Protein 7EIH (pdb70)

Nearest PDB structures (foldseek):
  7eih-assembly1_A  TM=1.002E+00  e=0.000E+00  synthetic construct
  7eih-assembly1_B  TM=1.001E+00  e=0.000E+00  synthetic construct
  7eij-assembly1_B  TM=9.987E-01  e=0.000E+00  synthetic construct
  7eii-assembly1_B  TM=9.990E-01  e=0.000E+00  synthetic construct
  8jt7-assembly1_A  TM=8.580E-01  e=6.046E-44  Pseudomonas sp.

Radius of gyration: 31.13 Å; Cα contacts (8 Å, |Δi|>4): 2565; chains: 2; bounding box: 85×77×80 Å

Foldseek 3Di:
DLQPQDAALDDDFAAEAAEEEEALALLSLLLLLQCCVVPLDAQLRHEYEYLAPGGHQQWDWDDAFLFPFTDTFGDFKDKVLLPVLNCQQQADDSPDPDSVPHDHPFDQHWAKDFADAWDLQQFWEQEPLDTDRNCQLVVQVVVVHFDDDPQDKDPLCTSAALLLLLLVLLLVQQCLQVCRCVVQVVQFDDDPRSSDTAGQAAPVNLVVQLVPRAGDDVVQPRHRPRLLQWFQLRSQCSRINNSSLSNNVQRDAPQQDRGRAGRSLNSCSSRHRDDPPMGMIATRNGNSSSSSRSNVSSPVRPSNHYHYSKAWAEKAQPDDPVVRASIWIWIQSNVVRDIHIYGHNAYEHLAALLSVVNHDCVYPPNPCVNPVVLVVLSVQKDFAWKKKKKFKAQAQLSCLSPTAWRKHAYSPLLGMKTFHHARPPRNITIIMGMGGPPCSCVVCVVQQVDDAFDQAADHRSGDSVSQVVCRPQGGHPSNQVVVVVVVCSRNDDPTDDDRTRHMGIDILCDPPRNHSKIGGHRPDPLLVSLVCQQPVDPPGNYGYAYQHSFSNINDSSRRNLSSVCSCVVPSVDDDDPSGDPVSDRHDD/DLQPQDAALDDDFAAEAAEEQEALALLSLLLLLQCVVVPLDAQLRHAYEYQAPGGHQQWDWDDAFLFPFIDTFGDFKDKVLLPVLNCQQQADDSPDPDSVPHDHPFDQHWAKDFADAWDLQQFWEQEPLDTDRNCQLVVQVVVVHFDDDPQDKDPLCTSAALLLLLLVLLLVQQCLQVCRCVVQVVQFDDDPPSSDTAGPQDPVNLVVCLVPRAGDDVVQPRHRPRLLQWFQLRSQCSRINNSSLVNNVQRDDPQRDRGRAGRSLNSCSSRPDPPIGMIATRNGNSSSSSRSNVSSPVRPSNHYHYSKAWAEKAQDDDPVVRASIWTWIQSNVVRDIHIYGYNAYEHLAALLSVVNHDCVYPPNPCVPQVVLVVLSVQKDFQWKKKKKFKAQAQLSCVSVTAWRKHAYSPLLGMKTFRHARPPRNITIIMGMGGPPCSCVVCVVQQVDDAFDDAADGRSGDSVSQVVCRPQGGHPSNQVVVLVVVCSRNDDPTDDDRTRHMGIDILCDPPRNHSKIGGHRPDPLLVSLVCQQPVDPPGNYGYAYQHSFSNINDSSRRNLSSVCSCVVPSVDDDDPSGDPPSDRHDD

Structure (mmCIF, N/CA/C/O backbone):
data_7EIH
#
_entry.id   7EIH
#
_cell.length_a   89.441
_cell.length_b   80.462
_cell.length_c   173.800
_cell.angle_alpha   90.000
_cell.angle_beta   90.000
_cell.angle_gamma   90.000
#
_symmetry.space_group_name_H-M   'P 21 21 21'
#
loop_
_entity.id
_entity.type
_entity.pdbx_description
1 polymer 'FAD dependent enzyme'
2 non-polymer 'FLAVIN-ADENINE DINUCLEOTIDE'
3 non-polymer 'SULFATE ION'
4 water water
#
loop_
_atom_site.group_PDB
_atom_site.id
_atom_site.type_symbol
_atom_site.label_atom_id
_atom_site.label_alt_id
_atom_site.label_comp_id
_atom_site.label_asym_id
_atom_site.label_entity_id
_atom_site.label_seq_id
_atom_site.pdbx_PDB_ins_code
_atom_site.Cartn_x
_atom_site.Cartn_y
_atom_site.Cartn_z
_atom_site.occupancy
_atom_site.B_iso_or_equiv
_atom_site.auth_seq_id
_atom_site.auth_comp_id
_atom_site.auth_asym_id
_atom_site.auth_atom_id
_atom_site.pdbx_PDB_model_num
ATOM 1 N N . GLY A 1 2 ? 17.744 -28.176 30.013 1.000 62.562 0 GLY A N 1
ATOM 2 C CA . GLY A 1 2 ? 17.088 -27.220 29.061 1.000 55.580 0 GLY A CA 1
ATOM 3 C C . GLY A 1 2 ? 15.819 -26.633 29.654 1.000 51.785 0 GLY A C 1
ATOM 4 O O . GLY A 1 2 ? 15.550 -26.857 30.863 1.000 57.099 0 GLY A O 1
ATOM 5 N N . ASN A 1 3 ? 15.035 -25.941 28.830 1.000 45.218 1 ASN A N 1
ATOM 6 C CA . ASN A 1 3 ? 13.893 -25.107 29.283 1.000 41.330 1 ASN A CA 1
ATOM 7 C C . ASN A 1 3 ? 12.667 -25.941 29.689 1.000 38.470 1 ASN A C 1
ATOM 8 O O . ASN A 1 3 ? 11.789 -25.377 30.370 1.000 32.983 1 ASN A O 1
ATOM 13 N N . LYS A 1 4 ? 12.601 -27.225 29.321 1.000 35.372 2 LYS A N 1
ATOM 14 C CA . LYS A 1 4 ? 11.415 -28.090 29.578 1.000 34.411 2 LYS A CA 1
ATOM 15 C C . LYS A 1 4 ? 11.639 -28.965 30.822 1.000 33.725 2 LYS A C 1
ATOM 16 O O . LYS A 1 4 ? 10.800 -29.811 31.093 1.000 33.648 2 LYS A O 1
ATOM 22 N N . ASN A 1 5 ? 12.697 -28.722 31.599 1.000 35.131 3 ASN A N 1
ATOM 23 C CA . ASN A 1 5 ? 12.931 -29.435 32.884 1.000 37.739 3 ASN A CA 1
ATOM 24 C C . ASN A 1 5 ? 12.378 -28.602 34.046 1.000 33.685 3 ASN A C 1
ATOM 25 O O . ASN A 1 5 ? 12.897 -28.754 35.163 1.000 33.438 3 ASN A O 1
ATOM 30 N N . THR A 1 6 ? 11.356 -27.771 33.809 1.000 28.636 4 THR A N 1
ATOM 31 C CA . THR A 1 6 ? 10.666 -27.024 34.893 1.000 29.055 4 THR A CA 1
ATOM 32 C C . THR A 1 6 ? 10.438 -27.983 36.063 1.000 30.604 4 THR A C 1
ATOM 33 O O . THR A 1 6 ? 9.832 -29.036 35.849 1.000 32.176 4 THR A O 1
ATOM 37 N N . PRO A 1 7 ? 10.912 -27.688 37.308 1.000 30.774 5 PRO A N 1
ATOM 38 C CA . PRO A 1 7 ? 10.663 -28.578 38.445 1.000 30.615 5 PRO A CA 1
ATOM 39 C C . PRO A 1 7 ? 9.165 -28.782 38.729 1.000 28.308 5 PRO A C 1
ATOM 40 O O . PRO A 1 7 ? 8.376 -27.843 38.675 1.000 24.229 5 PRO A O 1
ATOM 44 N N . LEU A 1 8 ? 8.834 -30.036 39.034 1.000 28.369 6 LEU A N 1
ATOM 45 C CA . LEU A 1 8 ? 7.482 -30.527 39.364 1.000 26.969 6 LEU A CA 1
ATOM 46 C C . LEU A 1 8 ? 7.556 -31.271 40.685 1.000 28.326 6 LEU A C 1
ATOM 47 O O . LEU A 1 8 ? 8.363 -32.220 40.785 1.000 32.418 6 LEU A O 1
ATOM 52 N N . ASN A 1 9 ? 6.691 -30.899 41.617 1.000 25.092 7 ASN A N 1
ATOM 53 C CA . ASN A 1 9 ? 6.652 -31.505 42.955 1.000 30.262 7 ASN A CA 1
ATOM 54 C C . ASN A 1 9 ? 5.516 -32.529 43.025 1.000 28.037 7 ASN A C 1
ATOM 55 O O . ASN A 1 9 ? 4.373 -32.099 43.205 1.000 28.287 7 ASN A O 1
ATOM 60 N N . SER A 1 10 ? 5.862 -33.822 42.948 1.000 30.343 8 SER A N 1
ATOM 61 C CA . SER A 1 10 ? 4.971 -35.005 43.116 1.000 30.549 8 SER A CA 1
ATOM 62 C C . SER A 1 10 ? 4.720 -35.301 44.597 1.000 32.159 8 SER A C 1
ATOM 63 O O . SER A 1 10 ? 3.935 -36.248 44.910 1.000 30.997 8 SER A O 1
ATOM 66 N N . GLY A 1 11 ? 5.374 -34.558 45.489 1.000 34.893 9 GLY A N 1
ATOM 67 C CA . GLY A 1 11 ? 5.196 -34.700 46.942 1.000 31.808 9 GLY A CA 1
ATOM 68 C C . GLY A 1 11 ? 3.928 -34.024 47.423 1.000 32.179 9 GLY A C 1
ATOM 69 O O . GLY A 1 11 ? 3.011 -33.738 46.599 1.000 28.370 9 GLY A O 1
ATOM 70 N N . LYS A 1 12 ? 3.862 -33.787 48.728 1.000 32.903 10 LYS A N 1
ATOM 71 C CA . LYS A 1 12 ? 2.738 -33.072 49.377 1.000 33.286 10 LYS A CA 1
ATOM 72 C C . LYS A 1 12 ? 3.283 -32.227 50.531 1.000 34.451 10 LYS A C 1
ATOM 73 O O . LYS A 1 12 ? 4.418 -32.493 51.002 1.000 29.501 10 LYS A O 1
ATOM 79 N N . HIS A 1 13 ? 2.479 -31.255 50.960 1.000 35.982 11 HIS A N 1
ATOM 80 C CA . HIS A 1 13 ? 2.705 -30.378 52.133 1.000 39.124 11 HIS A CA 1
ATOM 81 C C . HIS A 1 13 ? 1.385 -30.302 52.893 1.000 37.989 11 HIS A C 1
ATOM 82 O O . HIS A 1 13 ? 0.602 -29.377 52.698 1.000 32.202 11 HIS A O 1
ATOM 89 N N . PRO A 1 14 ? 1.084 -31.294 53.763 1.000 40.261 12 PRO A N 1
ATOM 90 C CA . PRO A 1 14 ? -0.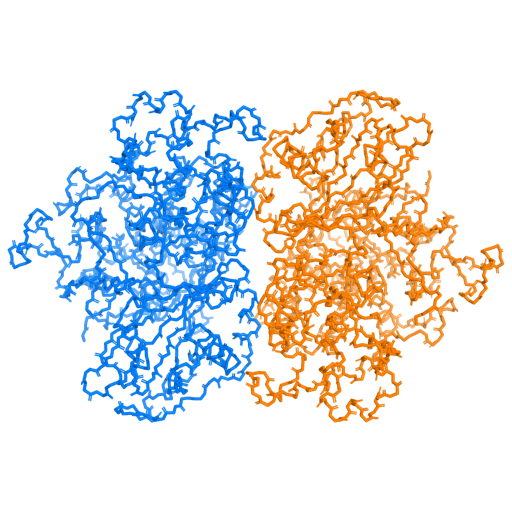179 -31.307 54.492 1.000 39.041 12 PRO A CA 1
ATOM 91 C C . PRO A 1 14 ? -0.450 -29.948 55.138 1.000 39.100 12 PRO A C 1
ATOM 92 O O . PRO A 1 14 ? 0.468 -29.383 55.702 1.000 38.125 12 PRO A O 1
ATOM 96 N N . ASP A 1 15 ? -1.676 -29.452 54.962 1.000 40.845 13 ASP A N 1
ATOM 97 C CA . ASP A 1 15 ? -2.220 -28.228 55.609 1.000 44.025 13 ASP A CA 1
ATOM 98 C C . ASP A 1 15 ? -1.510 -26.979 55.077 1.000 43.051 13 ASP A C 1
ATOM 99 O O . ASP A 1 15 ? -1.528 -25.960 55.774 1.000 49.478 13 ASP A O 1
ATOM 104 N N . LEU A 1 16 ? -0.960 -27.037 53.861 1.000 39.518 14 LEU A N 1
ATOM 105 C CA . LEU A 1 16 ? -0.440 -25.854 53.124 1.000 38.244 14 LEU A CA 1
ATOM 106 C C . LEU A 1 16 ? -1.488 -24.733 53.159 1.000 35.281 14 LEU A C 1
ATOM 107 O O . LEU A 1 16 ? -2.672 -25.019 52.850 1.000 33.260 14 LEU A O 1
ATOM 112 N N . LYS A 1 17 ? -1.070 -23.520 53.539 1.000 32.680 15 LYS A N 1
ATOM 113 C CA . LYS A 1 17 ? -1.928 -22.308 53.616 1.000 34.906 15 LYS A CA 1
ATOM 114 C C . LYS A 1 17 ? -1.423 -21.305 52.583 1.000 33.295 15 LYS A C 1
ATOM 115 O O . LYS A 1 17 ? -0.263 -20.927 52.660 1.000 33.046 15 LYS A O 1
ATOM 121 N N . ILE A 1 18 ? -2.288 -20.911 51.652 1.000 29.396 16 ILE A N 1
ATOM 122 C CA . ILE A 1 18 ? -1.957 -20.003 50.527 1.000 28.191 16 ILE A CA 1
ATOM 123 C C . ILE A 1 18 ? -3.164 -19.092 50.298 1.000 27.262 16 ILE A C 1
ATOM 124 O O . ILE A 1 18 ? -4.137 -19.229 51.012 1.000 25.569 16 ILE A O 1
ATOM 129 N N . GLU A 1 19 ? -3.103 -18.208 49.308 1.000 28.986 17 GLU A N 1
ATOM 130 C CA . GLU A 1 19 ? -4.241 -17.309 48.984 1.000 31.220 17 GLU A CA 1
ATOM 131 C C . GLU A 1 19 ? -4.985 -17.866 47.766 1.000 31.150 17 GLU A C 1
ATOM 132 O O . GLU A 1 19 ? -6.217 -17.963 47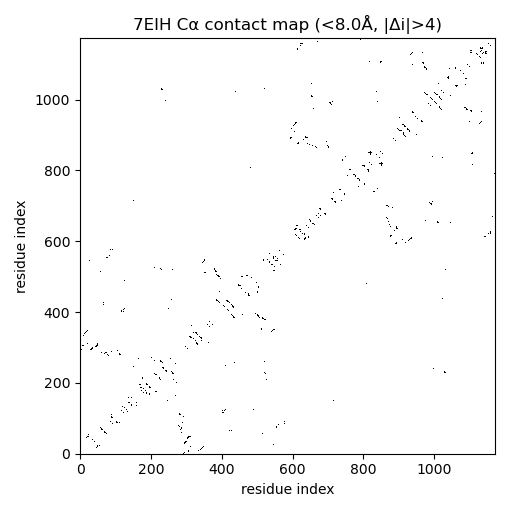.835 1.000 34.971 17 GLU A O 1
ATOM 138 N N . VAL A 1 20 ? -4.244 -18.242 46.715 1.000 30.694 18 VAL A N 1
ATOM 139 C CA . VAL A 1 20 ? -4.819 -18.642 45.401 1.000 30.915 18 VAL A CA 1
ATOM 140 C C . VAL A 1 20 ? -4.343 -20.051 45.047 1.000 29.662 18 VAL A C 1
ATOM 141 O O . VAL A 1 20 ? -3.142 -20.242 44.777 1.000 28.629 18 VAL A O 1
ATOM 145 N N . ALA A 1 21 ? -5.277 -21.002 45.058 1.000 31.727 19 ALA A N 1
ATOM 146 C CA . ALA A 1 21 ? -5.083 -22.374 44.547 1.000 29.034 19 ALA A CA 1
ATOM 147 C C . ALA A 1 21 ? -5.504 -22.390 43.075 1.000 30.271 19 ALA A C 1
ATOM 148 O O . ALA A 1 21 ? -6.674 -22.134 42.787 1.000 30.054 19 ALA A O 1
ATOM 150 N N . ILE A 1 22 ? -4.546 -22.635 42.184 1.000 27.987 20 ILE A N 1
ATOM 151 C CA . ILE A 1 22 ? -4.771 -22.786 40.724 1.000 27.397 20 ILE A CA 1
ATOM 152 C C . ILE A 1 22 ? -4.742 -24.282 40.421 1.000 27.692 20 ILE A C 1
ATOM 153 O O . ILE A 1 22 ? -3.710 -24.892 40.617 1.000 27.321 20 ILE A O 1
ATOM 158 N N . ILE A 1 23 ? -5.868 -24.839 39.997 1.000 26.368 21 ILE A N 1
ATOM 159 C CA . ILE A 1 23 ? -5.953 -26.275 39.660 1.000 27.139 21 ILE A CA 1
ATOM 160 C C . ILE A 1 23 ? -5.996 -26.372 38.143 1.000 25.380 21 ILE A C 1
ATOM 161 O O . ILE A 1 23 ? -7.000 -25.908 37.534 1.000 25.390 21 ILE A O 1
ATOM 166 N N . GLY A 1 24 ? -4.924 -26.950 37.609 1.000 23.480 22 GLY A N 1
ATOM 167 C CA . GLY A 1 24 ? -4.644 -27.124 36.182 1.000 25.120 22 GLY A CA 1
ATOM 168 C C . GLY A 1 24 ? -3.434 -26.321 35.758 1.000 24.457 22 GLY A C 1
ATOM 169 O O . GLY A 1 24 ? -3.541 -25.107 35.719 1.000 26.259 22 GLY A O 1
ATOM 170 N N . ALA A 1 25 ? -2.352 -27.000 35.386 1.000 26.237 23 ALA A N 1
ATOM 171 C CA . ALA A 1 25 ? -1.103 -26.427 34.841 1.000 24.599 23 ALA A CA 1
ATOM 172 C C . ALA A 1 25 ? -1.155 -26.508 33.318 1.000 26.402 23 ALA A C 1
ATOM 173 O O . ALA A 1 25 ? -0.129 -26.865 32.702 1.000 25.166 23 ALA A O 1
ATOM 175 N N . GLY A 1 26 ? -2.331 -26.237 32.736 1.000 27.818 24 GLY A N 1
ATOM 176 C CA . GLY A 1 26 ? -2.469 -25.903 31.308 1.000 25.961 24 GLY A CA 1
ATOM 177 C C . GLY A 1 26 ? -2.099 -24.452 31.029 1.000 26.675 24 GLY A C 1
ATOM 178 O O . GLY A 1 26 ? -1.634 -23.753 31.941 1.000 23.269 24 GLY A O 1
ATOM 179 N N . THR A 1 27 ? -2.322 -23.987 29.800 1.000 26.995 25 THR A N 1
ATOM 180 C CA . THR A 1 27 ? -2.013 -22.606 29.372 1.000 25.968 25 THR A CA 1
ATOM 181 C C . THR A 1 27 ? -2.732 -21.611 30.297 1.000 26.886 25 THR A C 1
ATOM 182 O O . THR A 1 27 ? -2.040 -20.678 30.809 1.000 25.259 25 THR A O 1
ATOM 186 N N . SER A 1 28 ? -4.028 -21.771 30.565 1.000 23.407 26 SER A N 1
ATOM 187 C CA . SER A 1 28 ? -4.751 -20.750 31.383 1.000 23.635 26 SER A CA 1
ATOM 188 C C . SER A 1 28 ? -4.223 -20.736 32.828 1.000 22.894 26 SER A C 1
ATOM 189 O O . SER A 1 28 ? -4.069 -19.611 33.379 1.000 22.552 26 SER A O 1
ATOM 192 N N . GLY A 1 29 ? -4.005 -21.898 33.443 1.000 20.394 27 GLY A N 1
ATOM 193 C CA . GLY A 1 29 ? -3.509 -21.963 34.834 1.000 22.374 27 GLY A CA 1
ATOM 194 C C . GLY A 1 29 ? -2.146 -21.313 34.972 1.000 20.917 27 GLY A C 1
ATOM 195 O O . GLY A 1 29 ? -1.972 -20.444 35.844 1.000 25.922 27 GLY A O 1
ATOM 196 N N . LEU A 1 30 ? -1.198 -21.737 34.141 1.000 21.913 28 LEU A N 1
ATOM 197 C CA . LEU A 1 30 ? 0.188 -21.226 34.087 1.000 21.728 28 LEU A CA 1
ATOM 198 C C . LEU A 1 30 ? 0.158 -19.699 33.942 1.000 22.670 28 LEU A C 1
ATOM 199 O O . LEU A 1 30 ? 0.839 -19.016 34.698 1.000 20.179 28 LEU A O 1
ATOM 204 N N . TYR A 1 31 ? -0.662 -19.176 33.035 1.000 22.785 29 TYR A N 1
ATOM 205 C CA . TYR A 1 31 ? -0.761 -17.727 32.764 1.000 22.291 29 TYR A CA 1
ATOM 206 C C . TYR A 1 31 ? -1.364 -16.983 33.964 1.000 22.808 29 TYR A C 1
ATOM 207 O O . TYR A 1 31 ? -0.906 -15.865 34.263 1.000 23.361 29 TYR A O 1
ATOM 216 N N . THR A 1 32 ? -2.352 -17.559 34.641 1.000 22.165 30 THR A N 1
ATOM 217 C CA . THR A 1 32 ? -2.936 -16.963 35.862 1.000 23.430 30 THR A CA 1
ATOM 218 C C . THR A 1 32 ? -1.824 -16.809 36.909 1.000 26.746 30 THR A C 1
ATOM 219 O O . THR A 1 32 ? -1.702 -15.717 37.498 1.000 28.837 30 THR A O 1
ATOM 223 N N . ALA A 1 33 ? -1.024 -17.859 37.123 1.000 26.113 31 ALA A N 1
ATOM 224 C CA . ALA A 1 33 ? 0.024 -17.885 38.166 1.000 25.226 31 ALA A CA 1
ATOM 225 C C . ALA A 1 33 ? 1.063 -16.833 37.801 1.000 26.082 31 ALA A C 1
ATOM 226 O O . ALA A 1 33 ? 1.381 -16.007 38.665 1.000 26.101 31 ALA A O 1
ATOM 228 N N . TYR A 1 34 ? 1.528 -16.866 36.551 1.000 26.578 32 TYR A N 1
ATOM 229 C CA . TYR A 1 34 ? 2.536 -15.934 35.997 1.000 27.624 32 TYR A CA 1
ATOM 230 C C . TYR A 1 34 ? 2.050 -14.503 36.237 1.000 27.124 32 TYR A C 1
ATOM 231 O O . TYR A 1 34 ? 2.804 -13.730 36.819 1.000 23.054 32 TYR A O 1
ATOM 240 N N . ARG A 1 35 ? 0.813 -14.174 35.866 1.000 28.842 33 ARG A N 1
ATOM 241 C CA . ARG A 1 35 ? 0.326 -12.766 35.912 1.000 30.728 33 ARG A CA 1
ATOM 242 C C . ARG A 1 35 ? 0.229 -12.305 37.380 1.000 31.835 33 ARG A C 1
ATOM 243 O O . ARG A 1 35 ? 0.653 -11.177 37.651 1.000 33.508 33 ARG A O 1
ATOM 251 N N . LEU A 1 36 ? -0.315 -13.137 38.270 1.000 28.786 34 LEU A N 1
ATOM 252 C CA . LEU A 1 36 ? -0.571 -12.807 39.695 1.000 31.058 34 LEU A CA 1
ATOM 253 C C . LEU A 1 36 ? 0.740 -12.449 40.409 1.000 31.298 34 LEU A C 1
ATOM 254 O O . LEU A 1 36 ? 0.770 -11.376 41.071 1.000 30.491 34 LEU A O 1
ATOM 259 N N . VAL A 1 37 ? 1.791 -13.258 40.239 1.000 30.581 35 VAL A N 1
ATOM 260 C CA . VAL A 1 37 ? 3.110 -13.046 40.913 1.000 29.431 35 VAL A CA 1
ATOM 261 C C . VAL A 1 37 ? 3.887 -11.927 40.207 1.000 28.688 35 VAL A C 1
ATOM 262 O O . VAL A 1 37 ? 4.511 -11.132 40.937 1.000 25.827 35 VAL A O 1
ATOM 266 N N . THR A 1 38 ? 3.871 -11.840 38.868 1.000 29.609 36 THR A N 1
ATOM 267 C CA . THR A 1 38 ? 4.674 -10.818 38.132 1.000 33.316 36 THR A CA 1
ATOM 268 C C . THR A 1 38 ? 4.193 -9.413 38.510 1.000 35.325 36 THR A C 1
ATOM 269 O O . THR A 1 38 ? 5.029 -8.488 38.574 1.000 34.655 36 THR A O 1
ATOM 273 N N . ASP A 1 39 ? 2.886 -9.264 38.742 1.000 35.999 37 ASP A N 1
ATOM 274 C CA . ASP A 1 39 ? 2.234 -7.969 39.070 1.000 34.665 37 ASP A CA 1
ATOM 275 C C . ASP A 1 39 ? 2.167 -7.809 40.590 1.000 36.173 37 ASP A C 1
ATOM 276 O O . ASP A 1 39 ? 1.441 -6.914 41.051 1.000 40.562 37 ASP A O 1
ATOM 281 N N . LYS A 1 40 ? 2.828 -8.690 41.339 1.000 39.869 38 LYS A N 1
ATOM 282 C CA . LYS A 1 40 ? 2.981 -8.561 42.809 1.000 44.603 38 LYS A CA 1
ATOM 283 C C . LYS A 1 40 ? 1.602 -8.487 43.466 1.000 40.121 38 LYS A C 1
ATOM 284 O O . LYS A 1 40 ? 1.481 -7.783 44.490 1.000 34.555 38 LYS A O 1
ATOM 290 N N . LYS A 1 41 ? 0.600 -9.172 42.921 1.000 37.452 39 LYS A N 1
ATOM 291 C CA . LYS A 1 41 ? -0.740 -9.187 43.545 1.000 37.901 39 LYS A CA 1
ATOM 292 C C . LYS A 1 41 ? -0.685 -10.113 44.758 1.000 33.786 39 LYS A C 1
ATOM 293 O O . LYS A 1 41 ? -1.426 -9.876 45.709 1.000 32.741 39 LYS A O 1
ATOM 299 N N . PHE A 1 42 ? 0.172 -11.127 44.720 1.000 33.656 40 PHE A N 1
ATOM 300 C CA . PHE A 1 42 ? 0.465 -12.022 45.868 1.000 36.253 40 PHE A CA 1
ATOM 301 C C . PHE A 1 42 ? 1.940 -12.403 45.809 1.000 36.790 40 PHE A C 1
ATOM 302 O O . PHE A 1 42 ? 2.546 -12.330 44.713 1.000 38.834 40 PHE A O 1
ATOM 310 N N . LYS A 1 43 ? 2.501 -12.804 46.946 1.000 37.033 41 LYS A N 1
ATOM 311 C CA . LYS A 1 43 ? 3.848 -13.423 46.973 1.000 39.785 41 LYS A CA 1
ATOM 312 C C . LYS A 1 43 ? 3.741 -14.803 46.311 1.000 34.428 41 LYS A C 1
ATOM 313 O O . LYS A 1 43 ? 2.687 -15.447 46.453 1.000 29.694 41 LYS A O 1
ATOM 319 N N . ALA A 1 44 ? 4.786 -15.214 45.599 1.000 30.217 42 ALA A N 1
ATOM 320 C CA . ALA A 1 44 ? 4.893 -16.513 44.898 1.000 33.584 42 ALA A CA 1
ATOM 321 C C . ALA A 1 44 ? 4.447 -17.679 45.799 1.000 32.329 42 ALA A C 1
ATOM 322 O O . ALA A 1 44 ? 3.736 -18.550 45.292 1.000 32.758 42 ALA A O 1
ATOM 324 N N . HIS A 1 45 ? 4.814 -17.701 47.085 1.000 33.064 43 HIS A N 1
ATOM 325 C CA . HIS A 1 45 ? 4.459 -18.821 48.000 1.000 35.016 43 HIS A CA 1
ATOM 326 C C . HIS A 1 45 ? 2.939 -18.901 48.183 1.000 32.828 43 HIS A C 1
ATOM 327 O O . HIS A 1 45 ? 2.462 -20.005 48.495 1.000 34.785 43 HIS A O 1
ATOM 334 N N . ASP A 1 46 ? 2.210 -17.798 47.975 1.000 32.455 44 ASP A N 1
ATOM 335 C CA . ASP A 1 46 ? 0.740 -17.695 48.211 1.000 33.220 44 ASP A CA 1
ATOM 336 C C . ASP A 1 46 ? -0.076 -18.021 46.935 1.000 32.033 44 ASP A C 1
ATOM 337 O O . ASP A 1 46 ? -1.318 -18.040 47.023 1.000 29.565 44 ASP A O 1
ATOM 342 N N . VAL A 1 47 ? 0.587 -18.238 45.800 1.000 29.093 45 VAL A N 1
ATOM 343 C CA . VAL A 1 47 ? -0.048 -18.633 44.511 1.000 27.359 45 VAL A CA 1
ATOM 344 C C . VAL A 1 47 ? 0.627 -19.914 44.030 1.000 26.130 45 VAL A C 1
ATOM 345 O O . VAL A 1 47 ? 1.768 -19.834 43.522 1.000 24.661 45 VAL A O 1
ATOM 349 N N . GLN A 1 48 ? -0.082 -21.029 44.145 1.000 25.780 46 GLN A N 1
ATOM 350 C CA . GLN A 1 48 ? 0.423 -22.379 43.838 1.000 27.868 46 GLN A CA 1
ATOM 351 C C . GLN A 1 48 ? -0.501 -23.040 42.805 1.000 26.212 46 GLN A C 1
ATOM 352 O O . GLN A 1 48 ? -1.724 -22.897 42.907 1.000 24.697 46 GLN A O 1
ATOM 358 N N . ILE A 1 49 ? 0.107 -23.785 41.884 1.000 24.839 47 ILE A N 1
ATOM 359 C CA . ILE A 1 49 ? -0.552 -24.574 40.813 1.000 24.984 47 ILE A CA 1
ATOM 360 C C . ILE A 1 49 ? -0.463 -26.049 41.201 1.000 26.440 47 ILE A C 1
ATOM 361 O O . ILE A 1 49 ? 0.613 -26.507 41.671 1.000 25.511 47 ILE A O 1
ATOM 366 N N . PHE A 1 50 ? -1.559 -26.761 40.971 1.000 25.851 48 PHE A N 1
ATOM 367 C CA . PHE A 1 50 ? -1.730 -28.202 41.233 1.000 26.413 48 PHE A CA 1
ATOM 368 C C . PHE A 1 50 ? -2.219 -28.848 39.939 1.000 27.459 48 PHE A C 1
ATOM 369 O O . PHE A 1 50 ? -3.146 -28.282 39.260 1.000 24.941 48 PHE A O 1
ATOM 377 N N . ASP A 1 51 ? -1.604 -29.977 39.592 1.000 23.353 49 ASP A N 1
ATOM 378 C CA . ASP A 1 51 ? -2.002 -30.764 38.409 1.000 24.472 49 ASP A CA 1
ATOM 379 C C . ASP A 1 51 ? -1.899 -32.250 38.727 1.000 25.708 49 ASP A C 1
ATOM 380 O O . ASP A 1 51 ? -0.930 -32.666 39.386 1.000 25.267 49 ASP A O 1
ATOM 385 N N . MET A 1 52 ? -2.840 -33.027 38.191 1.000 28.811 50 MET A N 1
ATOM 386 C CA . MET A 1 52 ? -2.873 -34.499 38.379 1.000 26.658 50 MET A CA 1
ATOM 387 C C . MET A 1 52 ? -1.914 -35.157 37.381 1.000 26.665 50 MET A C 1
ATOM 388 O O . MET A 1 52 ? -1.568 -36.330 37.589 1.000 27.197 50 MET A O 1
ATOM 393 N N . ASN A 1 53 ? -1.444 -34.423 36.375 1.000 26.801 51 ASN A N 1
ATOM 394 C CA . ASN A 1 53 ? -0.544 -34.989 35.337 1.000 27.439 51 ASN A CA 1
ATOM 395 C C . ASN A 1 53 ? 0.878 -35.010 35.877 1.000 26.617 51 ASN A C 1
ATOM 396 O O . ASN A 1 53 ? 1.139 -34.370 36.899 1.000 26.334 51 ASN A O 1
ATOM 401 N N . ASN A 1 54 ? 1.763 -35.724 35.185 1.000 26.661 52 ASN A N 1
ATOM 402 C CA . ASN A 1 54 ? 3.199 -35.820 35.537 1.000 28.243 52 ASN A CA 1
ATOM 403 C C . ASN A 1 54 ? 3.988 -34.840 34.667 1.000 26.735 52 ASN A C 1
ATOM 404 O O . ASN A 1 54 ? 5.204 -34.994 34.600 1.000 27.042 52 ASN A O 1
ATOM 409 N N . LYS A 1 55 ? 3.292 -33.946 33.966 1.000 28.386 53 LYS A N 1
ATOM 410 C CA . LYS A 1 55 ? 3.856 -32.844 33.141 1.000 28.641 53 LYS A CA 1
ATOM 411 C C . LYS A 1 55 ? 2.959 -31.607 33.243 1.000 25.800 53 LYS A C 1
ATOM 412 O O . LYS A 1 55 ? 1.764 -31.770 33.497 1.000 24.754 53 LYS A O 1
ATOM 418 N N . LEU A 1 56 ? 3.507 -30.426 32.973 1.000 25.466 54 LEU A N 1
ATOM 419 C CA . LEU A 1 56 ? 2.709 -29.202 32.729 1.000 26.796 54 LEU A CA 1
ATOM 420 C C . LEU A 1 56 ? 2.344 -29.157 31.242 1.000 26.563 54 LEU A C 1
ATOM 421 O O . LEU A 1 56 ? 2.924 -29.952 30.458 1.000 26.064 54 LEU A O 1
ATOM 426 N N . GLY A 1 57 ? 1.378 -28.310 30.892 1.000 23.582 55 GLY A N 1
ATOM 427 C CA . GLY A 1 57 ? 1.053 -27.960 29.498 1.000 23.658 55 GLY A CA 1
ATOM 428 C C . GLY A 1 57 ? -0.312 -28.446 29.051 1.000 22.330 55 GLY A C 1
ATOM 429 O O . GLY A 1 57 ? -0.821 -27.874 28.085 1.000 24.535 55 GLY A O 1
ATOM 430 N N . GLY A 1 58 ? -0.913 -29.403 29.757 1.000 20.971 56 GLY A N 1
ATOM 431 C CA . GLY A 1 58 ? -2.250 -29.934 29.439 1.000 20.483 56 GLY A CA 1
ATOM 432 C C . GLY A 1 58 ? -2.328 -30.370 27.973 1.000 21.029 56 GLY A C 1
ATOM 433 O O . GLY A 1 58 ? -1.596 -31.298 27.588 1.000 20.609 56 GLY A O 1
ATOM 434 N N . ARG A 1 59 ? -3.113 -29.673 27.147 1.000 18.716 57 ARG A N 1
ATOM 435 C CA . ARG A 1 59 ? -3.342 -30.095 25.749 1.000 19.343 57 ARG A CA 1
ATOM 436 C C . ARG A 1 59 ? -2.249 -29.564 24.816 1.000 20.633 57 ARG A C 1
ATOM 437 O O . ARG A 1 59 ? -2.422 -29.749 23.618 1.000 19.527 57 ARG A O 1
ATOM 445 N N . LEU A 1 60 ? -1.182 -28.945 25.347 1.000 20.622 58 LEU A N 1
ATOM 446 C CA . LEU A 1 60 ? 0.122 -28.827 24.635 1.000 21.861 58 LEU A CA 1
ATOM 447 C C . LEU A 1 60 ? 1.069 -29.923 25.149 1.000 22.518 58 LEU A C 1
ATOM 448 O O . LEU A 1 60 ? 1.292 -30.003 26.375 1.000 25.643 58 LEU A O 1
ATOM 453 N N . GLU A 1 61 ? 1.571 -30.760 24.248 1.000 20.943 59 GLU A N 1
ATOM 454 C CA . GLU A 1 61 ? 2.524 -31.842 24.579 1.000 23.807 59 GLU A CA 1
ATOM 455 C C . GLU A 1 61 ? 3.349 -32.127 23.333 1.000 25.336 59 GLU A C 1
ATOM 456 O O . GLU A 1 61 ? 2.798 -32.783 22.385 1.000 27.092 59 GLU A O 1
ATOM 462 N N . SER A 1 62 ? 4.598 -31.650 23.336 1.000 23.782 60 SER A N 1
ATOM 463 C CA . SER A 1 62 ? 5.584 -31.851 22.251 1.000 24.049 60 SER A CA 1
ATOM 464 C C . SER A 1 62 ? 6.470 -33.038 22.634 1.000 26.629 60 SER A C 1
ATOM 465 O O . SER A 1 62 ? 6.735 -33.205 23.814 1.000 29.786 60 SER A O 1
ATOM 468 N N . VAL A 1 63 ? 6.882 -33.853 21.656 1.000 29.887 61 VAL A N 1
ATOM 469 C CA . VAL A 1 63 ? 7.717 -35.059 21.886 1.000 29.875 61 VAL A CA 1
ATOM 470 C C . VAL A 1 63 ? 8.788 -35.152 20.799 1.000 33.526 61 VAL A C 1
ATOM 471 O O . VAL A 1 63 ? 8.523 -34.795 19.664 1.000 33.475 61 VAL A O 1
ATOM 475 N N . ILE A 1 64 ? 9.976 -35.611 21.191 1.000 44.553 62 ILE A N 1
ATOM 476 C CA . ILE A 1 64 ? 11.088 -36.005 20.282 1.000 47.426 62 ILE A CA 1
ATOM 477 C C . ILE A 1 64 ? 11.159 -37.526 20.349 1.000 45.751 62 ILE A C 1
ATOM 478 O O . ILE A 1 64 ? 11.371 -38.060 21.459 1.000 45.992 62 ILE A O 1
ATOM 483 N N . MET A 1 65 ? 10.949 -38.182 19.209 1.000 43.223 63 MET A N 1
ATOM 484 C CA . MET A 1 65 ? 11.005 -39.658 19.106 1.000 42.941 63 MET A CA 1
ATOM 485 C C . MET A 1 65 ? 12.377 -40.088 18.597 1.000 41.395 63 MET A C 1
ATOM 486 O O . MET A 1 65 ? 12.967 -39.393 17.765 1.000 39.282 63 MET A O 1
ATOM 491 N N . PRO A 1 66 ? 12.942 -41.205 19.121 1.000 40.069 64 PRO A N 1
ATOM 492 C CA . PRO A 1 66 ? 14.285 -41.642 18.753 1.000 41.080 64 PRO A CA 1
ATOM 493 C C . PRO A 1 66 ? 14.433 -41.740 17.233 1.000 39.340 64 PRO A C 1
ATOM 494 O O . PRO A 1 66 ? 13.513 -42.207 16.578 1.000 34.886 64 PRO A O 1
ATOM 498 N N . GLY A 1 67 ? 15.566 -41.260 16.721 1.000 39.824 65 GLY A N 1
ATOM 499 C CA . GLY A 1 67 ? 15.924 -41.338 15.294 1.000 42.027 65 GLY A CA 1
ATOM 500 C C . GLY A 1 67 ? 15.547 -40.078 14.549 1.000 39.539 65 GLY A C 1
ATOM 501 O O . GLY A 1 67 ? 15.983 -39.937 13.402 1.000 33.532 65 GLY A O 1
ATOM 502 N N . MET A 1 68 ? 14.764 -39.197 15.177 1.000 41.720 66 MET A N 1
ATOM 503 C CA . MET A 1 68 ? 14.180 -37.983 14.529 1.000 45.029 66 MET A CA 1
ATOM 504 C C . MET A 1 68 ? 14.433 -36.774 15.433 1.000 44.911 66 MET A C 1
ATOM 505 O O . MET A 1 68 ? 13.768 -36.673 16.477 1.000 48.267 66 MET A O 1
ATOM 510 N N . ASN A 1 69 ? 15.357 -35.896 15.041 1.000 46.076 67 ASN A N 1
ATOM 511 C CA . ASN A 1 69 ? 15.768 -34.728 15.862 1.000 51.707 67 ASN A CA 1
ATOM 512 C C . ASN A 1 69 ? 14.964 -33.487 15.456 1.000 50.323 67 ASN A C 1
ATOM 513 O O . ASN A 1 69 ? 15.529 -32.593 14.802 1.000 50.003 67 ASN A O 1
ATOM 518 N N . PHE A 1 70 ? 13.679 -33.481 15.809 1.000 46.382 68 PHE A N 1
ATOM 519 C CA . PHE A 1 70 ? 12.720 -32.355 15.673 1.000 42.488 68 PHE A CA 1
ATOM 520 C C . PHE A 1 70 ? 11.454 -32.739 16.447 1.000 40.012 68 PHE A C 1
ATOM 521 O O . PHE A 1 70 ? 11.248 -33.939 16.699 1.000 42.829 68 PHE A O 1
ATOM 529 N N . TRP A 1 71 ? 10.646 -31.753 16.826 1.000 38.347 69 TRP A N 1
ATOM 530 C CA . TRP A 1 71 ? 9.505 -31.937 17.762 1.000 35.505 69 TRP A CA 1
ATOM 531 C C . TRP A 1 71 ? 8.266 -32.380 16.984 1.000 36.751 69 TRP A C 1
ATOM 532 O O . TRP A 1 71 ? 7.875 -31.691 16.011 1.000 37.225 69 TRP A O 1
ATOM 543 N N . GLY A 1 72 ? 7.706 -33.519 17.389 1.000 35.640 70 GLY A N 1
ATOM 544 C CA . GLY A 1 72 ? 6.324 -33.914 17.064 1.000 35.909 70 GLY A CA 1
ATOM 545 C C . GLY A 1 72 ? 5.365 -33.262 18.043 1.000 35.760 70 GLY A C 1
ATOM 546 O O . GLY A 1 72 ? 5.812 -32.967 19.169 1.000 35.535 70 GLY A O 1
ATOM 547 N N . GLU A 1 73 ? 4.125 -33.003 17.614 1.000 31.771 71 GLU A N 1
ATOM 548 C CA . GLU A 1 73 ? 3.046 -32.434 18.453 1.000 30.558 71 GLU A CA 1
ATOM 549 C C . GLU A 1 73 ? 1.945 -33.488 18.681 1.000 30.636 71 GLU A C 1
ATOM 550 O O . GLU A 1 73 ? 1.292 -33.929 17.707 1.000 32.051 71 GLU A O 1
ATOM 556 N N . LEU A 1 74 ? 1.720 -33.853 19.939 1.000 28.840 72 LEU A N 1
ATOM 557 C CA . LEU A 1 74 ? 0.586 -34.716 20.361 1.000 27.616 72 LEU A CA 1
ATOM 558 C C . LEU A 1 74 ? -0.678 -33.864 20.477 1.000 25.939 72 LEU A C 1
ATOM 559 O O . LEU A 1 74 ? -1.741 -34.401 20.215 1.000 24.899 72 LEU A O 1
ATOM 564 N N . GLY A 1 75 ? -0.563 -32.590 20.851 1.000 23.871 73 GLY A N 1
ATOM 565 C CA . GLY A 1 75 ? -1.725 -31.705 21.047 1.000 25.098 73 GLY A CA 1
ATOM 566 C C . GLY A 1 75 ? -1.681 -30.530 20.085 1.000 26.119 73 GLY A C 1
ATOM 567 O O . GLY A 1 75 ? -1.399 -30.747 18.907 1.000 26.967 73 GLY A O 1
ATOM 568 N N . GLY A 1 76 ? -1.899 -29.313 20.568 1.000 27.240 74 GLY A N 1
ATOM 569 C CA . GLY A 1 76 ? -1.775 -28.092 19.748 1.000 30.257 74 GLY A CA 1
ATOM 570 C C . GLY A 1 76 ? -0.435 -27.994 19.033 1.000 29.823 74 GLY A C 1
ATOM 571 O O . GLY A 1 76 ? 0.553 -28.561 19.538 1.000 29.349 74 GLY A O 1
ATOM 572 N N . MET A 1 77 ? -0.412 -27.325 17.873 1.000 34.906 75 MET A N 1
ATOM 573 C CA . MET A 1 77 ? 0.778 -27.263 16.976 1.000 41.354 75 MET A CA 1
ATOM 574 C C . MET A 1 77 ? 1.107 -25.842 16.514 1.000 37.827 75 MET A C 1
ATOM 575 O O . MET A 1 77 ? 2.234 -25.691 16.036 1.000 40.293 75 MET A O 1
ATOM 580 N N . ARG A 1 78 ? 0.145 -24.913 16.452 1.000 37.610 76 ARG A N 1
ATOM 581 C CA . ARG A 1 78 ? 0.355 -23.645 15.704 1.000 36.434 76 ARG A CA 1
ATOM 582 C C . ARG A 1 78 ? -0.431 -22.497 16.317 1.000 31.595 76 ARG A C 1
ATOM 583 O O . ARG A 1 78 ? -1.413 -22.742 17.013 1.000 28.235 76 ARG A O 1
ATOM 591 N N . TYR A 1 79 ? -0.030 -21.271 16.000 1.000 29.622 77 TYR A N 1
ATOM 592 C CA . TYR A 1 79 ? -0.747 -20.052 16.424 1.000 29.011 77 TYR A CA 1
ATOM 593 C C . TYR A 1 79 ? -0.914 -19.128 15.233 1.000 29.905 77 TYR A C 1
ATOM 594 O O . TYR A 1 79 ? -0.216 -19.320 14.234 1.000 33.182 77 TYR A O 1
ATOM 603 N N . LEU A 1 80 ? -1.808 -18.153 15.369 1.000 33.384 78 LEU A N 1
ATOM 604 C CA . LEU A 1 80 ? -2.044 -17.046 14.403 1.000 38.805 78 LEU A CA 1
ATOM 605 C C . LEU A 1 80 ? -1.512 -15.739 15.009 1.000 36.099 78 LEU A C 1
ATOM 606 O O . LEU A 1 80 ? -1.849 -15.460 16.161 1.000 39.021 78 LEU A O 1
ATOM 611 N N . THR A 1 81 ? -0.825 -14.915 14.220 1.000 38.866 79 THR A N 1
ATOM 612 C CA . THR A 1 81 ? -0.174 -13.657 14.689 1.000 38.086 79 THR A CA 1
ATOM 613 C C . THR A 1 81 ? -1.219 -12.617 15.102 1.000 37.290 79 THR A C 1
ATOM 614 O O . THR A 1 81 ? -0.829 -11.662 15.778 1.000 45.505 79 THR A O 1
ATOM 618 N N . SER A 1 82 ? -2.493 -12.803 14.744 1.000 37.724 80 SER A N 1
ATOM 619 C CA . SER A 1 82 ? -3.641 -11.975 15.208 1.000 34.553 80 SER A CA 1
ATOM 620 C C . SER A 1 82 ? -4.061 -12.378 16.629 1.000 33.884 80 SER A C 1
ATOM 621 O O . SER A 1 82 ? -4.860 -11.654 17.239 1.000 32.410 80 SER A O 1
ATOM 624 N N . GLN A 1 83 ? -3.616 -13.538 17.109 1.000 34.105 81 GLN A N 1
ATOM 625 C CA . GLN A 1 83 ? -3.836 -13.966 18.515 1.000 36.119 81 GLN A CA 1
ATOM 626 C C . GLN A 1 83 ? -2.744 -13.297 19.356 1.000 34.702 81 GLN A C 1
ATOM 627 O O . GLN A 1 83 ? -1.644 -13.852 19.441 1.000 33.892 81 GLN A O 1
ATOM 633 N N . GLN A 1 84 ? -3.023 -12.131 19.926 1.000 39.584 82 GLN A N 1
ATOM 634 C CA . GLN A 1 84 ? -1.956 -11.180 20.349 1.000 39.056 82 GLN A CA 1
ATOM 635 C C . GLN A 1 84 ? -1.313 -11.597 21.670 1.000 37.000 82 GLN A C 1
ATOM 636 O O . GLN A 1 84 ? -0.136 -11.259 21.845 1.000 28.975 82 GLN A O 1
ATOM 642 N N . ILE A 1 85 ? -2.017 -12.312 22.557 1.000 34.306 83 ILE A N 1
ATOM 643 C CA . ILE A 1 85 ? -1.369 -12.783 23.819 1.000 31.545 83 ILE A CA 1
ATOM 644 C C . ILE A 1 85 ? -0.344 -13.864 23.473 1.000 30.901 83 ILE A C 1
ATOM 645 O O . ILE A 1 85 ? 0.855 -13.694 23.809 1.000 33.168 83 ILE A O 1
ATOM 650 N N . VAL A 1 86 ? -0.751 -14.935 22.804 1.000 30.341 84 VAL A N 1
ATOM 651 C CA . VAL A 1 86 ? 0.223 -16.029 22.547 1.000 27.464 84 VAL A CA 1
ATOM 652 C C . VAL A 1 86 ? 1.327 -15.483 21.632 1.000 25.361 84 VAL A C 1
ATOM 653 O O . VAL A 1 86 ? 2.494 -15.871 21.848 1.000 25.011 84 VAL A O 1
ATOM 657 N N . THR A 1 87 ? 1.008 -14.608 20.676 1.000 26.123 85 THR A N 1
ATOM 658 C CA . THR A 1 87 ? 2.010 -14.066 19.712 1.000 29.686 85 THR A CA 1
ATOM 659 C C . THR A 1 87 ? 3.031 -13.196 20.467 1.000 29.842 85 THR A C 1
ATOM 660 O O . THR A 1 87 ? 4.239 -13.470 20.329 1.000 31.543 85 THR A O 1
ATOM 664 N N . THR A 1 88 ? 2.596 -12.278 21.319 1.000 31.220 86 THR A N 1
ATOM 665 C CA . THR A 1 88 ? 3.526 -11.370 22.054 1.000 32.971 86 THR A CA 1
ATOM 666 C C . THR A 1 88 ? 4.373 -12.186 23.033 1.000 32.146 86 THR A C 1
ATOM 667 O O . THR A 1 88 ? 5.601 -12.003 23.039 1.000 34.158 86 THR A O 1
ATOM 671 N N . LEU A 1 89 ? 3.765 -13.111 23.777 1.000 30.124 87 LEU A N 1
ATOM 672 C CA . LEU A 1 89 ? 4.495 -13.946 24.752 1.000 29.088 87 LEU A CA 1
ATOM 673 C C . LEU A 1 89 ? 5.580 -14.757 24.048 1.000 31.587 87 LEU A C 1
ATOM 674 O O . LEU A 1 89 ? 6.635 -14.966 24.668 1.000 30.868 87 LEU A O 1
ATOM 679 N N . ILE A 1 90 ? 5.345 -15.207 22.814 1.000 34.217 88 ILE A N 1
ATOM 680 C CA . ILE A 1 90 ? 6.334 -16.025 22.051 1.000 33.472 88 ILE A CA 1
ATOM 681 C C . ILE A 1 90 ? 7.406 -15.099 21.452 1.000 31.734 88 ILE A C 1
ATOM 682 O O . ILE A 1 90 ? 8.610 -15.426 21.567 1.000 32.450 88 ILE A O 1
ATOM 687 N N . GLU A 1 91 ? 6.999 -14.001 20.827 1.000 33.377 89 GLU A N 1
ATOM 688 C CA . GLU A 1 91 ? 7.877 -13.223 19.900 1.000 38.923 89 GLU A CA 1
ATOM 689 C C . GLU A 1 91 ? 8.377 -11.917 20.544 1.000 40.565 89 GLU A C 1
ATOM 690 O O . GLU A 1 91 ? 9.326 -11.311 19.987 1.000 42.283 89 GLU A O 1
ATOM 696 N N . GLY A 1 92 ? 7.747 -11.465 21.629 1.000 40.784 90 GLY A N 1
ATOM 697 C CA . GLY A 1 92 ? 8.057 -10.174 22.277 1.000 41.530 90 GLY A CA 1
ATOM 698 C C . GLY A 1 92 ? 7.336 -9.033 21.585 1.000 43.144 90 GLY A C 1
ATOM 699 O O . GLY A 1 92 ? 6.632 -9.299 20.593 1.000 42.232 90 GLY A O 1
ATOM 700 N N . TYR A 1 93 ? 7.491 -7.809 22.100 1.000 45.145 91 TYR A N 1
ATOM 701 C CA . TYR A 1 93 ? 6.686 -6.629 21.706 1.000 44.716 91 TYR A CA 1
ATOM 702 C C . TYR A 1 93 ? 7.609 -5.545 21.143 1.000 48.532 91 TYR A C 1
ATOM 703 O O . TYR A 1 93 ? 8.830 -5.601 21.292 1.000 45.158 91 TYR A O 1
ATOM 712 N N . PRO A 1 94 ? 7.052 -4.549 20.419 1.000 50.887 92 PRO A N 1
ATOM 713 C CA . PRO A 1 94 ? 5.643 -4.578 20.017 1.000 52.661 92 PRO A CA 1
ATOM 714 C C . PRO A 1 94 ? 5.497 -5.440 18.748 1.000 51.460 92 PRO A C 1
ATOM 715 O O . PRO A 1 94 ? 6.517 -5.818 18.151 1.000 45.957 92 PRO A O 1
ATOM 719 N N . LEU A 1 95 ? 4.254 -5.747 18.362 1.000 48.090 93 LEU A N 1
ATOM 720 C CA . LEU A 1 95 ? 3.965 -6.577 17.160 1.000 50.161 93 LEU A CA 1
ATOM 721 C C . LEU A 1 95 ? 4.133 -5.748 15.871 1.000 52.107 93 LEU A C 1
ATOM 722 O O . LEU A 1 95 ? 4.225 -6.368 14.823 1.000 52.491 93 LEU A O 1
ATOM 727 N N . SER A 1 96 ? 4.224 -4.413 15.948 1.000 58.737 94 SER A N 1
ATOM 728 C CA . SER A 1 96 ? 4.464 -3.504 14.789 1.000 59.521 94 SER A CA 1
ATOM 729 C C . SER A 1 96 ? 5.917 -3.610 14.299 1.000 62.527 94 SER A C 1
ATOM 730 O O . SER A 1 96 ? 6.138 -3.493 13.079 1.000 68.652 94 SER A O 1
ATOM 733 N N . GLU A 1 97 ? 6.877 -3.829 15.194 1.000 63.517 95 GLU A N 1
ATOM 734 C CA . GLU A 1 97 ? 8.295 -4.050 14.808 1.000 69.313 95 GLU A CA 1
ATOM 735 C C . GLU A 1 97 ? 8.390 -5.343 13.994 1.000 70.900 95 GLU A C 1
ATOM 736 O O . GLU A 1 97 ? 7.933 -6.365 14.513 1.000 71.261 95 GLU A O 1
ATOM 742 N N . LYS A 1 98 ? 8.984 -5.300 12.794 1.000 72.349 96 LYS A N 1
ATOM 743 C CA . LYS A 1 98 ? 9.157 -6.492 11.921 1.000 74.734 96 LYS A CA 1
ATOM 744 C C . LYS A 1 98 ? 10.448 -7.230 12.295 1.000 70.799 96 LYS A C 1
ATOM 745 O O . LYS A 1 98 ? 10.499 -8.456 12.102 1.000 69.904 96 LYS A O 1
ATOM 751 N N . ASP A 1 99 ? 11.469 -6.524 12.777 1.000 72.701 97 ASP A N 1
ATOM 752 C CA . ASP A 1 99 ? 12.780 -7.141 13.118 1.000 71.404 97 ASP A CA 1
ATOM 753 C C . ASP A 1 99 ? 12.621 -7.884 14.440 1.000 73.203 97 ASP A C 1
ATOM 754 O O . ASP A 1 99 ? 12.359 -7.263 15.465 1.000 71.727 97 ASP A O 1
ATOM 759 N N . PRO A 1 100 ? 12.782 -9.226 14.472 1.000 82.216 98 PRO A N 1
ATOM 760 C CA . PRO A 1 100 ? 12.672 -9.973 15.725 1.000 85.025 98 PRO A CA 1
ATOM 761 C C . PRO A 1 100 ? 13.769 -9.554 16.719 1.000 86.839 98 PRO A C 1
ATOM 762 O O . PRO A 1 100 ? 13.558 -9.695 17.909 1.000 90.067 98 PRO A O 1
ATOM 766 N N . ASN A 1 101 ? 14.892 -9.030 16.214 1.000 82.789 99 ASN A N 1
ATOM 767 C CA . ASN A 1 101 ? 16.070 -8.628 17.032 1.000 82.197 99 ASN A CA 1
ATOM 768 C C . ASN A 1 101 ? 15.781 -7.328 17.795 1.000 70.718 99 ASN A C 1
ATOM 769 O O . ASN A 1 101 ? 16.403 -7.139 18.860 1.000 58.064 99 ASN A O 1
ATOM 774 N N . LYS A 1 102 ? 14.883 -6.489 17.269 1.000 66.945 100 LYS A N 1
ATOM 775 C CA . LYS A 1 102 ? 14.544 -5.146 17.816 1.000 71.987 100 LYS A CA 1
ATOM 776 C C . LYS A 1 102 ? 13.326 -5.255 18.741 1.000 67.333 100 LYS A C 1
ATOM 777 O O . LYS A 1 102 ? 12.832 -4.204 19.199 1.000 67.256 100 LYS A O 1
ATOM 783 N N . ARG A 1 103 ? 12.860 -6.482 18.989 1.000 62.661 101 ARG A N 1
ATOM 784 C CA . ARG A 1 103 ? 11.689 -6.781 19.846 1.000 53.657 101 ARG A CA 1
ATOM 785 C C . ARG A 1 103 ? 12.155 -6.999 21.283 1.000 45.249 101 ARG A C 1
ATOM 786 O O . ARG A 1 103 ? 13.221 -7.612 21.495 1.000 41.298 101 ARG A O 1
ATOM 794 N N . THR A 1 104 ? 11.347 -6.538 22.226 1.000 38.566 102 THR A N 1
ATOM 795 C CA . THR A 1 104 ? 11.573 -6.733 23.673 1.000 43.090 102 THR A CA 1
ATOM 796 C C . THR A 1 104 ? 10.862 -8.018 24.097 1.000 37.545 102 THR A C 1
ATOM 797 O O . THR A 1 104 ? 9.635 -8.081 24.067 1.000 37.524 102 THR A O 1
ATOM 801 N N . PRO A 1 105 ? 11.598 -9.074 24.502 1.000 33.409 103 PRO A N 1
ATOM 802 C CA . PRO A 1 105 ? 10.975 -10.299 24.992 1.000 36.184 103 PRO A CA 1
ATOM 803 C C . PRO A 1 105 ? 10.200 -10.023 26.285 1.000 37.196 103 PRO A C 1
ATOM 804 O O . PRO A 1 105 ? 10.588 -9.125 27.004 1.000 44.670 103 PRO A O 1
ATOM 808 N N . VAL A 1 106 ? 9.113 -10.767 26.511 1.000 37.472 104 VAL A N 1
ATOM 809 C CA . VAL A 1 106 ? 8.305 -10.715 27.762 1.000 35.867 104 VAL A CA 1
ATOM 810 C C . VAL A 1 106 ? 8.794 -11.831 28.681 1.000 36.615 104 VAL A C 1
ATOM 811 O O . VAL A 1 106 ? 8.771 -11.614 29.893 1.000 44.369 104 VAL A O 1
ATOM 815 N N . LEU A 1 107 ? 9.232 -12.958 28.111 1.000 34.346 105 LEU A N 1
ATOM 816 C CA . LEU A 1 107 ? 9.604 -14.192 28.849 1.000 34.897 105 LEU A CA 1
ATOM 817 C C . LEU A 1 107 ? 11.053 -14.539 28.506 1.000 37.341 105 LEU A C 1
ATOM 818 O O . LEU A 1 107 ? 11.468 -14.291 27.340 1.000 36.751 105 LEU A O 1
ATOM 823 N N . LYS A 1 108 ? 11.792 -15.128 29.450 1.000 41.519 106 LYS A N 1
ATOM 824 C CA . LYS A 1 108 ? 13.256 -15.338 29.277 1.000 50.415 106 LYS A CA 1
ATOM 825 C C . LYS A 1 108 ? 13.494 -16.506 28.315 1.000 49.088 106 LYS A C 1
ATOM 826 O O . LYS A 1 108 ? 14.349 -16.344 27.442 1.000 44.417 106 LYS A O 1
ATOM 832 N N . ASP A 1 109 ? 12.747 -17.613 28.430 1.000 43.634 107 ASP A N 1
ATOM 833 C CA . ASP A 1 109 ? 12.956 -18.821 27.592 1.000 44.201 107 ASP A CA 1
ATOM 834 C C . ASP A 1 109 ? 13.024 -18.405 26.124 1.000 42.606 107 ASP A C 1
ATOM 835 O O . ASP A 1 109 ? 12.121 -17.688 25.691 1.000 41.147 107 ASP A O 1
ATOM 840 N N . LYS A 1 110 ? 14.041 -18.863 25.394 1.000 44.730 108 LYS A N 1
ATOM 841 C CA . LYS A 1 110 ? 14.175 -18.565 23.951 1.000 52.760 108 LYS A CA 1
ATOM 842 C C . LYS A 1 110 ? 13.279 -19.555 23.193 1.000 49.937 108 LYS A C 1
ATOM 843 O O . LYS A 1 110 ? 13.293 -20.772 23.480 1.000 51.752 108 LYS A O 1
ATOM 849 N N . MET A 1 111 ? 12.442 -18.980 22.334 1.000 44.617 109 MET A N 1
ATOM 850 C CA . MET A 1 111 ? 11.452 -19.640 21.460 1.000 38.737 109 MET A CA 1
ATOM 851 C C . MET A 1 111 ? 11.679 -19.099 20.045 1.000 39.848 109 MET A C 1
ATOM 852 O O . MET A 1 111 ? 11.538 -17.862 19.846 1.000 44.899 109 MET A O 1
ATOM 857 N N . THR A 1 112 ? 12.052 -19.982 19.118 1.000 40.104 110 THR A N 1
ATOM 858 C CA . THR A 1 112 ? 12.286 -19.674 17.680 1.000 38.082 110 THR A CA 1
ATOM 859 C C . THR A 1 112 ? 10.982 -19.837 16.906 1.000 36.239 110 THR A C 1
ATOM 860 O O . THR A 1 112 ? 10.575 -20.961 16.594 1.000 34.076 110 THR A O 1
ATOM 864 N N . PRO A 1 113 ? 10.274 -18.725 16.607 1.000 35.597 111 PRO A N 1
ATOM 865 C CA . PRO A 1 113 ? 9.099 -18.756 15.739 1.000 35.475 111 PRO A CA 1
ATOM 866 C C . PRO A 1 113 ? 9.490 -19.230 14.330 1.000 40.773 111 PRO A C 1
ATOM 867 O O . PRO A 1 113 ? 10.532 -18.807 13.836 1.000 37.878 111 PRO A O 1
ATOM 871 N N . VAL A 1 114 ? 8.667 -20.084 13.717 1.000 43.253 112 VAL A N 1
ATOM 872 C CA . VAL A 1 114 ? 8.842 -20.491 12.292 1.000 45.317 112 VAL A CA 1
ATOM 873 C C . VAL A 1 114 ? 7.467 -20.522 11.638 1.000 48.716 112 VAL A C 1
ATOM 874 O O . VAL A 1 114 ? 6.466 -20.796 12.290 1.000 49.288 112 VAL A O 1
ATOM 878 N N . PRO A 1 115 ? 7.368 -20.247 10.321 1.000 53.756 113 PRO A N 1
ATOM 879 C CA . PRO A 1 115 ? 6.084 -20.343 9.633 1.000 51.516 113 PRO A CA 1
ATOM 880 C C . PRO A 1 115 ? 5.610 -21.805 9.683 1.000 47.555 113 PRO A C 1
ATOM 881 O O . PRO A 1 115 ? 6.433 -22.701 9.724 1.000 51.787 113 PRO A O 1
ATOM 885 N N . PHE A 1 116 ? 4.298 -22.011 9.763 1.000 46.330 114 PHE A N 1
ATOM 886 C CA . PHE A 1 116 ? 3.669 -23.355 9.752 1.000 49.508 114 PHE A CA 1
ATOM 887 C C . PHE A 1 116 ? 3.487 -23.760 8.295 1.000 48.863 114 PHE A C 1
ATOM 888 O O . PHE A 1 116 ? 2.721 -23.112 7.585 1.000 39.618 114 PHE A O 1
ATOM 896 N N . PRO A 1 117 ? 4.215 -24.798 7.812 1.000 51.551 115 PRO A N 1
ATOM 897 C CA . PRO A 1 117 ? 4.071 -25.274 6.432 1.000 55.336 115 PRO A CA 1
ATOM 898 C C . PRO A 1 117 ? 2.603 -25.526 6.046 1.000 58.996 115 PRO A C 1
ATOM 899 O O . PRO A 1 117 ? 1.956 -26.301 6.728 1.000 62.929 115 PRO A O 1
ATOM 903 N N . MET A 1 118 ? 2.097 -24.874 4.992 1.000 65.618 116 MET A N 1
ATOM 904 C CA . MET A 1 118 ? 0.765 -25.209 4.410 1.000 71.173 116 MET A CA 1
ATOM 905 C C . MET A 1 118 ? 0.927 -26.286 3.319 1.000 64.468 116 MET A C 1
ATOM 906 O O . MET A 1 118 ? -0.012 -27.077 3.139 1.000 66.730 116 MET A O 1
ATOM 911 N N . GLY A 1 119 ? 2.099 -26.376 2.678 1.000 62.417 117 GLY A N 1
ATOM 912 C CA . GLY A 1 119 ? 2.408 -27.383 1.640 1.000 58.976 117 GLY A CA 1
ATOM 913 C C . GLY A 1 119 ? 2.006 -26.893 0.255 1.000 57.790 117 GLY A C 1
ATOM 914 O O . GLY A 1 119 ? 1.773 -25.669 0.109 1.000 64.310 117 GLY A O 1
ATOM 915 N N . ASP A 1 120 ? 1.891 -27.808 -0.719 1.000 49.737 118 ASP A N 1
ATOM 916 C CA . ASP A 1 120 ? 1.594 -27.498 -2.145 1.000 48.153 118 ASP A CA 1
ATOM 917 C C . ASP A 1 120 ? 0.252 -28.126 -2.543 1.000 48.136 118 ASP A C 1
ATOM 918 O O . ASP A 1 120 ? 0.161 -29.351 -2.683 1.000 41.630 118 ASP A O 1
ATOM 923 N N . PRO A 1 121 ? -0.829 -27.332 -2.772 1.000 45.155 119 PRO A N 1
ATOM 924 C CA . PRO A 1 121 ? -2.114 -27.900 -3.190 1.000 42.475 119 PRO A CA 1
ATOM 925 C C . PRO A 1 121 ? -2.073 -28.675 -4.524 1.000 47.372 119 PRO A C 1
ATOM 926 O O . PRO A 1 121 ? -3.027 -29.398 -4.818 1.000 47.469 119 PRO A O 1
ATOM 930 N N . SER A 1 122 ? -0.993 -28.511 -5.300 1.000 45.521 120 SER A N 1
ATOM 931 C CA . SER A 1 122 ? -0.680 -29.289 -6.528 1.000 46.298 120 SER A CA 1
ATOM 932 C C . SER A 1 122 ? -0.496 -30.764 -6.168 1.000 41.258 120 SER A C 1
ATOM 933 O O . SER A 1 122 ? -0.822 -31.602 -7.016 1.000 40.244 120 SER A O 1
ATOM 936 N N . LYS A 1 123 ? 0.081 -31.054 -4.999 1.000 39.474 121 LYS A N 1
ATOM 937 C CA . LYS A 1 123 ? 0.605 -32.409 -4.663 1.000 49.361 121 LYS A CA 1
ATOM 938 C C . LYS A 1 123 ? -0.184 -33.057 -3.515 1.000 46.504 121 LYS A C 1
ATOM 939 O O . LYS A 1 123 ? -0.128 -34.297 -3.401 1.000 44.458 121 LYS A O 1
ATOM 945 N N . LEU A 1 124 ? -0.932 -32.272 -2.739 1.000 42.559 122 LEU A N 1
ATOM 946 C CA . LEU A 1 124 ? -1.675 -32.760 -1.544 1.000 40.365 122 LEU A CA 1
ATOM 947 C C . LEU A 1 124 ? -3.027 -33.325 -1.998 1.000 38.544 122 LEU A C 1
ATOM 948 O O . LEU A 1 124 ? -3.656 -32.748 -2.919 1.000 43.441 122 LEU A O 1
ATOM 953 N N . LEU A 1 125 ? -3.463 -34.394 -1.333 1.000 41.259 123 LEU A N 1
ATOM 954 C CA . LEU A 1 125 ? -4.604 -35.243 -1.764 1.000 42.644 123 LEU A CA 1
ATOM 955 C C . LEU A 1 125 ? -5.885 -34.860 -1.021 1.000 46.367 123 LEU A C 1
ATOM 956 O O . LEU A 1 125 ? -5.827 -34.537 0.191 1.000 39.970 123 LEU A O 1
ATOM 961 N N . MET A 1 126 ? -6.992 -34.928 -1.762 1.000 46.658 124 MET A N 1
ATOM 962 C CA . MET A 1 126 ? -8.395 -34.907 -1.290 1.000 42.068 124 MET A CA 1
ATOM 963 C C . MET A 1 126 ? -9.091 -36.175 -1.822 1.000 44.354 124 MET A C 1
ATOM 964 O O . MET A 1 126 ? -9.400 -36.224 -3.040 1.000 48.658 124 MET A O 1
ATOM 969 N N . TYR A 1 127 ? -9.316 -37.176 -0.960 1.000 41.756 125 TYR A N 1
ATOM 970 C CA . TYR A 1 127 ? -9.780 -38.536 -1.346 1.000 40.843 125 TYR A CA 1
ATOM 971 C C . TYR A 1 127 ? -11.188 -38.776 -0.790 1.000 41.531 125 TYR A C 1
ATOM 972 O O . TYR A 1 127 ? -11.307 -39.223 0.371 1.000 36.225 125 TYR A O 1
ATOM 981 N N . LEU A 1 128 ? -12.203 -38.491 -1.620 1.000 40.713 126 LEU A N 1
ATOM 982 C CA . LEU A 1 128 ? -13.641 -38.420 -1.261 1.000 41.803 126 LEU A CA 1
ATOM 983 C C . LEU A 1 128 ? -14.464 -39.369 -2.149 1.000 41.721 126 LEU A C 1
ATOM 984 O O . LEU A 1 128 ? -14.524 -39.145 -3.373 1.000 39.491 126 LEU A O 1
ATOM 989 N N . ARG A 1 129 ? -15.082 -40.378 -1.529 1.000 40.722 127 ARG A N 1
ATOM 990 C CA . ARG A 1 129 ? -15.968 -41.399 -2.160 1.000 34.848 127 ARG A CA 1
ATOM 991 C C . ARG A 1 129 ? -15.176 -42.110 -3.262 1.000 36.610 127 ARG A C 1
ATOM 992 O O . ARG A 1 129 ? -15.723 -42.338 -4.342 1.000 35.212 127 ARG A O 1
ATOM 1000 N N . LYS A 1 130 ? -13.924 -42.466 -2.956 1.000 38.998 128 LYS A N 1
ATOM 1001 C CA . LYS A 1 130 ? -12.987 -43.251 -3.802 1.000 41.584 128 LYS A CA 1
ATOM 1002 C C . LYS A 1 130 ? -12.408 -42.412 -4.955 1.000 38.923 128 LYS A C 1
ATOM 1003 O O . LYS A 1 130 ? -11.657 -42.998 -5.750 1.000 40.654 128 LYS A O 1
ATOM 1009 N N . GLU A 1 131 ? -12.678 -41.109 -5.030 1.000 39.874 129 GLU A N 1
ATOM 1010 C CA . GLU A 1 131 ? -12.098 -40.219 -6.080 1.000 46.369 129 GLU A CA 1
ATOM 1011 C C . GLU A 1 131 ? -10.907 -39.443 -5.505 1.000 44.194 129 GLU A C 1
ATOM 1012 O O . GLU A 1 131 ? -11.110 -38.667 -4.558 1.000 41.810 129 GLU A O 1
ATOM 1018 N N . ARG A 1 132 ? -9.716 -39.648 -6.064 1.000 44.885 130 ARG A N 1
ATOM 1019 C CA . ARG A 1 132 ? -8.457 -38.998 -5.624 1.000 49.824 130 ARG A CA 1
ATOM 1020 C C . ARG A 1 132 ? -8.242 -37.722 -6.438 1.000 51.058 130 ARG A C 1
ATOM 1021 O O . ARG A 1 132 ? -7.745 -37.836 -7.559 1.000 54.380 130 ARG A O 1
ATOM 1029 N N . PHE A 1 133 ? -8.631 -36.566 -5.890 1.000 57.898 131 PHE A N 1
ATOM 1030 C CA . PHE A 1 133 ? -8.303 -35.221 -6.427 1.000 61.315 131 PHE A CA 1
ATOM 1031 C C . PHE A 1 133 ? -6.979 -34.725 -5.841 1.000 59.613 131 PHE A C 1
ATOM 1032 O O . PHE A 1 133 ? -6.542 -35.207 -4.769 1.000 57.960 131 PHE A O 1
ATOM 1040 N N . LYS A 1 134 ? -6.377 -33.760 -6.533 1.000 57.630 132 LYS A N 1
ATOM 1041 C CA . LYS A 1 134 ? -5.414 -32.783 -5.958 1.000 51.972 132 LYS A CA 1
ATOM 1042 C C . LYS A 1 134 ? -6.230 -31.681 -5.290 1.000 49.013 132 LYS A C 1
ATOM 1043 O O . LYS A 1 134 ? -7.347 -31.389 -5.778 1.000 52.044 132 LYS A O 1
ATOM 1049 N N . GLN A 1 135 ? -5.704 -31.088 -4.222 1.000 44.379 133 GLN A N 1
ATOM 1050 C CA . GLN A 1 135 ? -6.467 -30.086 -3.439 1.000 44.419 133 GLN A CA 1
ATOM 1051 C C . GLN A 1 135 ? -6.757 -28.848 -4.297 1.000 45.881 133 GLN A C 1
ATOM 1052 O O . GLN A 1 135 ? -7.758 -28.175 -3.996 1.000 40.830 133 GLN A O 1
ATOM 1058 N N . ASN A 1 136 ? -5.949 -28.571 -5.335 1.000 47.467 134 ASN A N 1
ATOM 1059 C CA . ASN A 1 136 ? -6.167 -27.419 -6.260 1.000 51.386 134 ASN A CA 1
ATOM 1060 C C . ASN A 1 136 ? -7.112 -27.781 -7.422 1.000 49.584 134 ASN A C 1
ATOM 1061 O O . ASN A 1 136 ? -7.170 -26.986 -8.374 1.000 55.380 134 ASN A O 1
ATOM 1066 N N . ALA A 1 137 ? -7.816 -28.918 -7.384 1.000 53.163 135 ALA A N 1
ATOM 1067 C CA . ALA A 1 137 ? -8.667 -29.405 -8.500 1.000 53.170 135 ALA A CA 1
ATOM 1068 C C . ALA A 1 137 ? -9.776 -28.390 -8.785 1.000 53.375 135 ALA A C 1
ATOM 1069 O O . ALA A 1 137 ? -9.991 -28.089 -9.968 1.000 55.258 135 ALA A O 1
ATOM 1071 N N . TRP A 1 138 ? -10.427 -27.859 -7.747 1.000 57.811 136 TRP A N 1
ATOM 1072 C CA . TRP A 1 138 ? -11.536 -26.875 -7.889 1.000 63.037 136 TRP A CA 1
ATOM 1073 C C . TRP A 1 138 ? -11.000 -25.575 -8.502 1.000 69.019 136 TRP A C 1
ATOM 1074 O O . TRP A 1 138 ? -11.734 -24.982 -9.308 1.000 66.775 136 TRP A O 1
ATOM 1085 N N . ASN A 1 139 ? -9.796 -25.129 -8.110 1.000 69.668 137 ASN A N 1
ATOM 1086 C CA . ASN A 1 139 ? -9.162 -23.882 -8.626 1.000 70.691 137 ASN A CA 1
ATOM 1087 C C . ASN A 1 139 ? -8.840 -24.072 -10.113 1.000 66.405 137 ASN A C 1
ATOM 1088 O O . ASN A 1 139 ? -9.356 -23.269 -10.911 1.000 67.411 137 ASN A O 1
ATOM 1093 N N . GLU A 1 140 ? -8.046 -25.101 -10.453 1.000 65.962 138 GLU A N 1
ATOM 1094 C CA . GLU A 1 140 ? -7.634 -25.474 -11.840 1.000 66.472 138 GLU A CA 1
ATOM 1095 C C . GLU A 1 140 ? -8.854 -25.491 -12.769 1.000 72.125 138 GLU A C 1
ATOM 1096 O O . GLU A 1 140 ? -8.774 -24.883 -13.854 1.000 79.924 138 GLU A O 1
ATOM 1102 N N . ALA A 1 141 ? -9.934 -26.165 -12.360 1.000 71.663 139 ALA A N 1
ATOM 1103 C CA . ALA A 1 141 ? -11.196 -26.277 -13.124 1.000 71.091 139 ALA A CA 1
ATOM 1104 C C . ALA A 1 141 ? -11.751 -24.875 -13.399 1.000 67.526 139 ALA A C 1
ATOM 1105 O O . ALA A 1 141 ? -12.083 -24.597 -14.550 1.000 77.039 139 ALA A O 1
ATOM 1107 N N . GLN A 1 142 ? -11.846 -24.024 -12.380 1.000 65.632 140 GLN A N 1
ATOM 1108 C CA . GLN A 1 142 ? -12.508 -22.694 -12.477 1.000 66.411 140 GLN A CA 1
ATOM 1109 C C . GLN A 1 142 ? -11.720 -21.755 -13.406 1.000 68.270 140 GLN A C 1
ATOM 1110 O O . GLN A 1 142 ? -12.373 -20.852 -13.993 1.000 53.564 140 GLN A O 1
ATOM 1116 N N . LYS A 1 143 ? -10.394 -21.956 -13.532 1.000 69.531 141 LYS A N 1
ATOM 1117 C CA . LYS A 1 143 ? -9.480 -21.191 -14.436 1.000 73.017 141 LYS A CA 1
ATOM 1118 C C . LYS A 1 143 ? -9.806 -21.503 -15.901 1.000 71.203 141 LYS A C 1
ATOM 1119 O O . LYS A 1 143 ? -9.791 -20.561 -16.719 1.000 79.288 141 LYS A O 1
ATOM 1125 N N . LYS A 1 144 ? -10.086 -22.775 -16.206 1.000 66.981 142 LYS A N 1
ATOM 1126 C CA . LYS A 1 144 ? -10.578 -23.242 -17.528 1.000 63.930 142 LYS A CA 1
ATOM 1127 C C . LYS A 1 144 ? -12.093 -23.019 -17.658 1.000 59.970 142 LYS A C 1
ATOM 1128 O O . LYS A 1 144 ? -12.690 -23.695 -18.523 1.000 58.506 142 LYS A O 1
ATOM 1134 N N . GLY A 1 145 ? -12.691 -22.141 -16.833 1.000 58.217 143 GLY A N 1
ATOM 1135 C CA . GLY A 1 145 ? -14.132 -21.795 -16.845 1.000 62.711 143 GLY A CA 1
ATOM 1136 C C . GLY A 1 145 ? -15.050 -23.001 -16.647 1.000 66.440 143 GLY A C 1
ATOM 1137 O O . GLY A 1 145 ? -16.224 -22.904 -17.042 1.000 64.127 143 GLY A O 1
ATOM 1138 N N . GLU A 1 146 ? -14.543 -24.085 -16.044 1.000 70.544 144 GLU A N 1
ATOM 1139 C CA . GLU A 1 146 ? -15.268 -25.363 -15.804 1.000 67.334 144 GLU A CA 1
ATOM 1140 C C . GLU A 1 146 ? -15.874 -25.359 -14.393 1.000 69.051 144 GLU A C 1
ATOM 1141 O O . GLU A 1 146 ? -15.465 -24.524 -13.536 1.000 68.230 144 GLU A O 1
ATOM 1147 N N . LYS A 1 147 ? -16.830 -26.267 -14.188 1.000 65.485 145 LYS A N 1
ATOM 1148 C CA . LYS A 1 147 ? -17.420 -26.632 -12.880 1.000 63.032 145 LYS A CA 1
ATOM 1149 C C . LYS A 1 147 ? -16.976 -28.068 -12.578 1.000 64.519 145 LYS A C 1
ATOM 1150 O O . LYS A 1 147 ? -17.504 -29.000 -13.231 1.000 67.366 145 LYS A O 1
ATOM 1156 N N . LEU A 1 148 ? -16.010 -28.238 -11.666 1.000 64.460 146 LEU A N 1
ATOM 1157 C CA . LEU A 1 148 ? -15.433 -29.566 -11.333 1.000 64.958 146 LEU A CA 1
ATOM 1158 C C . LEU A 1 148 ? -16.563 -30.492 -10.889 1.000 64.197 146 LEU A C 1
ATOM 1159 O O . LEU A 1 148 ? -17.367 -30.141 -10.024 1.000 59.564 146 LEU A O 1
ATOM 1164 N N . PRO A 1 149 ? -16.711 -31.666 -11.535 1.000 61.914 147 PRO A N 1
ATOM 1165 C CA . PRO A 1 149 ? -17.633 -32.696 -11.061 1.000 62.694 147 PRO A CA 1
ATOM 1166 C C . PRO A 1 149 ? -17.022 -33.530 -9.921 1.000 56.017 147 PRO A C 1
ATOM 1167 O O . PRO A 1 149 ? -15.835 -33.822 -9.983 1.000 45.722 147 PRO A O 1
ATOM 1171 N N . THR A 1 150 ? -17.837 -33.861 -8.911 1.000 54.881 148 THR A N 1
ATOM 1172 C CA . THR A 1 150 ? -17.492 -34.736 -7.749 1.000 54.638 148 THR A CA 1
ATOM 1173 C C . THR A 1 150 ? -18.606 -35.773 -7.556 1.000 56.676 148 THR A C 1
ATOM 1174 O O . THR A 1 150 ? -19.665 -35.631 -8.205 1.000 49.609 148 THR A O 1
ATOM 1178 N N . ARG A 1 151 ? -18.412 -36.745 -6.659 1.000 53.582 149 ARG A N 1
ATOM 1179 C CA . ARG A 1 151 ? -19.423 -37.807 -6.400 1.000 45.501 149 ARG A CA 1
ATOM 1180 C C . ARG A 1 151 ? -20.379 -37.389 -5.268 1.000 48.178 149 ARG A C 1
ATOM 1181 O O . ARG A 1 151 ? -21.094 -38.280 -4.738 1.000 50.494 149 ARG A O 1
ATOM 1189 N N . TYR A 1 152 ? -20.437 -36.087 -4.956 1.000 43.239 150 TYR A N 1
ATOM 1190 C CA . TYR A 1 152 ? -21.482 -35.438 -4.124 1.000 45.331 150 TYR A CA 1
ATOM 1191 C C . TYR A 1 152 ? -22.504 -34.770 -5.052 1.000 47.628 150 TYR A C 1
ATOM 1192 O O . TYR A 1 152 ? -22.094 -34.068 -6.002 1.000 54.051 150 TYR A O 1
ATOM 1201 N N . TYR A 1 153 ? -23.799 -34.956 -4.774 1.000 47.244 151 TYR A N 1
ATOM 1202 C CA . TYR A 1 153 ? -24.920 -34.424 -5.597 1.000 44.406 151 TYR A CA 1
ATOM 1203 C C . TYR A 1 153 ? -25.403 -33.120 -4.974 1.000 41.504 151 TYR A C 1
ATOM 1204 O O . TYR A 1 153 ? -26.470 -33.073 -4.323 1.000 36.220 151 TYR A O 1
ATOM 1213 N N . LEU A 1 154 ? -24.647 -32.059 -5.255 1.000 42.923 152 LEU A N 1
ATOM 1214 C CA . LEU A 1 154 ? -24.901 -30.687 -4.763 1.000 40.634 152 LEU A CA 1
ATOM 1215 C C . LEU A 1 154 ? -26.139 -30.156 -5.466 1.000 38.995 152 LEU A C 1
ATOM 1216 O O . LEU A 1 154 ? -26.433 -30.668 -6.566 1.000 38.759 152 LEU A O 1
ATOM 1221 N N . ASN A 1 155 ? -26.810 -29.176 -4.857 1.000 40.936 153 ASN A N 1
ATOM 1222 C CA . ASN A 1 155 ? -27.818 -28.323 -5.532 1.000 43.652 153 ASN A CA 1
ATOM 1223 C C . ASN A 1 155 ? -27.127 -27.721 -6.765 1.000 50.012 153 ASN A C 1
ATOM 1224 O O . ASN A 1 155 ? -25.871 -27.580 -6.731 1.000 46.517 153 ASN A O 1
ATOM 1229 N N . GLU A 1 156 ? -27.889 -27.456 -7.832 1.000 55.534 154 GLU A N 1
ATOM 1230 C CA . GLU A 1 156 ? -27.351 -27.047 -9.161 1.000 57.972 154 GLU A CA 1
ATOM 1231 C C . GLU A 1 156 ? -26.626 -25.704 -9.010 1.000 49.720 154 GLU A C 1
ATOM 1232 O O . GLU A 1 156 ? -25.509 -25.581 -9.526 1.000 56.586 154 GLU A O 1
ATOM 1238 N N . ASN A 1 157 ? -27.230 -24.750 -8.298 1.000 52.039 155 ASN A N 1
ATOM 1239 C CA . ASN A 1 157 ? -26.694 -23.374 -8.087 1.000 56.908 155 ASN A CA 1
ATOM 1240 C C . ASN A 1 157 ? -25.379 -23.417 -7.273 1.000 61.210 155 ASN A C 1
ATOM 1241 O O . ASN A 1 157 ? -24.684 -22.384 -7.270 1.000 68.810 155 ASN A O 1
ATOM 1246 N N . ASP A 1 158 ? -25.004 -24.555 -6.652 1.000 56.418 156 ASP A N 1
ATOM 1247 C CA . ASP A 1 158 ? -23.759 -24.706 -5.842 1.000 53.624 156 ASP A CA 1
ATOM 1248 C C . ASP A 1 158 ? -22.727 -25.571 -6.583 1.000 51.498 156 ASP A C 1
ATOM 1249 O O . ASP A 1 158 ? -21.666 -25.841 -6.000 1.000 52.639 156 ASP A O 1
ATOM 1254 N N . LEU A 1 159 ? -22.996 -26.016 -7.812 1.000 50.344 157 LEU A N 1
ATOM 1255 C CA . LEU A 1 159 ? -22.078 -26.953 -8.522 1.000 52.380 157 LEU A CA 1
ATOM 1256 C C . LEU A 1 159 ? -20.746 -26.245 -8.838 1.000 50.613 157 LEU A C 1
ATOM 1257 O O . LEU A 1 159 ? -20.744 -25.042 -9.115 1.000 44.363 157 LEU A O 1
ATOM 1262 N N . GLY A 1 160 ? -19.638 -26.977 -8.739 1.000 54.814 158 GLY A N 1
ATOM 1263 C CA . GLY A 1 160 ? -18.284 -26.487 -9.051 1.000 55.710 158 GLY A CA 1
ATOM 1264 C C . GLY A 1 160 ? -17.603 -25.778 -7.893 1.000 55.703 158 GLY A C 1
ATOM 1265 O O . GLY A 1 160 ? -16.369 -25.632 -7.966 1.000 66.069 158 GLY A O 1
ATOM 1266 N N . PHE A 1 161 ? -18.354 -25.329 -6.879 1.000 56.286 159 PHE A N 1
ATOM 1267 C CA . PHE A 1 161 ? -17.796 -24.706 -5.653 1.000 54.608 159 PHE A CA 1
ATOM 1268 C C . PHE A 1 161 ? -16.879 -25.715 -4.950 1.000 54.491 159 PHE A C 1
ATOM 1269 O O . PHE A 1 161 ? -17.186 -26.935 -4.930 1.000 51.682 159 PHE A O 1
ATOM 1277 N N . SER A 1 162 ? -15.748 -25.218 -4.439 1.000 56.837 160 SER A N 1
ATOM 1278 C CA . SER A 1 162 ? -14.879 -25.896 -3.438 1.000 51.798 160 SER A CA 1
ATOM 1279 C C . SER A 1 162 ? -15.559 -25.776 -2.067 1.000 48.612 160 SER A C 1
ATOM 1280 O O . SER A 1 162 ? -16.521 -24.977 -1.929 1.000 38.148 160 SER A O 1
ATOM 1283 N N . SER A 1 163 ? -15.058 -26.508 -1.072 1.000 50.103 161 SER A N 1
ATOM 1284 C CA . SER A 1 163 ? -15.600 -26.462 0.309 1.000 47.517 161 SER A CA 1
ATOM 1285 C C . SER A 1 163 ? -15.455 -25.029 0.847 1.000 44.778 161 SER A C 1
ATOM 1286 O O . SER A 1 163 ? -16.465 -24.457 1.337 1.000 42.321 161 SER A O 1
ATOM 1289 N N . ASP A 1 164 ? -14.273 -24.422 0.695 1.000 49.458 162 ASP A N 1
ATOM 1290 C CA . ASP A 1 164 ? -14.012 -23.029 1.166 1.000 49.554 162 ASP A CA 1
ATOM 1291 C C . ASP A 1 164 ? -15.012 -22.070 0.531 1.000 40.729 162 ASP A C 1
ATOM 1292 O O . ASP A 1 164 ? -15.585 -21.249 1.257 1.000 46.865 162 ASP A O 1
ATOM 1297 N N . GLN A 1 165 ? -15.191 -22.166 -0.786 1.000 46.796 163 GLN A N 1
ATOM 1298 C CA . GLN A 1 165 ? -16.027 -21.217 -1.568 1.000 46.131 163 GLN A CA 1
ATOM 1299 C C . GLN A 1 165 ? -17.476 -21.354 -1.097 1.000 40.273 163 GLN A C 1
ATOM 1300 O O . GLN A 1 165 ? -18.111 -20.314 -0.783 1.000 37.965 163 GLN A O 1
ATOM 1306 N N . LEU A 1 166 ? -17.950 -22.594 -0.950 1.000 42.373 164 LEU A N 1
ATOM 1307 C CA . LEU A 1 166 ? -19.358 -22.879 -0.554 1.000 42.793 164 LEU A CA 1
ATOM 1308 C C . LEU A 1 166 ? -19.621 -22.349 0.859 1.000 39.289 164 LEU A C 1
ATOM 1309 O O . LEU A 1 166 ? -20.647 -21.651 1.058 1.000 41.440 164 LEU A O 1
ATOM 1314 N N . PHE A 1 167 ? -18.734 -22.606 1.824 1.000 38.885 165 PHE A N 1
ATOM 1315 C CA . PHE A 1 167 ? -18.880 -22.023 3.185 1.000 37.573 165 PHE A CA 1
ATOM 1316 C C . PHE A 1 167 ? -18.990 -20.506 3.085 1.000 34.255 165 PHE A C 1
ATOM 1317 O O . PHE A 1 167 ? -19.897 -19.916 3.719 1.000 33.501 165 PHE A O 1
ATOM 1325 N N . ASN A 1 168 ? -18.067 -19.879 2.352 1.000 35.572 166 ASN A N 1
ATOM 1326 C CA . ASN A 1 168 ? -18.066 -18.399 2.220 1.000 39.085 166 ASN A CA 1
ATOM 1327 C C . ASN A 1 168 ? -19.445 -17.968 1.706 1.000 38.699 166 ASN A C 1
ATOM 1328 O O . ASN A 1 168 ? -20.044 -17.043 2.316 1.000 40.957 166 ASN A O 1
ATOM 1333 N N . LYS A 1 169 ? -19.966 -18.666 0.685 1.000 40.944 167 LYS A N 1
ATOM 1334 C CA . LYS A 1 169 ? -21.301 -18.383 0.075 1.000 45.713 167 LYS A CA 1
ATOM 1335 C C . LYS A 1 169 ? -22.416 -18.522 1.120 1.000 43.459 167 LYS A C 1
ATOM 1336 O O . LYS A 1 169 ? -23.256 -17.584 1.243 1.000 41.025 167 LYS A O 1
ATOM 1342 N N . ILE A 1 170 ? -22.439 -19.651 1.842 1.000 42.945 168 ILE A N 1
ATOM 1343 C CA . ILE A 1 170 ? -23.489 -19.924 2.862 1.000 41.666 168 ILE A CA 1
ATOM 1344 C C . ILE A 1 170 ? -23.515 -18.733 3.819 1.000 40.900 168 ILE A C 1
ATOM 1345 O O . ILE A 1 170 ? -24.608 -18.188 4.104 1.000 42.703 168 ILE A O 1
ATOM 1350 N N . ILE A 1 171 ? -22.339 -18.338 4.301 1.000 45.220 169 ILE A N 1
ATOM 1351 C CA . ILE A 1 171 ? -22.230 -17.332 5.396 1.000 46.402 169 ILE A CA 1
ATOM 1352 C C . ILE A 1 171 ? -22.639 -15.968 4.832 1.000 45.859 169 ILE A C 1
ATOM 1353 O O . ILE A 1 171 ? -23.460 -15.261 5.497 1.000 47.234 169 ILE A O 1
ATOM 1358 N N . TYR A 1 172 ? -22.155 -15.631 3.632 1.000 52.919 170 TYR A N 1
ATOM 1359 C CA . TYR A 1 172 ? -22.595 -14.413 2.893 1.000 60.811 170 TYR A CA 1
ATOM 1360 C C . TYR A 1 172 ? -24.135 -14.391 2.820 1.000 52.947 170 TYR A C 1
ATOM 1361 O O . TYR A 1 172 ? -24.762 -13.409 3.322 1.000 49.556 170 TYR A O 1
ATOM 1370 N N . ASP A 1 173 ? -24.741 -15.453 2.263 1.000 51.141 171 ASP A N 1
ATOM 1371 C CA . ASP A 1 173 ? -26.207 -15.509 2.005 1.000 47.859 171 ASP A CA 1
ATOM 1372 C C . ASP A 1 173 ? -26.948 -15.272 3.326 1.000 45.048 171 ASP A C 1
ATOM 1373 O O . ASP A 1 173 ? -27.921 -14.477 3.337 1.000 46.989 171 ASP A O 1
ATOM 1378 N N . VAL A 1 174 ? -26.497 -15.884 4.427 1.000 44.143 172 VAL A N 1
ATOM 1379 C CA . VAL A 1 174 ? -27.242 -15.812 5.724 1.000 42.318 172 VAL A CA 1
ATOM 1380 C C . VAL A 1 174 ? -27.157 -14.391 6.280 1.000 46.305 172 VAL A C 1
ATOM 1381 O O . VAL A 1 174 ? -28.220 -13.852 6.708 1.000 46.035 172 VAL A O 1
ATOM 1385 N N . LEU A 1 175 ? -25.944 -13.822 6.329 1.000 53.103 173 LEU A N 1
ATOM 1386 C CA . LEU A 1 175 ? -25.708 -12.455 6.879 1.000 49.728 173 LEU A CA 1
ATOM 1387 C C . LEU A 1 175 ? -26.553 -11.442 6.088 1.000 49.393 173 LEU A C 1
ATOM 1388 O O . LEU A 1 175 ? -27.237 -10.617 6.733 1.000 52.869 173 LEU A O 1
ATOM 1393 N N . MET A 1 176 ? -26.560 -11.512 4.752 1.000 55.796 174 MET A N 1
ATOM 1394 C CA . MET A 1 176 ? -27.207 -10.465 3.899 1.000 54.895 174 MET A CA 1
ATOM 1395 C C . MET A 1 176 ? -28.744 -10.564 3.926 1.000 52.851 174 MET A C 1
ATOM 1396 O O . MET A 1 176 ? -29.387 -9.569 3.556 1.000 58.980 174 MET A O 1
ATOM 1401 N N . ALA A 1 177 ? -29.326 -11.678 4.369 1.000 46.790 175 ALA A N 1
ATOM 1402 C CA . ALA A 1 177 ? -30.795 -11.842 4.480 1.000 49.840 175 ALA A CA 1
ATOM 1403 C C . ALA A 1 177 ? -31.313 -11.115 5.723 1.000 53.204 175 ALA A C 1
ATOM 1404 O O . ALA A 1 177 ? -32.522 -10.872 5.798 1.000 54.425 175 ALA A O 1
ATOM 1406 N N . ASP A 1 178 ? -30.449 -10.794 6.687 1.000 62.838 176 ASP A N 1
ATOM 1407 C CA . ASP A 1 178 ? -30.829 -9.937 7.845 1.000 68.838 176 ASP A CA 1
ATOM 1408 C C . ASP A 1 178 ? -30.716 -8.486 7.385 1.000 72.251 176 ASP A C 1
ATOM 1409 O O . ASP A 1 178 ? -29.607 -8.028 7.108 1.000 77.565 176 ASP A O 1
ATOM 1414 N N . PRO A 1 179 ? -31.841 -7.732 7.269 1.000 80.694 177 PRO A N 1
ATOM 1415 C CA . PRO A 1 179 ? -31.794 -6.342 6.810 1.000 83.000 177 PRO A CA 1
ATOM 1416 C C . PRO A 1 179 ? -30.777 -5.539 7.633 1.000 82.913 177 PRO A C 1
ATOM 1417 O O . PRO A 1 179 ? -29.935 -4.871 7.046 1.000 82.589 177 PRO A O 1
ATOM 1421 N N . TRP A 1 180 ? -30.866 -5.663 8.962 1.000 80.413 178 TRP A N 1
ATOM 1422 C CA . TRP A 1 180 ? -30.028 -4.911 9.933 1.000 81.157 178 TRP A CA 1
ATOM 1423 C C . TRP A 1 180 ? -28.543 -5.192 9.668 1.000 77.025 178 TRP A C 1
ATOM 1424 O O . TRP A 1 180 ? -27.758 -4.236 9.756 1.000 86.037 178 TRP A O 1
ATOM 1435 N N . VAL A 1 181 ? -28.171 -6.426 9.313 1.000 68.417 179 VAL A N 1
ATOM 1436 C CA . VAL A 1 181 ? -26.744 -6.806 9.079 1.000 66.802 179 VAL A CA 1
ATOM 1437 C C . VAL A 1 181 ? -26.291 -6.277 7.715 1.000 75.255 179 VAL A C 1
ATOM 1438 O O . VAL A 1 181 ? -25.211 -5.661 7.662 1.000 85.011 179 VAL A O 1
ATOM 1442 N N . ALA A 1 182 ? -27.038 -6.582 6.649 1.000 80.261 180 ALA A N 1
ATOM 1443 C CA . ALA A 1 182 ? -26.704 -6.193 5.255 1.000 82.494 180 ALA A CA 1
ATOM 1444 C C . ALA A 1 182 ? -26.497 -4.676 5.194 1.000 79.809 180 ALA A C 1
ATOM 1445 O O . ALA A 1 182 ? -25.593 -4.229 4.463 1.000 71.157 180 ALA A O 1
ATOM 1447 N N . GLU A 1 183 ? -27.316 -3.934 5.946 1.000 74.428 181 GLU A N 1
ATOM 1448 C CA . GLU A 1 183 ? -27.290 -2.454 6.049 1.000 83.675 181 GLU A CA 1
ATOM 1449 C C . GLU A 1 183 ? -26.096 -2.025 6.917 1.000 84.661 181 GLU A C 1
ATOM 1450 O O . GLU A 1 183 ? -25.280 -1.224 6.425 1.000 90.166 181 GLU A O 1
ATOM 1456 N N . THR A 1 184 ? -25.993 -2.539 8.151 1.000 77.203 182 THR A N 1
ATOM 1457 C CA . THR A 1 184 ? -25.015 -2.069 9.169 1.000 65.146 182 THR A CA 1
ATOM 1458 C C . THR A 1 184 ? -23.597 -2.513 8.775 1.000 64.710 182 THR A C 1
ATOM 1459 O O . THR A 1 184 ? -22.666 -1.731 9.036 1.000 71.652 182 THR A O 1
ATOM 1463 N N . TYR A 1 185 ? -23.417 -3.682 8.147 1.000 59.048 183 TYR A N 1
ATOM 1464 C CA . TYR A 1 185 ? -22.068 -4.248 7.863 1.000 55.557 183 TYR A CA 1
ATOM 1465 C C . TYR A 1 185 ? -21.909 -4.646 6.395 1.000 52.567 183 TYR A C 1
ATOM 1466 O O . TYR A 1 185 ? -20.897 -5.325 6.097 1.000 61.692 183 TYR A O 1
ATOM 1475 N N . GLY A 1 186 ? -22.810 -4.225 5.500 1.000 59.626 184 GLY A N 1
ATOM 1476 C CA . GLY A 1 186 ? -22.742 -4.555 4.057 1.000 58.553 184 GLY A CA 1
ATOM 1477 C C . GLY A 1 186 ? -21.380 -4.251 3.457 1.000 61.505 184 GLY A C 1
ATOM 1478 O O . GLY A 1 186 ? -20.928 -5.028 2.589 1.000 55.000 184 GLY A O 1
ATOM 1479 N N . SER A 1 187 ? -20.764 -3.148 3.904 1.000 67.670 185 SER A N 1
ATOM 1480 C CA . SER A 1 187 ? -19.386 -2.689 3.574 1.000 72.091 185 SER A CA 1
ATOM 1481 C C . SER A 1 187 ? -18.362 -3.826 3.702 1.000 78.200 185 SER A C 1
ATOM 1482 O O . SER A 1 187 ? -17.461 -3.901 2.845 1.000 74.297 185 SER A O 1
ATOM 1485 N N . LYS A 1 188 ? -18.481 -4.655 4.747 1.000 88.626 186 LYS A N 1
ATOM 1486 C CA . LYS A 1 188 ? -17.468 -5.680 5.136 1.000 86.548 186 LYS A CA 1
ATOM 1487 C C . LYS A 1 188 ? -17.945 -7.086 4.752 1.000 80.468 186 LYS A C 1
ATOM 1488 O O . LYS A 1 188 ? -17.231 -8.057 5.086 1.000 86.674 186 LYS A O 1
ATOM 1494 N N . ILE A 1 189 ? -19.096 -7.192 4.082 1.000 70.243 187 ILE A N 1
ATOM 1495 C CA . ILE A 1 189 ? -19.655 -8.472 3.558 1.000 63.974 187 ILE A CA 1
ATOM 1496 C C . ILE A 1 189 ? -19.730 -8.350 2.030 1.000 60.932 187 ILE A C 1
ATOM 1497 O O . ILE A 1 189 ? -20.654 -7.680 1.527 1.000 55.940 187 ILE A O 1
ATOM 1502 N N . ILE A 1 190 ? -18.779 -8.968 1.324 1.000 63.782 188 ILE A N 1
ATOM 1503 C CA . ILE A 1 190 ? -18.372 -8.573 -0.058 1.000 71.216 188 ILE A CA 1
ATOM 1504 C C . ILE A 1 190 ? -18.516 -9.747 -1.038 1.000 74.809 188 ILE A C 1
ATOM 1505 O O . ILE A 1 190 ? -17.717 -10.710 -0.951 1.000 78.559 188 ILE A O 1
ATOM 1510 N N . LYS A 1 191 ? -19.461 -9.620 -1.979 1.000 73.701 189 LYS A N 1
ATOM 1511 C CA . LYS A 1 191 ? -19.566 -10.460 -3.205 1.000 70.116 189 LYS A CA 1
ATOM 1512 C C . LYS A 1 191 ? -18.602 -9.906 -4.265 1.000 72.597 189 LYS A C 1
ATOM 1513 O O . LYS A 1 191 ? -18.782 -8.739 -4.670 1.000 80.934 189 LYS A O 1
ATOM 1519 N N . GLY A 1 192 ? -17.612 -10.697 -4.689 1.000 70.659 190 GLY A N 1
ATOM 1520 C CA . GLY A 1 192 ? -16.720 -10.362 -5.816 1.000 73.066 190 GLY A CA 1
ATOM 1521 C C . GLY A 1 192 ? -17.440 -10.534 -7.141 1.000 75.196 190 GLY A C 1
ATOM 1522 O O . GLY A 1 192 ? -18.646 -10.850 -7.115 1.000 77.318 190 GLY A O 1
ATOM 1523 N N . SER A 1 193 ? -16.741 -10.340 -8.262 1.000 76.384 191 SER A N 1
ATOM 1524 C CA . SER A 1 193 ? -17.312 -10.452 -9.631 1.000 76.905 191 SER A CA 1
ATOM 1525 C C . SER A 1 193 ? -17.410 -11.928 -10.043 1.000 70.473 191 SER A C 1
ATOM 1526 O O . SER A 1 193 ? -18.446 -12.291 -10.610 1.000 71.614 191 SER A O 1
ATOM 1529 N N . SER A 1 194 ? -16.372 -12.737 -9.798 1.000 66.757 192 SER A N 1
ATOM 1530 C CA . SER A 1 194 ? -16.415 -14.217 -9.974 1.000 72.118 192 SER A CA 1
ATOM 1531 C C . SER A 1 194 ? -17.596 -14.758 -9.158 1.000 66.772 192 SER A C 1
ATOM 1532 O O . SER A 1 194 ? -17.890 -14.186 -8.093 1.000 62.336 192 SER A O 1
ATOM 1535 N N . VAL A 1 195 ? -18.291 -15.782 -9.655 1.000 71.666 193 VAL A N 1
ATOM 1536 C CA . VAL A 1 195 ? -19.490 -16.359 -8.968 1.000 70.836 193 VAL A CA 1
ATOM 1537 C C . VAL A 1 195 ? -19.064 -16.996 -7.629 1.000 67.106 193 VAL A C 1
ATOM 1538 O O . VAL A 1 195 ? -19.914 -17.041 -6.720 1.000 53.370 193 VAL A O 1
ATOM 1542 N N . TYR A 1 196 ? -17.799 -17.432 -7.507 1.000 70.293 194 TYR A N 1
ATOM 1543 C CA . TYR A 1 196 ? -17.251 -18.186 -6.344 1.000 75.801 194 TYR A CA 1
ATOM 1544 C C . TYR A 1 196 ? -16.572 -17.262 -5.319 1.000 75.864 194 TYR A C 1
ATOM 1545 O O . TYR A 1 196 ? -16.030 -17.800 -4.328 1.000 83.681 194 TYR A O 1
ATOM 1554 N N . ASP A 1 197 ? -16.570 -15.942 -5.538 1.000 71.381 195 ASP A N 1
ATOM 1555 C CA . ASP A 1 197 ? -15.713 -14.988 -4.786 1.000 68.758 195 ASP A CA 1
ATOM 1556 C C . ASP A 1 197 ? -16.572 -14.296 -3.721 1.000 65.547 195 ASP A C 1
ATOM 1557 O O . ASP A 1 197 ? -17.393 -13.412 -4.057 1.000 65.914 195 ASP A O 1
ATOM 1562 N N . TYR A 1 198 ? -16.405 -14.715 -2.468 1.000 66.117 196 TYR A N 1
ATOM 1563 C CA . TYR A 1 198 ? -17.015 -14.073 -1.275 1.000 67.696 196 TYR A CA 1
ATOM 1564 C C . TYR A 1 198 ? -15.908 -13.890 -0.231 1.000 67.190 196 TYR A C 1
ATOM 1565 O O . TYR A 1 198 ? -15.161 -14.865 0.029 1.000 73.646 196 TYR A O 1
ATOM 1574 N N . SER A 1 199 ? -15.793 -12.681 0.318 1.000 64.988 197 SER A N 1
ATOM 1575 C CA . SER A 1 199 ? -14.753 -12.280 1.300 1.000 62.621 197 SER A CA 1
ATOM 1576 C C . SER A 1 199 ? -15.440 -11.563 2.465 1.000 55.838 197 SER A C 1
ATOM 1577 O O . SER A 1 199 ? -16.587 -11.101 2.298 1.000 52.314 197 SER A O 1
ATOM 1580 N N . PHE A 1 200 ? -14.768 -11.496 3.616 1.000 60.622 198 PHE A N 1
ATOM 1581 C CA . PHE A 1 200 ? -15.271 -10.802 4.831 1.000 61.985 198 PHE A CA 1
ATOM 1582 C C . PHE A 1 200 ? -14.136 -9.993 5.472 1.000 59.705 198 PHE A C 1
ATOM 1583 O O . PHE A 1 200 ? -12.962 -10.436 5.453 1.000 60.194 198 PHE A O 1
ATOM 1591 N N . LYS A 1 201 ? -14.501 -8.828 6.007 1.000 61.180 199 LYS A N 1
ATOM 1592 C CA . LYS A 1 201 ? -13.599 -7.869 6.697 1.000 67.451 199 LYS A CA 1
ATOM 1593 C C . LYS A 1 201 ? -14.147 -7.633 8.101 1.000 63.766 199 LYS A C 1
ATOM 1594 O O . LYS A 1 201 ? -13.800 -6.609 8.709 1.000 67.811 199 LYS A O 1
ATOM 1600 N N . LEU A 1 202 ? -15.024 -8.524 8.563 1.000 60.830 200 LEU A N 1
ATOM 1601 C CA . LEU A 1 202 ? -15.690 -8.381 9.873 1.000 65.623 200 LEU A CA 1
ATOM 1602 C C . LEU A 1 202 ? -14.638 -8.634 10.956 1.000 66.161 200 LEU A C 1
ATOM 1603 O O . LEU A 1 202 ? -13.895 -9.636 10.854 1.000 78.263 200 LEU A O 1
ATOM 1608 N N . THR A 1 203 ? -14.520 -7.692 11.890 1.000 63.487 201 THR A N 1
ATOM 1609 C CA . THR A 1 203 ? -13.588 -7.755 13.043 1.000 63.515 201 THR A CA 1
ATOM 1610 C C . THR A 1 203 ? -14.263 -8.552 14.159 1.000 66.518 201 THR A C 1
ATOM 1611 O O . THR A 1 203 ? -15.531 -8.619 14.195 1.000 59.528 201 THR A O 1
ATOM 1615 N N . SER A 1 204 ? -13.439 -9.080 15.059 1.000 61.214 202 SER A N 1
ATOM 1616 C CA . SER A 1 204 ? -13.875 -9.705 16.328 1.000 56.071 202 SER A CA 1
ATOM 1617 C C . SER A 1 204 ? -14.978 -8.847 16.984 1.000 50.531 202 SER A C 1
ATOM 1618 O O . SER A 1 204 ? -16.008 -9.411 17.397 1.000 52.422 202 SER A O 1
ATOM 1621 N N . ARG A 1 205 ? -14.819 -7.524 17.045 1.000 49.373 203 ARG A N 1
ATOM 1622 C CA . ARG A 1 205 ? -15.822 -6.619 17.694 1.000 48.452 203 ARG A CA 1
ATOM 1623 C C . ARG A 1 205 ? -17.122 -6.583 16.868 1.000 43.361 203 ARG A C 1
ATOM 1624 O O . ARG A 1 205 ? -18.218 -6.428 17.463 1.000 40.420 203 ARG A O 1
ATOM 1632 N N . ASP A 1 206 ? -17.013 -6.640 15.544 1.000 41.917 204 ASP A N 1
ATOM 1633 C CA . ASP A 1 206 ? -18.194 -6.672 14.639 1.000 48.243 204 ASP A CA 1
ATOM 1634 C C . ASP A 1 206 ? -18.981 -7.951 14.935 1.000 46.647 204 ASP A C 1
ATOM 1635 O O . ASP A 1 206 ? -20.191 -7.866 15.251 1.000 54.610 204 ASP A O 1
ATOM 1640 N N . TRP A 1 207 ? -18.290 -9.086 14.903 1.000 46.873 205 TRP A N 1
ATOM 1641 C CA . TRP A 1 207 ? -18.874 -10.403 15.253 1.000 44.709 205 TRP A CA 1
ATOM 1642 C C . TRP A 1 207 ? -19.550 -10.328 16.633 1.000 42.539 205 TRP A C 1
ATOM 1643 O O . TRP A 1 207 ? -20.694 -10.817 16.757 1.000 41.503 205 TRP A O 1
ATOM 1654 N N . ASP A 1 208 ? -18.957 -9.668 17.629 1.000 41.686 206 ASP A N 1
ATOM 1655 C CA . ASP A 1 208 ? -19.595 -9.586 18.976 1.000 41.849 206 ASP A CA 1
ATOM 1656 C C . ASP A 1 208 ? -20.920 -8.818 18.895 1.000 44.415 206 ASP A C 1
ATOM 1657 O O . ASP A 1 208 ? -21.839 -9.066 19.717 1.000 42.780 206 ASP A O 1
ATOM 1662 N N . ASP A 1 209 ? -21.015 -7.867 17.972 1.000 46.180 207 ASP A N 1
ATOM 1663 C CA . ASP A 1 209 ? -22.278 -7.128 17.748 1.000 49.183 207 ASP A CA 1
ATOM 1664 C C . ASP A 1 209 ? -23.285 -8.052 17.033 1.000 45.810 207 ASP A C 1
ATOM 1665 O O . ASP A 1 209 ? -24.442 -8.083 17.466 1.000 45.476 207 ASP A O 1
ATOM 1670 N N . ILE A 1 210 ? -22.852 -8.768 15.989 1.000 44.950 208 ILE A N 1
ATOM 1671 C CA . ILE A 1 210 ? -23.733 -9.549 15.066 1.000 46.762 208 ILE A CA 1
ATOM 1672 C C . ILE A 1 210 ? -24.317 -10.785 15.769 1.000 49.320 208 ILE A C 1
ATOM 1673 O O . ILE A 1 210 ? -25.558 -10.963 15.746 1.000 45.096 208 ILE A O 1
ATOM 1678 N N . LYS A 1 211 ? -23.453 -11.609 16.369 1.000 48.099 209 LYS A N 1
ATOM 1679 C CA . LYS A 1 211 ? -23.781 -12.988 16.838 1.000 45.111 209 LYS A CA 1
ATOM 1680 C C . LYS A 1 211 ? -25.077 -13.008 17.644 1.000 43.334 209 LYS A C 1
ATOM 1681 O O . LYS A 1 211 ? -25.949 -13.831 17.381 1.000 44.712 209 LYS A O 1
ATOM 1687 N N . PRO A 1 212 ? -25.272 -12.131 18.650 1.000 44.511 210 PRO A N 1
ATOM 1688 C CA . PRO A 1 212 ? -26.471 -12.218 19.483 1.000 46.141 210 PRO A CA 1
ATOM 1689 C C . PRO A 1 212 ? -27.773 -11.747 18.804 1.000 50.353 210 PRO A C 1
ATOM 1690 O O . PRO A 1 212 ? -28.831 -12.032 19.348 1.000 50.993 210 PRO A O 1
ATOM 1694 N N . LYS A 1 213 ? -27.684 -11.043 17.668 1.000 52.251 211 LYS A N 1
ATOM 1695 C CA . LYS A 1 213 ? -28.836 -10.336 17.034 1.000 65.265 211 LYS A CA 1
ATOM 1696 C C . LYS A 1 213 ? -29.232 -10.993 15.707 1.000 62.322 211 LYS A C 1
ATOM 1697 O O . LYS A 1 213 ? -30.418 -10.870 15.325 1.000 63.355 211 LYS A O 1
ATOM 1703 N N . LEU A 1 214 ? -28.278 -11.623 15.015 1.000 54.351 212 LEU A N 1
ATOM 1704 C CA . LEU A 1 214 ? -28.472 -12.151 13.643 1.000 53.876 212 LEU A CA 1
ATOM 1705 C C . LEU A 1 214 ? -29.725 -13.038 13.585 1.000 59.560 212 LEU A C 1
ATOM 1706 O O . LEU A 1 214 ? -29.864 -13.934 14.434 1.000 56.090 212 LEU A O 1
ATOM 1711 N N . VAL A 1 215 ? -30.613 -12.778 12.623 1.000 62.034 213 VAL A N 1
ATOM 1712 C CA . VAL A 1 215 ? -31.868 -13.555 12.403 1.000 55.709 213 VAL A CA 1
ATOM 1713 C C . VAL A 1 215 ? -31.727 -14.344 11.094 1.000 50.287 213 VAL A C 1
ATOM 1714 O O . VAL A 1 215 ? -31.066 -13.854 10.163 1.000 46.061 213 VAL A O 1
ATOM 1718 N N . TYR A 1 216 ? -32.258 -15.568 11.061 1.000 47.155 214 TYR A N 1
ATOM 1719 C CA . TYR A 1 216 ? -32.228 -16.475 9.882 1.000 46.063 214 TYR A CA 1
ATOM 1720 C C . TYR A 1 216 ? -33.465 -16.157 9.037 1.000 43.267 214 TYR A C 1
ATOM 1721 O O . TYR A 1 216 ? -34.579 -16.426 9.503 1.000 44.856 214 TYR A O 1
ATOM 1730 N N . ASN A 1 217 ? -33.265 -15.548 7.873 1.000 47.715 215 ASN A N 1
ATOM 1731 C CA . ASN A 1 217 ? -34.347 -14.925 7.063 1.000 53.182 215 ASN A CA 1
ATOM 1732 C C . ASN A 1 217 ? -34.471 -15.727 5.770 1.000 51.209 215 ASN A C 1
ATOM 1733 O O . ASN A 1 217 ? -33.772 -15.407 4.794 1.000 51.611 215 ASN A O 1
ATOM 1738 N N . PHE A 1 218 ? -35.255 -16.800 5.808 1.000 52.662 216 PHE A N 1
ATOM 1739 C CA . PHE A 1 218 ? -35.444 -17.743 4.679 1.000 59.960 216 PHE A CA 1
ATOM 1740 C C . PHE A 1 218 ? -36.876 -18.252 4.762 1.000 63.593 216 PHE A C 1
ATOM 1741 O O . PHE A 1 218 ? -37.162 -19.155 5.537 1.000 59.390 216 PHE A O 1
ATOM 1749 N N . PRO A 1 219 ? -37.808 -17.654 3.985 1.000 72.083 217 PRO A N 1
ATOM 1750 C CA . PRO A 1 219 ? -39.245 -17.734 4.280 1.000 65.749 217 PRO A CA 1
ATOM 1751 C C . PRO A 1 219 ? -39.818 -19.162 4.339 1.000 53.077 217 PRO A C 1
ATOM 1752 O O . PRO A 1 219 ? -40.683 -19.415 5.169 1.000 48.068 217 PRO A O 1
ATOM 1756 N N . ASN A 1 220 ? -39.327 -20.074 3.503 1.000 47.126 218 ASN A N 1
ATOM 1757 C CA . ASN A 1 220 ? -39.858 -21.466 3.485 1.000 57.894 218 ASN A CA 1
ATOM 1758 C C . ASN A 1 220 ? -39.085 -22.382 4.453 1.000 53.569 218 ASN A C 1
ATOM 1759 O O . ASN A 1 220 ? -39.477 -23.571 4.537 1.000 54.046 218 ASN A O 1
ATOM 1764 N N . SER A 1 221 ? -38.076 -21.878 5.189 1.000 48.783 219 SER A N 1
ATOM 1765 C CA . SER A 1 221 ? -37.202 -22.703 6.077 1.000 42.209 219 SER A CA 1
ATOM 1766 C C . SER A 1 221 ? -37.954 -23.070 7.340 1.000 38.578 219 SER A C 1
ATOM 1767 O O . SER A 1 221 ? -38.601 -22.232 7.952 1.000 41.355 219 SER A O 1
ATOM 1770 N N . PRO A 1 222 ? -37.798 -24.316 7.826 1.000 37.249 220 PRO A N 1
ATOM 1771 C CA . PRO A 1 222 ? -38.219 -24.641 9.182 1.000 36.617 220 PRO A CA 1
ATOM 1772 C C . PRO A 1 222 ? -37.586 -23.720 10.236 1.000 34.661 220 PRO A C 1
ATOM 1773 O O . PRO A 1 222 ? -38.176 -23.577 11.272 1.000 35.166 220 PRO A O 1
ATOM 1777 N N . TYR A 1 223 ? -36.446 -23.092 9.933 1.000 39.173 221 TYR A N 1
ATOM 1778 C CA . TYR A 1 223 ? -35.685 -22.250 10.896 1.000 43.104 221 TYR A CA 1
ATOM 1779 C C . TYR A 1 223 ? -35.925 -20.744 10.651 1.000 46.953 221 TYR A C 1
ATOM 1780 O O . TYR A 1 223 ? -35.280 -19.905 11.346 1.000 44.016 221 TYR A O 1
ATOM 1789 N N . ASP A 1 224 ? -36.860 -20.382 9.760 1.000 46.931 222 ASP A N 1
ATOM 1790 C CA . ASP A 1 224 ? -37.157 -18.964 9.420 1.000 46.394 222 ASP A CA 1
ATOM 1791 C C . ASP A 1 224 ? -37.469 -18.159 10.689 1.000 46.376 222 ASP A C 1
ATOM 1792 O O . ASP A 1 224 ? -38.282 -18.625 11.500 1.000 41.059 222 ASP A O 1
ATOM 1797 N N . GLN A 1 225 ? -36.848 -16.975 10.822 1.000 51.905 223 GLN A N 1
ATOM 1798 C CA . GLN A 1 225 ? -37.126 -15.941 11.865 1.000 52.164 223 GLN A CA 1
ATOM 1799 C C . GLN A 1 225 ? -36.568 -16.368 13.224 1.000 49.726 223 GLN A C 1
ATOM 1800 O O . GLN A 1 225 ? -36.924 -15.741 14.231 1.000 48.394 223 GLN A O 1
ATOM 1806 N N . ARG A 1 226 ? -35.710 -17.385 13.262 1.000 51.382 224 ARG A N 1
ATOM 1807 C CA . ARG A 1 226 ? -35.000 -17.767 14.509 1.000 49.895 224 ARG A CA 1
ATOM 1808 C C . ARG A 1 226 ? -33.628 -17.096 14.497 1.000 45.541 224 ARG A C 1
ATOM 1809 O O . ARG A 1 226 ? -33.025 -16.954 13.407 1.000 40.645 224 ARG A O 1
ATOM 1817 N N . LYS A 1 227 ? -33.150 -16.675 15.668 1.000 45.627 225 LYS A N 1
ATOM 1818 C CA . LYS A 1 227 ? -31.732 -16.256 15.825 1.000 44.216 225 LYS A CA 1
ATOM 1819 C C . LYS A 1 227 ? -30.858 -17.396 15.273 1.000 40.585 225 LYS A C 1
ATOM 1820 O O . LYS A 1 227 ? -31.161 -18.573 15.564 1.000 37.964 225 LYS A O 1
ATOM 1826 N N . VAL A 1 228 ? -29.845 -17.082 14.472 1.000 37.417 226 VAL A N 1
ATOM 1827 C CA . VAL A 1 228 ? -28.872 -18.076 13.939 1.000 38.553 226 VAL A CA 1
ATOM 1828 C C . VAL A 1 228 ? -28.146 -18.756 15.116 1.000 41.472 226 VAL A C 1
ATOM 1829 O O . VAL A 1 228 ? -27.755 -19.937 15.000 1.000 39.274 226 VAL A O 1
ATOM 1833 N N . ASN A 1 229 ? -28.041 -18.037 16.230 1.000 40.096 227 ASN A N 1
ATOM 1834 C CA . ASN A 1 229 ? -27.574 -18.537 17.541 1.000 38.620 227 ASN A CA 1
ATOM 1835 C C . ASN A 1 229 ? -28.322 -19.814 17.938 1.000 40.031 227 ASN A C 1
ATOM 1836 O O . ASN A 1 229 ? -27.701 -20.653 18.630 1.000 36.657 227 ASN A O 1
ATOM 1841 N N . ASP A 1 230 ? -29.592 -19.949 17.546 1.000 36.182 228 ASP A N 1
ATOM 1842 C CA . ASP A 1 230 ? -30.497 -21.007 18.062 1.000 38.371 228 ASP A CA 1
ATOM 1843 C C . ASP A 1 230 ? -30.537 -22.181 17.074 1.000 34.624 228 ASP A C 1
ATOM 1844 O O . ASP A 1 230 ? -31.310 -23.134 17.306 1.000 41.258 228 ASP A O 1
ATOM 1849 N N . ILE A 1 231 ? -29.710 -22.134 16.039 1.000 35.415 229 ILE A N 1
ATOM 1850 C CA . ILE A 1 231 ? -29.668 -23.147 14.948 1.000 36.282 229 ILE A CA 1
ATOM 1851 C C . ILE A 1 231 ? -28.323 -23.870 14.988 1.000 34.115 229 ILE A C 1
ATOM 1852 O O . ILE A 1 231 ? -27.275 -23.199 14.903 1.000 38.129 229 ILE A O 1
ATOM 1857 N N . GLY A 1 232 ? -28.360 -25.194 15.070 1.000 29.923 230 GLY A N 1
ATOM 1858 C CA . GLY A 1 232 ? -27.159 -26.031 14.933 1.000 29.827 230 GLY A CA 1
ATOM 1859 C C . GLY A 1 232 ? -26.538 -25.826 13.578 1.000 29.924 230 GLY A C 1
ATOM 1860 O O . GLY A 1 232 ? -27.264 -25.525 12.642 1.000 34.110 230 GLY A O 1
ATOM 1861 N N . PHE A 1 233 ? -25.242 -26.051 13.448 1.000 30.168 231 PHE A N 1
ATOM 1862 C CA . PHE A 1 233 ? -24.488 -25.737 12.212 1.000 30.441 231 PHE A CA 1
ATOM 1863 C C . PHE A 1 233 ? -24.777 -26.799 11.143 1.000 30.505 231 PHE A C 1
ATOM 1864 O O . PHE A 1 233 ? -24.775 -26.480 9.943 1.000 30.785 231 PHE A O 1
ATOM 1872 N N . TRP A 1 234 ? -24.992 -28.056 11.517 1.000 32.485 232 TRP A N 1
ATOM 1873 C CA . TRP A 1 234 ? -25.370 -29.089 10.512 1.000 31.304 232 TRP A CA 1
ATOM 1874 C C . TRP A 1 234 ? -26.802 -28.790 10.045 1.000 30.457 232 TRP A C 1
ATOM 1875 O O . TRP A 1 234 ? -27.009 -28.730 8.831 1.000 29.507 232 TRP A O 1
ATOM 1886 N N . ASN A 1 235 ? -27.714 -28.503 10.973 1.000 30.792 233 ASN A N 1
ATOM 1887 C CA . ASN A 1 235 ? -29.071 -27.981 10.672 1.000 33.302 233 ASN A CA 1
ATOM 1888 C C . ASN A 1 235 ? -28.956 -26.901 9.585 1.000 36.084 233 ASN A C 1
ATOM 1889 O O . ASN A 1 235 ? -29.545 -27.089 8.498 1.000 38.558 233 ASN A O 1
ATOM 1894 N N . LEU A 1 236 ? -28.189 -25.836 9.847 1.000 36.775 234 LEU A N 1
ATOM 1895 C CA . LEU A 1 236 ? -28.094 -24.653 8.951 1.000 34.740 234 LEU A CA 1
ATOM 1896 C C . LEU A 1 236 ? -27.461 -25.045 7.620 1.000 31.673 234 LEU A C 1
ATOM 1897 O O . LEU A 1 236 ? -27.978 -24.591 6.593 1.000 32.322 234 LEU A O 1
ATOM 1902 N N . ILE A 1 237 ? -26.378 -25.821 7.615 1.000 27.516 235 ILE A N 1
ATOM 1903 C CA . ILE A 1 237 ? -25.658 -26.128 6.349 1.000 28.826 235 ILE A CA 1
ATOM 1904 C C . ILE A 1 237 ? -26.565 -26.972 5.437 1.000 34.581 235 ILE A C 1
ATOM 1905 O O . ILE A 1 237 ? -26.551 -26.713 4.200 1.000 32.394 235 ILE A O 1
ATOM 1910 N N . LYS A 1 238 ? -27.288 -27.957 5.988 1.000 33.599 236 LYS A N 1
ATOM 1911 C CA . LYS A 1 238 ? -28.235 -28.794 5.196 1.000 39.204 236 LYS A CA 1
ATOM 1912 C C . LYS A 1 238 ? -29.345 -27.887 4.650 1.000 35.931 236 LYS A C 1
ATOM 1913 O O . LYS A 1 238 ? -29.640 -28.001 3.465 1.000 39.891 236 LYS A O 1
ATOM 1919 N N . ASP A 1 239 ? -29.922 -27.023 5.485 1.000 36.486 237 ASP A N 1
ATOM 1920 C CA . ASP A 1 239 ? -31.014 -26.125 5.047 1.000 43.651 237 ASP A CA 1
ATOM 1921 C C . ASP A 1 239 ? -30.539 -25.304 3.848 1.000 49.160 237 ASP A C 1
ATOM 1922 O O . ASP A 1 239 ? -31.389 -24.904 3.047 1.000 51.410 237 ASP A O 1
ATOM 1927 N N . GLN A 1 240 ? -29.234 -25.052 3.740 1.000 44.965 238 GLN A N 1
ATOM 1928 C CA . GLN A 1 240 ? -28.708 -24.064 2.777 1.000 43.653 238 GLN A CA 1
ATOM 1929 C C . GLN A 1 240 ? -28.204 -24.798 1.520 1.000 44.334 238 GLN A C 1
ATOM 1930 O O . GLN A 1 240 ? -28.459 -24.270 0.426 1.000 50.003 238 GLN A O 1
ATOM 1936 N N . VAL A 1 241 ? -27.559 -25.968 1.634 1.000 40.135 239 VAL A N 1
ATOM 1937 C CA . VAL A 1 241 ? -26.906 -26.653 0.474 1.000 37.548 239 VAL A CA 1
ATOM 1938 C C . VAL A 1 241 ? -27.307 -28.136 0.377 1.000 35.819 239 VAL A C 1
ATOM 1939 O O . VAL A 1 241 ? -26.612 -28.890 -0.348 1.000 35.443 239 VAL A O 1
ATOM 1943 N N . SER A 1 242 ? -28.363 -28.546 1.078 1.000 35.066 240 SER A N 1
ATOM 1944 C CA . SER A 1 242 ? -28.870 -29.945 1.107 1.000 34.971 240 SER A CA 1
ATOM 1945 C C . SER A 1 242 ? -27.918 -30.840 1.912 1.000 37.017 240 SER A C 1
ATOM 1946 O O . SER A 1 242 ? -26.734 -30.465 2.117 1.000 32.165 240 SER A O 1
ATOM 1949 N N . GLN A 1 243 ? -28.422 -32.010 2.296 1.000 34.870 241 GLN A N 1
ATOM 1950 C CA . GLN A 1 243 ? -27.711 -32.999 3.129 1.000 34.705 241 GLN A CA 1
ATOM 1951 C C . GLN A 1 243 ? -26.506 -33.493 2.341 1.000 36.029 241 GLN A C 1
ATOM 1952 O O . GLN A 1 243 ? -25.458 -33.757 2.972 1.000 40.121 241 GLN A O 1
ATOM 1958 N N . GLU A 1 244 ? -26.627 -33.611 1.017 1.000 36.136 242 GLU A N 1
ATOM 1959 C CA . GLU A 1 244 ? -25.462 -33.981 0.172 1.000 36.781 242 GLU A CA 1
ATOM 1960 C C . GLU A 1 244 ? -24.429 -32.839 0.224 1.000 34.363 242 GLU A C 1
ATOM 1961 O O . GLU A 1 244 ? -23.217 -33.145 0.217 1.000 33.773 242 GLU A O 1
ATOM 1967 N N . GLY A 1 245 ? -24.871 -31.582 0.278 1.000 32.510 243 GLY A N 1
ATOM 1968 C CA . GLY A 1 245 ? -23.978 -30.428 0.506 1.000 36.697 243 GLY A CA 1
ATOM 1969 C C . GLY A 1 245 ? -23.238 -30.556 1.836 1.000 36.139 243 GLY A C 1
ATOM 1970 O O . GLY A 1 245 ? -22.006 -30.413 1.851 1.000 37.854 243 GLY A O 1
ATOM 1971 N N . TYR A 1 246 ? -23.952 -30.878 2.913 1.000 36.406 244 TYR A N 1
ATOM 1972 C CA . TYR A 1 246 ? -23.352 -31.066 4.257 1.000 37.066 244 TYR A CA 1
ATOM 1973 C C . TYR A 1 246 ? -22.311 -32.190 4.205 1.000 33.371 244 TYR A C 1
ATOM 1974 O O . TYR A 1 246 ? -21.251 -32.019 4.789 1.000 36.218 244 TYR A O 1
ATOM 1983 N N . GLU A 1 247 ? -22.583 -33.298 3.521 1.000 36.476 245 GLU A N 1
ATOM 1984 C CA . GLU A 1 247 ? -21.627 -34.434 3.415 1.000 36.293 245 GLU A CA 1
ATOM 1985 C C . GLU A 1 247 ? -20.333 -33.953 2.747 1.000 35.711 245 GLU A C 1
ATOM 1986 O O . GLU A 1 247 ? -19.232 -34.378 3.180 1.000 30.288 245 GLU A O 1
ATOM 1992 N N . PHE A 1 248 ? -20.446 -33.125 1.713 1.000 33.066 246 PHE A N 1
ATOM 1993 C CA . PHE A 1 248 ? -19.278 -32.561 0.990 1.000 32.868 246 PHE A CA 1
ATOM 1994 C C . PHE A 1 248 ? -18.464 -31.741 1.991 1.000 31.351 246 PHE A C 1
ATOM 1995 O O . PHE A 1 248 ? -17.276 -32.034 2.153 1.000 32.690 246 PHE A O 1
ATOM 2003 N N . LEU A 1 249 ? -19.108 -30.783 2.656 1.000 30.008 247 LEU A N 1
ATOM 2004 C CA . LEU A 1 249 ? -18.411 -29.778 3.495 1.000 34.568 247 LEU A CA 1
ATOM 2005 C C . LEU A 1 249 ? -17.803 -30.464 4.717 1.000 34.093 247 LEU A C 1
ATOM 2006 O O . LEU A 1 249 ? -16.636 -30.214 4.992 1.000 34.281 247 LEU A O 1
ATOM 2011 N N . ALA A 1 250 ? -18.551 -31.363 5.367 1.000 36.568 248 ALA A N 1
ATOM 2012 C CA . ALA A 1 250 ? -18.110 -32.070 6.585 1.000 32.310 248 ALA A CA 1
ATOM 2013 C C . ALA A 1 250 ? -16.917 -32.954 6.225 1.000 33.871 248 ALA A C 1
ATOM 2014 O O . ALA A 1 250 ? -15.911 -32.952 6.966 1.000 35.878 248 ALA A O 1
ATOM 2016 N N . ASN A 1 251 ? -16.977 -33.636 5.084 1.000 31.913 249 ASN A N 1
ATOM 2017 C CA . ASN A 1 251 ? -15.936 -34.628 4.716 1.000 32.068 249 ASN A CA 1
ATOM 2018 C C . ASN A 1 251 ? -14.688 -33.942 4.136 1.000 32.686 249 ASN A C 1
ATOM 2019 O O . ASN A 1 251 ? -13.584 -34.511 4.337 1.000 33.836 249 ASN A O 1
ATOM 2024 N N . ALA A 1 252 ? -14.822 -32.802 3.453 1.000 31.171 250 ALA A N 1
ATOM 2025 C CA . ALA A 1 252 ? -13.703 -32.132 2.738 1.000 36.421 250 ALA A CA 1
ATOM 2026 C C . ALA A 1 252 ? -12.946 -31.147 3.655 1.000 44.884 250 ALA A C 1
ATOM 2027 O O . ALA A 1 252 ? -11.903 -30.620 3.204 1.000 41.351 250 ALA A O 1
ATOM 2029 N N . GLY A 1 253 ? -13.443 -30.895 4.880 1.000 53.522 251 GLY A N 1
ATOM 2030 C CA . GLY A 1 253 ? -12.744 -30.121 5.930 1.000 52.058 251 GLY A CA 1
ATOM 2031 C C . GLY A 1 253 ? -11.867 -31.009 6.804 1.000 54.490 251 GLY A C 1
ATOM 2032 O O . GLY A 1 253 ? -12.230 -32.198 7.009 1.000 50.738 251 GLY A O 1
ATOM 2033 N N . GLY A 1 254 ? -10.732 -30.474 7.275 1.000 57.664 252 GLY A N 1
ATOM 2034 C CA . GLY A 1 254 ? -9.805 -31.148 8.216 1.000 65.859 252 GLY A CA 1
ATOM 2035 C C . GLY A 1 254 ? -10.024 -30.732 9.672 1.000 70.603 252 GLY A C 1
ATOM 2036 O O . GLY A 1 254 ? -11.148 -30.267 9.978 1.000 80.357 252 GLY A O 1
ATOM 2037 N N . TYR A 1 255 ? -9.005 -30.871 10.536 1.000 83.210 253 TYR A N 1
ATOM 2038 C CA . TYR A 1 255 ? -9.096 -30.647 12.010 1.000 88.691 253 TYR A CA 1
ATOM 2039 C C . TYR A 1 255 ? -9.663 -29.247 12.323 1.000 94.579 253 TYR A C 1
ATOM 2040 O O . TYR A 1 255 ? -10.535 -29.132 13.209 1.000 85.442 253 TYR A O 1
ATOM 2049 N N . TYR A 1 256 ? -9.160 -28.215 11.632 1.000 104.782 254 TYR A N 1
ATOM 2050 C CA . TYR A 1 256 ? -9.522 -26.776 11.795 1.000 98.163 254 TYR A CA 1
ATOM 2051 C C . TYR A 1 256 ? -11.024 -26.551 11.544 1.000 92.019 254 TYR A C 1
ATOM 2052 O O . TYR A 1 256 ? -11.572 -25.596 12.140 1.000 89.467 254 TYR A O 1
ATOM 2061 N N . SER A 1 257 ? -11.647 -27.364 10.680 1.000 81.368 255 SER A N 1
ATOM 2062 C CA . SER A 1 257 ? -13.025 -27.184 10.144 1.000 71.287 255 SER A CA 1
ATOM 2063 C C . SER A 1 257 ? -14.034 -27.946 11.014 1.000 63.057 255 SER A C 1
ATOM 2064 O O . SER A 1 257 ? -14.015 -29.194 11.010 1.000 54.597 255 SER A O 1
ATOM 2067 N N . ASN A 1 258 ? -14.886 -27.203 11.718 1.000 53.686 256 ASN A N 1
ATOM 2068 C CA . ASN A 1 258 ? -15.802 -27.719 12.758 1.000 48.724 256 ASN A CA 1
ATOM 2069 C C . ASN A 1 258 ? -17.237 -27.688 12.225 1.000 42.853 256 ASN A C 1
ATOM 2070 O O . ASN A 1 258 ? -17.880 -26.646 12.327 1.000 38.772 256 ASN A O 1
ATOM 2075 N N . THR A 1 259 ? -17.708 -28.833 11.727 1.000 43.560 257 THR A N 1
ATOM 2076 C CA . THR A 1 259 ? -18.997 -29.024 11.014 1.000 39.790 257 THR A CA 1
ATOM 2077 C C . THR A 1 259 ? -19.918 -29.922 11.849 1.000 40.810 257 THR A C 1
ATOM 2078 O O . THR A 1 259 ? -20.944 -30.401 11.302 1.000 38.447 257 THR A O 1
ATOM 2082 N N . ILE A 1 260 ? -19.624 -30.098 13.141 1.000 33.894 258 ILE A N 1
ATOM 2083 C CA . ILE A 1 260 ? -20.602 -30.723 14.079 1.000 31.099 258 ILE A CA 1
ATOM 2084 C C . ILE A 1 260 ? -21.786 -29.778 14.228 1.000 29.081 258 ILE A C 1
ATOM 2085 O O . ILE A 1 260 ? -21.687 -28.611 13.825 1.000 29.818 258 ILE A O 1
ATOM 2090 N N . ASN A 1 261 ? -22.830 -30.261 14.886 1.000 27.321 259 ASN A N 1
ATOM 2091 C CA . ASN A 1 261 ? -24.084 -29.508 15.033 1.000 27.628 259 ASN A CA 1
ATOM 2092 C C . ASN A 1 261 ? -23.963 -28.552 16.205 1.000 26.052 259 ASN A C 1
ATOM 2093 O O . ASN A 1 261 ? -24.746 -28.680 17.157 1.000 25.675 259 ASN A O 1
ATOM 2098 N N . TRP A 1 262 ? -23.062 -27.577 16.095 1.000 27.385 260 TRP A N 1
ATOM 2099 C CA . TRP A 1 262 ? -22.818 -26.594 17.181 1.000 29.145 260 TRP A CA 1
ATOM 2100 C C . TRP A 1 262 ? -23.408 -25.231 16.816 1.000 30.097 260 TRP A C 1
ATOM 2101 O O . TRP A 1 262 ? -24.105 -25.134 15.789 1.000 30.393 260 TRP A O 1
ATOM 2112 N N . ASN A 1 263 ? -23.150 -24.238 17.660 1.000 29.377 261 ASN A N 1
ATOM 2113 C CA . ASN A 1 263 ? -23.776 -22.897 17.603 1.000 31.566 261 ASN A CA 1
ATOM 2114 C C . ASN A 1 263 ? -23.365 -22.223 16.289 1.000 32.434 261 ASN A C 1
ATOM 2115 O O . ASN A 1 263 ? -22.175 -21.879 16.140 1.000 31.423 261 ASN A O 1
ATOM 2120 N N . SER A 1 264 ? -24.318 -22.066 15.369 1.000 30.614 262 SER A N 1
ATOM 2121 C CA . SER A 1 264 ? -24.091 -21.513 14.013 1.000 31.905 262 SER A CA 1
ATOM 2122 C C . SER A 1 264 ? -23.527 -20.089 14.110 1.000 28.335 262 SER A C 1
ATOM 2123 O O . SER A 1 264 ? -22.614 -19.793 13.360 1.000 33.079 262 SER A O 1
ATOM 2126 N N . ALA A 1 265 ? -24.033 -19.257 15.014 1.000 32.869 263 ALA A N 1
ATOM 2127 C CA . ALA A 1 265 ? -23.589 -17.851 15.196 1.000 35.334 263 ALA A CA 1
ATOM 2128 C C . ALA A 1 265 ? -22.108 -17.860 15.554 1.000 36.069 263 ALA A C 1
ATOM 2129 O O . ALA A 1 265 ? -21.343 -17.154 14.883 1.000 39.493 263 ALA A O 1
ATOM 2131 N N . GLU A 1 266 ? -21.720 -18.702 16.519 1.000 33.331 264 GLU A N 1
ATOM 2132 C CA . GLU A 1 266 ? -20.297 -18.909 16.917 1.000 33.765 264 GLU A CA 1
ATOM 2133 C C . GLU A 1 266 ? -19.529 -19.576 15.769 1.000 32.656 264 GLU A C 1
ATOM 2134 O O . GLU A 1 266 ? -18.333 -19.294 15.605 1.000 35.676 264 GLU A O 1
ATOM 2140 N N . ALA A 1 267 ? -20.180 -20.401 14.954 1.000 32.704 265 ALA A N 1
ATOM 2141 C CA . ALA A 1 267 ? -19.481 -21.158 13.887 1.000 32.404 265 ALA A CA 1
ATOM 2142 C C . ALA A 1 267 ? -19.036 -20.214 12.759 1.000 30.502 265 ALA A C 1
ATOM 2143 O O . ALA A 1 267 ? -18.005 -20.489 12.133 1.000 33.751 265 ALA A O 1
ATOM 2145 N N . PHE A 1 268 ? -19.782 -19.147 12.489 1.000 33.119 266 PHE A N 1
ATOM 2146 C CA . PHE A 1 268 ? -19.533 -18.231 11.336 1.000 35.680 266 PHE A CA 1
ATOM 2147 C C . PHE A 1 268 ? -18.126 -17.627 11.430 1.000 35.376 266 PHE A C 1
ATOM 2148 O O . PHE A 1 268 ? -17.272 -17.936 10.586 1.000 40.105 266 PHE A O 1
ATOM 2156 N N . PRO A 1 269 ? -17.807 -16.799 12.459 1.000 36.855 267 PRO A N 1
ATOM 2157 C CA . PRO A 1 269 ? -16.453 -16.264 12.624 1.000 38.183 267 PRO A CA 1
ATOM 2158 C C . PRO A 1 269 ? -15.386 -17.364 12.636 1.000 41.943 267 PRO A C 1
ATOM 2159 O O . PRO A 1 269 ? -14.359 -17.169 12.023 1.000 42.198 267 PRO A O 1
ATOM 2163 N N . TYR A 1 270 ? -15.683 -18.512 13.252 1.000 43.986 268 TYR A N 1
ATOM 2164 C CA . TYR A 1 270 ? -14.741 -19.655 13.385 1.000 49.715 268 TYR A CA 1
ATOM 2165 C C . TYR A 1 270 ? -14.306 -20.123 11.989 1.000 53.547 268 TYR A C 1
ATOM 2166 O O . TYR A 1 270 ? -13.209 -20.713 11.905 1.000 54.962 268 TYR A O 1
ATOM 2175 N N . MET A 1 271 ? -15.115 -19.873 10.946 1.000 55.085 269 MET A N 1
ATOM 2176 C CA . MET A 1 271 ? -14.907 -20.437 9.583 1.000 57.801 269 MET A CA 1
ATOM 2177 C C . MET A 1 271 ? -14.282 -19.402 8.633 1.000 56.392 269 MET A C 1
ATOM 2178 O O . MET A 1 271 ? -13.513 -19.826 7.757 1.000 57.812 269 MET A O 1
ATOM 2183 N N . VAL A 1 272 ? -14.595 -18.110 8.769 1.000 59.663 270 VAL A N 1
ATOM 2184 C CA . VAL A 1 272 ? -14.096 -17.056 7.827 1.000 66.071 270 VAL A CA 1
ATOM 2185 C C . VAL A 1 272 ? -13.000 -16.186 8.468 1.000 66.237 270 VAL A C 1
ATOM 2186 O O . VAL A 1 272 ? -12.388 -15.418 7.705 1.000 72.276 270 VAL A O 1
ATOM 2190 N N . GLY A 1 273 ? -12.734 -16.313 9.780 1.000 68.300 271 GLY A N 1
ATOM 2191 C CA . GLY A 1 273 ? -11.698 -15.538 10.505 1.000 73.193 271 GLY A CA 1
ATOM 2192 C C . GLY A 1 273 ? -12.220 -14.225 11.089 1.000 71.463 271 GLY A C 1
ATOM 2193 O O . GLY A 1 273 ? -13.379 -13.862 10.809 1.000 71.633 271 GLY A O 1
ATOM 2194 N N . ASP A 1 274 ? -11.411 -13.576 11.934 1.000 87.271 272 ASP A N 1
ATOM 2195 C CA . ASP A 1 274 ? -11.549 -12.159 12.383 1.000 89.754 272 ASP A CA 1
ATOM 2196 C C . ASP A 1 274 ? -10.470 -11.361 11.636 1.000 93.643 272 ASP A C 1
ATOM 2197 O O . ASP A 1 274 ? -9.276 -11.659 11.886 1.000 80.651 272 ASP A O 1
ATOM 2202 N N . PHE A 1 275 ? -10.857 -10.414 10.763 1.000 103.575 273 PHE A N 1
ATOM 2203 C CA . PHE A 1 275 ? -10.065 -10.006 9.563 1.000 109.592 273 PHE A CA 1
ATOM 2204 C C . PHE A 1 275 ? -8.568 -9.892 9.906 1.000 110.919 273 PHE A C 1
ATOM 2205 O O . PHE A 1 275 ? -8.169 -9.757 11.083 1.000 110.978 273 PHE A O 1
ATOM 2213 N N . SER A 1 276 ? -7.766 -9.859 8.843 1.000 110.084 274 SER A N 1
ATOM 2214 C CA . SER A 1 276 ? -6.625 -10.771 8.588 1.000 106.106 274 SER A CA 1
ATOM 2215 C C . SER A 1 276 ? -5.399 -9.971 8.134 1.000 100.388 274 SER A C 1
ATOM 2216 O O . SER A 1 276 ? -4.639 -9.538 9.024 1.000 88.393 274 SER A O 1
ATOM 2219 N N . ALA A 1 277 ? -5.292 -9.728 6.814 1.000 99.410 275 ALA A N 1
ATOM 2220 C CA . ALA A 1 277 ? -4.092 -9.343 6.014 1.000 93.851 275 ALA A CA 1
ATOM 2221 C C . ALA A 1 277 ? -2.797 -9.338 6.844 1.000 76.427 275 ALA A C 1
ATOM 2222 O O . ALA A 1 277 ? -2.695 -8.542 7.805 1.000 73.491 275 ALA A O 1
ATOM 2224 N N . GLY A 1 278 ? -1.834 -10.179 6.445 1.000 66.986 276 GLY A N 1
ATOM 2225 C CA . GLY A 1 278 ? -0.487 -10.247 7.038 1.000 65.544 276 GLY A CA 1
ATOM 2226 C C . GLY A 1 278 ? -0.382 -11.315 8.111 1.000 61.056 276 GLY A C 1
ATOM 2227 O O . GLY A 1 278 ? 0.748 -11.709 8.427 1.000 58.096 276 GLY A O 1
ATOM 2228 N N . THR A 1 279 ? -1.511 -11.758 8.670 1.000 58.697 277 THR A N 1
ATOM 2229 C CA . THR A 1 279 ? -1.550 -12.822 9.708 1.000 54.249 277 THR A CA 1
ATOM 2230 C C . THR A 1 279 ? -1.254 -14.156 9.025 1.000 50.281 277 THR A C 1
ATOM 2231 O O . THR A 1 279 ? -1.878 -14.445 8.000 1.000 49.258 277 THR A O 1
ATOM 2235 N N . ILE A 1 280 ? -0.290 -14.904 9.551 1.000 49.895 278 ILE A N 1
ATOM 2236 C CA . ILE A 1 280 ? 0.054 -16.266 9.065 1.000 52.564 278 ILE A CA 1
ATOM 2237 C C . ILE A 1 280 ? 0.070 -17.203 10.272 1.000 53.565 278 ILE A C 1
ATOM 2238 O O . ILE A 1 280 ? 0.088 -16.710 11.433 1.000 48.736 278 ILE A O 1
ATOM 2243 N N . TYR A 1 281 ? 0.039 -18.502 9.985 1.000 50.538 279 TYR A N 1
ATOM 2244 C CA . TYR A 1 281 ? 0.171 -19.592 10.974 1.000 48.554 279 TYR A CA 1
ATOM 2245 C C . TYR A 1 281 ? 1.654 -19.774 11.249 1.000 44.922 279 TYR A C 1
ATOM 2246 O O . TYR A 1 281 ? 2.445 -19.764 10.298 1.000 41.597 279 TYR A O 1
ATOM 2255 N N . LYS A 1 282 ? 2.013 -19.909 12.523 1.000 39.483 280 LYS A N 1
ATOM 2256 C CA . LYS A 1 282 ? 3.411 -20.172 12.940 1.000 40.532 280 LYS A CA 1
ATOM 2257 C C . LYS A 1 282 ? 3.423 -21.264 14.002 1.000 34.240 280 LYS A C 1
ATOM 2258 O O . LYS A 1 282 ? 2.382 -21.504 14.595 1.000 30.865 280 LYS A O 1
ATOM 2264 N N . THR A 1 283 ? 4.577 -21.880 14.215 1.000 31.749 281 THR A N 1
ATOM 2265 C CA . THR A 1 283 ? 4.837 -22.754 15.376 1.000 34.407 281 THR A CA 1
ATOM 2266 C C . THR A 1 283 ? 6.149 -22.314 16.019 1.000 31.297 281 THR A C 1
ATOM 2267 O O . THR A 1 283 ? 6.676 -21.262 15.629 1.000 34.020 281 THR A O 1
ATOM 2271 N N . ILE A 1 284 ? 6.622 -23.093 16.981 1.000 31.779 282 ILE A N 1
ATOM 2272 C CA . ILE A 1 284 ? 7.885 -22.866 17.735 1.000 33.249 282 ILE A CA 1
ATOM 2273 C C . ILE A 1 284 ? 8.803 -24.037 17.407 1.000 36.519 282 ILE A C 1
ATOM 2274 O O . ILE A 1 284 ? 8.367 -25.190 17.607 1.000 37.654 282 ILE A O 1
ATOM 2279 N N . GLU A 1 285 ? 10.008 -23.752 16.915 1.000 37.037 283 GLU A N 1
ATOM 2280 C CA . GLU A 1 285 ? 10.989 -24.782 16.481 1.000 38.772 283 GLU A CA 1
ATOM 2281 C C . GLU A 1 285 ? 11.250 -25.741 17.632 1.000 33.565 283 GLU A C 1
ATOM 2282 O O . GLU A 1 285 ? 11.394 -26.950 17.349 1.000 35.526 283 GLU A O 1
ATOM 2288 N N . GLU A 1 286 ? 11.265 -25.237 18.874 1.000 29.738 284 GLU A N 1
ATOM 2289 C CA . GLU A 1 286 ? 11.562 -26.061 20.078 1.000 30.655 284 GLU A CA 1
ATOM 2290 C C . GLU A 1 286 ? 10.302 -26.815 20.517 1.000 28.868 284 GLU A C 1
ATOM 2291 O O . GLU A 1 286 ? 10.333 -27.410 21.576 1.000 29.664 284 GLU A O 1
ATOM 2297 N N . GLY A 1 287 ? 9.250 -26.810 19.707 1.000 31.204 285 GLY A N 1
ATOM 2298 C CA . GLY A 1 287 ? 7.962 -27.456 20.029 1.000 30.802 285 GLY A CA 1
ATOM 2299 C C . GLY A 1 287 ? 6.993 -26.452 20.623 1.000 32.081 285 GLY A C 1
ATOM 2300 O O . GLY A 1 287 ? 7.433 -25.566 21.423 1.000 26.696 285 GLY A O 1
ATOM 2301 N N . TYR A 1 288 ? 5.717 -26.573 20.254 1.000 29.602 286 TYR A N 1
ATOM 2302 C CA . TYR A 1 288 ? 4.666 -25.594 20.606 1.000 30.835 286 TYR A CA 1
ATOM 2303 C C . TYR A 1 288 ? 4.428 -25.555 22.115 1.000 28.591 286 TYR A C 1
ATOM 2304 O O . TYR A 1 288 ? 4.028 -24.493 22.561 1.000 29.372 286 TYR A O 1
ATOM 2313 N N . ASP A 1 289 ? 4.696 -26.629 22.859 1.000 27.559 287 ASP A N 1
ATOM 2314 C CA . ASP A 1 289 ? 4.488 -26.642 24.330 1.000 27.028 287 ASP A CA 1
ATOM 2315 C C . ASP A 1 289 ? 5.542 -25.752 25.005 1.000 27.943 287 ASP A C 1
ATOM 2316 O O . ASP A 1 289 ? 5.386 -25.464 26.222 1.000 22.977 287 ASP A O 1
ATOM 2321 N N . SER A 1 290 ? 6.545 -25.301 24.248 1.000 28.314 288 SER A N 1
ATOM 2322 C CA . SER A 1 290 ? 7.584 -24.352 24.725 1.000 28.988 288 SER A CA 1
ATOM 2323 C C . SER A 1 290 ? 6.901 -23.111 25.285 1.000 27.156 288 SER A C 1
ATOM 2324 O O . SER A 1 290 ? 7.419 -22.570 26.266 1.000 28.217 288 SER A O 1
ATOM 2327 N N . ILE A 1 291 ? 5.776 -22.688 24.713 1.000 26.024 289 ILE A N 1
ATOM 2328 C CA . ILE A 1 291 ? 5.064 -21.485 25.246 1.000 27.717 289 ILE A CA 1
ATOM 2329 C C . ILE A 1 291 ? 4.557 -21.798 26.659 1.000 27.497 289 ILE A C 1
ATOM 2330 O O . ILE A 1 291 ? 4.642 -20.910 27.534 1.000 27.389 289 ILE A O 1
ATOM 2335 N N . ALA A 1 292 ? 4.052 -23.001 26.908 1.000 24.878 290 ALA A N 1
ATOM 2336 C CA . ALA A 1 292 ? 3.619 -23.371 28.274 1.000 23.466 290 ALA A CA 1
ATOM 2337 C C . ALA A 1 292 ? 4.833 -23.355 29.209 1.000 25.031 290 ALA A C 1
ATOM 2338 O O . ALA A 1 292 ? 4.665 -22.873 30.353 1.000 23.066 290 ALA A O 1
ATOM 2340 N N . TYR A 1 293 ? 5.984 -23.893 28.766 1.000 25.214 291 TYR A N 1
ATOM 2341 C CA . TYR A 1 293 ? 7.222 -23.983 29.586 1.000 28.332 291 TYR A CA 1
ATOM 2342 C C . TYR A 1 293 ? 7.754 -22.560 29.825 1.000 27.617 291 TYR A C 1
ATOM 2343 O O . TYR A 1 293 ? 8.242 -22.295 30.915 1.000 25.447 291 TYR A O 1
ATOM 2352 N N . ALA A 1 294 ? 7.605 -21.650 28.864 1.000 26.933 292 ALA A N 1
ATOM 2353 C CA . ALA A 1 294 ? 8.144 -20.279 28.995 1.000 27.462 292 ALA A CA 1
ATOM 2354 C C . ALA A 1 294 ? 7.356 -19.552 30.091 1.000 28.694 292 ALA A C 1
ATOM 2355 O O . ALA A 1 294 ? 8.008 -18.902 30.959 1.000 26.662 292 ALA A O 1
ATOM 2357 N N . VAL A 1 295 ? 6.032 -19.735 30.124 1.000 25.460 293 VAL A N 1
ATOM 2358 C CA . VAL A 1 295 ? 5.171 -19.091 31.152 1.000 25.775 293 VAL A CA 1
ATOM 2359 C C . VAL A 1 295 ? 5.427 -19.762 32.500 1.000 25.075 293 VAL A C 1
ATOM 2360 O O . VAL A 1 295 ? 5.550 -19.028 33.492 1.000 24.264 293 VAL A O 1
ATOM 2364 N N . ALA A 1 296 ? 5.518 -21.087 32.536 1.000 24.532 294 ALA A N 1
ATOM 2365 C CA . ALA A 1 296 ? 5.779 -21.836 33.786 1.000 25.027 294 ALA A CA 1
ATOM 2366 C C . ALA A 1 296 ? 7.105 -21.352 34.388 1.000 25.060 294 ALA A C 1
ATOM 2367 O O . ALA A 1 296 ? 7.149 -21.123 35.584 1.000 24.317 294 ALA A O 1
ATOM 2369 N N . ASN A 1 297 ? 8.148 -21.259 33.569 1.000 25.150 295 ASN A N 1
ATOM 2370 C CA . ASN A 1 297 ? 9.531 -20.961 34.008 1.000 28.549 295 ASN A CA 1
ATOM 2371 C C . ASN A 1 297 ? 9.562 -19.535 34.561 1.000 30.318 295 ASN A C 1
ATOM 2372 O O . ASN A 1 297 ? 10.229 -19.321 35.566 1.000 31.641 295 ASN A O 1
ATOM 2377 N N . SER A 1 298 ? 8.824 -18.616 33.956 1.000 30.344 296 SER A N 1
ATOM 2378 C CA . SER A 1 298 ? 8.763 -17.200 34.402 1.000 31.137 296 SER A CA 1
ATOM 2379 C C . SER A 1 298 ? 8.105 -17.165 35.785 1.000 29.569 296 SER A C 1
ATOM 2380 O O . SER A 1 298 ? 8.645 -16.508 36.679 1.000 29.525 296 SER A O 1
ATOM 2383 N N . TYR A 1 299 ? 7.016 -17.900 35.985 1.000 26.724 297 TYR A N 1
ATOM 2384 C CA . TYR A 1 299 ? 6.380 -18.022 37.320 1.000 26.744 297 TYR A CA 1
ATOM 2385 C C . TYR A 1 299 ? 7.407 -18.610 38.292 1.000 28.777 297 TYR A C 1
ATOM 2386 O O . TYR A 1 299 ? 7.593 -18.051 39.384 1.000 31.097 297 TYR A O 1
ATOM 2395 N N . MET A 1 300 ? 8.087 -19.682 37.891 1.000 28.633 298 MET A N 1
ATOM 2396 C CA . MET A 1 300 ? 8.932 -20.498 38.806 1.000 31.037 298 MET A CA 1
ATOM 2397 C C . MET A 1 300 ? 10.236 -19.771 39.157 1.000 31.385 298 MET A C 1
ATOM 2398 O O . MET A 1 300 ? 10.890 -20.223 40.114 1.000 32.163 298 MET A O 1
ATOM 2403 N N . GLU A 1 301 ? 10.608 -18.690 38.458 1.000 32.795 299 GLU A N 1
ATOM 2404 C CA . GLU A 1 301 ? 11.845 -17.938 38.809 1.000 35.840 299 GLU A CA 1
ATOM 2405 C C . GLU A 1 301 ? 11.578 -17.036 40.033 1.000 35.724 299 GLU A C 1
ATOM 2406 O O . GLU A 1 301 ? 12.576 -16.552 40.611 1.000 40.149 299 GLU A O 1
ATOM 2412 N N . HIS A 1 302 ? 10.323 -16.927 40.493 1.000 32.756 300 HIS A N 1
ATOM 2413 C CA . HIS A 1 302 ? 9.920 -16.296 41.779 1.000 30.973 300 HIS A CA 1
ATOM 2414 C C . HIS A 1 302 ? 10.012 -17.320 42.911 1.000 32.697 300 HIS A C 1
ATOM 2415 O O . HIS A 1 302 ? 9.206 -18.279 42.869 1.000 30.488 300 HIS A O 1
ATOM 2422 N N . GLU A 1 303 ? 10.961 -17.191 43.856 1.000 28.862 301 GLU A N 1
ATOM 2423 C CA . GLU A 1 303 ? 11.132 -18.268 44.875 1.000 28.709 301 GLU A CA 1
ATOM 2424 C C . GLU A 1 303 ? 9.866 -18.303 45.745 1.000 26.420 301 GLU A C 1
ATOM 2425 O O . GLU A 1 303 ? 9.244 -17.253 45.989 1.000 21.688 301 GLU A O 1
ATOM 2431 N N . GLY A 1 304 ? 9.463 -19.516 46.115 1.000 28.217 302 GLY A N 1
ATOM 2432 C CA . GLY A 1 304 ? 8.149 -19.811 46.718 1.000 29.632 302 GLY A CA 1
ATOM 2433 C C . GLY A 1 304 ? 7.194 -20.402 45.685 1.000 30.145 302 GLY A C 1
ATOM 2434 O O . GLY A 1 304 ? 6.254 -21.115 46.083 1.000 31.688 302 GLY A O 1
ATOM 2435 N N . ALA A 1 305 ? 7.395 -20.115 44.399 1.000 28.609 303 ALA A N 1
ATOM 2436 C CA . ALA A 1 305 ? 6.536 -20.635 43.302 1.000 29.845 303 ALA A CA 1
ATOM 2437 C C . ALA A 1 305 ? 6.695 -22.149 43.268 1.000 28.672 303 ALA A C 1
ATOM 2438 O O . ALA A 1 305 ? 7.822 -22.650 43.483 1.000 26.090 303 ALA A O 1
ATOM 2440 N N . CYS A 1 306 ? 5.610 -22.848 42.958 1.000 29.385 304 CYS A N 1
ATOM 2441 C CA . CYS A 1 306 ? 5.606 -24.324 42.930 1.000 29.581 304 CYS A CA 1
ATOM 2442 C C . CYS A 1 306 ? 4.468 -24.845 42.054 1.000 28.907 304 CYS A C 1
ATOM 2443 O O . CYS A 1 306 ? 3.320 -24.425 42.266 1.000 26.125 304 CYS A O 1
ATOM 2446 N N . ILE A 1 307 ? 4.806 -25.746 41.123 1.000 30.794 305 ILE A N 1
ATOM 2447 C CA . ILE A 1 307 ? 3.839 -26.636 40.421 1.000 30.419 305 ILE A CA 1
ATOM 2448 C C . ILE A 1 307 ? 3.824 -27.948 41.191 1.000 30.205 305 ILE A C 1
ATOM 2449 O O . ILE A 1 307 ? 4.856 -28.646 41.198 1.000 32.085 305 ILE A O 1
ATOM 2454 N N . TRP A 1 308 ? 2.684 -28.284 41.778 1.000 30.350 306 TRP A N 1
ATOM 2455 C CA . TRP A 1 308 ? 2.467 -29.616 42.395 1.000 30.069 306 TRP A CA 1
ATOM 2456 C C . TRP A 1 308 ? 1.976 -30.557 41.298 1.000 29.358 306 TRP A C 1
ATOM 2457 O O . TRP A 1 308 ? 0.941 -30.271 40.739 1.000 31.741 306 TRP A O 1
ATOM 2468 N N . SER A 1 309 ? 2.745 -31.574 40.932 1.000 29.092 307 SER A N 1
ATOM 2469 C CA . SER A 1 309 ? 2.368 -32.533 39.865 1.000 28.534 307 SER A CA 1
ATOM 2470 C C . SER A 1 309 ? 1.835 -33.790 40.530 1.000 29.622 307 SER A C 1
ATOM 2471 O O . SER A 1 309 ? 2.046 -33.937 41.740 1.000 34.252 307 SER A O 1
ATOM 2474 N N . GLU A 1 310 ? 1.194 -34.666 39.756 1.000 29.250 308 GLU A N 1
ATOM 2475 C CA . GLU A 1 310 ? 0.662 -35.972 40.233 1.000 29.879 308 GLU A CA 1
ATOM 2476 C C . GLU A 1 310 ? -0.118 -35.739 41.524 1.000 28.626 308 GLU A C 1
ATOM 2477 O O . GLU A 1 310 ? -0.106 -36.614 42.377 1.000 26.568 308 GLU A O 1
ATOM 2483 N N . ASN A 1 311 ? -0.826 -34.613 41.596 1.000 26.987 309 ASN A N 1
ATOM 2484 C CA . ASN A 1 311 ? -1.657 -34.197 42.745 1.000 27.191 309 ASN A CA 1
ATOM 2485 C C . ASN A 1 311 ? -3.031 -33.812 42.206 1.000 27.760 309 ASN A C 1
ATOM 2486 O O . ASN A 1 311 ? -3.136 -32.815 41.454 1.000 27.637 309 ASN A O 1
ATOM 2491 N N . LYS A 1 312 ? -4.029 -34.632 42.513 1.000 28.279 310 LYS A N 1
ATOM 2492 C CA . LYS A 1 312 ? -5.371 -34.532 41.908 1.000 28.327 310 LYS A CA 1
ATOM 2493 C C . LYS A 1 312 ? -6.357 -33.929 42.900 1.000 29.114 310 LYS A C 1
ATOM 2494 O O . LYS A 1 312 ? -6.534 -34.540 43.965 1.000 27.054 310 LYS A O 1
ATOM 2500 N N . LEU A 1 313 ? -7.002 -32.810 42.538 1.000 26.478 311 LEU A N 1
ATOM 2501 C CA . LEU A 1 313 ? -8.077 -32.225 43.374 1.000 27.982 311 LEU A CA 1
ATOM 2502 C C . LEU A 1 313 ? -9.272 -33.183 43.398 1.000 29.335 311 LEU A C 1
ATOM 2503 O O . LEU A 1 313 ? -9.723 -33.581 42.315 1.000 29.173 311 LEU A O 1
ATOM 2508 N N . LEU A 1 314 ? -9.773 -33.522 44.588 1.000 28.834 312 LEU A N 1
ATOM 2509 C CA . LEU A 1 314 ? -10.933 -34.430 44.783 1.000 28.167 312 LEU A CA 1
ATOM 2510 C C . LEU A 1 314 ? -12.178 -33.592 45.039 1.000 27.654 312 LEU A C 1
ATOM 2511 O O . LEU A 1 314 ? -13.225 -33.890 44.467 1.000 29.803 312 LEU A O 1
ATOM 2516 N N . THR A 1 315 ? -12.051 -32.576 45.880 1.000 28.112 313 THR A N 1
ATOM 2517 C CA . THR A 1 315 ? -13.181 -31.869 46.506 1.000 29.557 313 THR A CA 1
ATOM 2518 C C . THR A 1 315 ? -12.647 -30.641 47.229 1.000 29.995 313 THR A C 1
ATOM 2519 O O . THR A 1 315 ? -11.427 -30.519 47.360 1.000 29.922 313 THR A O 1
ATOM 2523 N N . PHE A 1 316 ? -13.558 -29.749 47.600 1.000 32.005 314 PHE A N 1
ATOM 2524 C CA . PHE A 1 316 ? -13.281 -28.565 48.437 1.000 34.931 314 PHE A CA 1
ATOM 2525 C C . PHE A 1 316 ? -14.573 -28.204 49.174 1.000 38.818 314 PHE A C 1
ATOM 2526 O O . PHE A 1 316 ? -15.676 -28.548 48.694 1.000 43.344 314 PHE A O 1
ATOM 2534 N N . THR A 1 317 ? -14.427 -27.541 50.316 1.000 43.169 315 THR A N 1
ATOM 2535 C CA . THR A 1 317 ? -15.547 -27.224 51.242 1.000 46.129 315 THR A CA 1
ATOM 2536 C C . THR A 1 317 ? -15.245 -25.925 51.999 1.000 45.589 315 THR A C 1
ATOM 2537 O O . THR A 1 317 ? -14.065 -25.560 52.119 1.000 36.328 315 THR A O 1
ATOM 2541 N N . LYS A 1 318 ? -16.307 -25.259 52.466 1.000 51.460 316 LYS A N 1
ATOM 2542 C CA . LYS A 1 318 ? -16.268 -24.081 53.373 1.000 50.720 316 LYS A CA 1
ATOM 2543 C C . LYS A 1 318 ? -16.345 -24.524 54.843 1.000 49.721 316 LYS A C 1
ATOM 2544 O O . LYS A 1 318 ? -16.208 -23.637 55.719 1.000 51.048 316 LYS A O 1
ATOM 2550 N N . ASP A 1 319 ? -16.566 -25.823 55.100 1.000 43.965 317 ASP A N 1
ATOM 2551 C CA . ASP A 1 319 ? -16.785 -26.395 56.456 1.000 44.078 317 ASP A CA 1
ATOM 2552 C C . ASP A 1 319 ? -15.509 -27.130 56.887 1.000 41.182 317 ASP A C 1
ATOM 2553 O O . ASP A 1 319 ? -15.351 -28.317 56.560 1.000 39.290 317 ASP A O 1
ATOM 2558 N N . HIS A 1 320 ? -14.622 -26.430 57.588 1.000 40.162 318 HIS A N 1
ATOM 2559 C CA . HIS A 1 320 ? -13.256 -26.901 57.925 1.000 40.543 318 HIS A CA 1
ATOM 2560 C C . HIS A 1 320 ? -12.744 -26.119 59.133 1.000 42.029 318 HIS A C 1
ATOM 2561 O O . HIS A 1 320 ? -13.288 -25.061 59.461 1.000 39.997 318 HIS A O 1
ATOM 2568 N N . PRO A 1 321 ? -11.680 -26.603 59.815 1.000 46.695 319 PRO A N 1
ATOM 2569 C CA . PRO A 1 321 ? -11.183 -25.962 61.037 1.000 53.302 319 PRO A CA 1
ATOM 2570 C C . PRO A 1 321 ? -10.567 -24.551 60.955 1.000 53.515 319 PRO A C 1
ATOM 2571 O O . PRO A 1 321 ? -10.429 -23.958 62.007 1.000 58.961 319 PRO A O 1
ATOM 2575 N N . LEU A 1 322 ? -10.232 -24.022 59.769 1.000 53.032 320 LEU A N 1
ATOM 2576 C CA . LEU A 1 322 ? -9.390 -22.792 59.645 1.000 49.701 320 LEU A CA 1
ATOM 2577 C C . LEU A 1 322 ? -10.127 -21.661 58.930 1.000 45.283 320 LEU A C 1
ATOM 2578 O O . LEU A 1 322 ? -9.447 -20.862 58.257 1.000 43.234 320 LEU A O 1
ATOM 2583 N N . THR A 1 323 ? -11.445 -21.548 59.113 1.000 45.455 321 THR A N 1
ATOM 2584 C CA . THR A 1 323 ? -12.298 -20.548 58.415 1.000 50.545 321 THR A CA 1
ATOM 2585 C C . THR A 1 323 ? -11.961 -19.128 58.877 1.000 50.395 321 THR A C 1
ATOM 2586 O O . THR A 1 323 ? -12.491 -18.186 58.273 1.000 49.066 321 THR A O 1
ATOM 2590 N N . ASN A 1 324 ? -11.122 -18.969 59.903 1.000 57.654 322 ASN A N 1
ATOM 2591 C CA . ASN A 1 324 ? -10.648 -17.638 60.367 1.000 62.588 322 ASN A CA 1
ATOM 2592 C C . ASN A 1 324 ? -9.647 -17.042 59.364 1.000 57.308 322 ASN A C 1
ATOM 2593 O O . ASN A 1 324 ? -9.657 -15.816 59.210 1.000 51.828 322 ASN A O 1
ATOM 2598 N N . THR A 1 325 ? -8.797 -17.863 58.742 1.000 50.770 323 THR A N 1
ATOM 2599 C CA . THR A 1 325 ? -7.724 -17.394 57.824 1.000 44.407 323 THR A CA 1
ATOM 2600 C C . THR A 1 325 ? -8.138 -17.663 56.373 1.000 43.488 323 THR A C 1
ATOM 2601 O O . THR A 1 325 ? -7.806 -16.819 55.512 1.000 42.786 323 THR A O 1
ATOM 2605 N N . HIS A 1 326 ? -8.847 -18.764 56.109 1.000 42.988 324 HIS A N 1
ATOM 2606 C CA . HIS A 1 326 ? -9.035 -19.324 54.744 1.000 45.355 324 HIS A CA 1
ATOM 2607 C C . HIS A 1 326 ? -10.490 -19.738 54.536 1.000 43.530 324 HIS A C 1
ATOM 2608 O O . HIS A 1 326 ? -11.005 -20.546 55.327 1.000 49.136 324 HIS A O 1
ATOM 2615 N N . LYS A 1 327 ? -11.140 -19.191 53.509 1.000 45.967 325 LYS A N 1
ATOM 2616 C CA . LYS A 1 327 ? -12.542 -19.546 53.181 1.000 48.008 325 LYS A CA 1
ATOM 2617 C C . LYS A 1 327 ? -12.663 -21.032 52.788 1.000 43.630 325 LYS A C 1
ATOM 2618 O O . LYS A 1 327 ? -13.703 -21.644 53.118 1.000 45.975 325 LYS A O 1
ATOM 2624 N N . TYR A 1 328 ? -11.650 -21.619 52.133 1.000 40.299 326 TYR A N 1
ATOM 2625 C CA . TYR A 1 328 ? -11.760 -22.951 51.477 1.000 38.771 326 TYR A CA 1
ATOM 2626 C C . TYR A 1 328 ? -10.668 -23.923 51.937 1.000 40.093 326 TYR A C 1
ATOM 2627 O O . TYR A 1 328 ? -9.479 -23.561 51.988 1.000 40.525 326 TYR A O 1
ATOM 2636 N N . GLU A 1 329 ? -11.097 -25.153 52.224 1.000 40.422 327 GLU A N 1
ATOM 2637 C CA . GLU A 1 329 ? -10.239 -26.351 52.391 1.000 41.766 327 GLU A CA 1
ATOM 2638 C C . GLU A 1 329 ? -10.367 -27.213 51.131 1.000 39.411 327 GLU A C 1
ATOM 2639 O O . GLU A 1 329 ? -11.504 -27.571 50.819 1.000 38.756 327 GLU A O 1
ATOM 2645 N N . LEU A 1 330 ? -9.239 -27.510 50.464 1.000 38.113 328 LEU A N 1
ATOM 2646 C CA . LEU A 1 330 ? -9.121 -28.394 49.269 1.000 35.989 328 LEU A CA 1
ATOM 2647 C C . LEU A 1 330 ? -8.519 -29.728 49.699 1.000 34.207 328 LEU A C 1
ATOM 2648 O O . LEU A 1 330 ? -7.535 -29.706 50.456 1.000 32.327 328 LEU A O 1
ATOM 2653 N N . THR A 1 331 ? -9.045 -30.843 49.194 1.000 31.268 329 THR A N 1
ATOM 2654 C CA . THR A 1 331 ? -8.450 -32.185 49.390 1.000 30.197 329 THR A CA 1
ATOM 2655 C C . THR A 1 331 ? -7.820 -32.638 48.072 1.000 29.133 329 THR A C 1
ATOM 2656 O O . THR A 1 331 ? -8.553 -32.725 47.056 1.000 28.235 329 THR A O 1
ATOM 2660 N N . PHE A 1 332 ? -6.543 -33.002 48.119 1.000 30.455 330 PHE A N 1
ATOM 2661 C CA . PHE A 1 332 ? -5.780 -33.564 46.979 1.000 31.784 330 PHE A CA 1
ATOM 2662 C C . PHE A 1 332 ? -5.463 -35.039 47.229 1.000 35.761 330 PHE A C 1
ATOM 2663 O O . PHE A 1 332 ? -5.215 -35.437 48.384 1.000 38.381 330 PHE A O 1
ATOM 2671 N N . LEU A 1 333 ? -5.494 -35.833 46.156 1.000 34.438 331 LEU A N 1
ATOM 2672 C CA . LEU A 1 333 ? -4.964 -37.211 46.158 1.000 33.556 331 LEU A CA 1
ATOM 2673 C C . LEU A 1 333 ? -3.542 -37.154 45.598 1.000 33.270 331 LEU A C 1
ATOM 2674 O O . LEU A 1 333 ? -3.378 -36.813 44.402 1.000 28.001 331 LEU A O 1
ATOM 2679 N N . ASN A 1 334 ? -2.566 -37.425 46.466 1.000 31.379 332 ASN A N 1
ATOM 2680 C CA . ASN A 1 334 ? -1.135 -37.577 46.125 1.000 34.257 332 ASN A CA 1
ATOM 2681 C C . ASN A 1 334 ? -1.013 -38.940 45.454 1.000 37.637 332 ASN A C 1
ATOM 2682 O O . ASN A 1 334 ? -0.993 -39.953 46.171 1.000 40.955 332 ASN A O 1
ATOM 2687 N N . LEU A 1 335 ? -1.004 -38.951 44.124 1.000 38.081 333 LEU A N 1
ATOM 2688 C CA . LEU A 1 335 ? -1.186 -40.166 43.290 1.000 36.809 333 LEU A CA 1
ATOM 2689 C C . LEU A 1 335 ? -0.067 -41.179 43.571 1.000 40.028 333 LEU A C 1
ATOM 2690 O O . LEU A 1 335 ? -0.362 -42.390 43.574 1.000 36.212 333 LEU A O 1
ATOM 2695 N N . LYS A 1 336 ? 1.157 -40.697 43.806 1.000 40.058 334 LYS A N 1
ATOM 2696 C CA . LYS A 1 336 ? 2.355 -41.550 44.015 1.000 43.929 334 LYS A CA 1
ATOM 2697 C C . LYS A 1 336 ? 2.161 -42.441 45.243 1.000 40.004 334 LYS A C 1
ATOM 2698 O O . LYS A 1 336 ? 2.691 -43.557 45.224 1.000 38.613 334 LYS A O 1
ATOM 2704 N N . THR A 1 337 ? 1.453 -41.941 46.261 1.000 37.241 335 THR A N 1
ATOM 2705 C CA . THR A 1 337 ? 1.335 -42.585 47.588 1.000 37.528 335 THR A CA 1
ATOM 2706 C C . THR A 1 337 ? -0.101 -43.045 47.856 1.000 35.304 335 THR A C 1
ATOM 2707 O O . THR A 1 337 ? -0.259 -43.867 48.760 1.000 37.660 335 THR A O 1
ATOM 2711 N N . ASN A 1 338 ? -1.091 -42.559 47.099 1.000 34.405 336 ASN A N 1
ATOM 2712 C CA . ASN A 1 338 ? -2.545 -42.789 47.337 1.000 35.073 336 ASN A CA 1
ATOM 2713 C C . ASN A 1 338 ? -2.958 -42.208 48.693 1.000 35.223 336 ASN A C 1
ATOM 2714 O O . ASN A 1 338 ? -3.906 -42.749 49.292 1.000 33.624 336 ASN A O 1
ATOM 2719 N N . THR A 1 339 ? -2.300 -41.126 49.141 1.000 36.917 337 THR A N 1
ATOM 2720 C CA . THR A 1 339 ? -2.604 -40.421 50.421 1.000 39.378 337 THR A CA 1
ATOM 2721 C C . THR A 1 339 ? -3.292 -39.083 50.128 1.000 36.968 337 THR A C 1
ATOM 2722 O O . THR A 1 339 ? -2.911 -38.437 49.146 1.000 33.212 337 THR A O 1
ATOM 2726 N N . GLN A 1 340 ? -4.290 -38.720 50.930 1.000 37.295 338 GLN A N 1
ATOM 2727 C CA . GLN A 1 340 ? -5.019 -37.435 50.803 1.000 37.798 338 GLN A CA 1
ATOM 2728 C C . GLN A 1 340 ? -4.349 -36.384 51.685 1.000 41.585 338 GLN A C 1
ATOM 2729 O O . GLN A 1 340 ? -3.773 -36.756 52.732 1.000 41.420 338 GLN A O 1
ATOM 2735 N N . TRP A 1 341 ? -4.369 -35.129 51.229 1.000 38.857 339 TRP A N 1
ATOM 2736 C CA . TRP A 1 341 ? -3.851 -33.970 51.993 1.000 36.248 339 TRP A CA 1
ATOM 2737 C C . TRP A 1 341 ? -4.679 -32.732 51.701 1.000 36.897 339 TRP A C 1
ATOM 2738 O O . TRP A 1 341 ? -5.181 -32.604 50.566 1.000 34.618 339 TRP A O 1
ATOM 2749 N N . LYS A 1 342 ? -4.790 -31.875 52.721 1.000 37.738 340 LYS A N 1
ATOM 2750 C CA . LYS A 1 342 ? -5.592 -30.631 52.719 1.000 37.389 340 LYS A CA 1
ATOM 2751 C C . LYS A 1 342 ? -4.703 -29.457 52.319 1.000 34.211 340 LYS A C 1
ATOM 2752 O O . LYS A 1 342 ? -3.536 -29.412 52.777 1.000 33.493 340 LYS A O 1
ATOM 2758 N N . VAL A 1 343 ? -5.272 -28.532 51.541 1.000 30.515 341 VAL A N 1
ATOM 2759 C CA . VAL A 1 343 ? -4.704 -27.187 51.231 1.000 31.850 341 VAL A CA 1
ATOM 2760 C C . VAL A 1 343 ? -5.756 -26.124 51.573 1.000 32.137 341 VAL A C 1
ATOM 2761 O O . VAL A 1 343 ? -6.950 -26.348 51.298 1.000 34.288 341 VAL A O 1
ATOM 2765 N N . TYR A 1 344 ? -5.317 -24.996 52.133 1.000 33.232 342 TYR A N 1
ATOM 2766 C CA . TYR A 1 344 ? -6.193 -23.897 52.610 1.000 34.762 342 TYR A CA 1
ATOM 2767 C C . TYR A 1 344 ? -5.952 -22.704 51.680 1.000 35.086 342 TYR A C 1
ATOM 2768 O O . TYR A 1 344 ? -4.792 -22.396 51.368 1.000 36.764 342 TYR A O 1
ATOM 2777 N N . ALA A 1 345 ? -7.029 -22.083 51.196 1.000 36.532 343 ALA A N 1
ATOM 2778 C CA . ALA A 1 345 ? -6.955 -20.980 50.212 1.000 34.407 343 ALA A CA 1
ATOM 2779 C C . ALA A 1 345 ? -8.182 -20.078 50.333 1.000 32.263 343 ALA A C 1
ATOM 2780 O O . ALA A 1 345 ? -9.177 -20.507 50.913 1.000 31.342 343 ALA A O 1
ATOM 2782 N N . ASN A 1 346 ? -8.097 -18.878 49.770 1.000 33.047 344 ASN A N 1
ATOM 2783 C CA . ASN A 1 346 ? -9.176 -17.854 49.800 1.000 33.383 344 ASN A CA 1
ATOM 2784 C C . ASN A 1 346 ? -9.756 -17.625 48.398 1.000 30.993 344 ASN A C 1
ATOM 2785 O O . ASN A 1 346 ? -10.864 -17.054 48.290 1.000 32.777 344 ASN A O 1
ATOM 2790 N N . SER A 1 347 ? -9.015 -18.027 47.362 1.000 32.685 345 SER A N 1
ATOM 2791 C CA . SER A 1 347 ? -9.462 -18.070 45.944 1.000 33.966 345 SER A CA 1
ATOM 2792 C C . SER A 1 347 ? -9.115 -19.444 45.354 1.000 31.806 345 SER A C 1
ATOM 2793 O O . SER A 1 347 ? -7.975 -19.890 45.552 1.000 29.332 345 SER A O 1
ATOM 2796 N N . ILE A 1 348 ? -10.058 -20.067 44.638 1.000 30.577 346 ILE A N 1
ATOM 2797 C CA . ILE A 1 348 ? -9.803 -21.257 43.788 1.000 29.100 346 ILE A CA 1
ATOM 2798 C C . ILE A 1 348 ? -10.003 -20.875 42.318 1.000 29.791 346 ILE A C 1
ATOM 2799 O O . ILE A 1 348 ? -11.078 -20.362 41.970 1.000 30.862 346 ILE A O 1
ATOM 2804 N N . VAL A 1 349 ? -8.982 -21.109 41.493 1.000 28.402 347 VAL A N 1
ATOM 2805 C CA . VAL A 1 349 ? -9.053 -21.015 40.011 1.000 28.041 347 VAL A CA 1
ATOM 2806 C C . VAL A 1 349 ? -9.086 -22.445 39.457 1.000 28.834 347 VAL A C 1
ATOM 2807 O O . VAL A 1 349 ? -8.073 -23.170 39.646 1.000 30.087 347 VAL A O 1
ATOM 2811 N N . LEU A 1 350 ? -10.205 -22.829 38.830 1.000 25.357 348 LEU A N 1
ATOM 2812 C CA . LEU A 1 350 ? -10.348 -24.093 38.072 1.000 25.533 348 LEU A CA 1
ATOM 2813 C C . LEU A 1 350 ? -9.982 -23.823 36.608 1.000 23.341 348 LEU A C 1
ATOM 2814 O O . LEU A 1 350 ? -10.841 -23.404 35.809 1.000 23.461 348 LEU A O 1
ATOM 2819 N N . ALA A 1 351 ? -8.730 -24.070 36.269 1.000 21.338 349 ALA A N 1
ATOM 2820 C CA . ALA A 1 351 ? -8.154 -23.769 34.939 1.000 20.581 349 ALA A CA 1
ATOM 2821 C C . ALA A 1 351 ? -8.207 -25.063 34.106 1.000 20.065 349 ALA A C 1
ATOM 2822 O O . ALA A 1 351 ? -7.165 -25.694 33.833 1.000 18.230 349 ALA A O 1
ATOM 2824 N N . MET A 1 352 ? -9.414 -25.536 33.821 1.000 21.143 350 MET A N 1
ATOM 2825 C CA . MET A 1 352 ? -9.610 -26.943 33.417 1.000 22.197 350 MET A CA 1
ATOM 2826 C C . MET A 1 352 ? -10.911 -27.020 32.627 1.000 22.738 350 MET A C 1
ATOM 2827 O O . MET A 1 352 ? -11.793 -26.204 32.839 1.000 23.458 350 MET A O 1
ATOM 2832 N N . PRO A 1 353 ? -11.047 -27.981 31.688 1.000 22.101 351 PRO A N 1
ATOM 2833 C CA . PRO A 1 353 ? -12.228 -28.076 30.826 1.000 22.060 351 PRO A CA 1
ATOM 2834 C C . PRO A 1 353 ? -13.460 -28.759 31.453 1.000 21.687 351 PRO A C 1
ATOM 2835 O O . PRO A 1 353 ? -13.425 -29.178 32.583 1.000 18.473 351 PRO A O 1
ATOM 2839 N N . ARG A 1 354 ? -14.536 -28.845 30.669 1.000 21.444 352 ARG A N 1
ATOM 2840 C CA . ARG A 1 354 ? -15.846 -29.371 31.110 1.000 23.823 352 ARG A CA 1
ATOM 2841 C C . ARG A 1 354 ? -15.646 -30.725 31.803 1.000 24.190 352 ARG A C 1
ATOM 2842 O O . ARG A 1 354 ? -16.209 -30.925 32.890 1.000 25.378 352 ARG A O 1
ATOM 2850 N N . LYS A 1 355 ? -14.928 -31.648 31.178 1.000 24.324 353 LYS A N 1
ATOM 2851 C CA . LYS A 1 355 ? -14.835 -33.030 31.704 1.000 26.450 353 LYS A CA 1
ATOM 2852 C C . LYS A 1 355 ? -14.137 -33.001 33.064 1.000 24.927 353 LYS A C 1
ATOM 2853 O O . LYS A 1 355 ? -14.576 -33.744 33.991 1.000 25.963 353 LYS A O 1
ATOM 2859 N N . SER A 1 356 ? -13.106 -32.175 33.176 1.000 20.365 354 SER A N 1
ATOM 2860 C CA . SER A 1 356 ? -12.322 -31.990 34.417 1.000 21.665 354 SER A CA 1
ATOM 2861 C C . SER A 1 356 ? -13.236 -31.492 35.538 1.000 21.972 354 SER A C 1
ATOM 2862 O O . SER A 1 356 ? -13.115 -32.023 36.653 1.000 25.319 354 SER A O 1
ATOM 2865 N N . LEU A 1 357 ? -14.131 -30.543 35.246 1.000 21.734 355 LEU A N 1
ATOM 2866 C CA . LEU A 1 357 ? -15.109 -30.011 36.225 1.000 22.735 355 LEU A CA 1
ATOM 2867 C C . LEU A 1 357 ? -16.048 -31.145 36.667 1.000 25.129 355 LEU A C 1
ATOM 2868 O O . LEU A 1 357 ? -16.325 -31.250 37.889 1.000 26.637 355 LEU A O 1
ATOM 2873 N N . GLU A 1 358 ? -16.537 -31.960 35.726 1.000 23.606 356 GLU A N 1
ATOM 2874 C CA . GLU A 1 358 ? -17.527 -33.028 36.021 1.000 23.563 356 GLU A CA 1
ATOM 2875 C C . GLU A 1 358 ? -16.904 -34.131 36.880 1.000 25.395 356 GLU A C 1
ATOM 2876 O O . GLU A 1 358 ? -17.657 -34.786 37.635 1.000 24.283 356 GLU A O 1
ATOM 2882 N N . LEU A 1 359 ? -15.591 -34.342 36.766 1.000 27.437 357 LEU A N 1
ATOM 2883 C CA . LEU A 1 359 ? -14.862 -35.380 37.536 1.000 29.198 357 LEU A CA 1
ATOM 2884 C C . LEU A 1 359 ? -14.566 -34.892 38.965 1.000 29.980 357 LEU A C 1
ATOM 2885 O O . LEU A 1 359 ? -14.039 -35.691 39.755 1.000 30.502 357 LEU A O 1
ATOM 2890 N N . LEU A 1 360 ? -14.807 -33.617 39.286 1.000 32.472 358 LEU A N 1
ATOM 2891 C CA . LEU A 1 360 ? -14.655 -33.122 40.686 1.000 34.030 358 LEU A CA 1
ATOM 2892 C C . LEU A 1 360 ? -15.868 -33.607 41.494 1.000 32.751 358 LEU A C 1
ATOM 2893 O O . LEU A 1 360 ? -16.883 -33.971 40.872 1.000 34.840 358 LEU A O 1
ATOM 2898 N N . ASP A 1 361 ? -15.751 -33.647 42.818 1.000 33.998 359 ASP A N 1
ATOM 2899 C CA . ASP A 1 361 ? -16.862 -34.051 43.728 1.000 34.622 359 ASP A CA 1
ATOM 2900 C C . ASP A 1 361 ? -18.075 -33.165 43.434 1.000 33.141 359 ASP A C 1
ATOM 2901 O O . ASP A 1 361 ? -18.012 -31.963 43.734 1.000 35.382 359 ASP A O 1
ATOM 2906 N N . GLN A 1 362 ? -19.125 -33.741 42.855 1.000 35.061 360 GLN A N 1
ATOM 2907 C CA . GLN A 1 362 ? -20.353 -33.012 42.434 1.000 38.876 360 GLN A CA 1
ATOM 2908 C C . GLN A 1 362 ? -21.278 -32.734 43.634 1.000 41.186 360 GLN A C 1
ATOM 2909 O O . GLN A 1 362 ? -22.216 -31.929 43.444 1.000 43.243 360 GLN A O 1
ATOM 2915 N N . ASN A 1 363 ? -21.000 -33.315 44.811 1.000 40.028 361 ASN A N 1
ATOM 2916 C CA . ASN A 1 363 ? -21.868 -33.240 46.019 1.000 41.785 361 ASN A CA 1
ATOM 2917 C C . ASN A 1 363 ? -21.556 -32.007 46.883 1.000 45.882 361 ASN A C 1
ATOM 2918 O O . ASN A 1 363 ? -22.331 -31.770 47.831 1.000 49.603 361 ASN A O 1
ATOM 2923 N N . ASN A 1 364 ? -20.481 -31.256 46.611 1.000 42.613 362 ASN A N 1
ATOM 2924 C CA . ASN A 1 364 ? -20.046 -30.156 47.518 1.000 39.892 362 ASN A CA 1
ATOM 2925 C C . ASN A 1 364 ? -20.951 -28.938 47.289 1.000 42.580 362 ASN A C 1
ATOM 2926 O O . ASN A 1 364 ? -21.857 -29.007 46.427 1.000 44.391 362 ASN A O 1
ATOM 2931 N N . PHE A 1 365 ? -20.707 -27.865 48.040 1.000 44.866 363 PHE A N 1
ATOM 2932 C CA . PHE A 1 365 ? -21.501 -26.613 48.029 1.000 42.566 363 PHE A CA 1
ATOM 2933 C C . PHE A 1 365 ? -21.449 -25.970 46.641 1.000 47.419 363 PHE A C 1
ATOM 2934 O O . PHE A 1 365 ? -22.442 -25.329 46.248 1.000 55.293 363 PHE A O 1
ATOM 2942 N N . PHE A 1 366 ? -20.333 -26.108 45.917 1.000 44.137 364 PHE A N 1
ATOM 2943 C CA . PHE A 1 366 ? -20.145 -25.432 44.609 1.000 45.003 364 PHE A CA 1
ATOM 2944 C C . PHE A 1 366 ? -21.003 -26.134 43.544 1.000 47.131 364 PHE A C 1
ATOM 2945 O O . PHE A 1 366 ? -21.820 -25.465 42.886 1.000 48.840 364 PHE A O 1
ATOM 2953 N N . PHE A 1 367 ? -20.855 -27.448 43.396 1.000 47.114 365 PHE A N 1
ATOM 2954 C CA . PHE A 1 367 ? -21.416 -28.219 42.255 1.000 51.464 365 PHE A CA 1
ATOM 2955 C C . PHE A 1 367 ? -22.824 -28.744 42.532 1.000 56.781 365 PHE A C 1
ATOM 2956 O O . PHE A 1 367 ? -23.498 -29.115 41.546 1.000 58.038 365 PHE A O 1
ATOM 2964 N N . ASN A 1 368 ? -23.227 -28.818 43.802 1.000 61.912 366 ASN A N 1
ATOM 2965 C CA . ASN A 1 368 ? -24.545 -29.361 44.228 1.000 68.471 366 ASN A CA 1
ATOM 2966 C C . ASN A 1 368 ? -25.616 -28.990 43.190 1.000 69.199 366 ASN A C 1
ATOM 2967 O O . ASN A 1 368 ? -25.899 -27.793 43.058 1.000 64.711 366 ASN A O 1
ATOM 2972 N N . ILE A 1 369 ? -26.179 -29.977 42.479 1.000 76.531 367 ILE A N 1
ATOM 2973 C CA . ILE A 1 369 ? -27.209 -29.771 41.409 1.000 81.810 367 ILE A CA 1
ATOM 2974 C C . ILE A 1 369 ? -28.520 -29.219 42.006 1.000 86.137 367 ILE A C 1
ATOM 2975 O O . ILE A 1 369 ? -29.217 -28.468 41.304 1.000 81.504 367 ILE A O 1
ATOM 2980 N N . ASN A 1 370 ? -28.870 -29.584 43.240 1.000 96.026 368 ASN A N 1
ATOM 2981 C CA . ASN A 1 370 ? -30.156 -29.177 43.880 1.000 100.189 368 ASN A CA 1
ATOM 2982 C C . ASN A 1 370 ? -30.193 -27.655 44.097 1.000 103.163 368 ASN A C 1
ATOM 2983 O O . ASN A 1 370 ? -31.297 -27.072 44.050 1.000 105.762 368 ASN A O 1
ATOM 2988 N N . LYS A 1 371 ? -29.020 -27.056 44.312 1.000 104.498 369 LYS A N 1
ATOM 2989 C CA . LYS A 1 371 ? -28.774 -25.636 44.690 1.000 99.848 369 LYS A CA 1
ATOM 2990 C C . LYS A 1 371 ? -28.358 -24.830 43.443 1.000 96.655 369 LYS A C 1
ATOM 2991 O O . LYS A 1 371 ? -28.973 -23.771 43.195 1.000 91.539 369 LYS A O 1
ATOM 2997 N N . ASN A 1 372 ? -27.374 -25.336 42.681 1.000 90.555 370 ASN A N 1
ATOM 2998 C CA . ASN A 1 372 ? -26.690 -24.618 41.576 1.000 83.512 370 ASN A CA 1
ATOM 2999 C C . ASN A 1 372 ? -27.067 -25.269 40.241 1.000 74.517 370 ASN A C 1
ATOM 3000 O O . ASN A 1 372 ? -26.143 -25.676 39.507 1.000 81.065 370 ASN A O 1
ATOM 3005 N N . SER A 1 373 ? -28.367 -25.311 39.914 1.000 66.681 371 SER A N 1
ATOM 3006 C CA . SER A 1 373 ? -28.886 -25.814 38.610 1.000 63.605 371 SER A CA 1
ATOM 3007 C C . SER A 1 373 ? -28.363 -24.937 37.462 1.000 56.606 371 SER A C 1
ATOM 3008 O O . SER A 1 373 ? -28.161 -25.480 36.367 1.000 51.053 371 SER A O 1
ATOM 3011 N N . VAL A 1 374 ? -28.124 -23.643 37.701 1.000 51.116 372 VAL A N 1
ATOM 3012 C CA . VAL A 1 374 ? -27.630 -22.690 36.660 1.000 45.190 372 VAL A CA 1
ATOM 3013 C C . VAL A 1 374 ? -26.178 -23.040 36.309 1.000 37.111 372 VAL A C 1
ATOM 3014 O O . VAL A 1 374 ? -25.851 -23.111 35.104 1.000 34.474 372 VAL A O 1
ATOM 3018 N N . LEU A 1 375 ? -25.345 -23.251 37.330 1.000 37.302 373 LEU A N 1
ATOM 3019 C CA . LEU A 1 375 ? -23.937 -23.664 37.137 1.000 37.418 373 LEU A CA 1
ATOM 3020 C C . LEU A 1 375 ? -23.912 -24.892 36.228 1.000 34.345 373 LEU A C 1
ATOM 3021 O O . LEU A 1 375 ? -23.161 -24.904 35.248 1.000 37.561 373 LEU A O 1
ATOM 3026 N N . ASN A 1 376 ? -24.698 -25.890 36.585 1.000 35.783 374 ASN A N 1
ATOM 3027 C CA . ASN A 1 376 ? -24.693 -27.220 35.936 1.000 39.003 374 ASN A CA 1
ATOM 3028 C C . ASN A 1 376 ? -25.152 -27.069 34.493 1.000 35.157 374 ASN A C 1
ATOM 3029 O O . ASN A 1 376 ? -24.510 -27.696 33.650 1.000 34.184 374 ASN A O 1
ATOM 3034 N N . ASN A 1 377 ? -26.176 -26.259 34.221 1.000 33.606 375 ASN A N 1
ATOM 3035 C CA . ASN A 1 377 ? -26.615 -25.951 32.830 1.000 36.511 375 ASN A CA 1
ATOM 3036 C C . ASN A 1 377 ? -25.473 -25.299 32.045 1.000 31.632 375 ASN A C 1
ATOM 3037 O O . ASN A 1 377 ? -25.291 -25.668 30.868 1.000 29.874 375 ASN A O 1
ATOM 3042 N N . ASN A 1 378 ? -24.746 -24.357 32.647 1.000 30.375 376 ASN A N 1
ATOM 3043 C CA . ASN A 1 378 ? -23.684 -23.592 31.934 1.000 30.669 376 ASN A CA 1
ATOM 3044 C C . ASN A 1 378 ? -22.458 -24.479 31.715 1.000 30.309 376 ASN A C 1
ATOM 3045 O O . ASN A 1 378 ? -21.810 -24.338 30.652 1.000 28.433 376 ASN A O 1
ATOM 3050 N N . ILE A 1 379 ? -22.158 -25.381 32.656 1.000 28.916 377 ILE A N 1
ATOM 3051 C CA . ILE A 1 379 ? -21.036 -26.344 32.494 1.000 30.542 377 ILE A CA 1
ATOM 3052 C C . ILE A 1 379 ? -21.329 -27.172 31.233 1.000 31.789 377 ILE A C 1
ATOM 3053 O O . ILE A 1 379 ? -20.401 -27.438 30.449 1.000 29.739 377 ILE A O 1
ATOM 3058 N N . ARG A 1 380 ? -22.600 -27.469 31.004 1.000 34.439 378 ARG A N 1
ATOM 3059 C CA . ARG A 1 380 ? -23.079 -28.304 29.872 1.000 37.657 378 ARG A CA 1
ATOM 3060 C C . ARG A 1 380 ? -23.412 -27.436 28.656 1.000 32.653 378 ARG A C 1
ATOM 3061 O O . ARG A 1 380 ? -23.994 -27.971 27.720 1.000 28.560 378 ARG A O 1
ATOM 3069 N N . SER A 1 381 ? -22.989 -26.169 28.619 1.000 30.033 379 SER A N 1
ATOM 3070 C CA . SER A 1 381 ? -23.251 -25.268 27.462 1.000 28.246 379 SER A CA 1
ATOM 3071 C C . SER A 1 381 ? -22.321 -25.612 26.292 1.000 27.598 379 SER A C 1
ATOM 3072 O O . SER A 1 381 ? -22.506 -25.021 25.220 1.000 28.809 379 SER A O 1
ATOM 3075 N N . VAL A 1 382 ? -21.353 -26.530 26.454 1.000 26.523 380 VAL A N 1
ATOM 3076 C CA . VAL A 1 382 ? -20.400 -26.827 25.343 1.000 25.740 380 VAL A CA 1
ATOM 3077 C C . VAL A 1 382 ? -20.347 -28.317 25.065 1.000 25.466 380 VAL A C 1
ATOM 3078 O O . VAL A 1 382 ? -20.476 -29.125 26.018 1.000 27.362 380 VAL A O 1
ATOM 3082 N N . ILE A 1 383 ? -20.085 -28.630 23.805 1.000 25.475 381 ILE A N 1
ATOM 3083 C CA . ILE A 1 383 ? -19.856 -30.014 23.309 1.000 25.893 381 ILE A CA 1
ATOM 3084 C C . ILE A 1 383 ? -18.389 -30.362 23.556 1.000 26.498 381 ILE A C 1
ATOM 3085 O O . ILE A 1 383 ? -17.498 -29.551 23.191 1.000 22.746 381 ILE A O 1
ATOM 3090 N N . MET A 1 384 ? -18.157 -31.546 24.110 1.000 25.803 382 MET A N 1
ATOM 3091 C CA . MET A 1 384 ? -16.806 -32.131 24.249 1.000 27.123 382 MET A CA 1
ATOM 3092 C C . MET A 1 384 ? -16.457 -32.854 22.945 1.000 28.246 382 MET A C 1
ATOM 3093 O O . MET A 1 384 ? -16.945 -33.957 22.736 1.000 30.547 382 MET A O 1
ATOM 3098 N N . GLU A 1 385 ? -15.694 -32.203 22.063 1.000 30.766 383 GLU A N 1
ATOM 3099 C CA . GLU A 1 385 ? -15.272 -32.772 20.750 1.000 31.103 383 GLU A CA 1
ATOM 3100 C C . GLU A 1 385 ? -14.116 -33.743 20.989 1.000 29.252 383 GLU A C 1
ATOM 3101 O O . GLU A 1 385 ? -13.115 -33.359 21.571 1.000 27.427 383 GLU A O 1
ATOM 3107 N N . PRO A 1 386 ? -14.199 -35.029 20.593 1.000 27.970 384 PRO A N 1
ATOM 3108 C CA . PRO A 1 386 ? -13.040 -35.916 20.690 1.000 27.823 384 PRO A CA 1
ATOM 3109 C C . PRO A 1 386 ? -11.933 -35.535 19.700 1.000 28.997 384 PRO A C 1
ATOM 3110 O O . PRO A 1 386 ? -12.185 -34.913 18.687 1.000 31.983 384 PRO A O 1
ATOM 3114 N N . ALA A 1 387 ? -10.697 -35.820 20.068 1.000 27.434 385 ALA A N 1
ATOM 3115 C CA . ALA A 1 387 ? -9.526 -35.683 19.185 1.000 25.493 385 ALA A CA 1
ATOM 3116 C C . ALA A 1 387 ? -8.521 -36.760 19.581 1.000 26.408 385 ALA A C 1
ATOM 3117 O O . ALA A 1 387 ? -8.393 -37.079 20.776 1.000 24.433 385 ALA A O 1
ATOM 3119 N N . PHE A 1 388 ? -7.877 -37.336 18.579 1.000 29.077 386 PHE A N 1
ATOM 3120 C CA . PHE A 1 388 ? -6.865 -38.411 18.699 1.000 31.025 386 PHE A CA 1
ATOM 3121 C C . PHE A 1 388 ? -5.712 -38.035 17.778 1.000 30.893 386 PHE A C 1
ATOM 3122 O O . PHE A 1 388 ? -5.950 -37.464 16.679 1.000 28.791 386 PHE A O 1
ATOM 3130 N N . LYS A 1 389 ? -4.496 -38.341 18.203 1.000 31.205 387 LYS A N 1
ATOM 3131 C CA . LYS A 1 389 ? -3.304 -38.127 17.362 1.000 34.014 387 LYS A CA 1
ATOM 3132 C C . LYS A 1 389 ? -2.461 -39.390 17.403 1.000 32.570 387 LYS A C 1
ATOM 3133 O O . LYS A 1 389 ? -2.282 -39.972 18.486 1.000 30.589 387 LYS A O 1
ATOM 3139 N N . ILE A 1 390 ? -1.960 -39.767 16.233 1.000 34.672 388 ILE A N 1
ATOM 3140 C CA . ILE A 1 390 ? -0.977 -40.869 16.070 1.000 35.703 388 ILE A CA 1
ATOM 3141 C C . ILE A 1 390 ? 0.211 -40.299 15.291 1.000 38.775 388 ILE A C 1
ATOM 3142 O O . ILE A 1 390 ? 0.004 -39.749 14.190 1.000 39.319 388 ILE A O 1
ATOM 3147 N N . LEU A 1 391 ? 1.380 -40.284 15.929 1.000 39.673 389 LEU A N 1
ATOM 3148 C CA . LEU A 1 391 ? 2.680 -40.003 15.276 1.000 39.603 389 LEU A CA 1
ATOM 3149 C C . LEU A 1 391 ? 3.260 -41.341 14.820 1.000 41.220 389 LEU A C 1
ATOM 3150 O O . LEU A 1 391 ? 3.139 -42.347 15.561 1.000 39.548 389 LEU A O 1
ATOM 3155 N N . MET A 1 392 ? 3.845 -41.344 13.631 1.000 39.855 390 MET A N 1
ATOM 3156 C CA . MET A 1 392 ? 4.449 -42.548 13.021 1.000 41.325 390 MET A CA 1
ATOM 3157 C C . MET A 1 392 ? 5.766 -42.167 12.352 1.000 37.346 390 MET A C 1
ATOM 3158 O O . MET A 1 392 ? 5.763 -41.230 11.524 1.000 35.277 390 MET A O 1
ATOM 3163 N N . GLY A 1 393 ? 6.837 -42.833 12.776 1.000 36.915 391 GLY A N 1
ATOM 3164 C CA . GLY A 1 393 ? 8.212 -42.672 12.265 1.000 43.150 391 GLY A CA 1
ATOM 3165 C C . GLY A 1 393 ? 8.554 -43.730 11.235 1.000 41.532 391 GLY A C 1
ATOM 3166 O O . GLY A 1 393 ? 8.409 -44.922 11.540 1.000 42.745 391 GLY A O 1
ATOM 3167 N N . PHE A 1 394 ? 8.952 -43.285 10.048 1.000 42.549 392 PHE A N 1
ATOM 3168 C CA . PHE A 1 394 ? 9.349 -44.112 8.888 1.000 40.755 392 PHE A CA 1
ATOM 3169 C C . PHE A 1 394 ? 10.847 -43.900 8.641 1.000 42.481 392 PHE A C 1
ATOM 3170 O O . PHE A 1 394 ? 11.338 -42.805 8.992 1.000 38.620 392 PHE A O 1
ATOM 3178 N N . GLU A 1 395 ? 11.517 -44.888 8.028 1.000 39.930 393 GLU A N 1
ATOM 3179 C CA . GLU A 1 395 ? 12.972 -44.899 7.723 1.000 41.497 393 GLU A CA 1
ATOM 3180 C C . GLU A 1 395 ? 13.295 -43.868 6.638 1.000 41.884 393 GLU A C 1
ATOM 3181 O O . GLU A 1 395 ? 14.479 -43.493 6.520 1.000 46.288 393 GLU A O 1
ATOM 3187 N N . TYR A 1 396 ? 12.286 -43.422 5.890 1.000 39.008 394 TYR A N 1
ATOM 3188 C CA . TYR A 1 396 ? 12.443 -42.417 4.813 1.000 40.472 394 TYR A CA 1
ATOM 3189 C C . TYR A 1 396 ? 11.089 -41.784 4.532 1.000 36.429 394 TYR A C 1
ATOM 3190 O O . TYR A 1 396 ? 10.077 -42.394 4.830 1.000 37.362 394 TYR A O 1
ATOM 3199 N N . PRO A 1 397 ? 11.047 -40.571 3.934 1.000 39.244 395 PRO A N 1
ATOM 3200 C CA . PRO A 1 397 ? 9.795 -39.883 3.642 1.000 38.456 395 PRO A CA 1
ATOM 3201 C C . PRO A 1 397 ? 9.163 -40.360 2.334 1.000 39.525 395 PRO A C 1
ATOM 3202 O O . PRO A 1 397 ? 9.271 -39.680 1.329 1.000 37.637 395 PRO A O 1
ATOM 3206 N N . TRP A 1 398 ? 8.458 -41.485 2.398 1.000 40.850 396 TRP A N 1
ATOM 3207 C CA . TRP A 1 398 ? 7.796 -42.113 1.222 1.000 40.102 396 TRP A CA 1
ATOM 3208 C C . TRP A 1 398 ? 6.903 -41.108 0.492 1.000 38.634 396 TRP A C 1
ATOM 3209 O O . TRP A 1 398 ? 6.671 -41.335 -0.694 1.000 39.096 396 TRP A O 1
ATOM 3220 N N . TRP A 1 399 ? 6.409 -40.061 1.160 1.000 39.080 397 TRP A N 1
ATOM 3221 C CA . TRP A 1 399 ? 5.473 -39.069 0.554 1.000 40.868 397 TRP A CA 1
ATOM 3222 C C . TRP A 1 399 ? 6.192 -38.186 -0.472 1.000 39.349 397 TRP A C 1
ATOM 3223 O O . TRP A 1 399 ? 5.495 -37.585 -1.307 1.000 39.509 397 TRP A O 1
ATOM 3234 N N . LYS A 1 400 ? 7.523 -38.084 -0.421 1.000 44.845 398 LYS A N 1
ATOM 3235 C CA . LYS A 1 400 ? 8.277 -37.201 -1.360 1.000 53.323 398 LYS A CA 1
ATOM 3236 C C . LYS A 1 400 ? 8.164 -37.732 -2.801 1.000 50.579 398 LYS A C 1
ATOM 3237 O O . LYS A 1 400 ? 8.210 -36.910 -3.727 1.000 52.962 398 LYS A O 1
ATOM 3243 N N . GLU A 1 401 ? 7.916 -39.028 -2.979 1.000 51.833 399 GLU A N 1
ATOM 3244 C CA . GLU A 1 401 ? 7.720 -39.678 -4.310 1.000 56.432 399 GLU A CA 1
ATOM 3245 C C . GLU A 1 401 ? 6.534 -39.072 -5.075 1.000 54.752 399 GLU A C 1
ATOM 3246 O O . GLU A 1 401 ? 6.519 -39.235 -6.297 1.000 53.258 399 GLU A O 1
ATOM 3252 N N . LEU A 1 402 ? 5.587 -38.413 -4.395 1.000 50.567 400 LEU A N 1
ATOM 3253 C CA . LEU A 1 402 ? 4.441 -37.705 -5.035 1.000 49.516 400 LEU A CA 1
ATOM 3254 C C . LEU A 1 402 ? 4.665 -36.198 -4.986 1.000 42.890 400 LEU A C 1
ATOM 3255 O O . LEU A 1 402 ? 3.702 -35.456 -5.257 1.000 40.670 400 LEU A O 1
ATOM 3260 N N . GLY A 1 403 ? 5.899 -35.788 -4.680 1.000 47.312 401 GLY A N 1
ATOM 3261 C CA . GLY A 1 403 ? 6.338 -34.386 -4.557 1.000 46.108 401 GLY A CA 1
ATOM 3262 C C . GLY A 1 403 ? 5.742 -33.707 -3.333 1.000 47.716 401 GLY A C 1
ATOM 3263 O O . GLY A 1 403 ? 5.550 -32.481 -3.383 1.000 52.943 401 GLY A O 1
ATOM 3264 N N . ILE A 1 404 ? 5.456 -34.463 -2.267 1.000 48.846 402 ILE A N 1
ATOM 3265 C CA . ILE A 1 404 ? 4.871 -33.912 -1.010 1.000 46.933 402 ILE A CA 1
ATOM 3266 C C . ILE A 1 404 ? 6.029 -33.648 -0.046 1.000 47.617 402 ILE A C 1
ATOM 3267 O O . ILE A 1 404 ? 6.774 -34.603 0.238 1.000 49.908 402 ILE A O 1
ATOM 3272 N N . ASP A 1 405 ? 6.183 -32.384 0.369 1.000 52.838 403 ASP A N 1
ATOM 3273 C CA . ASP A 1 405 ? 7.219 -31.874 1.311 1.000 53.601 403 ASP A CA 1
ATOM 3274 C C . ASP A 1 405 ? 6.687 -31.778 2.741 1.000 50.690 403 ASP A C 1
ATOM 3275 O O . ASP A 1 405 ? 7.483 -31.910 3.698 1.000 56.195 403 ASP A O 1
ATOM 3280 N N . SER A 1 406 ? 5.395 -31.489 2.869 1.000 50.965 404 SER A N 1
ATOM 3281 C CA . SER A 1 406 ? 4.796 -30.808 4.041 1.000 46.442 404 SER A CA 1
ATOM 3282 C C . SER A 1 406 ? 3.291 -30.631 3.816 1.000 42.633 404 SER A C 1
ATOM 3283 O O . SER A 1 406 ? 2.834 -30.838 2.687 1.000 44.110 404 SER A O 1
ATOM 3286 N N . GLY A 1 407 ? 2.570 -30.156 4.829 1.000 41.488 405 GLY A N 1
ATOM 3287 C CA . GLY A 1 407 ? 1.109 -29.966 4.762 1.000 39.051 405 GLY A CA 1
ATOM 3288 C C . GLY A 1 407 ? 0.399 -31.274 5.062 1.000 37.103 405 GLY A C 1
ATOM 3289 O O . GLY A 1 407 ? 1.023 -32.175 5.677 1.000 35.846 405 GLY A O 1
ATOM 3290 N N . HIS A 1 408 ? -0.849 -31.394 4.628 1.000 35.522 406 HIS A N 1
ATOM 3291 C CA . HIS A 1 408 ? -1.740 -32.514 5.005 1.000 39.081 406 HIS A CA 1
ATOM 3292 C C . HIS A 1 408 ? -2.689 -32.890 3.867 1.000 38.050 406 HIS A C 1
ATOM 3293 O O . HIS A 1 408 ? -3.166 -31.989 3.134 1.000 38.050 406 HIS A O 1
ATOM 3300 N N . SER A 1 409 ? -2.967 -34.187 3.772 1.000 35.402 407 SER A N 1
ATOM 3301 C CA . SER A 1 409 ? -4.014 -34.765 2.901 1.000 34.652 407 SER A CA 1
ATOM 3302 C C . SER A 1 409 ? -5.270 -35.032 3.748 1.000 37.292 407 SER A C 1
ATOM 3303 O O . SER A 1 409 ? -5.149 -35.330 4.967 1.000 35.006 407 SER A O 1
ATOM 3306 N N . ILE A 1 410 ? -6.432 -34.865 3.122 1.000 38.453 408 ILE A N 1
ATOM 3307 C CA . ILE A 1 410 ? -7.792 -34.975 3.713 1.000 38.189 408 ILE A CA 1
ATOM 3308 C C . ILE A 1 410 ? -8.532 -36.102 2.984 1.000 41.805 408 ILE A C 1
ATOM 3309 O O . ILE A 1 410 ? -8.355 -36.224 1.749 1.000 36.755 408 ILE A O 1
ATOM 3314 N N . THR A 1 411 ? -9.336 -36.891 3.705 1.000 40.171 409 THR A N 1
ATOM 3315 C CA . THR A 1 411 ? -10.122 -38.005 3.115 1.000 39.021 409 THR A CA 1
ATOM 3316 C C . THR A 1 411 ? -11.362 -38.314 3.961 1.000 39.278 409 THR A C 1
ATOM 3317 O O . THR A 1 411 ? -11.394 -37.961 5.165 1.000 38.622 409 THR A O 1
ATOM 3321 N N . ASP A 1 412 ? -12.356 -38.946 3.336 1.000 35.797 410 ASP A N 1
ATOM 3322 C CA . ASP A 1 412 ? -13.579 -39.424 4.023 1.000 36.063 410 ASP A CA 1
ATOM 3323 C C . ASP A 1 412 ? -13.321 -40.842 4.525 1.000 32.425 410 ASP A C 1
ATOM 3324 O O . ASP A 1 412 ? -14.216 -41.358 5.199 1.000 32.959 410 ASP A O 1
ATOM 3329 N N . LEU A 1 413 ? -12.156 -41.439 4.233 1.000 29.812 411 LEU A N 1
ATOM 3330 C CA . LEU A 1 413 ? -11.711 -42.636 4.991 1.000 32.290 411 LEU A CA 1
ATOM 3331 C C . LEU A 1 413 ? -11.673 -42.279 6.477 1.000 32.281 411 LEU A C 1
ATOM 3332 O O . LEU A 1 413 ? -11.449 -41.131 6.839 1.000 31.281 411 LEU A O 1
ATOM 3337 N N . PRO A 1 414 ? -11.888 -43.238 7.397 1.000 33.360 412 PRO A N 1
ATOM 3338 C CA . PRO A 1 414 ? -11.879 -42.928 8.826 1.000 32.320 412 PRO A CA 1
ATOM 3339 C C . PRO A 1 414 ? -10.616 -42.247 9.385 1.000 33.973 412 PRO A C 1
ATOM 3340 O O . PRO A 1 414 ? -10.732 -41.596 10.414 1.000 27.697 412 PRO A O 1
ATOM 3344 N N . MET A 1 415 ? -9.452 -42.386 8.736 1.000 32.192 413 MET A N 1
ATOM 3345 C CA . MET A 1 415 ? -8.186 -41.744 9.187 1.000 32.014 413 MET A CA 1
ATOM 3346 C C . MET A 1 415 ? -8.344 -40.219 9.132 1.000 33.198 413 MET A C 1
ATOM 3347 O O . MET A 1 415 ? -7.644 -39.546 9.899 1.000 31.843 413 MET A O 1
ATOM 3352 N N . ARG A 1 416 ? -9.211 -39.729 8.235 1.000 34.430 414 ARG A N 1
ATOM 3353 C CA . ARG A 1 416 ? -9.630 -38.307 8.018 1.000 34.506 414 ARG A CA 1
ATOM 3354 C C . ARG A 1 416 ? -8.485 -37.422 7.494 1.000 36.713 414 ARG A C 1
ATOM 3355 O O . ARG A 1 416 ? -8.731 -36.613 6.574 1.000 30.979 414 ARG A O 1
ATOM 3363 N N . GLN A 1 417 ? -7.288 -37.489 8.076 1.000 37.863 415 GLN A N 1
ATOM 3364 C CA . GLN A 1 417 ? -6.230 -36.490 7.780 1.000 39.295 415 GLN A CA 1
ATOM 3365 C C . GLN A 1 417 ? -4.853 -37.054 8.141 1.000 41.175 415 GLN A C 1
ATOM 3366 O O . GLN A 1 417 ? -4.748 -37.719 9.190 1.000 41.430 415 GLN A O 1
ATOM 3372 N N . CYS A 1 418 ? -3.836 -36.819 7.305 1.000 36.615 416 CYS A N 1
ATOM 3373 C CA . CYS A 1 418 ? -2.417 -37.077 7.668 1.000 37.776 416 CYS A CA 1
ATOM 3374 C C . CYS A 1 418 ? -1.589 -35.823 7.373 1.000 35.968 416 CYS A C 1
ATOM 3375 O O . CYS A 1 418 ? -1.769 -35.206 6.333 1.000 34.170 416 CYS A O 1
ATOM 3378 N N . TYR A 1 419 ? -0.780 -35.407 8.333 1.000 38.581 417 TYR A N 1
ATOM 3379 C CA . TYR A 1 419 ? 0.185 -34.301 8.190 1.000 36.785 417 TYR A CA 1
ATOM 3380 C C . TYR A 1 419 ? 1.543 -34.947 7.940 1.000 34.201 417 TYR A C 1
ATOM 3381 O O . TYR A 1 419 ? 1.954 -35.842 8.741 1.000 38.881 417 TYR A O 1
ATOM 3390 N N . TYR A 1 420 ? 2.204 -34.537 6.858 1.000 32.787 418 TYR A N 1
ATOM 3391 C CA . TYR A 1 420 ? 3.590 -34.950 6.517 1.000 35.779 418 TYR A CA 1
ATOM 3392 C C . TYR A 1 420 ? 4.533 -34.004 7.280 1.000 39.644 418 TYR A C 1
ATOM 3393 O O . TYR A 1 420 ? 4.741 -32.849 6.874 1.000 37.041 418 TYR A O 1
ATOM 3402 N N . PHE A 1 421 ? 4.993 -34.432 8.449 1.000 43.825 419 PHE A N 1
ATOM 3403 C CA . PHE A 1 421 ? 5.395 -33.470 9.503 1.000 48.844 419 PHE A CA 1
ATOM 3404 C C . PHE A 1 421 ? 6.891 -33.184 9.430 1.000 47.810 419 PHE A C 1
ATOM 3405 O O . PHE A 1 421 ? 7.278 -32.169 10.008 1.000 58.822 419 PHE A O 1
ATOM 3413 N N . GLY A 1 422 ? 7.698 -34.022 8.773 1.000 46.080 420 GLY A N 1
ATOM 3414 C CA . GLY A 1 422 ? 9.082 -33.642 8.437 1.000 48.854 420 GLY A CA 1
ATOM 3415 C C . GLY A 1 422 ? 10.080 -34.786 8.433 1.000 49.095 420 GLY A C 1
ATOM 3416 O O . GLY A 1 422 ? 9.741 -35.904 8.866 1.000 45.136 420 GLY A O 1
ATOM 3417 N N . THR A 1 423 ? 11.289 -34.479 7.954 1.000 54.698 421 THR A N 1
ATOM 3418 C CA . THR A 1 423 ? 12.411 -35.427 7.722 1.000 53.961 421 THR A CA 1
ATOM 3419 C C . THR A 1 423 ? 13.675 -34.900 8.412 1.000 49.190 421 THR A C 1
ATOM 3420 O O . THR A 1 423 ? 14.077 -33.781 8.069 1.000 50.070 421 THR A O 1
ATOM 3424 N N . ASP A 1 424 ? 14.261 -35.682 9.334 1.000 48.383 422 ASP A N 1
ATOM 3425 C CA . ASP A 1 424 ? 15.606 -35.442 9.930 1.000 50.643 422 ASP A CA 1
ATOM 3426 C C . ASP A 1 424 ? 16.626 -35.483 8.793 1.000 58.600 422 ASP A C 1
ATOM 3427 O O . ASP A 1 424 ? 16.829 -36.533 8.180 1.000 61.804 422 ASP A O 1
ATOM 3432 N N . PRO A 1 425 ? 17.299 -34.355 8.460 1.000 64.969 423 PRO A N 1
ATOM 3433 C CA . PRO A 1 425 ? 18.160 -34.300 7.270 1.000 66.601 423 PRO A CA 1
ATOM 3434 C C . PRO A 1 425 ? 19.434 -35.165 7.352 1.000 65.663 423 PRO A C 1
ATOM 3435 O O . PRO A 1 425 ? 20.044 -35.358 6.329 1.000 65.167 423 PRO A O 1
ATOM 3439 N N . GLU A 1 426 ? 19.768 -35.682 8.545 1.000 65.228 424 GLU A N 1
ATOM 3440 C CA . GLU A 1 426 ? 20.960 -36.520 8.848 1.000 70.360 424 GLU A CA 1
ATOM 3441 C C . GLU A 1 426 ? 20.612 -38.019 8.778 1.000 70.361 424 GLU A C 1
ATOM 3442 O O . GLU A 1 426 ? 21.428 -38.777 8.217 1.000 77.978 424 GLU A O 1
ATOM 3448 N N . THR A 1 427 ? 19.477 -38.447 9.349 1.000 62.915 425 THR A N 1
ATOM 3449 C CA . THR A 1 427 ? 19.044 -39.872 9.430 1.000 55.395 425 THR A CA 1
ATOM 3450 C C . THR A 1 427 ? 18.026 -40.216 8.329 1.000 55.261 425 THR A C 1
ATOM 3451 O O . THR A 1 427 ? 17.836 -41.439 8.049 1.000 50.977 425 THR A O 1
ATOM 3455 N N . ASN A 1 428 ? 17.344 -39.201 7.785 1.000 48.801 426 ASN A N 1
ATOM 3456 C CA . ASN A 1 428 ? 16.268 -39.345 6.763 1.000 49.628 426 ASN A CA 1
ATOM 3457 C C . ASN A 1 428 ? 14.973 -39.871 7.416 1.000 45.430 426 ASN A C 1
ATOM 3458 O O . ASN A 1 428 ? 13.926 -39.885 6.729 1.000 45.187 426 ASN A O 1
ATOM 3463 N N . ASN A 1 429 ? 15.019 -40.274 8.689 1.000 42.380 427 ASN A N 1
ATOM 3464 C CA . ASN A 1 429 ? 13.823 -40.705 9.461 1.000 39.265 427 ASN A CA 1
ATOM 3465 C C . ASN A 1 429 ? 12.799 -39.561 9.425 1.000 39.705 427 ASN A C 1
ATOM 3466 O O . ASN A 1 429 ? 13.202 -38.394 9.620 1.000 37.301 427 ASN A O 1
ATOM 3471 N N . SER A 1 430 ? 11.536 -39.901 9.139 1.000 39.475 428 SER A N 1
ATOM 3472 C CA . SER A 1 430 ? 10.473 -38.976 8.683 1.000 39.870 428 SER A CA 1
ATOM 3473 C C . SER A 1 430 ? 9.164 -39.243 9.450 1.000 42.426 428 SER A C 1
ATOM 3474 O O . SER A 1 430 ? 8.775 -40.423 9.606 1.000 39.112 428 SER A O 1
ATOM 3477 N N . MET A 1 431 ? 8.511 -38.183 9.927 1.000 40.976 429 MET A N 1
ATOM 3478 C CA . MET A 1 431 ? 7.342 -38.289 10.835 1.000 40.422 429 MET A CA 1
ATOM 3479 C C . MET A 1 431 ? 6.052 -37.976 10.069 1.000 37.901 429 MET A C 1
ATOM 3480 O O . MET A 1 431 ? 6.013 -36.951 9.340 1.000 34.063 429 MET A O 1
ATOM 3485 N N . LEU A 1 432 ? 5.055 -38.857 10.198 1.000 32.009 430 LEU A N 1
ATOM 3486 C CA . LEU A 1 432 ? 3.656 -38.571 9.786 1.000 37.541 430 LEU A CA 1
ATOM 3487 C C . LEU A 1 432 ? 2.819 -38.428 11.061 1.000 31.039 430 LEU A C 1
ATOM 3488 O O . LEU A 1 432 ? 3.092 -39.188 12.010 1.000 30.784 430 LEU A O 1
ATOM 3493 N N . LEU A 1 433 ? 1.805 -37.566 11.054 1.000 34.474 431 LEU A N 1
ATOM 3494 C CA . LEU A 1 433 ? 0.764 -37.598 12.107 1.000 40.653 431 LEU A CA 1
ATOM 3495 C C . LEU A 1 433 ? -0.630 -37.723 11.483 1.000 40.094 431 LEU A C 1
ATOM 3496 O O . LEU A 1 433 ? -0.945 -37.008 10.513 1.000 39.888 431 LEU A O 1
ATOM 3501 N N . GLY A 1 434 ? -1.376 -38.706 11.998 1.000 41.838 432 GLY A N 1
ATOM 3502 C CA . GLY A 1 434 ? -2.811 -38.939 11.763 1.000 40.295 432 GLY A CA 1
ATOM 3503 C C . GLY A 1 434 ? -3.645 -38.220 12.807 1.000 38.819 432 GLY A C 1
ATOM 3504 O O . GLY A 1 434 ? -3.244 -38.181 13.988 1.000 37.399 432 GLY A O 1
ATOM 3505 N N . SER A 1 435 ? -4.737 -37.614 12.363 1.000 36.248 433 SER A N 1
ATOM 3506 C CA . SER A 1 435 ? -5.657 -36.795 13.190 1.000 37.844 433 SER A CA 1
ATOM 3507 C C . SER A 1 435 ? -7.084 -37.158 12.774 1.000 37.073 433 SER A C 1
ATOM 3508 O O . SER A 1 435 ? -7.429 -36.876 11.618 1.000 37.585 433 SER A O 1
ATOM 3511 N N . TYR A 1 436 ? -7.849 -37.824 13.645 1.000 35.899 434 TYR A N 1
ATOM 3512 C CA . TYR A 1 436 ? -9.256 -38.242 13.377 1.000 39.316 434 TYR A CA 1
ATOM 3513 C C . TYR A 1 436 ? -10.126 -37.881 14.597 1.000 39.222 434 TYR A C 1
ATOM 3514 O O . TYR A 1 436 ? -9.599 -37.239 15.546 1.000 36.484 434 TYR A O 1
ATOM 3523 N N . GLY A 1 437 ? -11.404 -38.288 14.582 1.000 36.691 435 GLY A N 1
ATOM 3524 C CA . GLY A 1 437 ? -12.336 -38.118 15.711 1.000 40.346 435 GLY A CA 1
ATOM 3525 C C . GLY A 1 437 ? -13.749 -37.737 15.288 1.000 38.375 435 GLY A C 1
ATOM 3526 O O . GLY A 1 437 ? -14.694 -38.189 15.957 1.000 46.010 435 GLY A O 1
ATOM 3527 N N . ASP A 1 438 ? -13.913 -36.937 14.236 1.000 39.611 436 ASP A N 1
ATOM 3528 C CA . ASP A 1 438 ? -15.249 -36.428 13.814 1.000 39.785 436 ASP A CA 1
ATOM 3529 C C . ASP A 1 438 ? -15.927 -37.457 12.889 1.000 39.526 436 ASP A C 1
ATOM 3530 O O . ASP A 1 438 ? -15.254 -38.416 12.428 1.000 36.506 436 ASP A O 1
ATOM 3535 N N . MET A 1 439 ? -17.218 -37.262 12.619 1.000 41.919 437 MET A N 1
ATOM 3536 C CA . MET A 1 439 ? -18.058 -38.132 11.741 1.000 46.866 437 MET A CA 1
ATOM 3537 C C . MET A 1 439 ? -17.992 -39.596 12.206 1.000 46.230 437 MET A C 1
ATOM 3538 O O . MET A 1 439 ? -17.826 -40.497 11.345 1.000 41.732 437 MET A O 1
ATOM 3543 N N . GLU A 1 440 ? -18.079 -39.808 13.525 1.000 43.189 438 GLU A N 1
ATOM 3544 C CA . GLU A 1 440 ? -18.135 -41.139 14.183 1.000 42.113 438 GLU A CA 1
ATOM 3545 C C . GLU A 1 440 ? -16.785 -41.853 14.100 1.000 37.962 438 GLU A C 1
ATOM 3546 O O . GLU A 1 440 ? -16.712 -42.987 14.599 1.000 42.045 438 GLU A O 1
ATOM 3552 N N . THR A 1 441 ? -15.741 -41.231 13.552 1.000 32.080 439 THR A N 1
ATOM 3553 C CA . THR A 1 441 ? -14.440 -41.922 13.358 1.000 32.293 439 THR A CA 1
ATOM 3554 C C . THR A 1 441 ? -13.853 -42.294 14.724 1.000 31.307 439 THR A C 1
ATOM 3555 O O . THR A 1 441 ? -13.115 -43.304 14.800 1.000 34.583 439 THR A O 1
ATOM 3559 N N . GLU A 1 442 ? -14.193 -41.552 15.775 1.000 30.916 440 GLU A N 1
ATOM 3560 C CA . GLU A 1 442 ? -13.907 -41.983 17.170 1.000 31.908 440 GLU A CA 1
ATOM 3561 C C . GLU A 1 442 ? -14.309 -43.461 17.338 1.000 26.819 440 GLU A C 1
ATOM 3562 O O . GLU A 1 442 ? -13.498 -44.207 17.872 1.000 26.066 440 GLU A O 1
ATOM 3568 N N . THR A 1 443 ? -15.505 -43.875 16.896 1.000 25.906 441 THR A N 1
ATOM 3569 C CA . THR A 1 443 ? -16.040 -45.247 17.174 1.000 25.017 441 THR A CA 1
ATOM 3570 C C . THR A 1 443 ? -15.362 -46.262 16.235 1.000 28.084 441 THR A C 1
ATOM 3571 O O . THR A 1 443 ? -15.113 -47.396 16.674 1.000 26.528 441 THR A O 1
ATOM 3575 N N . PHE A 1 444 ? -15.032 -45.874 14.996 1.000 28.085 442 PHE A N 1
ATOM 3576 C CA . PHE A 1 444 ? -14.245 -46.733 14.067 1.000 26.190 442 PHE A CA 1
ATOM 3577 C C . PHE A 1 444 ? -12.943 -47.138 14.768 1.000 27.391 442 PHE A C 1
ATOM 3578 O O . PHE A 1 444 ? -12.658 -48.351 14.874 1.000 25.103 442 PHE A O 1
ATOM 3586 N N . TRP A 1 445 ? -12.184 -46.155 15.279 1.000 27.161 443 TRP A N 1
ATOM 3587 C CA . TRP A 1 445 ? -10.802 -46.372 15.800 1.000 27.338 443 TRP A CA 1
ATOM 3588 C C . TRP A 1 445 ? -10.792 -46.934 17.230 1.000 27.272 443 TRP A C 1
ATOM 3589 O O . TRP A 1 445 ? -9.775 -47.601 17.616 1.000 23.517 443 TRP A O 1
ATOM 3600 N N . LYS A 1 446 ? -11.834 -46.667 18.031 1.000 29.980 444 LYS A N 1
ATOM 3601 C CA . LYS A 1 446 ? -11.835 -47.000 19.491 1.000 30.714 444 LYS A CA 1
ATOM 3602 C C . LYS A 1 446 ? -11.574 -48.488 19.700 1.000 28.101 444 LYS A C 1
ATOM 3603 O O . LYS A 1 446 ? -10.733 -48.824 20.554 1.000 29.576 444 LYS A O 1
ATOM 3609 N N . ALA A 1 447 ? -12.292 -49.338 18.962 1.000 26.455 445 ALA A N 1
ATOM 3610 C CA . ALA A 1 447 ? -12.158 -50.805 18.999 1.000 27.646 445 ALA A CA 1
ATOM 3611 C C . ALA A 1 447 ? -10.691 -51.196 18.760 1.000 26.352 445 ALA A C 1
ATOM 3612 O O . ALA A 1 447 ? -10.183 -52.110 19.450 1.000 27.608 445 ALA A O 1
ATOM 3614 N N . LEU A 1 448 ? -10.020 -50.520 17.832 1.000 25.734 446 LEU A N 1
ATOM 3615 C CA . LEU A 1 448 ? -8.609 -50.820 17.452 1.000 27.729 446 LEU A CA 1
ATOM 3616 C C . LEU A 1 448 ? -7.661 -50.309 18.558 1.000 29.087 446 LEU A C 1
ATOM 3617 O O . LEU A 1 448 ? -6.754 -51.059 18.979 1.000 25.935 446 LEU A O 1
ATOM 3622 N N . SER A 1 449 ? -7.872 -49.085 19.052 1.000 31.366 447 SER A N 1
ATOM 3623 C CA . SER A 1 449 ? -7.019 -48.430 20.084 1.000 28.367 447 SER A CA 1
ATOM 3624 C C . SER A 1 449 ? -7.197 -49.133 21.440 1.000 29.342 447 SER A C 1
ATOM 3625 O O . SER A 1 449 ? -6.262 -49.108 22.259 1.000 27.108 447 SER A O 1
ATOM 3628 N N . ASP A 1 450 ? -8.350 -49.780 21.672 1.000 31.261 448 ASP A N 1
ATOM 3629 C CA . ASP A 1 450 ? -8.627 -50.505 22.950 1.000 31.737 448 ASP A CA 1
ATOM 3630 C C . ASP A 1 450 ? -8.018 -51.913 22.911 1.000 32.209 448 ASP A C 1
ATOM 3631 O O . ASP A 1 450 ? -7.945 -52.540 23.962 1.000 32.488 448 ASP A O 1
ATOM 3636 N N . ASP A 1 451 ? -7.619 -52.418 21.743 1.000 33.297 449 ASP A N 1
ATOM 3637 C CA . ASP A 1 451 ? -7.028 -53.776 21.634 1.000 32.766 449 ASP A CA 1
ATOM 3638 C C . ASP A 1 451 ? -5.740 -53.820 22.462 1.000 34.391 449 ASP A C 1
ATOM 3639 O O . ASP A 1 451 ? -5.125 -52.774 22.611 1.000 35.795 449 ASP A O 1
ATOM 3644 N N . LYS A 1 452 ? -5.357 -54.973 23.009 1.000 37.994 450 LYS A N 1
ATOM 3645 C CA . LYS A 1 452 ? -4.287 -55.037 24.046 1.000 42.815 450 LYS A CA 1
ATOM 3646 C C . LYS A 1 452 ? -2.926 -55.234 23.379 1.000 42.228 450 LYS A C 1
ATOM 3647 O O . LYS A 1 452 ? -1.951 -54.809 23.989 1.000 45.705 450 LYS A O 1
ATOM 3653 N N . VAL A 1 453 ? -2.861 -55.783 22.159 1.000 42.970 451 VAL A N 1
ATOM 3654 C CA . VAL A 1 453 ? -1.562 -56.109 21.497 1.000 43.464 451 VAL A CA 1
ATOM 3655 C C . VAL A 1 453 ? -1.005 -54.835 20.855 1.000 41.842 451 VAL A C 1
ATOM 3656 O O . VAL A 1 453 ? -1.611 -54.298 19.895 1.000 36.826 451 VAL A O 1
ATOM 3660 N N . LEU A 1 454 ? 0.127 -54.380 21.399 1.000 39.849 452 LEU A N 1
ATOM 3661 C CA . LEU A 1 454 ? 0.788 -53.108 21.044 1.000 36.684 452 LEU A CA 1
ATOM 3662 C C . LEU A 1 454 ? 1.762 -53.332 19.900 1.000 37.609 452 LEU A C 1
ATOM 3663 O O . LEU A 1 454 ? 2.382 -54.419 19.835 1.000 38.589 452 LEU A O 1
ATOM 3668 N N . PHE A 1 455 ? 1.877 -52.322 19.042 1.000 35.943 453 PHE A N 1
ATOM 3669 C CA . PHE A 1 455 ? 2.932 -52.224 18.015 1.000 37.735 453 PHE A CA 1
ATOM 3670 C C . PHE A 1 455 ? 4.298 -52.388 18.701 1.000 40.852 453 PHE A C 1
ATOM 3671 O O . PHE A 1 455 ? 4.543 -51.764 19.737 1.000 39.452 453 PHE A O 1
ATOM 3679 N N . GLU A 1 456 ? 5.161 -53.223 18.121 1.000 44.462 454 GLU A N 1
ATOM 3680 C CA . GLU A 1 456 ? 6.550 -53.462 18.587 1.000 44.632 454 GLU A CA 1
ATOM 3681 C C . GLU A 1 456 ? 7.484 -52.498 17.855 1.000 42.950 454 GLU A C 1
ATOM 3682 O O . GLU A 1 456 ? 7.464 -52.472 16.622 1.000 46.856 454 GLU A O 1
ATOM 3688 N N . VAL A 1 457 ? 8.248 -51.705 18.608 1.000 40.428 455 VAL A N 1
ATOM 3689 C CA . VAL A 1 457 ? 9.323 -50.837 18.056 1.000 44.297 455 VAL A CA 1
ATOM 3690 C C . VAL A 1 457 ? 10.357 -51.714 17.329 1.000 45.682 455 VAL A C 1
ATOM 3691 O O . VAL A 1 457 ? 10.487 -52.920 17.648 1.000 39.854 455 VAL A O 1
ATOM 3695 N N . LYS A 1 458 ? 11.057 -51.105 16.385 1.000 47.627 456 LYS A N 1
ATOM 3696 C CA . LYS A 1 458 ? 11.979 -51.772 15.431 1.000 54.425 456 LYS A CA 1
ATOM 3697 C C . LYS A 1 458 ? 13.127 -50.784 15.179 1.000 55.286 456 LYS A C 1
ATOM 3698 O O . LYS A 1 458 ? 12.834 -49.586 14.893 1.000 51.297 456 LYS A O 1
ATOM 3704 N N . ALA A 1 459 ? 14.372 -51.241 15.357 1.000 54.123 457 ALA A N 1
ATOM 3705 C CA . ALA A 1 459 ? 15.609 -50.444 15.171 1.000 52.201 457 ALA A CA 1
ATOM 3706 C C . ALA A 1 459 ? 15.579 -49.749 13.807 1.000 45.998 457 ALA A C 1
ATOM 3707 O O . ALA A 1 459 ? 14.984 -50.287 12.847 1.000 45.991 457 ALA A O 1
ATOM 3709 N N . ALA A 1 460 ? 16.158 -48.554 13.754 1.000 49.108 458 ALA A N 1
ATOM 3710 C CA . ALA A 1 460 ? 16.311 -47.730 12.539 1.000 47.420 458 ALA A CA 1
ATOM 3711 C C . ALA A 1 460 ? 17.488 -46.779 12.766 1.000 48.868 458 ALA A C 1
ATOM 3712 O O . ALA A 1 460 ? 18.036 -46.783 13.886 1.000 44.786 458 ALA A O 1
ATOM 3714 N N . LYS A 1 461 ? 17.856 -46.015 11.738 1.000 50.741 459 LYS A N 1
ATOM 3715 C CA . LYS A 1 461 ? 19.012 -45.077 11.753 1.000 57.712 459 LYS A CA 1
ATOM 3716 C C . LYS A 1 461 ? 18.934 -44.220 13.025 1.000 54.954 459 LYS A C 1
ATOM 3717 O O . LYS A 1 461 ? 17.930 -43.511 13.188 1.000 52.091 459 LYS A O 1
ATOM 3723 N N . SER A 1 462 ? 19.937 -44.313 13.906 1.000 50.923 460 SER A N 1
ATOM 3724 C CA . SER A 1 462 ? 20.128 -43.405 15.069 1.000 51.535 460 SER A CA 1
ATOM 3725 C C . SER A 1 462 ? 19.028 -43.648 16.116 1.000 51.128 460 SER A C 1
ATOM 3726 O O . SER A 1 462 ? 18.786 -42.754 16.950 1.000 49.546 460 SER A O 1
ATOM 3729 N N . ALA A 1 463 ? 18.384 -44.818 16.074 1.000 45.524 461 ALA A N 1
ATOM 3730 C CA . ALA A 1 463 ? 17.312 -45.229 16.998 1.000 46.654 461 ALA A CA 1
ATOM 3731 C C . ALA A 1 463 ? 17.528 -46.699 17.381 1.000 44.766 461 ALA A C 1
ATOM 3732 O O . ALA A 1 463 ? 17.053 -47.614 16.648 1.000 48.353 461 ALA A O 1
ATOM 3734 N N . SER A 1 464 ? 18.236 -46.910 18.487 1.000 43.136 462 SER A N 1
ATOM 3735 C CA . SER A 1 464 ? 18.492 -48.241 19.090 1.000 49.800 462 SER A CA 1
ATOM 3736 C C . SER A 1 464 ? 17.213 -48.753 19.771 1.000 50.826 462 SER A C 1
ATOM 3737 O O . SER A 1 464 ? 16.366 -47.928 20.174 1.000 44.318 462 SER A O 1
ATOM 3740 N N . LEU A 1 465 ? 17.082 -50.073 19.893 1.000 54.756 463 LEU A N 1
ATOM 3741 C CA . LEU A 1 465 ? 15.989 -50.729 20.658 1.000 60.546 463 LEU A CA 1
ATOM 3742 C C . LEU A 1 465 ? 16.035 -50.254 22.122 1.000 62.993 463 LEU A C 1
ATOM 3743 O O . LEU A 1 465 ? 14.948 -50.099 22.718 1.000 64.560 463 LEU A O 1
ATOM 3748 N N . ARG A 1 466 ? 17.235 -50.014 22.665 1.000 60.667 464 ARG A N 1
ATOM 3749 C CA . ARG A 1 466 ? 17.462 -49.352 23.979 1.000 68.151 464 ARG A CA 1
ATOM 3750 C C . ARG A 1 466 ? 16.548 -48.128 24.134 1.000 62.013 464 ARG A C 1
ATOM 3751 O O . ARG A 1 466 ? 15.788 -48.071 25.126 1.000 58.016 464 ARG A O 1
ATOM 3759 N N . GLU A 1 467 ? 16.656 -47.183 23.192 1.000 59.863 465 GLU A N 1
ATOM 3760 C CA . GLU A 1 467 ? 16.004 -45.841 23.219 1.000 58.937 465 GLU A CA 1
ATOM 3761 C C . GLU A 1 467 ? 14.508 -45.994 22.930 1.000 54.884 465 GLU A C 1
ATOM 3762 O O . GLU A 1 467 ? 13.702 -45.280 23.554 1.000 56.710 465 GLU A O 1
ATOM 3768 N N . LEU A 1 468 ? 14.152 -46.911 22.032 1.000 47.612 466 LEU A N 1
ATOM 3769 C CA . LEU A 1 468 ? 12.767 -47.049 21.522 1.000 47.686 466 LEU A CA 1
ATOM 3770 C C . LEU A 1 468 ? 11.889 -47.787 22.539 1.000 47.582 466 LEU A C 1
ATOM 3771 O O . LEU A 1 468 ? 10.708 -47.403 22.647 1.000 52.101 466 LEU A O 1
ATOM 3776 N N . HIS A 1 469 ? 12.433 -48.764 23.285 1.000 50.260 467 HIS A N 1
ATOM 3777 C CA . HIS A 1 469 ? 11.692 -49.512 24.351 1.000 53.925 467 HIS A CA 1
ATOM 3778 C C . HIS A 1 469 ? 11.296 -48.560 25.502 1.000 53.387 467 HIS A C 1
ATOM 3779 O O . HIS A 1 469 ? 10.382 -48.920 26.286 1.000 47.205 467 HIS A O 1
ATOM 3786 N N . GLN A 1 470 ? 11.903 -47.371 25.589 1.000 50.523 468 GLN A N 1
ATOM 3787 C CA . GLN A 1 470 ? 11.444 -46.298 26.512 1.000 51.192 468 GLN A CA 1
ATOM 3788 C C . GLN A 1 470 ? 10.028 -45.833 26.139 1.000 46.691 468 GLN A C 1
ATOM 3789 O O . GLN A 1 470 ? 9.346 -45.332 27.054 1.000 38.956 468 GLN A O 1
ATOM 3795 N N . LEU A 1 471 ? 9.613 -45.965 24.866 1.000 42.388 469 LEU A N 1
ATOM 3796 C CA . LEU A 1 471 ? 8.250 -45.584 24.379 1.000 43.078 469 LEU A CA 1
ATOM 3797 C C . LEU A 1 471 ? 7.343 -46.815 24.192 1.000 43.285 469 LEU A C 1
ATOM 3798 O O . LEU A 1 471 ? 6.328 -46.693 23.494 1.000 43.479 469 LEU A O 1
ATOM 3803 N N . ASP A 1 472 ? 7.670 -47.964 24.790 1.000 43.482 470 ASP A N 1
ATOM 3804 C CA . ASP A 1 472 ? 6.872 -49.209 24.622 1.000 42.384 470 ASP A CA 1
ATOM 3805 C C . ASP A 1 472 ? 5.399 -48.930 24.975 1.000 47.306 470 ASP A C 1
ATOM 3806 O O . ASP A 1 472 ? 4.529 -49.338 24.179 1.000 50.748 470 ASP A O 1
ATOM 3811 N N . ASP A 1 473 ? 5.134 -48.238 26.090 1.000 40.551 471 ASP A N 1
ATOM 3812 C CA . ASP A 1 473 ? 3.779 -48.081 26.686 1.000 44.269 471 ASP A CA 1
ATOM 3813 C C . ASP A 1 473 ? 2.950 -47.005 25.974 1.000 41.299 471 ASP A C 1
ATOM 3814 O O . ASP A 1 473 ? 1.770 -46.869 26.349 1.000 42.805 471 ASP A O 1
ATOM 3819 N N . VAL A 1 474 ? 3.511 -46.266 25.008 1.000 35.307 472 VAL A N 1
ATOM 3820 C CA . VAL A 1 474 ? 2.760 -45.204 24.276 1.000 35.184 472 VAL A CA 1
ATOM 3821 C C . VAL A 1 474 ? 2.594 -45.615 22.813 1.000 33.746 472 VAL A C 1
ATOM 3822 O O . VAL A 1 474 ? 2.008 -44.827 22.055 1.000 34.693 472 VAL A O 1
ATOM 3826 N N . GLN A 1 475 ? 3.049 -46.811 22.431 1.000 34.327 473 GLN A N 1
ATOM 3827 C CA . GLN A 1 475 ? 2.894 -47.302 21.036 1.000 35.331 473 GLN A CA 1
ATOM 3828 C C . GLN A 1 475 ? 1.404 -47.458 20.743 1.000 33.717 473 GLN A C 1
ATOM 3829 O O . GLN A 1 475 ? 0.653 -47.881 21.624 1.000 32.922 473 GLN A O 1
ATOM 3835 N N . ALA A 1 476 ? 0.999 -47.117 19.531 1.000 31.679 474 ALA A N 1
ATOM 3836 C CA . ALA A 1 476 ? -0.330 -47.473 19.007 1.000 31.040 474 ALA A CA 1
ATOM 3837 C C . ALA A 1 476 ? -0.462 -49.001 19.016 1.000 32.214 474 ALA A C 1
ATOM 3838 O O . ALA A 1 476 ? 0.570 -49.704 19.150 1.000 29.527 474 ALA A O 1
ATOM 3840 N N . THR A 1 477 ? -1.692 -49.506 18.908 1.000 33.727 475 THR A N 1
ATOM 3841 C CA . THR A 1 477 ? -1.964 -50.964 18.830 1.000 35.177 475 THR A CA 1
ATOM 3842 C C . THR A 1 477 ? -1.576 -51.454 17.429 1.000 34.336 475 THR A C 1
ATOM 3843 O O . THR A 1 477 ? -1.632 -50.651 16.501 1.000 33.188 475 THR A O 1
ATOM 3847 N N . LYS A 1 478 ? -1.234 -52.736 17.293 1.000 38.267 476 LYS A N 1
ATOM 3848 C CA . LYS A 1 478 ? -0.940 -53.366 15.979 1.000 43.730 476 LYS A CA 1
ATOM 3849 C C . LYS A 1 478 ? -2.128 -53.163 15.037 1.000 39.481 476 LYS A C 1
ATOM 3850 O O . LYS A 1 478 ? -1.886 -52.766 13.899 1.000 34.505 476 LYS A O 1
ATOM 3856 N N . LEU A 1 479 ? -3.353 -53.391 15.506 1.000 37.020 477 LEU A N 1
ATOM 3857 C CA . LEU A 1 479 ? -4.575 -53.268 14.664 1.000 36.344 477 LEU A CA 1
ATOM 3858 C C . LEU A 1 479 ? -4.713 -51.836 14.149 1.000 34.309 477 LEU A C 1
ATOM 3859 O O . LEU A 1 479 ? -5.091 -51.664 12.985 1.000 36.897 477 LEU A O 1
ATOM 3864 N N . MET A 1 480 ? -4.467 -50.837 14.991 1.000 33.426 478 MET A N 1
ATOM 3865 C CA . MET A 1 480 ? -4.609 -49.411 14.580 1.000 34.165 478 MET A CA 1
ATOM 3866 C C . MET A 1 480 ? -3.530 -49.087 13.531 1.000 28.617 478 MET A C 1
ATOM 3867 O O . MET A 1 480 ? -3.863 -48.507 12.498 1.000 25.250 478 MET A O 1
ATOM 3872 N N . VAL A 1 481 ? -2.282 -49.450 13.795 1.000 28.019 479 VAL A N 1
ATOM 3873 C CA . VAL A 1 481 ? -1.157 -49.225 12.828 1.000 33.322 479 VAL A CA 1
ATOM 3874 C C . VAL A 1 481 ? -1.454 -50.007 11.546 1.000 31.208 479 VAL A C 1
ATOM 3875 O O . VAL A 1 481 ? -1.422 -49.401 10.468 1.000 32.170 479 VAL A O 1
ATOM 3879 N N . GLY A 1 482 ? -1.808 -51.283 11.681 1.000 31.209 480 GLY A N 1
ATOM 3880 C CA . GLY A 1 482 ? -2.265 -52.113 10.553 1.000 34.547 480 GLY A CA 1
ATOM 3881 C C . GLY A 1 482 ? -3.274 -51.375 9.693 1.000 30.332 480 GLY A C 1
ATOM 3882 O O . GLY A 1 482 ? -3.018 -51.197 8.506 1.000 30.681 480 GLY A O 1
ATOM 3883 N N . GLU A 1 483 ? -4.389 -50.942 10.279 1.000 33.214 481 GLU A N 1
ATOM 3884 C CA . GLU A 1 483 ? -5.518 -50.362 9.502 1.000 31.117 481 GLU A CA 1
ATOM 3885 C C . GLU A 1 483 ? -5.124 -48.983 8.971 1.000 31.649 481 GLU A C 1
ATOM 3886 O O . GLU A 1 483 ? -5.567 -48.635 7.866 1.000 32.348 481 GLU A O 1
ATOM 3892 N N . LEU A 1 484 ? -4.338 -48.219 9.728 1.000 31.082 482 LEU A N 1
ATOM 3893 C CA . LEU A 1 484 ? -3.883 -46.884 9.269 1.000 32.887 482 LEU A CA 1
ATOM 3894 C C . LEU A 1 484 ? -2.941 -47.055 8.053 1.000 30.500 482 LEU A C 1
ATOM 3895 O O . LEU A 1 484 ? -3.126 -46.351 7.036 1.000 29.863 482 LEU A O 1
ATOM 3900 N N . MET A 1 485 ? -1.999 -48.002 8.117 1.000 33.124 483 MET A N 1
ATOM 3901 C CA . MET A 1 485 ? -1.170 -48.382 6.930 1.000 37.627 483 MET A CA 1
ATOM 3902 C C . MET A 1 485 ? -2.091 -48.721 5.744 1.000 38.629 483 MET A C 1
ATOM 3903 O O . MET A 1 485 ? -1.843 -48.212 4.626 1.000 37.636 483 MET A O 1
ATOM 3908 N N . ASN A 1 486 ? -3.148 -49.501 5.978 1.000 38.508 484 ASN A N 1
ATOM 3909 C CA . ASN A 1 486 ? -4.063 -49.946 4.898 1.000 37.323 484 ASN A CA 1
ATOM 3910 C C . ASN A 1 486 ? -4.763 -48.724 4.296 1.000 35.813 484 ASN A C 1
ATOM 3911 O O . ASN A 1 486 ? -4.855 -48.637 3.062 1.000 37.836 484 ASN A O 1
ATOM 3916 N N . GLN A 1 487 ? -5.195 -47.785 5.135 1.000 35.715 485 GLN A N 1
ATOM 3917 C CA . GLN A 1 487 ? -5.887 -46.557 4.680 1.000 32.485 485 GLN A CA 1
ATOM 3918 C C . GLN A 1 487 ? -4.879 -45.603 4.024 1.000 36.432 485 GLN A C 1
ATOM 3919 O O . GLN A 1 487 ? -5.294 -44.872 3.109 1.000 28.943 485 GLN A O 1
ATOM 3925 N N . LEU A 1 488 ? -3.630 -45.556 4.494 1.000 36.102 486 LEU A N 1
ATOM 3926 C CA . LEU A 1 488 ? -2.607 -44.664 3.869 1.000 39.682 486 LEU A CA 1
ATOM 3927 C C . LEU A 1 488 ? -2.292 -45.191 2.458 1.000 39.049 486 LEU A C 1
ATOM 3928 O O . LEU A 1 488 ? -2.112 -44.358 1.551 1.000 41.940 486 LEU A O 1
ATOM 3933 N N . ARG A 1 489 ? -2.297 -46.512 2.246 1.000 38.709 487 ARG A N 1
ATOM 3934 C CA . ARG A 1 489 ? -2.061 -47.078 0.884 1.000 35.947 487 ARG A CA 1
ATOM 3935 C C . ARG A 1 489 ? -3.238 -46.721 -0.020 1.000 36.408 487 ARG A C 1
ATOM 3936 O O . ARG A 1 489 ? -2.970 -46.318 -1.147 1.000 39.066 487 ARG A O 1
ATOM 3944 N N . GLU A 1 490 ? -4.479 -46.781 0.471 1.000 38.660 488 GLU A N 1
ATOM 3945 C CA . GLU A 1 490 ? -5.670 -46.492 -0.375 1.000 39.501 488 GLU A CA 1
ATOM 3946 C C . GLU A 1 490 ? -5.651 -44.992 -0.683 1.000 38.396 488 GLU A C 1
ATOM 3947 O O . GLU A 1 490 ? -5.931 -44.608 -1.826 1.000 36.204 488 GLU A O 1
ATOM 3953 N N . LEU A 1 491 ? -5.296 -44.174 0.307 1.000 41.387 489 LEU A N 1
ATOM 3954 C CA . LEU A 1 491 ? -5.264 -42.692 0.179 1.000 39.603 489 LEU A CA 1
ATOM 3955 C C . LEU A 1 491 ? -4.296 -42.291 -0.949 1.000 36.989 489 LEU A C 1
ATOM 3956 O O . LEU A 1 491 ? -4.692 -41.538 -1.835 1.000 36.205 489 LEU A O 1
ATOM 3961 N N . HIS A 1 492 ? -3.059 -42.777 -0.904 1.000 38.883 490 HIS A N 1
ATOM 3962 C CA . HIS A 1 492 ? -1.963 -42.320 -1.801 1.000 47.202 490 HIS A CA 1
ATOM 3963 C C . HIS A 1 492 ? -2.027 -43.061 -3.150 1.000 52.183 490 HIS A C 1
ATOM 3964 O O . HIS A 1 492 ? -1.639 -42.461 -4.174 1.000 52.427 490 HIS A O 1
ATOM 3971 N N . GLY A 1 493 ? -2.548 -44.292 -3.170 1.000 55.235 491 GLY A N 1
ATOM 3972 C CA . GLY A 1 493 ? -2.674 -45.097 -4.402 1.000 52.512 491 GLY A CA 1
ATOM 3973 C C . GLY A 1 493 ? -1.496 -46.040 -4.561 1.000 54.860 491 GLY A C 1
ATOM 3974 O O . GLY A 1 493 ? -0.614 -46.071 -3.673 1.000 48.427 491 GLY A O 1
ATOM 3975 N N . ASP A 1 494 ? -1.470 -46.782 -5.667 1.000 60.161 492 ASP A N 1
ATOM 3976 C CA . ASP A 1 494 ? -0.584 -47.965 -5.847 1.000 66.019 492 ASP A CA 1
ATOM 3977 C C . ASP A 1 494 ? 0.807 -47.527 -6.335 1.000 64.641 492 ASP A C 1
ATOM 3978 O O . ASP A 1 494 ? 1.740 -48.352 -6.185 1.000 53.137 492 ASP A O 1
ATOM 3983 N N . THR A 1 495 ? 0.962 -46.294 -6.850 1.000 63.470 493 THR A N 1
ATOM 3984 C CA . THR A 1 495 ? 2.222 -45.794 -7.479 1.000 66.378 493 THR A CA 1
ATOM 3985 C C . THR A 1 495 ? 3.334 -45.633 -6.437 1.000 68.363 493 THR A C 1
ATOM 3986 O O . THR A 1 495 ? 4.486 -45.444 -6.856 1.000 77.068 493 THR A O 1
ATOM 3990 N N . VAL A 1 496 ? 3.015 -45.641 -5.138 1.000 65.541 494 VAL A N 1
ATOM 3991 C CA . VAL A 1 496 ? 4.028 -45.401 -4.067 1.000 61.734 494 VAL A CA 1
ATOM 3992 C C . VAL A 1 496 ? 3.969 -46.546 -3.058 1.000 58.263 494 VAL A C 1
ATOM 3993 O O . VAL A 1 496 ? 2.898 -46.774 -2.473 1.000 60.621 494 VAL A O 1
ATOM 3997 N N . THR A 1 497 ? 5.094 -47.236 -2.882 1.000 55.141 495 THR A N 1
ATOM 3998 C CA . THR A 1 497 ? 5.320 -48.217 -1.790 1.000 54.510 495 THR A CA 1
ATOM 3999 C C . THR A 1 497 ? 5.378 -47.449 -0.465 1.000 48.512 495 THR A C 1
ATOM 4000 O O . THR A 1 497 ? 6.041 -46.398 -0.438 1.000 51.485 495 THR A O 1
ATOM 4004 N N . ILE A 1 498 ? 4.694 -47.943 0.572 1.000 41.505 496 ILE A N 1
ATOM 4005 C CA . ILE A 1 498 ? 4.761 -47.379 1.951 1.000 43.137 496 ILE A CA 1
ATOM 4006 C C . ILE A 1 498 ? 5.363 -48.432 2.869 1.000 43.680 496 ILE A C 1
ATOM 4007 O O . ILE A 1 498 ? 4.763 -49.478 3.111 1.000 55.407 496 ILE A O 1
ATOM 4012 N N . PRO A 1 499 ? 6.549 -48.178 3.454 1.000 40.149 497 PRO A N 1
ATOM 4013 C CA . PRO A 1 499 ? 7.172 -49.149 4.347 1.000 40.901 497 PRO A CA 1
ATOM 4014 C C . PRO A 1 499 ? 6.446 -49.151 5.701 1.000 40.946 497 PRO A C 1
ATOM 4015 O O . PRO A 1 499 ? 5.647 -48.279 5.936 1.000 39.146 497 PRO A O 1
ATOM 4019 N N . GLU A 1 500 ? 6.741 -50.132 6.551 1.000 44.232 498 GLU A N 1
ATOM 4020 C CA . GLU A 1 500 ? 6.205 -50.187 7.938 1.000 45.866 498 GLU A CA 1
ATOM 4021 C C . GLU A 1 500 ? 6.952 -49.138 8.759 1.000 45.320 498 GLU A C 1
ATOM 4022 O O . GLU A 1 500 ? 8.089 -48.795 8.449 1.000 43.209 498 GLU A O 1
ATOM 4028 N N . PRO A 1 501 ? 6.306 -48.511 9.761 1.000 40.900 499 PRO A N 1
ATOM 4029 C CA . PRO A 1 501 ? 6.997 -47.559 10.620 1.000 38.001 499 PRO A CA 1
ATOM 4030 C C . PRO A 1 501 ? 7.919 -48.322 11.574 1.000 37.065 499 PRO A C 1
ATOM 4031 O O . PRO A 1 501 ? 7.691 -49.507 11.780 1.000 35.398 499 PRO A O 1
ATOM 4035 N N . TYR A 1 502 ? 8.901 -47.634 12.151 1.000 30.856 500 TYR A N 1
ATOM 4036 C CA . TYR A 1 502 ? 9.790 -48.216 13.186 1.000 33.863 500 TYR A CA 1
ATOM 4037 C C . TYR A 1 502 ? 9.314 -47.838 14.594 1.000 32.267 500 TYR A C 1
ATOM 4038 O O . TYR A 1 502 ? 9.646 -48.558 15.565 1.000 36.811 500 TYR A O 1
ATOM 4047 N N . VAL A 1 503 ? 8.556 -46.757 14.710 1.000 32.311 501 VAL A N 1
ATOM 4048 C CA . VAL A 1 503 ? 8.120 -46.213 16.027 1.000 32.602 501 VAL A CA 1
ATOM 4049 C C . VAL A 1 503 ? 6.777 -45.501 15.834 1.000 29.929 501 VAL A C 1
ATOM 4050 O O . VAL A 1 503 ? 6.539 -44.959 14.740 1.000 30.163 501 VAL A O 1
ATOM 4054 N N . THR A 1 504 ? 5.898 -45.578 16.829 1.000 30.741 502 THR A N 1
ATOM 4055 C CA . THR A 1 504 ? 4.638 -44.789 16.857 1.000 30.747 502 THR A CA 1
ATOM 4056 C C . THR A 1 504 ? 4.506 -44.093 18.203 1.000 30.638 502 THR A C 1
ATOM 4057 O O . THR A 1 504 ? 5.272 -44.450 19.137 1.000 30.704 502 THR A O 1
ATOM 4061 N N . TYR A 1 505 ? 3.562 -43.156 18.280 1.000 33.292 503 TYR A N 1
ATOM 4062 C CA . TYR A 1 505 ? 3.140 -42.477 19.530 1.000 34.180 503 TYR A CA 1
ATOM 4063 C C . TYR A 1 505 ? 1.638 -42.195 19.415 1.000 34.586 503 TYR A C 1
ATOM 4064 O O . TYR A 1 505 ? 1.261 -41.415 18.519 1.000 33.336 503 TYR A O 1
ATOM 4073 N N . PHE A 1 506 ? 0.814 -42.859 20.236 1.000 32.437 504 PHE A N 1
ATOM 4074 C CA . PHE A 1 506 ? -0.660 -42.684 20.243 1.000 32.859 504 PHE A CA 1
ATOM 4075 C C . PHE A 1 506 ? -1.075 -41.748 21.380 1.000 30.609 504 PHE A C 1
ATOM 4076 O O . PHE A 1 506 ? -0.644 -41.964 22.518 1.000 28.403 504 PHE A O 1
ATOM 4084 N N . LYS A 1 507 ? -1.917 -40.764 21.085 1.000 33.133 505 LYS A N 1
ATOM 4085 C CA . LYS A 1 507 ? -2.491 -39.856 22.120 1.000 32.620 505 LYS A CA 1
ATOM 4086 C C . LYS A 1 507 ? -4.008 -39.756 21.943 1.000 28.905 505 LYS A C 1
ATOM 4087 O O . LYS A 1 507 ? -4.466 -39.412 20.841 1.000 28.461 505 LYS A O 1
ATOM 4093 N N . ASP A 1 508 ? -4.756 -39.993 23.020 1.000 28.011 506 ASP A N 1
ATOM 4094 C CA . ASP A 1 508 ? -6.241 -39.945 23.034 1.000 27.212 506 ASP A CA 1
ATOM 4095 C C . ASP A 1 508 ? -6.655 -38.813 23.965 1.000 25.520 506 ASP A C 1
ATOM 4096 O O . ASP A 1 508 ? -6.557 -39.016 25.149 1.000 24.418 506 ASP A O 1
ATOM 4101 N N . TRP A 1 509 ? -7.138 -37.692 23.437 1.000 25.196 507 TRP A N 1
ATOM 4102 C CA . TRP A 1 509 ? -7.509 -36.523 24.271 1.000 25.772 507 TRP A CA 1
ATOM 4103 C C . TRP A 1 509 ? -8.900 -36.708 24.882 1.000 26.466 507 TRP A C 1
ATOM 4104 O O . TRP A 1 509 ? -9.279 -35.877 25.713 1.000 26.535 507 TRP A O 1
ATOM 4115 N N . THR A 1 510 ? -9.623 -37.774 24.534 1.000 26.989 508 THR A N 1
ATOM 4116 C CA . THR A 1 510 ? -10.907 -38.123 25.197 1.000 29.143 508 THR A CA 1
ATOM 4117 C C . THR A 1 510 ? -10.625 -38.775 26.549 1.000 26.813 508 THR A C 1
ATOM 4118 O O . THR A 1 510 ? -11.569 -38.880 27.320 1.000 27.883 508 THR A O 1
ATOM 4122 N N . ASP A 1 511 ? -9.383 -39.188 26.815 1.000 27.489 509 ASP A N 1
ATOM 4123 C CA . ASP A 1 511 ? -8.970 -39.730 28.135 1.000 29.583 509 ASP A CA 1
ATOM 4124 C C . ASP A 1 511 ? -9.292 -38.716 29.244 1.000 28.941 509 ASP A C 1
ATOM 4125 O O . ASP A 1 511 ? -9.160 -37.504 29.021 1.000 26.625 509 ASP A O 1
ATOM 4130 N N . GLU A 1 512 ? -9.631 -39.208 30.428 1.000 25.117 510 GLU A N 1
ATOM 4131 C CA . GLU A 1 512 ? -9.721 -38.369 31.641 1.000 27.155 510 GLU A CA 1
ATOM 4132 C C . GLU A 1 512 ? -8.336 -37.791 31.896 1.000 25.878 510 GLU A C 1
ATOM 4133 O O . GLU A 1 512 ? -7.339 -38.458 31.618 1.000 28.856 510 GLU A O 1
ATOM 4139 N N . PRO A 1 513 ? -8.217 -36.548 32.406 1.000 23.727 511 PRO A N 1
ATOM 4140 C CA . PRO A 1 513 ? -9.366 -35.697 32.749 1.000 22.265 511 PRO A CA 1
ATOM 4141 C C . PRO A 1 513 ? -9.881 -34.758 31.638 1.000 21.733 511 PRO A C 1
ATOM 4142 O O . PRO A 1 513 ? -10.745 -33.976 31.908 1.000 19.345 511 PRO A O 1
ATOM 4146 N N . PHE A 1 514 ? -9.307 -34.822 30.435 1.000 22.221 512 PHE A N 1
ATOM 4147 C CA . PHE A 1 514 ? -9.568 -33.889 29.301 1.000 22.996 512 PHE A CA 1
ATOM 4148 C C . PHE A 1 514 ? -10.965 -34.105 28.728 1.000 22.418 512 PHE A C 1
ATOM 4149 O O . PHE A 1 514 ? -11.695 -33.111 28.540 1.000 24.599 512 PHE A O 1
ATOM 4157 N N . GLY A 1 515 ? -11.314 -35.365 28.430 1.000 25.882 513 GLY A N 1
ATOM 4158 C CA . GLY A 1 515 ? -12.622 -35.756 27.863 1.000 23.813 513 GLY A CA 1
ATOM 4159 C C . GLY A 1 515 ? -12.914 -35.108 26.512 1.000 22.870 513 GLY A C 1
ATOM 4160 O O . GLY A 1 515 ? -14.025 -35.302 25.993 1.000 23.154 513 GLY A O 1
ATOM 4161 N N . ALA A 1 516 ? -11.950 -34.411 25.917 1.000 24.543 514 ALA A N 1
ATOM 4162 C CA . ALA A 1 516 ? -12.134 -33.667 24.647 1.000 25.152 514 ALA A CA 1
ATOM 4163 C C . ALA A 1 516 ? -10.796 -33.106 24.164 1.000 25.392 514 ALA A C 1
ATOM 4164 O O . ALA A 1 516 ? -9.930 -32.788 24.996 1.000 22.372 514 ALA A O 1
ATOM 4166 N N . GLY A 1 517 ? -10.657 -32.961 22.856 1.000 25.889 515 GLY A N 1
ATOM 4167 C CA . GLY A 1 517 ? -9.577 -32.171 22.253 1.000 28.008 515 GLY A CA 1
ATOM 4168 C C . GLY A 1 517 ? -9.879 -30.696 22.394 1.000 27.901 515 GLY A C 1
ATOM 4169 O O . GLY A 1 517 ? -8.961 -29.902 22.650 1.000 27.721 515 GLY A O 1
ATOM 4170 N N . TYR A 1 518 ? -11.148 -30.346 22.262 1.000 28.333 516 TYR A N 1
ATOM 4171 C CA . TYR A 1 518 ? -11.598 -28.937 22.257 1.000 29.925 516 TYR A CA 1
ATOM 4172 C C . TYR A 1 518 ? -13.115 -28.902 22.435 1.000 29.007 516 TYR A C 1
ATOM 4173 O O . TYR A 1 518 ? -13.759 -29.962 22.389 1.000 25.777 516 TYR A O 1
ATOM 4182 N N . HIS A 1 519 ? -13.678 -27.712 22.631 1.000 26.026 517 HIS A N 1
ATOM 4183 C CA . HIS A 1 519 ? -15.101 -27.558 23.000 1.000 25.316 517 HIS A CA 1
ATOM 4184 C C . HIS A 1 519 ? -15.812 -26.678 21.968 1.000 26.287 517 HIS A C 1
ATOM 4185 O O . HIS A 1 519 ? -15.150 -25.982 21.176 1.000 25.457 517 HIS A O 1
ATOM 4192 N N . ALA A 1 520 ? -17.124 -26.752 21.931 1.000 24.168 518 ALA A N 1
ATOM 4193 C CA . ALA A 1 520 ? -17.915 -26.024 20.915 1.000 26.301 518 ALA A CA 1
ATOM 4194 C C . ALA A 1 520 ? -19.226 -25.612 21.552 1.000 25.536 518 ALA A C 1
ATOM 4195 O O . ALA A 1 520 ? -19.944 -26.514 22.029 1.000 24.282 518 ALA A O 1
ATOM 4197 N N . TRP A 1 521 ? -19.492 -24.305 21.571 1.000 24.736 519 TRP A N 1
ATOM 4198 C CA . TRP A 1 521 ? -20.765 -23.751 22.090 1.000 26.537 519 TRP A CA 1
ATOM 4199 C C . TRP A 1 521 ? -21.931 -24.510 21.432 1.000 25.454 519 TRP A C 1
ATOM 4200 O O . TRP A 1 521 ? -21.875 -24.777 20.227 1.000 22.969 519 TRP A O 1
ATOM 4211 N N . LYS A 1 522 ? -22.908 -24.894 22.239 1.000 26.368 520 LYS A N 1
ATOM 4212 C CA . LYS A 1 522 ? -24.194 -25.439 21.779 1.000 29.099 520 LYS A CA 1
ATOM 4213 C C . LYS A 1 522 ? -25.049 -24.290 21.229 1.000 30.706 520 LYS A C 1
ATOM 4214 O O . LYS A 1 522 ? -24.919 -23.140 21.709 1.000 30.249 520 LYS A O 1
ATOM 4220 N N . ALA A 1 523 ? -25.877 -24.594 20.232 1.000 31.309 521 ALA A N 1
ATOM 4221 C CA . ALA A 1 523 ? -26.986 -23.731 19.776 1.000 33.802 521 ALA A CA 1
ATOM 4222 C C . ALA A 1 523 ? -27.853 -23.353 20.985 1.000 32.532 521 ALA A C 1
ATOM 4223 O O . ALA A 1 523 ? -28.033 -24.179 21.880 1.000 31.554 521 ALA A O 1
ATOM 4225 N N . GLY A 1 524 ? -28.404 -22.143 20.997 1.000 38.205 522 GLY A N 1
ATOM 4226 C CA . GLY A 1 524 ? -29.469 -21.761 21.944 1.000 36.766 522 GLY A CA 1
ATOM 4227 C C . GLY A 1 524 ? -28.962 -21.287 23.296 1.000 35.380 522 GLY A C 1
ATOM 4228 O O . GLY A 1 524 ? -29.819 -21.126 24.190 1.000 33.877 522 GLY A O 1
ATOM 4229 N N . PHE A 1 525 ? -27.645 -21.165 23.488 1.000 33.812 523 PHE A N 1
ATOM 4230 C CA . PHE A 1 525 ? -27.030 -20.579 24.716 1.000 33.665 523 PHE A CA 1
ATOM 4231 C C . PHE A 1 525 ? -26.587 -19.146 24.410 1.000 32.600 523 PHE A C 1
ATOM 4232 O O . PHE A 1 525 ? -26.069 -18.891 23.304 1.000 30.614 523 PHE A O 1
ATOM 4240 N N . SER A 1 526 ? -26.781 -18.242 25.373 1.000 39.819 524 SER A N 1
ATOM 4241 C CA . SER A 1 526 ? -26.260 -16.849 25.347 1.000 44.198 524 SER A CA 1
ATOM 4242 C C . SER A 1 526 ? -24.787 -16.869 25.754 1.000 41.722 524 SER A C 1
ATOM 4243 O O . SER A 1 526 ? -24.493 -16.712 26.960 1.000 33.592 524 SER A O 1
ATOM 4246 N N . VAL A 1 527 ? -23.908 -17.052 24.770 1.000 39.978 525 VAL A N 1
ATOM 4247 C CA . VAL A 1 527 ? -22.434 -17.173 24.969 1.000 44.900 525 VAL A CA 1
ATOM 4248 C C . VAL A 1 527 ? -21.901 -15.879 25.610 1.000 45.342 525 VAL A C 1
ATOM 4249 O O . VAL A 1 527 ? -21.072 -15.965 26.537 1.000 40.174 525 VAL A O 1
ATOM 4253 N N . GLU A 1 528 ? -22.391 -14.723 25.160 1.000 48.642 526 GLU A N 1
ATOM 4254 C CA . GLU A 1 528 ? -22.085 -13.391 25.749 1.000 44.797 526 GLU A CA 1
ATOM 4255 C C . GLU A 1 528 ? -22.407 -13.381 27.248 1.000 39.830 526 GLU A C 1
ATOM 4256 O O . GLU A 1 528 ? -21.718 -12.628 27.957 1.000 41.346 526 GLU A O 1
ATOM 4262 N N . ASN A 1 529 ? -23.381 -14.178 27.718 1.000 35.086 527 ASN A N 1
ATOM 4263 C CA . ASN A 1 529 ? -23.782 -14.255 29.154 1.000 38.646 527 ASN A CA 1
ATOM 4264 C C . ASN A 1 529 ? -23.102 -15.445 29.863 1.000 36.440 527 ASN A C 1
ATOM 4265 O O . ASN A 1 529 ? -22.856 -15.338 31.085 1.000 32.783 527 ASN A O 1
ATOM 4270 N N . VAL A 1 530 ? -22.784 -16.529 29.155 1.000 33.538 528 VAL A N 1
ATOM 4271 C CA . VAL A 1 530 ? -22.200 -17.736 29.809 1.000 35.708 528 VAL A CA 1
ATOM 4272 C C . VAL A 1 530 ? -20.744 -17.448 30.192 1.000 30.287 528 VAL A C 1
ATOM 4273 O O . VAL A 1 530 ? -20.375 -17.803 31.317 1.000 31.405 528 VAL A O 1
ATOM 4277 N N . MET A 1 531 ? -19.956 -16.847 29.298 1.000 29.513 529 MET A N 1
ATOM 4278 C CA . MET A 1 531 ? -18.504 -16.615 29.519 1.000 32.274 529 MET A CA 1
ATOM 4279 C C . MET A 1 531 ? -18.296 -15.832 30.818 1.000 35.894 529 MET A C 1
ATOM 4280 O O . MET A 1 531 ? -17.629 -16.330 31.731 1.000 36.015 529 MET A O 1
ATOM 4285 N N . PRO A 1 532 ? -18.864 -14.607 30.974 1.000 38.202 530 PRO A N 1
ATOM 4286 C CA . PRO A 1 532 ? -18.677 -13.846 32.204 1.000 37.799 530 PRO A CA 1
ATOM 4287 C C . PRO A 1 532 ? -19.180 -14.598 33.439 1.000 38.021 530 PRO A C 1
ATOM 4288 O O . PRO A 1 532 ? -18.597 -14.432 34.491 1.000 36.518 530 PRO A O 1
ATOM 4292 N N . TYR A 1 533 ? -20.247 -15.383 33.290 1.000 32.144 531 TYR A N 1
ATOM 4293 C CA . TYR A 1 533 ? -20.770 -16.224 34.382 1.000 32.494 531 TYR A CA 1
ATOM 4294 C C . TYR A 1 533 ? -19.687 -17.235 34.804 1.000 31.898 531 TYR A C 1
ATOM 4295 O O . TYR A 1 533 ? -19.474 -17.399 36.009 1.000 29.034 531 TYR A O 1
ATOM 4304 N N . MET A 1 534 ? -19.044 -17.930 33.852 1.000 32.853 532 MET A N 1
ATOM 4305 C CA . MET A 1 534 ? -18.101 -19.047 34.180 1.000 29.945 532 MET A CA 1
ATOM 4306 C C . MET A 1 534 ? -16.857 -18.498 34.909 1.000 29.387 532 MET A C 1
ATOM 4307 O O . MET A 1 534 ? -16.320 -19.205 35.769 1.000 31.766 532 MET A O 1
ATOM 4312 N N . ARG A 1 535 ? -16.420 -17.281 34.586 1.000 30.948 533 ARG A N 1
ATOM 4313 C CA . ARG A 1 535 ? -15.245 -16.629 35.224 1.000 31.854 533 ARG A CA 1
ATOM 4314 C C . ARG A 1 535 ? -15.508 -16.386 36.719 1.000 34.642 533 ARG A C 1
ATOM 4315 O O . ARG A 1 535 ? -14.523 -16.175 37.444 1.000 32.710 533 ARG A O 1
ATOM 4323 N N . LYS A 1 536 ? -16.765 -16.445 37.179 1.000 34.482 534 LYS A N 1
ATOM 4324 C CA . LYS A 1 536 ? -17.108 -16.379 38.629 1.000 37.782 534 LYS A CA 1
ATOM 4325 C C . LYS A 1 536 ? -18.574 -16.772 38.804 1.000 41.698 534 LYS A C 1
ATOM 4326 O O . LYS A 1 536 ? -19.441 -15.909 38.858 1.000 46.431 534 LYS A O 1
ATOM 4332 N N . PRO A 1 537 ? -18.906 -18.080 38.839 1.000 45.312 535 PRO A N 1
ATOM 4333 C CA . PRO A 1 537 ? -20.302 -18.531 38.809 1.000 48.651 535 PRO A CA 1
ATOM 4334 C C . PRO A 1 537 ? -21.211 -18.065 39.960 1.000 49.098 535 PRO A C 1
ATOM 4335 O O . PRO A 1 537 ? -22.368 -17.771 39.700 1.000 52.022 535 PRO A O 1
ATOM 4339 N N . LEU A 1 538 ? -20.690 -18.047 41.187 1.000 47.085 536 LEU A N 1
ATOM 4340 C CA . LEU A 1 538 ? -21.448 -17.654 42.403 1.000 52.111 536 LEU A CA 1
ATOM 4341 C C . LEU A 1 538 ? -20.939 -16.302 42.929 1.000 51.788 536 LEU A C 1
ATOM 4342 O O . LEU A 1 538 ? -19.715 -16.167 43.126 1.000 45.170 536 LEU A O 1
ATOM 4347 N N . THR A 1 539 ? -21.854 -15.356 43.182 1.000 51.951 537 THR A N 1
ATOM 4348 C CA . THR A 1 539 ? -21.542 -13.941 43.537 1.000 54.216 537 THR A CA 1
ATOM 4349 C C . THR A 1 539 ? -20.798 -13.880 44.880 1.000 46.880 537 THR A C 1
ATOM 4350 O O . THR A 1 539 ? -19.987 -12.968 45.040 1.000 39.695 537 THR A O 1
ATOM 4354 N N . ASP A 1 540 ? -21.029 -14.836 45.783 1.000 47.322 538 ASP A N 1
ATOM 4355 C CA . ASP A 1 540 ? -20.484 -14.810 47.170 1.000 51.332 538 ASP A CA 1
ATOM 4356 C C . ASP A 1 540 ? -19.293 -15.776 47.321 1.000 45.405 538 ASP A C 1
ATOM 4357 O O . ASP A 1 540 ? -18.834 -15.934 48.449 1.000 43.036 538 ASP A O 1
ATOM 4362 N N . GLU A 1 541 ? -18.762 -16.350 46.236 1.000 49.331 539 GLU A N 1
ATOM 4363 C CA . GLU A 1 541 ? -17.610 -17.307 46.288 1.000 46.303 539 GLU A CA 1
ATOM 4364 C C . GLU A 1 541 ? -16.466 -16.825 45.377 1.000 45.458 539 GLU A C 1
ATOM 4365 O O . GLU A 1 541 ? -16.733 -16.333 44.260 1.000 43.507 539 GLU A O 1
ATOM 4371 N N . GLN A 1 542 ? -15.222 -16.971 45.839 1.000 43.744 540 GLN A N 1
ATOM 4372 C CA . GLN A 1 542 ? -14.000 -16.580 45.085 1.000 41.387 540 GLN A CA 1
ATOM 4373 C C . GLN A 1 542 ? -13.488 -17.829 44.355 1.000 36.915 540 GLN A C 1
ATOM 4374 O O . GLN A 1 542 ? -12.377 -18.326 44.673 1.000 28.874 540 GLN A O 1
ATOM 4380 N N . ILE A 1 543 ? -14.335 -18.328 43.447 1.000 33.720 541 ILE A N 1
ATOM 4381 C CA . ILE A 1 543 ? -14.108 -19.551 42.634 1.000 33.304 541 ILE A CA 1
ATOM 4382 C C . ILE A 1 543 ? -14.402 -19.154 41.199 1.000 33.969 541 ILE A C 1
ATOM 4383 O O . ILE A 1 543 ? -15.498 -18.609 40.942 1.000 36.074 541 ILE A O 1
ATOM 4388 N N . HIS A 1 544 ? -13.424 -19.405 40.339 1.000 31.616 542 HIS A N 1
ATOM 4389 C CA . HIS A 1 544 ? -13.346 -18.952 38.936 1.000 30.137 542 HIS A CA 1
ATOM 4390 C C . HIS A 1 544 ? -13.064 -20.162 38.050 1.000 28.436 542 HIS A C 1
ATOM 4391 O O . HIS A 1 544 ? -12.305 -21.031 38.493 1.000 25.966 542 HIS A O 1
ATOM 4398 N N . ILE A 1 545 ? -13.661 -20.204 36.863 1.000 27.828 543 ILE A N 1
ATOM 4399 C CA . ILE A 1 545 ? -13.341 -21.210 35.814 1.000 25.840 543 ILE A CA 1
ATOM 4400 C C . ILE A 1 545 ? -12.747 -20.448 34.636 1.000 24.590 543 ILE A C 1
ATOM 4401 O O . ILE A 1 545 ? -13.293 -19.383 34.273 1.000 24.738 543 ILE A O 1
ATOM 4406 N N . CYS A 1 546 ? -11.653 -20.949 34.078 1.000 22.178 544 CYS A N 1
ATOM 4407 C CA . CYS A 1 546 ? -10.953 -20.314 32.934 1.000 22.931 544 CYS A CA 1
ATOM 4408 C C . CYS A 1 546 ? -10.300 -21.434 32.147 1.000 21.658 544 CYS A C 1
ATOM 4409 O O . CYS A 1 546 ? -10.338 -22.585 32.638 1.000 23.672 544 CYS A O 1
ATOM 4412 N N . GLY A 1 547 ? -9.784 -21.120 30.961 1.000 23.056 545 GLY A N 1
ATOM 4413 C CA . GLY A 1 547 ? -9.294 -22.115 29.989 1.000 22.833 545 GLY A CA 1
ATOM 4414 C C . GLY A 1 547 ? -10.064 -22.021 28.678 1.000 24.727 545 GLY A C 1
ATOM 4415 O O . GLY A 1 547 ? -10.939 -21.135 28.546 1.000 24.205 545 GLY A O 1
ATOM 4416 N N . GLU A 1 548 ? -9.737 -22.904 27.737 1.000 23.968 546 GLU A N 1
ATOM 4417 C CA . GLU A 1 548 ? -10.252 -22.895 26.347 1.000 27.992 546 GLU A CA 1
ATOM 4418 C C . GLU A 1 548 ? -11.754 -23.252 26.291 1.000 30.395 546 GLU A C 1
ATOM 4419 O O . GLU A 1 548 ? -12.447 -22.701 25.395 1.000 29.742 546 GLU A O 1
ATOM 4425 N N . ALA A 1 549 ? -12.238 -24.142 27.168 1.000 28.609 547 ALA A N 1
ATOM 4426 C CA . ALA A 1 549 ? -13.569 -24.788 27.047 1.000 29.406 547 ALA A CA 1
ATOM 4427 C C . ALA A 1 549 ? -14.704 -23.754 26.972 1.000 31.732 547 ALA A C 1
ATOM 4428 O O . ALA A 1 549 ? -15.622 -23.974 26.157 1.000 27.100 547 ALA A O 1
ATOM 4430 N N . TYR A 1 550 ? -14.695 -22.717 27.827 1.000 29.356 548 TYR A N 1
ATOM 4431 C CA . TYR A 1 550 ? -15.767 -21.684 27.850 1.000 25.336 548 TYR A CA 1
ATOM 4432 C C . TYR A 1 550 ? -15.210 -20.350 27.338 1.000 22.820 548 TYR A C 1
ATOM 4433 O O . TYR A 1 550 ? -15.698 -19.310 27.784 1.000 29.644 548 TYR A O 1
ATOM 4442 N N . SER A 1 551 ? -14.262 -20.393 26.407 1.000 22.397 549 SER A N 1
ATOM 4443 C CA . SER A 1 551 ? -13.713 -19.216 25.680 1.000 25.083 549 SER A CA 1
ATOM 4444 C C . SER A 1 551 ? -14.552 -18.970 24.413 1.000 27.060 549 SER A C 1
ATOM 4445 O O . SER A 1 551 ? -15.332 -19.857 24.029 1.000 26.983 549 SER A O 1
ATOM 4448 N N . ASP A 1 552 ? -14.389 -17.819 23.772 1.000 28.817 550 ASP A N 1
ATOM 4449 C CA . ASP A 1 552 ? -14.985 -17.564 22.433 1.000 30.358 550 ASP A CA 1
ATOM 4450 C C . ASP A 1 552 ? -13.893 -17.743 21.390 1.000 30.760 550 ASP A C 1
ATOM 4451 O O . ASP A 1 552 ? -14.136 -17.339 20.244 1.000 36.518 550 ASP A O 1
ATOM 4456 N N . GLN A 1 553 ? -12.761 -18.355 21.757 1.000 30.113 551 GLN A N 1
ATOM 4457 C CA . GLN A 1 553 ? -11.746 -18.813 20.773 1.000 33.726 551 GLN A CA 1
ATOM 4458 C C . GLN A 1 553 ? -11.439 -20.278 21.080 1.000 33.269 551 GLN A C 1
ATOM 4459 O O . GLN A 1 553 ? -10.259 -20.639 21.324 1.000 33.867 551 GLN A O 1
ATOM 4465 N N . GLN A 1 554 ? -12.496 -21.091 21.078 1.000 31.721 552 GLN A N 1
ATOM 4466 C CA . GLN A 1 554 ? -12.414 -22.548 21.298 1.000 28.190 552 GLN A CA 1
ATOM 4467 C C . GLN A 1 554 ? -11.447 -23.122 20.268 1.000 26.775 552 GLN A C 1
ATOM 4468 O O . GLN A 1 554 ? -11.397 -22.604 19.172 1.000 25.965 552 GLN A O 1
ATOM 4474 N N . GLY A 1 555 ? -10.659 -24.111 20.681 1.000 26.060 553 GLY A N 1
ATOM 4475 C CA . GLY A 1 555 ? -9.697 -24.834 19.844 1.000 24.596 553 GLY A CA 1
ATOM 4476 C C . GLY A 1 555 ? -8.349 -24.167 19.833 1.000 25.395 553 GLY A C 1
ATOM 4477 O O . GLY A 1 555 ? -7.488 -24.649 19.092 1.000 27.943 553 GLY A O 1
ATOM 4478 N N . TRP A 1 556 ? -8.146 -23.132 20.647 1.000 25.111 554 TRP A N 1
ATOM 4479 C CA . TRP A 1 556 ? -6.913 -22.300 20.618 1.000 27.410 554 TRP A CA 1
ATOM 4480 C C . TRP A 1 556 ? -6.356 -22.013 22.016 1.000 23.582 554 TRP A C 1
ATOM 4481 O O . TRP A 1 556 ? -7.115 -21.752 22.949 1.000 20.632 554 TRP A O 1
ATOM 4492 N N . VAL A 1 557 ? -5.044 -21.965 22.124 1.000 25.572 555 VAL A N 1
ATOM 4493 C CA . VAL A 1 557 ? -4.361 -21.409 23.329 1.000 27.196 555 VAL A CA 1
ATOM 4494 C C . VAL A 1 557 ? -4.887 -19.988 23.585 1.000 26.779 555 VAL A C 1
ATOM 4495 O O . VAL A 1 557 ? -5.199 -19.658 24.745 1.000 25.479 555 VAL A O 1
ATOM 4499 N N . GLU A 1 558 ? -5.067 -19.185 22.543 1.000 28.386 556 GLU A N 1
ATOM 4500 C CA . GLU A 1 558 ? -5.517 -17.780 22.732 1.000 29.268 556 GLU A CA 1
ATOM 4501 C C . GLU A 1 558 ? -6.820 -17.760 23.534 1.000 27.529 556 GLU A C 1
ATOM 4502 O O . GLU A 1 558 ? -7.001 -16.849 24.376 1.000 26.258 556 GLU A O 1
ATOM 4508 N N . GLY A 1 559 ? -7.717 -18.713 23.297 1.000 26.285 557 GLY A N 1
ATOM 4509 C CA . GLY A 1 559 ? -8.973 -18.784 24.073 1.000 26.698 557 GLY A CA 1
ATOM 4510 C C . GLY A 1 559 ? -8.688 -18.919 25.556 1.000 24.951 557 GLY A C 1
ATOM 4511 O O . GLY A 1 559 ? -9.343 -18.250 26.366 1.000 23.649 557 GLY A O 1
ATOM 4512 N N . ALA A 1 560 ? -7.768 -19.814 25.905 1.000 24.303 558 ALA A N 1
ATOM 4513 C CA . ALA A 1 560 ? -7.411 -20.111 27.304 1.000 24.634 558 ALA A CA 1
ATOM 4514 C C . ALA A 1 560 ? -6.749 -18.859 27.918 1.000 23.487 558 ALA A C 1
ATOM 4515 O O . ALA A 1 560 ? -7.185 -18.408 28.982 1.000 21.204 558 ALA A O 1
ATOM 4517 N N . PHE A 1 561 ? -5.778 -18.263 27.245 1.000 23.480 559 PHE A N 1
ATOM 4518 C CA . PHE A 1 561 ? -5.106 -17.036 27.745 1.000 24.688 559 PHE A CA 1
ATOM 4519 C C . PHE A 1 561 ? -6.125 -15.901 27.925 1.000 27.887 559 PHE A C 1
ATOM 4520 O O . PHE A 1 561 ? -6.049 -15.195 28.963 1.000 30.024 559 PHE A O 1
ATOM 4528 N N . CYS A 1 562 ? -7.062 -15.729 26.985 1.000 27.477 560 CYS A N 1
ATOM 4529 C CA . CYS A 1 562 ? -8.017 -14.591 26.995 1.000 26.992 560 CYS A CA 1
ATOM 4530 C C . CYS A 1 562 ? -8.977 -14.738 28.178 1.000 30.169 560 CYS A C 1
ATOM 4531 O O . CYS A 1 562 ? -9.209 -13.718 28.865 1.000 32.567 560 CYS A O 1
ATOM 4534 N N . GLU A 1 563 ? -9.521 -15.930 28.441 1.000 26.335 561 GLU A N 1
ATOM 4535 C CA . GLU A 1 563 ? -10.476 -16.085 29.562 1.000 27.249 561 GLU A CA 1
ATOM 4536 C C . GLU A 1 563 ? -9.725 -15.835 30.868 1.000 26.401 561 GLU A C 1
ATOM 4537 O O . GLU A 1 563 ? -10.303 -15.179 31.756 1.000 26.576 561 GLU A O 1
ATOM 4543 N N . ALA A 1 564 ? -8.507 -16.359 30.995 1.000 26.869 562 ALA A N 1
ATOM 4544 C CA . ALA A 1 564 ? -7.669 -16.112 32.198 1.000 29.020 562 ALA A CA 1
ATOM 4545 C C . ALA A 1 564 ? -7.466 -14.597 32.356 1.000 26.896 562 ALA A C 1
ATOM 4546 O O . ALA A 1 564 ? -7.681 -14.087 33.454 1.000 26.931 562 ALA A O 1
ATOM 4548 N N . GLU A 1 565 ? -7.141 -13.907 31.265 1.000 27.429 563 GLU A N 1
ATOM 4549 C CA . GLU A 1 565 ? -6.841 -12.451 31.270 1.000 27.628 563 GLU A CA 1
ATOM 4550 C C . GLU A 1 565 ? -8.084 -11.681 31.718 1.000 28.970 563 GLU A C 1
ATOM 4551 O O . GLU A 1 565 ? -7.961 -10.834 32.602 1.000 31.072 563 GLU A O 1
ATOM 4557 N N . LYS A 1 566 ? -9.258 -12.020 31.195 1.000 32.396 564 LYS A N 1
ATOM 4558 C CA . LYS A 1 566 ? -10.518 -11.339 31.579 1.000 33.983 564 LYS A CA 1
ATOM 4559 C C . LYS A 1 566 ? -10.737 -11.579 33.071 1.000 33.402 564 LYS A C 1
ATOM 4560 O O . LYS A 1 566 ? -10.942 -10.608 33.788 1.000 35.625 564 LYS A O 1
ATOM 4566 N N . MET A 1 567 ? -10.659 -12.836 33.505 1.000 33.349 565 MET A N 1
ATOM 4567 C CA . MET A 1 567 ? -10.776 -13.241 34.932 1.000 32.210 565 MET A CA 1
ATOM 4568 C C . MET A 1 567 ? -9.846 -12.362 35.777 1.000 31.317 565 MET A C 1
ATOM 4569 O O . MET A 1 567 ? -10.324 -11.817 36.782 1.000 26.406 565 MET A O 1
ATOM 4574 N N . LEU A 1 568 ? -8.593 -12.193 35.354 1.000 31.344 566 LEU A N 1
ATOM 4575 C CA . LEU A 1 568 ? -7.566 -11.430 36.120 1.000 33.279 566 LEU A CA 1
ATOM 4576 C C . LEU A 1 568 ? -7.970 -9.953 36.245 1.000 35.831 566 LEU A C 1
ATOM 4577 O O . LEU A 1 568 ? -7.824 -9.398 37.359 1.000 36.919 566 LEU A O 1
ATOM 4582 N N . GLN A 1 569 ? -8.468 -9.326 35.178 1.000 37.089 567 GLN A N 1
ATOM 4583 C CA . GLN A 1 569 ? -8.820 -7.880 35.206 1.000 35.578 567 GLN A CA 1
ATOM 4584 C C . GLN A 1 569 ? -10.117 -7.714 35.989 1.000 36.134 567 GLN A C 1
ATOM 4585 O O . GLN A 1 569 ? -10.227 -6.769 36.774 1.000 41.673 567 GLN A O 1
ATOM 4591 N N . GLU A 1 570 ? -11.037 -8.655 35.844 1.000 38.839 568 GLU A N 1
ATOM 4592 C CA . GLU A 1 570 ? -12.360 -8.591 36.516 1.000 36.325 568 GLU A CA 1
ATOM 4593 C C . GLU A 1 570 ? -12.210 -8.771 38.025 1.000 34.453 568 GLU A C 1
ATOM 4594 O O . GLU A 1 570 ? -12.891 -8.050 38.766 1.000 31.807 568 GLU A O 1
ATOM 4600 N N . TYR A 1 571 ? -11.433 -9.750 38.500 1.000 35.950 569 TYR A N 1
ATOM 4601 C CA . TYR A 1 571 ? -11.541 -10.191 39.922 1.000 37.419 569 TYR A CA 1
ATOM 4602 C C . TYR A 1 571 ? -10.200 -10.102 40.663 1.000 38.220 569 TYR A C 1
ATOM 4603 O O . TYR A 1 571 ? -10.253 -10.171 41.906 1.000 37.558 569 TYR A O 1
ATOM 4612 N N . PHE A 1 572 ? -9.061 -9.932 39.975 1.000 35.522 570 PHE A N 1
ATOM 4613 C CA . PHE A 1 572 ? -7.734 -9.951 40.654 1.000 34.088 570 PHE A CA 1
ATOM 4614 C C . PHE A 1 572 ? -7.058 -8.578 40.586 1.000 32.231 570 PHE A C 1
ATOM 4615 O O . PHE A 1 572 ? -5.894 -8.478 41.038 1.000 30.345 570 PHE A O 1
ATOM 4623 N N . GLY A 1 573 ? -7.773 -7.570 40.091 1.000 31.470 571 GLY A N 1
ATOM 4624 C CA . GLY A 1 573 ? -7.373 -6.153 40.183 1.000 35.283 571 GLY A CA 1
ATOM 4625 C C . GLY A 1 573 ? -6.221 -5.825 39.258 1.000 38.689 571 GLY A C 1
ATOM 4626 O O . GLY A 1 573 ? -5.599 -4.763 39.464 1.000 43.040 571 GLY A O 1
ATOM 4627 N N . LEU A 1 574 ? -5.953 -6.669 38.257 1.000 34.121 572 LEU A N 1
ATOM 4628 C CA . LEU A 1 574 ? -4.845 -6.440 37.302 1.000 32.872 572 LEU A CA 1
ATOM 4629 C C . LEU A 1 574 ? -5.322 -5.518 36.173 1.000 35.107 572 LEU A C 1
ATOM 4630 O O . LEU A 1 574 ? -6.506 -5.573 35.765 1.000 33.175 572 LEU A O 1
ATOM 4635 N N . ASP A 1 575 ? -4.405 -4.691 35.687 1.000 36.112 573 ASP A N 1
ATOM 4636 C CA . ASP A 1 575 ? -4.530 -3.955 34.415 1.000 37.875 573 ASP A CA 1
ATOM 4637 C C . ASP A 1 575 ? -4.042 -4.856 33.284 1.000 40.430 573 ASP A C 1
ATOM 4638 O O . ASP A 1 575 ? -3.227 -5.772 33.531 1.000 34.292 573 ASP A O 1
ATOM 4643 N N . ARG A 1 576 ? -4.509 -4.561 32.075 1.000 40.359 574 ARG A N 1
ATOM 4644 C CA . ARG A 1 576 ? -3.897 -5.052 30.820 1.000 41.337 574 ARG A CA 1
ATOM 4645 C C . ARG A 1 576 ? -2.385 -5.090 31.022 1.000 40.374 574 ARG A C 1
ATOM 4646 O O . ARG A 1 576 ? -1.802 -4.161 31.576 1.000 38.608 574 ARG A O 1
ATOM 4654 N N . PRO A 1 577 ? -1.706 -6.176 30.606 1.000 41.706 575 PRO A N 1
ATOM 4655 C CA . PRO A 1 577 ? -0.248 -6.191 30.565 1.000 40.536 575 PRO A CA 1
ATOM 4656 C C . PRO A 1 577 ? 0.304 -5.038 29.709 1.000 37.110 575 PRO A C 1
ATOM 4657 O O . PRO A 1 577 ? -0.293 -4.705 28.696 1.000 38.753 575 PRO A O 1
ATOM 4661 N N . TYR A 1 578 ? 1.440 -4.479 30.124 1.000 35.563 576 TYR A N 1
ATOM 4662 C CA . TYR A 1 578 ? 2.134 -3.373 29.421 1.000 39.369 576 TYR A CA 1
ATOM 4663 C C . TYR A 1 578 ? 2.528 -3.851 28.023 1.000 38.360 576 TYR A C 1
ATOM 4664 O O . TYR A 1 578 ? 2.514 -3.020 27.123 1.000 37.361 576 TYR A O 1
ATOM 4673 N N . TRP A 1 579 ? 2.840 -5.143 27.847 1.000 39.559 577 TRP A N 1
ATOM 4674 C CA . TRP A 1 579 ? 3.253 -5.731 26.542 1.000 38.370 577 TRP A CA 1
ATOM 4675 C C . TRP A 1 579 ? 2.040 -5.991 25.639 1.000 37.784 577 TRP A C 1
ATOM 4676 O O . TRP A 1 579 ? 2.247 -6.374 24.482 1.000 34.978 577 TRP A O 1
ATOM 4687 N N . LEU A 1 580 ? 0.817 -5.809 26.124 1.000 37.377 578 LEU A N 1
ATOM 4688 C CA . LEU A 1 580 ? -0.384 -6.091 25.304 1.000 39.768 578 LEU A CA 1
ATOM 4689 C C . LEU A 1 580 ? -1.056 -4.791 24.828 1.000 41.052 578 LEU A C 1
ATOM 4690 O O . LEU A 1 580 ? -1.520 -4.017 25.682 1.000 43.088 578 LEU A O 1
ATOM 4695 N N . SER A 1 581 ? -1.131 -4.591 23.505 1.000 47.515 579 SER A N 1
ATOM 4696 C CA . SER A 1 581 ? -1.764 -3.416 22.839 1.000 47.403 579 SER A CA 1
ATOM 4697 C C . SER A 1 581 ? -3.122 -3.140 23.462 1.000 48.807 579 SER A C 1
ATOM 4698 O O . SER A 1 581 ? -3.966 -4.034 23.525 1.000 52.579 579 SER A O 1
ATOM 4701 N N . PRO A 1 582 ? -3.382 -1.905 23.947 1.000 52.119 580 PRO A N 1
ATOM 4702 C CA . PRO A 1 582 ? -4.732 -1.523 24.353 1.000 52.153 580 PRO A CA 1
ATOM 4703 C C . PRO A 1 582 ? -5.827 -1.762 23.295 1.000 50.806 580 PRO A C 1
ATOM 4704 O O . PRO A 1 582 ? -6.980 -1.772 23.697 1.000 54.320 580 PRO A O 1
ATOM 4708 N N . ASP A 1 583 ? -5.479 -1.971 22.017 1.000 44.759 581 ASP A N 1
ATOM 4709 C CA . ASP A 1 583 ? -6.478 -2.054 20.912 1.000 47.032 581 ASP A CA 1
ATOM 4710 C C . ASP A 1 583 ? -6.815 -3.512 20.569 1.000 47.746 581 ASP A C 1
ATOM 4711 O O . ASP A 1 583 ? -7.717 -3.709 19.731 1.000 41.486 581 ASP A O 1
ATOM 4716 N N . TYR A 1 584 ? -6.142 -4.499 21.181 1.000 48.114 582 TYR A N 1
ATOM 4717 C CA . TYR A 1 584 ? -6.511 -5.935 21.063 1.000 41.356 582 TYR A CA 1
ATOM 4718 C C . TYR A 1 584 ? -7.820 -6.163 21.810 1.000 41.324 582 TYR A C 1
ATOM 4719 O O . TYR A 1 584 ? -7.871 -5.936 23.016 1.000 34.275 582 TYR A O 1
ATOM 4728 N N . TYR A 1 585 ? -8.859 -6.596 21.100 1.000 45.086 583 TYR A N 1
ATOM 4729 C CA . TYR A 1 585 ? -10.247 -6.610 21.630 1.000 48.972 583 TYR A CA 1
ATOM 4730 C C . TYR A 1 585 ? -10.411 -7.874 22.474 1.000 51.512 583 TYR A C 1
ATOM 4731 O O . TYR A 1 585 ? -10.058 -8.939 21.968 1.000 52.022 583 TYR A O 1
ATOM 4740 N N . LEU A 1 586 ? -10.909 -7.751 23.701 1.000 52.384 584 LEU A N 1
ATOM 4741 C CA . LEU A 1 586 ? -10.974 -8.885 24.659 1.000 60.021 584 LEU A CA 1
ATOM 4742 C C . LEU A 1 586 ? -12.424 -9.345 24.867 1.000 62.640 584 LEU A C 1
ATOM 4743 O O . LEU A 1 586 ? -12.666 -10.539 24.652 1.000 71.353 584 LEU A O 1
ATOM 4748 N N . GLY A 1 587 ? -13.340 -8.470 25.287 1.000 59.079 585 GLY A N 1
ATOM 4749 C CA . GLY A 1 587 ? -14.728 -8.858 25.615 1.000 63.115 585 GLY A CA 1
ATOM 4750 C C . GLY A 1 587 ? -15.464 -7.737 26.319 1.000 71.097 585 GLY A C 1
ATOM 4751 O O . GLY A 1 587 ? -14.926 -6.628 26.314 1.000 75.565 585 GLY A O 1
ATOM 4752 N N . TRP A 1 588 ? -16.645 -7.986 26.896 1.000 80.062 586 TRP A N 1
ATOM 4753 C CA . TRP A 1 588 ? -17.456 -6.902 27.519 1.000 88.559 586 TRP A CA 1
ATOM 4754 C C . TRP A 1 588 ? -16.855 -6.501 28.874 1.000 92.273 586 TRP A C 1
ATOM 4755 O O . TRP A 1 588 ? -16.768 -5.280 29.120 1.000 109.263 586 TRP A O 1
ATOM 4766 N N . GLU A 1 589 ? -16.465 -7.463 29.717 1.000 87.178 587 GLU A N 1
ATOM 4767 C CA . GLU A 1 589 ? -15.943 -7.227 31.102 1.000 82.945 587 GLU A CA 1
ATOM 4768 C C . GLU A 1 589 ? -17.115 -6.972 32.068 1.000 77.835 587 GLU A C 1
ATOM 4769 O O . GLU A 1 589 ? -17.083 -7.161 33.305 1.000 60.884 587 GLU A O 1
ATOM 4775 N N . GLY B 1 2 ? -59.432 -51.328 32.483 1.000 60.425 0 GLY B N 1
ATOM 4776 C CA . GLY B 1 2 ? -58.757 -52.308 31.588 1.000 60.281 0 GLY B CA 1
ATOM 4777 C C . GLY B 1 2 ? -57.544 -52.940 32.252 1.000 55.552 0 GLY B C 1
ATOM 4778 O O . GLY B 1 2 ? -57.268 -52.640 33.442 1.000 50.871 0 GLY B O 1
ATOM 4779 N N . ASN B 1 3 ? -56.789 -53.722 31.482 1.000 49.306 1 ASN B N 1
ATOM 4780 C CA . ASN B 1 3 ? -55.632 -54.512 31.981 1.000 43.365 1 ASN B CA 1
ATOM 4781 C C . ASN B 1 3 ? -54.406 -53.638 32.286 1.000 39.140 1 ASN B C 1
ATOM 4782 O O . ASN B 1 3 ? -53.484 -54.152 32.968 1.000 34.897 1 ASN B O 1
ATOM 4787 N N . LYS B 1 4 ? -54.379 -52.382 31.830 1.000 38.255 2 LYS B N 1
ATOM 4788 C CA . LYS B 1 4 ? -53.198 -51.482 31.966 1.000 37.539 2 LYS B CA 1
ATOM 4789 C C . LYS B 1 4 ? -53.358 -50.551 33.173 1.000 37.650 2 LYS B C 1
ATOM 4790 O O . LYS B 1 4 ? -52.528 -49.654 33.326 1.000 41.734 2 LYS B O 1
ATOM 4796 N N . ASN B 1 5 ? -54.349 -50.776 34.032 1.000 37.599 3 ASN B N 1
ATOM 4797 C CA . ASN B 1 5 ? -54.529 -49.993 35.280 1.000 40.935 3 ASN B CA 1
ATOM 4798 C C . ASN B 1 5 ? -53.902 -50.777 36.442 1.000 39.571 3 ASN B C 1
ATOM 4799 O O . ASN B 1 5 ? -54.368 -50.580 37.578 1.000 37.811 3 ASN B O 1
ATOM 4804 N N . THR B 1 6 ? -52.879 -51.610 36.195 1.000 35.333 4 THR B N 1
ATOM 4805 C CA . THR B 1 6 ? -52.133 -52.299 37.281 1.000 36.528 4 THR B CA 1
ATOM 4806 C C . THR B 1 6 ? -51.854 -51.289 38.397 1.000 37.399 4 THR B C 1
ATOM 4807 O O . THR B 1 6 ? -51.263 -50.242 38.119 1.000 34.867 4 THR B O 1
ATOM 4811 N N . PRO B 1 7 ? -52.276 -51.523 39.670 1.000 40.306 5 PRO B N 1
ATOM 4812 C CA . PRO B 1 7 ? -51.987 -50.582 40.759 1.000 37.854 5 PRO B CA 1
ATOM 4813 C C . PRO B 1 7 ? -50.484 -50.345 40.958 1.000 36.330 5 PRO B C 1
ATOM 4814 O O . PRO B 1 7 ? -49.689 -51.298 40.931 1.000 32.661 5 PRO B O 1
ATOM 4818 N N . LEU B 1 8 ? -50.150 -49.068 41.172 1.000 36.143 6 LEU B N 1
ATOM 4819 C CA . LEU B 1 8 ? -48.779 -48.573 41.422 1.000 33.983 6 LEU B CA 1
ATOM 4820 C C . LEU B 1 8 ? -48.800 -47.751 42.700 1.000 34.937 6 LEU B C 1
ATOM 4821 O O . LEU B 1 8 ? -49.588 -46.791 42.758 1.000 34.310 6 LEU B O 1
ATOM 4826 N N . ASN B 1 9 ? -47.915 -48.079 43.637 1.000 35.947 7 ASN B N 1
ATOM 4827 C CA . ASN B 1 9 ? -47.806 -47.384 44.941 1.000 38.049 7 ASN B CA 1
ATOM 4828 C C . ASN B 1 9 ? -46.670 -46.354 44.896 1.000 34.826 7 ASN B C 1
ATOM 4829 O O . ASN B 1 9 ? -45.504 -46.756 45.042 1.000 34.849 7 ASN B O 1
ATOM 4834 N N . SER B 1 10 ? -47.032 -45.072 44.773 1.000 33.488 8 SER B N 1
ATOM 4835 C CA . SER B 1 10 ? -46.144 -43.877 44.822 1.000 32.483 8 SER B CA 1
ATOM 4836 C C . SER B 1 10 ? -45.795 -43.494 46.264 1.000 32.680 8 SER B C 1
ATOM 4837 O O . SER B 1 10 ? -44.991 -42.520 46.472 1.000 31.835 8 SER B O 1
ATOM 4840 N N . GLY B 1 11 ? -46.388 -44.194 47.232 1.000 32.916 9 GLY B N 1
ATOM 4841 C CA . GLY B 1 11 ? -46.113 -43.975 48.660 1.000 33.212 9 GLY B CA 1
ATOM 4842 C C . GLY B 1 11 ? -44.814 -44.620 49.086 1.000 32.822 9 GLY B C 1
ATOM 4843 O O . GLY B 1 11 ? -43.954 -44.923 48.232 1.000 30.432 9 GLY B O 1
ATOM 4844 N N . LYS B 1 12 ? -44.654 -44.792 50.388 1.000 33.949 10 LYS B N 1
ATOM 4845 C CA . LYS B 1 12 ? -43.472 -45.424 51.009 1.000 35.362 10 LYS B CA 1
ATOM 4846 C C . LYS B 1 12 ? -43.927 -46.195 52.249 1.000 41.144 10 LYS B C 1
ATOM 4847 O O . LYS B 1 12 ? -45.029 -45.911 52.761 1.000 38.055 10 LYS B O 1
ATOM 4853 N N . HIS B 1 13 ? -43.086 -47.120 52.704 1.000 38.919 11 HIS B N 1
ATOM 4854 C CA . HIS B 1 13 ? -43.246 -47.934 53.933 1.000 38.800 11 HIS B CA 1
ATOM 4855 C C . HIS B 1 13 ? -41.890 -47.964 54.619 1.000 37.234 11 HIS B C 1
ATOM 4856 O O . HIS B 1 13 ? -41.116 -48.903 54.432 1.000 35.617 11 HIS B O 1
ATOM 4863 N N . PRO B 1 14 ? -41.535 -46.914 55.397 1.000 38.229 12 PRO B N 1
ATOM 4864 C CA . PRO B 1 14 ? -40.227 -46.859 56.048 1.000 38.703 12 PRO B CA 1
ATOM 4865 C C . PRO B 1 14 ? -39.892 -48.187 56.730 1.000 36.654 12 PRO B C 1
ATOM 4866 O O . PRO B 1 14 ? -40.758 -48.732 57.381 1.000 40.615 12 PRO B O 1
ATOM 4870 N N . ASP B 1 15 ? -38.674 -48.678 56.493 1.000 35.362 13 ASP B N 1
ATOM 4871 C CA . ASP B 1 15 ? -38.065 -49.862 57.154 1.000 36.594 13 ASP B CA 1
ATOM 4872 C C . ASP B 1 15 ? -38.804 -51.150 56.754 1.000 35.329 13 ASP B C 1
ATOM 4873 O O . ASP B 1 15 ? -38.737 -52.139 57.507 1.000 33.585 13 ASP B O 1
ATOM 4878 N N . LEU B 1 16 ? -39.432 -51.164 55.574 1.000 38.918 14 LEU B N 1
ATOM 4879 C CA . LEU B 1 16 ? -39.983 -52.396 54.941 1.000 39.268 14 LEU B CA 1
ATOM 4880 C C . LEU B 1 16 ? -38.912 -53.503 54.968 1.000 37.659 14 LEU B C 1
ATOM 4881 O O . LEU B 1 16 ? -37.759 -53.207 54.573 1.000 37.851 14 LEU B O 1
ATOM 4886 N N . LYS B 1 17 ? -39.276 -54.708 55.431 1.000 36.553 15 LYS B N 1
ATOM 4887 C CA . LYS B 1 17 ? -38.391 -55.900 55.533 1.000 37.998 15 LYS B CA 1
ATOM 4888 C C . LYS B 1 17 ? -38.919 -56.990 54.596 1.000 38.014 15 LYS B C 1
ATOM 4889 O O . LYS B 1 17 ? -40.077 -57.396 54.754 1.000 35.927 15 LYS B O 1
ATOM 4895 N N . ILE B 1 18 ? -38.096 -57.419 53.638 1.000 35.793 16 ILE B N 1
ATOM 4896 C CA . ILE B 1 18 ? -38.475 -58.373 52.556 1.000 35.453 16 ILE B CA 1
ATOM 4897 C C . ILE B 1 18 ? -37.264 -59.271 52.288 1.000 31.894 16 ILE B C 1
ATOM 4898 O O . ILE B 1 18 ? -36.252 -59.107 52.958 1.000 29.163 16 ILE B O 1
ATOM 4903 N N . GLU B 1 19 ? -37.363 -60.186 51.330 1.000 33.209 17 GLU B N 1
ATOM 4904 C CA . GLU B 1 19 ? -36.238 -61.082 50.965 1.000 31.719 17 GLU B CA 1
ATOM 4905 C C . GLU B 1 19 ? -35.564 -60.558 49.691 1.000 29.476 17 GLU B C 1
ATOM 4906 O O . GLU B 1 19 ? -34.336 -60.413 49.689 1.000 32.384 17 GLU B O 1
ATOM 4912 N N . VAL B 1 20 ? -36.352 -60.269 48.660 1.000 28.671 18 VAL B N 1
ATOM 4913 C CA . VAL B 1 20 ? -35.856 -59.932 47.293 1.000 29.418 18 VAL B CA 1
ATOM 4914 C C . VAL B 1 20 ? -36.398 -58.556 46.901 1.000 31.257 18 VAL B C 1
ATOM 4915 O O . VAL B 1 20 ? -37.634 -58.412 46.705 1.000 27.910 18 VAL B O 1
ATOM 4919 N N . ALA B 1 21 ? -35.494 -57.575 46.819 1.000 33.940 19 ALA B N 1
ATOM 4920 C CA . ALA B 1 21 ? -35.773 -56.235 46.259 1.000 31.200 19 ALA B CA 1
ATOM 4921 C C . ALA B 1 21 ? -35.419 -56.272 44.769 1.000 31.663 19 ALA B C 1
ATOM 4922 O O . ALA B 1 21 ? -34.239 -56.507 44.432 1.000 28.692 19 ALA B O 1
ATOM 4924 N N . ILE B 1 22 ? -36.439 -56.116 43.921 1.000 31.098 20 ILE B N 1
ATOM 4925 C CA . ILE B 1 22 ? -36.279 -56.028 42.446 1.000 27.737 20 ILE B CA 1
ATOM 4926 C C . ILE B 1 22 ? -36.391 -54.557 42.060 1.000 25.701 20 ILE B C 1
ATOM 4927 O O . ILE B 1 22 ? -37.457 -53.960 42.262 1.000 25.003 20 ILE B O 1
ATOM 4932 N N . ILE B 1 23 ? -35.311 -53.998 41.536 1.000 25.827 21 ILE B N 1
ATOM 4933 C CA . ILE B 1 23 ? -35.302 -52.573 41.129 1.000 26.726 21 ILE B CA 1
ATOM 4934 C C . ILE B 1 23 ? -35.352 -52.546 39.615 1.000 25.760 21 ILE B C 1
ATOM 4935 O O . ILE B 1 23 ? -34.393 -53.012 38.980 1.000 24.938 21 ILE B O 1
ATOM 4940 N N . GLY B 1 24 ? -36.462 -52.017 39.111 1.000 24.830 22 GLY B N 1
ATOM 4941 C CA . GLY B 1 24 ? -36.816 -51.920 37.695 1.000 24.875 22 GLY B CA 1
ATOM 4942 C C . GLY B 1 24 ? -38.062 -52.724 37.413 1.000 24.847 22 GLY B C 1
ATOM 4943 O O . GLY B 1 24 ? -37.983 -53.942 37.482 1.000 27.294 22 GLY B O 1
ATOM 4944 N N . ALA B 1 25 ? -39.160 -52.047 37.082 1.000 25.807 23 ALA B N 1
ATOM 4945 C CA . ALA B 1 25 ? -40.440 -52.636 36.642 1.000 26.706 23 ALA B CA 1
ATOM 4946 C C . ALA B 1 25 ? -40.475 -52.665 35.112 1.000 25.501 23 ALA B C 1
ATOM 4947 O O . ALA B 1 25 ? -41.550 -52.387 34.519 1.000 27.844 23 ALA B O 1
ATOM 4949 N N . GLY B 1 26 ? -39.336 -52.957 34.495 1.000 26.024 24 GLY B N 1
ATOM 4950 C CA . GLY B 1 26 ? -39.248 -53.305 33.068 1.000 25.824 24 GLY B CA 1
ATOM 4951 C C . GLY B 1 26 ? -39.529 -54.785 32.879 1.000 25.856 24 GLY B C 1
ATOM 4952 O O . GLY B 1 26 ? -39.887 -55.454 33.877 1.000 27.242 24 GLY B O 1
ATOM 4953 N N . THR B 1 27 ? -39.419 -55.296 31.647 1.000 25.519 25 THR B N 1
ATOM 4954 C CA . THR B 1 27 ? -39.731 -56.710 31.319 1.000 25.486 25 THR B CA 1
ATOM 4955 C C . THR B 1 27 ? -38.949 -57.656 32.252 1.000 25.181 25 THR B C 1
ATOM 4956 O O . THR B 1 27 ? -39.582 -58.575 32.815 1.000 24.035 25 THR B O 1
ATOM 4960 N N . SER B 1 28 ? -37.642 -57.471 32.445 1.000 23.660 26 SER B N 1
ATOM 4961 C CA . SER B 1 28 ? -36.833 -58.430 33.255 1.000 23.497 26 SER B CA 1
ATOM 4962 C C . SER B 1 28 ? -37.247 -58.379 34.728 1.000 24.455 26 SER B C 1
ATOM 4963 O O . SER B 1 28 ? -37.328 -59.457 35.339 1.000 26.284 26 SER B O 1
ATOM 4966 N N . GLY B 1 29 ? -37.441 -57.197 35.311 1.000 24.679 27 GLY B N 1
ATOM 4967 C CA . GLY B 1 29 ? -37.824 -57.099 36.742 1.000 25.705 27 GLY B CA 1
ATOM 4968 C C . GLY B 1 29 ? -39.185 -57.745 36.992 1.000 26.982 27 GLY B C 1
ATOM 4969 O O . GLY B 1 29 ? -39.298 -58.584 37.909 1.000 27.495 27 GLY B O 1
ATOM 4970 N N . LEU B 1 30 ? -40.183 -57.359 36.192 1.000 25.053 28 LEU B N 1
ATOM 4971 C CA . LEU B 1 30 ? -41.556 -57.905 36.232 1.000 25.722 28 LEU B CA 1
ATOM 4972 C C . LEU B 1 30 ? -41.508 -59.430 36.128 1.000 25.744 28 LEU B C 1
ATOM 4973 O O . LEU B 1 30 ? -42.130 -60.093 36.968 1.000 23.716 28 LEU B O 1
ATOM 4978 N N . TYR B 1 31 ? -40.738 -59.977 35.188 1.000 22.947 29 TYR B N 1
ATOM 4979 C CA . TYR B 1 31 ? -40.644 -61.440 34.972 1.000 23.124 29 TYR B CA 1
ATOM 4980 C C . TYR B 1 31 ? -39.952 -62.119 36.166 1.000 23.572 29 TYR B C 1
ATOM 4981 O O . TYR B 1 31 ? -40.362 -63.234 36.532 1.000 24.114 29 TYR B O 1
ATOM 4990 N N . THR B 1 32 ? -38.930 -61.510 36.755 1.000 24.389 30 THR B N 1
ATOM 4991 C CA . THR B 1 32 ? -38.267 -62.041 37.969 1.000 26.070 30 THR B CA 1
ATOM 4992 C C . THR B 1 32 ? -39.313 -62.179 39.086 1.000 28.293 30 THR B C 1
ATOM 4993 O O . THR B 1 32 ? -39.377 -63.273 39.721 1.000 27.991 30 THR B O 1
ATOM 4997 N N . ALA B 1 33 ? -40.115 -61.130 39.313 1.000 28.802 31 ALA B N 1
ATOM 4998 C CA . ALA B 1 33 ? -41.107 -61.086 40.411 1.000 26.208 31 ALA B CA 1
ATOM 4999 C C . ALA B 1 33 ? -42.136 -62.175 40.136 1.000 26.883 31 ALA B C 1
ATOM 5000 O O . ALA B 1 33 ? -42.393 -62.981 41.036 1.000 26.705 31 ALA B O 1
ATOM 5002 N N . TYR B 1 34 ? -42.669 -62.188 38.911 1.000 27.069 32 TYR B N 1
ATOM 5003 C CA . TYR B 1 34 ? -43.704 -63.146 38.455 1.000 29.349 32 TYR B CA 1
ATOM 5004 C C . TYR B 1 34 ? -43.177 -64.565 38.706 1.000 31.207 32 TYR B C 1
ATOM 5005 O O . TYR B 1 34 ? -43.876 -65.333 39.346 1.000 32.424 32 TYR B O 1
ATOM 5014 N N . ARG B 1 35 ? -41.946 -64.880 38.301 1.000 29.788 33 ARG B N 1
ATOM 5015 C CA . ARG B 1 35 ? -41.437 -66.275 38.372 1.000 31.075 33 ARG B CA 1
ATOM 5016 C C . ARG B 1 35 ? -41.268 -66.709 39.831 1.000 34.388 33 ARG B C 1
ATOM 5017 O O . ARG B 1 35 ? -41.679 -67.839 40.147 1.000 31.530 33 ARG B O 1
ATOM 5025 N N . LEU B 1 36 ? -40.669 -65.850 40.664 1.000 35.962 34 LEU B N 1
ATOM 5026 C CA . LEU B 1 36 ? -40.377 -66.126 42.093 1.000 33.128 34 LEU B CA 1
ATOM 5027 C C . LEU B 1 36 ? -41.676 -66.464 42.854 1.000 32.282 34 LEU B C 1
ATOM 5028 O O . LEU B 1 36 ? -41.680 -67.480 43.574 1.000 29.632 34 LEU B O 1
ATOM 5033 N N . VAL B 1 37 ? -42.741 -65.671 42.693 1.000 32.095 35 VAL B N 1
ATOM 5034 C CA . VAL B 1 37 ? -44.028 -65.871 43.429 1.000 30.692 35 VAL B CA 1
ATOM 5035 C C . VAL B 1 37 ? -44.826 -67.016 42.788 1.000 33.523 35 VAL B C 1
ATOM 5036 O O . VAL B 1 37 ? -45.426 -67.791 43.553 1.000 32.322 35 VAL B O 1
ATOM 5040 N N . THR B 1 38 ? -44.852 -67.160 41.456 1.000 33.062 36 THR B N 1
ATOM 5041 C CA . THR B 1 38 ? -45.672 -68.217 40.800 1.000 34.635 36 THR B CA 1
ATOM 5042 C C . THR B 1 38 ? -45.143 -69.609 41.200 1.000 34.799 36 THR B C 1
ATOM 5043 O O . THR B 1 38 ? -45.962 -70.546 41.341 1.000 33.626 36 THR B O 1
ATOM 5047 N N . ASP B 1 39 ? -43.827 -69.729 41.382 1.000 31.850 37 ASP B N 1
ATOM 5048 C CA . ASP B 1 39 ? -43.149 -70.991 41.779 1.000 32.489 37 ASP B CA 1
ATOM 5049 C C . ASP B 1 39 ? -43.052 -71.072 43.305 1.000 33.546 37 ASP B C 1
ATOM 5050 O O . ASP B 1 39 ? -42.346 -71.950 43.804 1.000 35.364 37 ASP B O 1
ATOM 5055 N N . LYS B 1 40 ? -43.671 -70.134 44.016 1.000 38.202 38 LYS B N 1
ATOM 5056 C CA . LYS B 1 40 ? -43.805 -70.167 45.492 1.000 41.641 38 LYS B CA 1
ATOM 5057 C C . LYS B 1 40 ? -42.425 -70.250 46.132 1.000 43.701 38 LYS B C 1
ATOM 5058 O O . LYS B 1 40 ? -42.289 -70.958 47.151 1.000 41.183 38 LYS B O 1
ATOM 5064 N N . LYS B 1 41 ? -41.430 -69.574 45.552 1.000 40.015 39 LYS B N 1
ATOM 5065 C CA . LYS B 1 41 ? -40.066 -69.553 46.136 1.000 39.606 39 LYS B CA 1
ATOM 5066 C C . LYS B 1 41 ? -40.090 -68.615 47.348 1.000 34.947 39 LYS B C 1
ATOM 5067 O O . LYS B 1 41 ? -39.286 -68.808 48.271 1.000 31.276 39 LYS B O 1
ATOM 5073 N N . PHE B 1 42 ? -40.969 -67.616 47.319 1.000 28.829 40 PHE B N 1
ATOM 5074 C CA . PHE B 1 42 ? -41.194 -66.672 48.434 1.000 32.006 40 PHE B CA 1
ATOM 5075 C C . PHE B 1 42 ? -42.671 -66.291 48.440 1.000 33.901 40 PHE B C 1
ATOM 5076 O O . PHE B 1 42 ? -43.341 -66.423 47.395 1.000 36.949 40 PHE B O 1
ATOM 5084 N N . LYS B 1 43 ? -43.169 -65.829 49.579 1.000 34.067 41 LYS B N 1
ATOM 5085 C CA . LYS B 1 43 ? -44.504 -65.198 49.627 1.000 38.245 41 LYS B CA 1
ATOM 5086 C C . LYS B 1 43 ? -44.402 -63.844 48.928 1.000 34.152 41 LYS B C 1
ATOM 5087 O O . LYS B 1 43 ? -43.330 -63.212 48.994 1.000 34.440 41 LYS B O 1
ATOM 5093 N N . ALA B 1 44 ? -45.475 -63.426 48.262 1.000 35.857 42 ALA B N 1
ATOM 5094 C CA . ALA B 1 44 ? -45.521 -62.194 47.446 1.000 35.636 42 ALA B CA 1
ATOM 5095 C C . ALA B 1 44 ? -45.109 -60.974 48.282 1.000 38.865 42 ALA B C 1
ATOM 5096 O O . ALA B 1 44 ? -44.461 -60.103 47.702 1.000 35.048 42 ALA B O 1
ATOM 5098 N N . HIS B 1 45 ? -45.416 -60.904 49.584 1.000 40.675 43 HIS B N 1
ATOM 5099 C CA . HIS B 1 45 ? -45.000 -59.753 50.442 1.000 42.935 43 HIS B CA 1
ATOM 5100 C C . HIS B 1 45 ? -43.465 -59.656 50.524 1.000 39.409 43 HIS B C 1
ATOM 5101 O O . HIS B 1 45 ? -42.979 -58.523 50.741 1.000 35.328 43 HIS B O 1
ATOM 5108 N N . ASP B 1 46 ? -42.738 -60.766 50.320 1.000 39.095 44 ASP B N 1
ATOM 5109 C CA . ASP B 1 46 ? -41.258 -60.851 50.477 1.000 38.539 44 ASP B CA 1
ATOM 5110 C C . ASP B 1 46 ? -40.528 -60.589 49.146 1.000 35.684 44 ASP B C 1
ATOM 5111 O O . ASP B 1 46 ? -39.281 -60.532 49.161 1.000 30.306 44 ASP B O 1
ATOM 5116 N N . VAL B 1 47 ? -41.267 -60.438 48.043 1.000 32.480 45 VAL B N 1
ATOM 5117 C CA . VAL B 1 47 ? -40.718 -60.058 46.712 1.000 33.614 45 VAL B CA 1
ATOM 5118 C C . VAL B 1 47 ? -41.427 -58.791 46.245 1.000 31.341 45 VAL B C 1
ATOM 5119 O O . VAL B 1 47 ? -42.596 -58.893 45.793 1.000 30.160 45 VAL B O 1
ATOM 5123 N N . GLN B 1 48 ? -40.715 -57.667 46.279 1.000 30.389 46 GLN B N 1
ATOM 5124 C CA . GLN B 1 48 ? -41.267 -56.343 45.915 1.000 31.002 46 GLN B CA 1
ATOM 5125 C C . GLN B 1 48 ? -40.463 -55.724 44.758 1.000 28.800 46 GLN B C 1
ATOM 5126 O O . GLN B 1 48 ? -39.239 -55.845 44.753 1.000 33.125 46 GLN B O 1
ATOM 5132 N N . ILE B 1 49 ? -41.157 -55.019 43.873 1.000 27.511 47 ILE B N 1
ATOM 5133 C CA . ILE B 1 49 ? -40.610 -54.282 42.705 1.000 29.225 47 ILE B CA 1
ATOM 5134 C C . ILE B 1 49 ? -40.675 -52.787 43.019 1.000 29.387 47 ILE B C 1
ATOM 5135 O O . ILE B 1 49 ? -41.728 -52.308 43.522 1.000 31.429 47 ILE B O 1
ATOM 5140 N N . PHE B 1 50 ? -39.598 -52.084 42.680 1.000 28.718 48 PHE B N 1
ATOM 5141 C CA . PHE B 1 50 ? -39.436 -50.622 42.854 1.000 30.206 48 PHE B CA 1
ATOM 5142 C C . PHE B 1 50 ? -39.038 -50.021 41.514 1.000 29.021 48 PHE B C 1
ATOM 5143 O O . PHE B 1 50 ? -38.166 -50.600 40.819 1.000 28.833 48 PHE B O 1
ATOM 5151 N N . ASP B 1 51 ? -39.659 -48.896 41.163 1.000 26.265 49 ASP B N 1
ATOM 5152 C CA . ASP B 1 51 ? -39.370 -48.165 39.914 1.000 24.585 49 ASP B CA 1
ATOM 5153 C C . ASP B 1 51 ? -39.508 -46.667 40.174 1.000 27.703 49 ASP B C 1
ATOM 5154 O O . ASP B 1 51 ? -40.471 -46.247 40.872 1.000 27.668 49 ASP B O 1
ATOM 5159 N N . MET B 1 52 ? -38.619 -45.890 39.558 1.000 25.308 50 MET B N 1
ATOM 5160 C CA . MET B 1 52 ? -38.606 -44.410 39.673 1.000 26.208 50 MET B CA 1
ATOM 5161 C C . MET B 1 52 ? -39.645 -43.817 38.711 1.000 25.784 50 MET B C 1
ATOM 5162 O O . MET B 1 52 ? -39.991 -42.656 38.869 1.000 27.224 50 MET B O 1
ATOM 5167 N N . ASN B 1 53 ? -40.157 -44.594 37.758 1.000 26.891 51 ASN B N 1
ATOM 5168 C CA . ASN B 1 53 ? -41.129 -44.071 36.765 1.000 27.531 51 ASN B CA 1
ATOM 5169 C C . ASN B 1 53 ? -42.524 -44.073 37.384 1.000 28.887 51 ASN B C 1
ATOM 5170 O O . ASN B 1 53 ? -42.733 -44.728 38.429 1.000 27.355 51 ASN B O 1
ATOM 5175 N N . ASN B 1 54 ? -43.460 -43.402 36.712 1.000 31.450 52 ASN B N 1
ATOM 5176 C CA . ASN B 1 54 ? -44.875 -43.312 37.126 1.000 34.052 52 ASN B CA 1
ATOM 5177 C C . ASN B 1 54 ? -45.694 -44.312 36.304 1.000 35.924 52 ASN B C 1
ATOM 5178 O O . ASN B 1 54 ? -46.931 -44.179 36.318 1.000 34.756 52 ASN B O 1
ATOM 5183 N N . LYS B 1 55 ? -45.017 -45.219 35.584 1.000 34.496 53 LYS B N 1
ATOM 5184 C CA . LYS B 1 55 ? -45.616 -46.397 34.904 1.000 34.918 53 LYS B CA 1
ATOM 5185 C C . LYS B 1 55 ? -44.653 -47.583 34.995 1.000 32.342 53 LYS B C 1
ATOM 5186 O O . LYS B 1 55 ? -43.449 -47.354 35.140 1.000 30.717 53 LYS B O 1
ATOM 5192 N N . LEU B 1 56 ? -45.182 -48.804 34.873 1.000 30.780 54 LEU B N 1
ATOM 5193 C CA . LEU B 1 56 ? -44.376 -50.022 34.641 1.000 28.351 54 LEU B CA 1
ATOM 5194 C C . LEU B 1 56 ? -44.111 -50.149 33.132 1.000 26.481 54 LEU B C 1
ATOM 5195 O O . LEU B 1 56 ? -44.773 -49.411 32.336 1.000 26.610 54 LEU B O 1
ATOM 5200 N N . GLY B 1 57 ? -43.168 -51.016 32.749 1.000 22.570 55 GLY B N 1
ATOM 5201 C CA . GLY B 1 57 ? -42.932 -51.391 31.339 1.000 22.865 55 GLY B CA 1
ATOM 5202 C C . GLY B 1 57 ? -41.591 -50.922 30.806 1.000 21.792 55 GLY B C 1
ATOM 5203 O O . GLY B 1 57 ? -41.106 -51.520 29.848 1.000 21.683 55 GLY B O 1
ATOM 5204 N N . GLY B 1 58 ? -40.979 -49.923 31.421 1.000 24.670 56 GLY B N 1
ATOM 5205 C CA . GLY B 1 58 ? -39.659 -49.397 31.005 1.000 23.617 56 GLY B CA 1
ATOM 5206 C C . GLY B 1 58 ? -39.667 -49.032 29.531 1.000 22.600 56 GLY B C 1
ATOM 5207 O O . GLY B 1 58 ? -40.446 -48.135 29.131 1.000 22.927 56 GLY B O 1
ATOM 5208 N N . ARG B 1 59 ? -38.907 -49.753 28.713 1.000 23.274 57 ARG B N 1
ATOM 5209 C CA . ARG B 1 59 ? -38.727 -49.411 27.277 1.000 22.174 57 ARG B CA 1
ATOM 5210 C C . ARG B 1 59 ? -39.840 -50.004 26.420 1.000 21.436 57 ARG B C 1
ATOM 5211 O O . ARG B 1 59 ? -39.720 -49.850 25.200 1.000 22.336 57 ARG B O 1
ATOM 5219 N N . LEU B 1 60 ? -40.883 -50.594 27.028 1.000 22.653 58 LEU B N 1
ATOM 5220 C CA . LEU B 1 60 ? -42.219 -50.776 26.403 1.000 22.741 58 LEU B CA 1
ATOM 5221 C C . LEU B 1 60 ? -43.147 -49.657 26.895 1.000 24.774 58 LEU B C 1
ATOM 5222 O O . LEU B 1 60 ? -43.307 -49.501 28.108 1.000 27.544 58 LEU B O 1
ATOM 5227 N N . GLU B 1 61 ? -43.696 -48.866 25.979 1.000 24.826 59 GLU B N 1
ATOM 5228 C CA . GLU B 1 61 ? -44.644 -47.777 26.312 1.000 27.603 59 GLU B CA 1
ATOM 5229 C C . GLU B 1 61 ? -45.555 -47.549 25.117 1.000 28.225 59 GLU B C 1
ATOM 5230 O O . GLU B 1 61 ? -45.055 -46.968 24.120 1.000 25.389 59 GLU B O 1
ATOM 5236 N N . SER B 1 62 ? -46.797 -48.036 25.210 1.000 27.585 60 SER B N 1
ATOM 5237 C CA . SER B 1 62 ? -47.829 -47.926 24.148 1.000 30.345 60 SER B CA 1
ATOM 5238 C C . SER B 1 62 ? -48.736 -46.742 24.492 1.000 28.673 60 SER B C 1
ATOM 5239 O O . SER B 1 62 ? -48.966 -46.531 25.669 1.000 29.674 60 SER B O 1
ATOM 5242 N N . VAL B 1 63 ? -49.230 -46.010 23.498 1.000 32.764 61 VAL B N 1
ATOM 5243 C CA . VAL B 1 63 ? -50.069 -44.797 23.706 1.000 35.554 61 VAL B CA 1
ATOM 5244 C C . VAL B 1 63 ? -51.185 -44.772 22.658 1.000 37.351 61 VAL B C 1
ATOM 5245 O O . VAL B 1 63 ? -50.966 -45.176 21.511 1.000 33.307 61 VAL B O 1
ATOM 5249 N N . ILE B 1 64 ? -52.351 -44.293 23.079 1.000 45.251 62 ILE B N 1
ATOM 5250 C CA . ILE B 1 64 ? -53.518 -43.969 22.209 1.000 51.431 62 ILE B CA 1
ATOM 5251 C C . ILE B 1 64 ? -53.617 -42.448 22.172 1.000 48.927 62 ILE B C 1
ATOM 5252 O O . ILE B 1 64 ? -53.793 -41.840 23.237 1.000 54.186 62 ILE B O 1
ATOM 5257 N N . MET B 1 65 ? -53.443 -41.871 20.990 1.000 45.103 63 MET B N 1
ATOM 5258 C CA . MET B 1 65 ? -53.504 -40.411 20.776 1.000 46.489 63 MET B CA 1
ATOM 5259 C C . MET B 1 65 ? -54.898 -40.041 20.275 1.000 45.379 63 MET B C 1
ATOM 5260 O O . MET B 1 65 ? -55.483 -40.769 19.475 1.000 40.421 63 MET B O 1
ATOM 5265 N N . PRO B 1 66 ? -55.479 -38.923 20.778 1.000 45.969 64 PRO B N 1
ATOM 5266 C CA . PRO B 1 66 ? -56.827 -38.511 20.401 1.000 43.670 64 PRO B CA 1
ATOM 5267 C C . PRO B 1 66 ? -56.996 -38.471 18.877 1.000 44.017 64 PRO B C 1
ATOM 5268 O O . PRO B 1 66 ? -56.098 -38.010 18.180 1.000 43.911 64 PRO B O 1
ATOM 5272 N N . GLY B 1 67 ? -58.135 -38.977 18.406 1.000 44.282 65 GLY B N 1
ATOM 5273 C CA . GLY B 1 67 ? -58.520 -38.967 16.982 1.000 45.377 65 GLY B CA 1
ATOM 5274 C C . GLY B 1 67 ? -58.158 -40.268 16.292 1.000 47.367 65 GLY B C 1
ATOM 5275 O O . GLY B 1 67 ? -58.650 -40.493 15.167 1.000 47.841 65 GLY B O 1
ATOM 5276 N N . MET B 1 68 ? -57.334 -41.103 16.935 1.000 51.594 66 MET B N 1
ATOM 5277 C CA . MET B 1 68 ? -56.786 -42.358 16.353 1.000 49.255 66 MET B CA 1
ATOM 5278 C C . MET B 1 68 ? -57.012 -43.496 17.352 1.000 51.786 66 MET B C 1
ATOM 5279 O O . MET B 1 68 ? -56.294 -43.518 18.386 1.000 49.914 66 MET B O 1
ATOM 5284 N N . ASN B 1 69 ? -57.961 -44.396 17.053 1.000 49.124 67 ASN B N 1
ATOM 5285 C CA . ASN B 1 69 ? -58.320 -45.518 17.960 1.000 55.177 67 ASN B CA 1
ATOM 5286 C C . ASN B 1 69 ? -57.528 -46.769 17.569 1.000 49.347 67 ASN B C 1
ATOM 5287 O O . ASN B 1 69 ? -58.111 -47.706 16.996 1.000 61.083 67 ASN B O 1
ATOM 5292 N N . PHE B 1 70 ? -56.238 -46.756 17.885 1.000 44.296 68 PHE B N 1
ATOM 5293 C CA . PHE B 1 70 ? -55.291 -47.893 17.800 1.000 40.610 68 PHE B CA 1
ATOM 5294 C C . PHE B 1 70 ? -54.021 -47.470 18.537 1.000 40.706 68 PHE B C 1
ATOM 5295 O O . PHE B 1 70 ? -53.816 -46.243 18.725 1.000 37.893 68 PHE B O 1
ATOM 5303 N N . TRP B 1 71 ? -53.200 -48.444 18.944 1.000 37.183 69 TRP B N 1
ATOM 5304 C CA . TRP B 1 71 ? -52.024 -48.201 19.820 1.000 35.273 69 TRP B CA 1
ATOM 5305 C C . TRP B 1 71 ? -50.829 -47.768 18.975 1.000 34.741 69 TRP B C 1
ATOM 5306 O O . TRP B 1 71 ? -50.483 -48.492 18.029 1.000 39.041 69 TRP B O 1
ATOM 5317 N N . GLY B 1 72 ? -50.262 -46.604 19.302 1.000 33.897 70 GLY B N 1
ATOM 5318 C CA . GLY B 1 72 ? -48.915 -46.195 18.869 1.000 32.517 70 GLY B CA 1
ATOM 5319 C C . GLY B 1 72 ? -47.891 -46.777 19.830 1.000 32.388 70 GLY B C 1
ATOM 5320 O O . GLY B 1 72 ? -48.281 -47.006 21.001 1.000 29.384 70 GLY B O 1
ATOM 5321 N N . GLU B 1 73 ? -46.659 -47.033 19.359 1.000 28.814 71 GLU B N 1
ATOM 5322 C CA . GLU B 1 73 ? -45.543 -47.524 20.205 1.000 30.524 71 GLU B CA 1
ATOM 5323 C C . GLU B 1 73 ? -44.458 -46.441 20.331 1.000 28.968 71 GLU B C 1
ATOM 5324 O O . GLU B 1 73 ? -43.859 -46.055 19.298 1.000 29.563 71 GLU B O 1
ATOM 5330 N N . LEU B 1 74 ? -44.177 -46.004 21.553 1.000 28.012 72 LEU B N 1
ATOM 5331 C CA . LEU B 1 74 ? -43.023 -45.115 21.857 1.000 31.624 72 LEU B CA 1
ATOM 5332 C C . LEU B 1 74 ? -41.729 -45.921 21.942 1.000 31.664 72 LEU B C 1
ATOM 5333 O O . LEU B 1 74 ? -40.681 -45.371 21.561 1.000 26.864 72 LEU B O 1
ATOM 5338 N N . GLY B 1 75 ? -41.806 -47.172 22.413 1.000 28.820 73 GLY B N 1
ATOM 5339 C CA . GLY B 1 75 ? -40.631 -48.046 22.577 1.000 26.739 73 GLY B CA 1
ATOM 5340 C C . GLY B 1 75 ? -40.744 -49.270 21.689 1.000 28.292 73 GLY B C 1
ATOM 5341 O O . GLY B 1 75 ? -41.091 -49.112 20.515 1.000 27.054 73 GLY B O 1
ATOM 5342 N N . GLY B 1 76 ? -40.501 -50.464 22.228 1.000 27.743 74 GLY B N 1
ATOM 5343 C CA . GLY B 1 76 ? -40.596 -51.714 21.456 1.000 30.251 74 GLY B CA 1
ATOM 5344 C C . GLY B 1 76 ? -41.947 -51.882 20.788 1.000 29.657 74 GLY B C 1
ATOM 5345 O O . GLY B 1 76 ? -42.927 -51.347 21.326 1.000 28.967 74 GLY B O 1
ATOM 5346 N N . MET B 1 77 ? -41.996 -52.605 19.663 1.000 31.628 75 MET B N 1
ATOM 5347 C CA . MET B 1 77 ? -43.221 -52.752 18.822 1.000 36.908 75 MET B CA 1
ATOM 5348 C C . MET B 1 77 ? -43.509 -54.211 18.427 1.000 34.727 75 MET B C 1
ATOM 5349 O O . MET B 1 77 ? -44.649 -54.431 17.993 1.000 36.864 75 MET B O 1
ATOM 5354 N N . ARG B 1 78 ? -42.532 -55.123 18.381 1.000 30.770 76 ARG B N 1
ATOM 5355 C CA . ARG B 1 78 ? -42.776 -56.444 17.739 1.000 34.971 76 ARG B CA 1
ATOM 5356 C C . ARG B 1 78 ? -41.965 -57.564 18.377 1.000 30.222 76 ARG B C 1
ATOM 5357 O O . ARG B 1 78 ? -40.997 -57.289 19.031 1.000 31.134 76 ARG B O 1
ATOM 5365 N N . TYR B 1 79 ? -42.380 -58.799 18.150 1.000 28.701 77 TYR B N 1
ATOM 5366 C CA . TYR B 1 79 ? -41.628 -59.997 18.579 1.000 29.332 77 TYR B CA 1
ATOM 5367 C C . TYR B 1 79 ? -41.524 -60.967 17.415 1.000 27.073 77 TYR B C 1
ATOM 5368 O O . TYR B 1 79 ? -42.280 -60.809 16.437 1.000 25.614 77 TYR B O 1
ATOM 5377 N N . LEU B 1 80 ? -40.620 -61.940 17.550 1.000 30.462 78 LEU B N 1
ATOM 5378 C CA . LEU B 1 80 ? -40.434 -63.078 16.614 1.000 32.586 78 LEU B CA 1
ATOM 5379 C C . LEU B 1 80 ? -40.899 -64.363 17.303 1.000 33.048 78 LEU B C 1
ATOM 5380 O O . LEU B 1 80 ? -40.475 -64.597 18.457 1.000 29.111 78 LEU B O 1
ATOM 5385 N N . THR B 1 81 ? -41.632 -65.221 16.592 1.000 31.448 79 THR B N 1
ATOM 5386 C CA . THR B 1 81 ? -42.224 -66.466 17.143 1.000 31.730 79 THR B CA 1
ATOM 5387 C C . THR B 1 81 ? -41.132 -67.469 17.538 1.000 29.591 79 THR B C 1
ATOM 5388 O O . THR B 1 81 ? -41.465 -68.393 18.280 1.000 33.856 79 THR B O 1
ATOM 5392 N N . SER B 1 82 ? -39.890 -67.285 17.086 1.000 26.104 80 SER B N 1
ATOM 5393 C CA . SER B 1 82 ? -38.707 -68.072 17.499 1.000 27.582 80 SER B CA 1
ATOM 5394 C C . SER B 1 82 ? -38.181 -67.609 18.871 1.000 25.047 80 SER B C 1
ATOM 5395 O O . SER B 1 82 ? -37.350 -68.325 19.474 1.000 26.430 80 SER B O 1
ATOM 5398 N N . GLN B 1 83 ? -38.590 -66.436 19.339 1.000 26.985 81 GLN B N 1
ATOM 5399 C CA . GLN B 1 83 ? -38.289 -65.950 20.718 1.000 27.444 81 GLN B CA 1
ATOM 5400 C C . GLN B 1 83 ? -39.315 -66.595 21.655 1.000 28.946 81 GLN B C 1
ATOM 5401 O O . GLN B 1 83 ? -40.426 -66.055 21.779 1.000 29.830 81 GLN B O 1
ATOM 5407 N N . GLN B 1 84 ? -38.971 -67.727 22.267 1.000 28.868 82 GLN B N 1
ATOM 5408 C CA . GLN B 1 84 ? -39.985 -68.679 22.800 1.000 30.651 82 GLN B CA 1
ATOM 5409 C C . GLN B 1 84 ? -40.569 -68.191 24.130 1.000 28.582 82 GLN B C 1
ATOM 5410 O O . GLN B 1 84 ? -41.713 -68.545 24.393 1.000 27.676 82 GLN B O 1
ATOM 5416 N N . ILE B 1 85 ? -39.834 -67.418 24.938 1.000 28.583 83 ILE B N 1
ATOM 5417 C CA . ILE B 1 85 ? -40.425 -66.901 26.213 1.000 25.296 83 ILE B CA 1
ATOM 5418 C C . ILE B 1 85 ? -41.487 -65.856 25.873 1.000 23.256 83 ILE B C 1
ATOM 5419 O O . ILE B 1 85 ? -42.660 -66.012 26.318 1.000 24.280 83 ILE B O 1
ATOM 5424 N N . VAL B 1 86 ? -41.137 -64.810 25.134 1.000 22.951 84 VAL B N 1
ATOM 5425 C CA . VAL B 1 86 ? -42.145 -63.740 24.899 1.000 23.214 84 VAL B CA 1
ATOM 5426 C C . VAL B 1 86 ? -43.285 -64.339 24.070 1.000 23.843 84 VAL B C 1
ATOM 5427 O O . VAL B 1 86 ? -44.447 -63.974 24.364 1.000 24.490 84 VAL B O 1
ATOM 5431 N N . THR B 1 87 ? -43.005 -65.256 23.134 1.000 2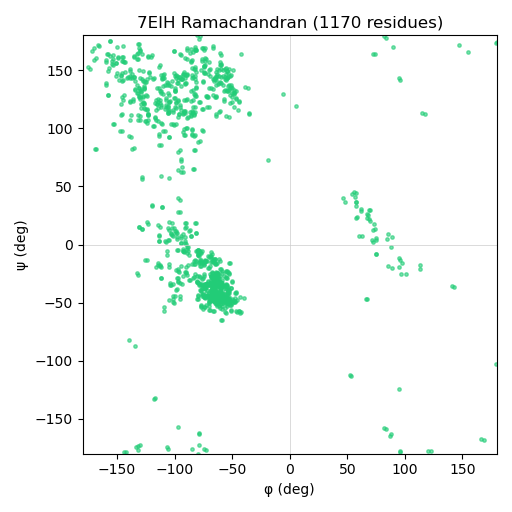1.081 85 THR B N 1
ATOM 5432 C CA . THR B 1 87 ? -44.061 -65.850 22.266 1.000 25.213 85 THR B CA 1
ATOM 5433 C C . THR B 1 87 ? -45.005 -66.702 23.129 1.000 27.048 85 THR B C 1
ATOM 5434 O O . THR B 1 87 ? -46.215 -66.447 23.048 1.000 28.068 85 THR B O 1
ATOM 5438 N N . THR B 1 88 ? -44.500 -67.577 24.005 1.000 26.762 86 THR B N 1
ATOM 5439 C CA . THR B 1 88 ? -45.376 -68.430 24.853 1.000 28.427 86 THR B CA 1
ATOM 5440 C C . THR B 1 88 ? -46.190 -67.560 25.824 1.000 29.706 86 THR B C 1
ATOM 5441 O O . THR B 1 88 ? -47.419 -67.758 25.908 1.000 35.574 86 THR B O 1
ATOM 5445 N N . LEU B 1 89 ? -45.558 -66.601 26.496 1.000 29.312 87 LEU B N 1
ATOM 5446 C CA . LEU B 1 89 ? -46.243 -65.717 27.472 1.000 29.599 87 LEU B CA 1
ATOM 5447 C C . LEU B 1 89 ? -47.375 -64.947 26.781 1.000 29.211 87 LEU B C 1
ATOM 5448 O O . LEU B 1 89 ? -48.383 -64.699 27.443 1.000 28.079 87 LEU B O 1
ATOM 5453 N N . ILE B 1 90 ? -47.223 -64.571 25.509 1.000 28.765 88 ILE B N 1
ATOM 5454 C CA . ILE B 1 90 ? -48.260 -63.794 24.762 1.000 28.727 88 ILE B CA 1
ATOM 5455 C C . ILE B 1 90 ? -49.347 -64.760 24.267 1.000 28.334 88 ILE B C 1
ATOM 5456 O O . ILE B 1 90 ? -50.538 -64.452 24.452 1.000 31.384 88 ILE B O 1
ATOM 5461 N N . GLU B 1 91 ? -48.951 -65.889 23.677 1.000 26.663 89 GLU B N 1
ATOM 5462 C CA . GLU B 1 91 ? -49.839 -66.720 22.830 1.000 29.543 89 GLU B CA 1
ATOM 5463 C C . GLU B 1 91 ? -50.286 -67.995 23.566 1.000 30.484 89 GLU B C 1
ATOM 5464 O O . GLU B 1 91 ? -51.254 -68.597 23.125 1.000 27.598 89 GLU B O 1
ATOM 5470 N N . GLY B 1 92 ? -49.580 -68.404 24.620 1.000 31.080 90 GLY B N 1
ATOM 5471 C CA . GLY B 1 92 ? -49.826 -69.676 25.320 1.000 32.654 90 GLY B CA 1
ATOM 5472 C C . GLY B 1 92 ? -49.161 -70.830 24.607 1.000 33.668 90 GLY B C 1
ATOM 5473 O O . GLY B 1 92 ? -48.518 -70.597 23.573 1.000 36.234 90 GLY B O 1
ATOM 5474 N N . TYR B 1 93 ? -49.297 -72.033 25.156 1.000 37.210 91 TYR B N 1
ATOM 5475 C CA . TYR B 1 93 ? -48.541 -73.236 24.739 1.000 36.525 91 TYR B CA 1
ATOM 5476 C C . TYR B 1 93 ? -49.519 -74.320 24.271 1.000 36.609 91 TYR B C 1
ATOM 5477 O O . TYR B 1 93 ? -50.730 -74.244 24.505 1.000 31.271 91 TYR B O 1
ATOM 5486 N N . PRO B 1 94 ? -49.036 -75.330 23.512 1.000 39.222 92 PRO B N 1
ATOM 5487 C CA . PRO B 1 94 ? -47.669 -75.343 22.991 1.000 41.052 92 PRO B CA 1
ATOM 5488 C C . PRO B 1 94 ? -47.567 -74.483 21.716 1.000 39.421 92 PRO B C 1
ATOM 5489 O O . PRO B 1 94 ? -48.603 -74.085 21.191 1.000 40.481 92 PRO B O 1
ATOM 5493 N N . LEU B 1 95 ? -46.345 -74.190 21.262 1.000 39.035 93 LEU B N 1
ATOM 5494 C CA . LEU B 1 95 ? -46.092 -73.340 20.060 1.000 40.774 93 LEU B CA 1
ATOM 5495 C C . LEU B 1 95 ? -46.348 -74.144 18.774 1.000 40.163 93 LEU B C 1
ATOM 5496 O O . LEU B 1 95 ? -46.497 -73.516 17.752 1.000 43.480 93 LEU B O 1
ATOM 5501 N N . SER B 1 96 ? -46.441 -75.476 18.840 1.000 46.916 94 SER B N 1
ATOM 5502 C CA . SER B 1 96 ? -46.745 -76.382 17.694 1.000 49.052 94 SER B CA 1
ATOM 5503 C C . SER B 1 96 ? -48.216 -76.271 17.281 1.000 49.936 94 SER B C 1
ATOM 5504 O O . SER B 1 96 ? -48.514 -76.384 16.096 1.000 56.193 94 SER B O 1
ATOM 5507 N N . GLU B 1 97 ? -49.118 -76.063 18.230 1.000 54.757 95 GLU B N 1
ATOM 5508 C CA . GLU B 1 97 ? -50.559 -75.873 17.951 1.000 52.409 95 GLU B CA 1
ATOM 5509 C C . GLU B 1 97 ? -50.723 -74.587 17.151 1.000 49.637 95 GLU B C 1
ATOM 5510 O O . GLU B 1 97 ? -50.253 -73.567 17.642 1.000 45.539 95 GLU B O 1
ATOM 5516 N N . LYS B 1 98 ? -51.404 -74.624 16.005 1.000 56.230 96 LYS B N 1
ATOM 5517 C CA . LYS B 1 98 ? -51.648 -73.426 15.154 1.000 58.015 96 LYS B CA 1
ATOM 5518 C C . LYS B 1 98 ? -52.921 -72.706 15.606 1.000 57.587 96 LYS B C 1
ATOM 5519 O O . LYS B 1 98 ? -52.986 -71.476 15.445 1.000 54.237 96 LYS B O 1
ATOM 5525 N N . ASP B 1 99 ? -53.903 -73.437 16.139 1.000 62.188 97 ASP B N 1
ATOM 5526 C CA . ASP B 1 99 ? -55.206 -72.856 16.561 1.000 63.575 97 ASP B CA 1
ATOM 5527 C C . ASP B 1 99 ? -54.985 -72.097 17.868 1.000 63.466 97 ASP B C 1
ATOM 5528 O O . ASP B 1 99 ? -54.632 -72.699 18.884 1.000 63.670 97 ASP B O 1
ATOM 5533 N N . PRO B 1 100 ? -55.190 -70.760 17.897 1.000 57.744 98 PRO B N 1
ATOM 5534 C CA . PRO B 1 100 ? -55.031 -69.992 19.130 1.000 61.461 98 PRO B CA 1
ATOM 5535 C C . PRO B 1 100 ? -56.047 -70.438 20.196 1.000 61.819 98 PRO B C 1
ATOM 5536 O O . PRO B 1 100 ? -55.771 -70.278 21.364 1.000 60.420 98 PRO B O 1
ATOM 5540 N N . ASN B 1 101 ? -57.175 -71.012 19.769 1.000 61.360 99 ASN B N 1
ATOM 5541 C CA . ASN B 1 101 ? -58.290 -71.441 20.657 1.000 59.049 99 ASN B CA 1
ATOM 5542 C C . ASN B 1 101 ? -57.916 -72.722 21.407 1.000 52.800 99 ASN B C 1
ATOM 5543 O O . ASN B 1 101 ? -58.479 -72.943 22.489 1.000 54.791 99 ASN B O 1
ATOM 5548 N N . LYS B 1 102 ? -57.012 -73.531 20.849 1.000 54.734 100 LYS B N 1
ATOM 5549 C CA . LYS B 1 102 ? -56.578 -74.840 21.407 1.000 57.551 100 LYS B CA 1
ATOM 5550 C C . LYS B 1 102 ? -55.308 -74.655 22.250 1.000 51.095 100 LYS B C 1
ATOM 5551 O O . LYS B 1 102 ? -54.698 -75.665 22.657 1.000 53.806 100 LYS B O 1
ATOM 5557 N N . ARG B 1 103 ? -54.903 -73.408 22.474 1.000 45.619 101 ARG B N 1
ATOM 5558 C CA . ARG B 1 103 ? -53.678 -73.061 23.234 1.000 43.581 101 ARG B CA 1
ATOM 5559 C C . ARG B 1 103 ? -54.046 -72.818 24.692 1.000 39.239 101 ARG B C 1
ATOM 5560 O O . ARG B 1 103 ? -55.087 -72.188 24.956 1.000 35.219 101 ARG B O 1
ATOM 5568 N N . THR B 1 104 ? -53.171 -73.251 25.590 1.000 37.071 102 THR B N 1
ATOM 5569 C CA . THR B 1 104 ? -53.292 -73.019 27.045 1.000 39.939 102 THR B CA 1
ATOM 5570 C C . THR B 1 104 ? -52.547 -71.730 27.371 1.000 36.365 102 THR B C 1
ATOM 5571 O O . THR B 1 104 ? -51.328 -71.676 27.241 1.000 36.108 102 THR B O 1
ATOM 5575 N N . PRO B 1 105 ? -53.253 -70.665 27.806 1.000 34.366 103 PRO B N 1
ATOM 5576 C CA . PRO B 1 105 ? -52.591 -69.432 28.219 1.000 34.518 103 PRO B CA 1
ATOM 5577 C C . PRO B 1 105 ? -51.705 -69.684 29.445 1.000 33.103 103 PRO B C 1
ATOM 5578 O O . PRO B 1 105 ? -52.010 -70.580 30.212 1.000 35.942 103 PRO B O 1
ATOM 5582 N N . VAL B 1 106 ? -50.638 -68.900 29.581 1.000 31.421 104 VAL B N 1
ATOM 5583 C CA . VAL B 1 106 ? -49.740 -68.880 30.768 1.000 29.472 104 VAL B CA 1
ATOM 5584 C C . VAL B 1 106 ? -50.162 -67.738 31.681 1.000 30.061 104 VAL B C 1
ATOM 5585 O O . VAL B 1 106 ? -50.033 -67.908 32.889 1.000 37.287 104 VAL B O 1
ATOM 5589 N N . LEU B 1 107 ? -50.686 -66.651 31.121 1.000 32.400 105 LEU B N 1
ATOM 5590 C CA . LEU B 1 107 ? -51.060 -65.405 31.842 1.000 32.260 105 LEU B CA 1
ATOM 5591 C C . LEU B 1 107 ? -52.545 -65.120 31.594 1.000 36.480 105 LEU B C 1
ATOM 5592 O O . LEU B 1 107 ? -53.018 -65.426 30.480 1.000 35.754 105 LEU B O 1
ATOM 5597 N N . LYS B 1 108 ? -53.249 -64.510 32.554 1.000 40.178 106 LYS B N 1
ATOM 5598 C CA . LYS B 1 108 ? -54.728 -64.356 32.459 1.000 45.188 106 LYS B CA 1
ATOM 5599 C C . LYS B 1 108 ? -55.075 -63.252 31.456 1.000 37.772 106 LYS B C 1
ATOM 5600 O O . LYS B 1 108 ? -55.962 -63.513 30.651 1.000 37.804 106 LYS B O 1
ATOM 5606 N N . ASP B 1 109 ? -54.381 -62.108 31.471 1.000 34.948 107 ASP B N 1
ATOM 5607 C CA . ASP B 1 109 ? -54.685 -60.950 30.590 1.000 36.013 107 ASP B CA 1
ATOM 5608 C C . ASP B 1 109 ? -54.839 -61.445 29.154 1.000 40.608 107 ASP B C 1
ATOM 5609 O O . ASP B 1 109 ? -53.917 -62.173 28.692 1.000 42.146 107 ASP B O 1
ATOM 5614 N N . LYS B 1 110 ? -55.910 -61.047 28.459 1.000 40.038 108 LYS B N 1
ATOM 5615 C CA . LYS B 1 110 ? -56.111 -61.463 27.046 1.000 45.822 108 LYS B CA 1
ATOM 5616 C C . LYS B 1 110 ? -55.296 -60.511 26.166 1.000 40.638 108 LYS B C 1
ATOM 5617 O O . LYS B 1 110 ? -55.361 -59.285 26.373 1.000 36.052 108 LYS B O 1
ATOM 5623 N N . MET B 1 111 ? -54.494 -61.106 25.277 1.000 37.098 109 MET B N 1
ATOM 5624 C CA . MET B 1 111 ? -53.593 -60.433 24.307 1.000 33.328 109 MET B CA 1
ATOM 5625 C C . MET B 1 111 ? -53.859 -61.006 22.914 1.000 33.895 109 MET B C 1
ATOM 5626 O O . MET B 1 111 ? -53.717 -62.243 22.752 1.000 33.961 109 MET B O 1
ATOM 5631 N N . THR B 1 112 ? -54.253 -60.145 21.965 1.000 33.634 110 THR B N 1
ATOM 5632 C CA . THR B 1 112 ? -54.536 -60.497 20.552 1.000 32.562 110 THR B CA 1
ATOM 5633 C C . THR B 1 112 ? -53.261 -60.363 19.728 1.000 32.137 110 THR B C 1
ATOM 5634 O O . THR B 1 112 ? -52.892 -59.255 19.329 1.000 32.228 110 THR B O 1
ATOM 5638 N N . PRO B 1 113 ? -52.575 -61.488 19.430 1.000 32.890 111 PRO B N 1
ATOM 5639 C CA . PRO B 1 113 ? -51.448 -61.477 18.502 1.000 31.860 111 PRO B CA 1
ATOM 5640 C C . PRO B 1 113 ? -51.919 -61.086 17.091 1.000 37.526 111 PRO B C 1
ATOM 5641 O O . PRO B 1 113 ? -52.964 -61.584 16.673 1.000 35.009 111 PRO B O 1
ATOM 5645 N N . VAL B 1 114 ? -51.167 -60.231 16.388 1.000 33.631 112 VAL B N 1
ATOM 5646 C CA . VAL B 1 114 ? -51.453 -59.874 14.972 1.000 38.103 112 VAL B CA 1
ATOM 5647 C C . VAL B 1 114 ? -50.136 -59.821 14.211 1.000 39.836 112 VAL B C 1
ATOM 5648 O O . VAL B 1 114 ? -49.093 -59.504 14.777 1.000 38.428 112 VAL B O 1
ATOM 5652 N N . PRO B 1 115 ? -50.140 -60.106 12.891 1.000 42.117 113 PRO B N 1
ATOM 5653 C CA . PRO B 1 115 ? -48.917 -60.002 12.100 1.000 44.748 113 PRO B CA 1
ATOM 5654 C C . PRO B 1 115 ? -48.440 -58.544 12.102 1.000 41.831 113 PRO B C 1
ATOM 5655 O O . PRO B 1 115 ? -49.263 -57.655 12.202 1.000 43.700 113 PRO B O 1
ATOM 5659 N N . PHE B 1 116 ? -47.124 -58.333 12.094 1.000 42.604 114 PHE B N 1
ATOM 5660 C CA . PHE B 1 116 ? -46.510 -56.984 12.005 1.000 43.282 114 PHE B CA 1
ATOM 5661 C C . PHE B 1 116 ? -46.421 -56.625 10.527 1.000 42.262 114 PHE B C 1
ATOM 5662 O O . PHE B 1 116 ? -45.680 -57.276 9.797 1.000 39.743 114 PHE B O 1
ATOM 5670 N N . PRO B 1 117 ? -47.197 -55.628 10.042 1.000 43.629 115 PRO B N 1
ATOM 5671 C CA . PRO B 1 117 ? -47.165 -55.247 8.625 1.000 47.477 115 PRO B CA 1
ATOM 5672 C C . PRO B 1 117 ? -45.743 -54.976 8.104 1.000 52.179 115 PRO B C 1
ATOM 5673 O O . PRO B 1 117 ? -45.072 -54.147 8.671 1.000 56.427 115 PRO B O 1
ATOM 5677 N N . MET B 1 118 ? -45.303 -55.700 7.073 1.000 60.742 116 MET B N 1
ATOM 5678 C CA . MET B 1 118 ? -43.971 -55.503 6.437 1.000 69.744 116 MET B CA 1
ATOM 5679 C C . MET B 1 118 ? -44.106 -54.520 5.257 1.000 66.332 116 MET B C 1
ATOM 5680 O O . MET B 1 118 ? -43.118 -53.811 4.970 1.000 67.671 116 MET B O 1
ATOM 5685 N N . GLY B 1 119 ? -45.289 -54.436 4.632 1.000 66.033 117 GLY B N 1
ATOM 5686 C CA . GLY B 1 119 ? -45.594 -53.522 3.510 1.000 60.250 117 GLY B CA 1
ATOM 5687 C C . GLY B 1 119 ? -45.228 -54.115 2.156 1.000 61.313 117 GLY B C 1
ATOM 5688 O O . GLY B 1 119 ? -44.983 -55.334 2.084 1.000 61.042 117 GLY B O 1
ATOM 5689 N N . ASP B 1 120 ? -45.159 -53.271 1.120 1.000 55.566 118 ASP B N 1
ATOM 5690 C CA . ASP B 1 120 ? -44.936 -53.658 -0.300 1.000 51.922 118 ASP B CA 1
ATOM 5691 C C . ASP B 1 120 ? -43.616 -53.050 -0.797 1.000 49.072 118 ASP B C 1
ATOM 5692 O O . ASP B 1 120 ? -43.531 -51.844 -1.023 1.000 44.355 118 ASP B O 1
ATOM 5697 N N . PRO B 1 121 ? -42.543 -53.841 -1.025 1.000 46.531 119 PRO B N 1
ATOM 5698 C CA . PRO B 1 121 ? -41.280 -53.287 -1.528 1.000 48.830 119 PRO B CA 1
ATOM 5699 C C . PRO B 1 121 ? -41.383 -52.618 -2.913 1.000 49.294 119 PRO B C 1
ATOM 5700 O O . PRO B 1 121 ? -40.454 -51.907 -3.291 1.000 51.606 119 PRO B O 1
ATOM 5704 N N . SER B 1 122 ? -42.498 -52.830 -3.622 1.000 49.130 120 SER B N 1
ATOM 5705 C CA . SER B 1 122 ? -42.873 -52.129 -4.882 1.000 48.267 120 SER B CA 1
ATOM 5706 C C . SER B 1 122 ? -43.048 -50.639 -4.611 1.000 46.363 120 SER B C 1
ATOM 5707 O O . SER B 1 122 ? -42.763 -49.854 -5.534 1.000 46.053 120 SER B O 1
ATOM 5710 N N . LYS B 1 123 ? -43.558 -50.276 -3.428 1.000 43.054 121 LYS B N 1
ATOM 5711 C CA . LYS B 1 123 ? -44.062 -48.904 -3.152 1.000 44.565 121 LYS B CA 1
ATOM 5712 C C . LYS B 1 123 ? -43.232 -48.203 -2.069 1.000 44.092 121 LYS B C 1
ATOM 5713 O O . LYS B 1 123 ? -43.292 -46.961 -2.007 1.000 43.574 121 LYS B O 1
ATOM 5719 N N . LEU B 1 124 ? -42.476 -48.948 -1.262 1.000 40.962 122 LEU B N 1
ATOM 5720 C CA . LEU B 1 124 ? -41.685 -48.381 -0.136 1.000 38.975 122 LEU B CA 1
ATOM 5721 C C . LEU B 1 124 ? -40.357 -47.834 -0.675 1.000 36.369 122 LEU B C 1
ATOM 5722 O O . LEU B 1 124 ? -39.762 -48.458 -1.613 1.000 35.775 122 LEU B O 1
ATOM 5727 N N . LEU B 1 125 ? -39.892 -46.735 -0.080 1.000 39.262 123 LEU B N 1
ATOM 5728 C CA . LEU B 1 125 ? -38.794 -45.887 -0.625 1.000 37.876 123 LEU B CA 1
ATOM 5729 C C . LEU B 1 125 ? -37.465 -46.206 0.068 1.000 40.220 123 LEU B C 1
ATOM 5730 O O . LEU B 1 125 ? -37.440 -46.468 1.295 1.000 36.452 123 LEU B O 1
ATOM 5735 N N . MET B 1 126 ? -36.402 -46.113 -0.728 1.000 42.802 124 MET B N 1
ATOM 5736 C CA . MET B 1 126 ? -34.982 -46.068 -0.322 1.000 40.318 124 MET B CA 1
ATOM 5737 C C . MET B 1 126 ? -34.356 -44.815 -0.961 1.000 42.647 124 MET B C 1
ATOM 5738 O O . MET B 1 126 ? -34.092 -44.835 -2.202 1.000 33.723 124 MET B O 1
ATOM 5743 N N . TYR B 1 127 ? -34.092 -43.774 -0.158 1.000 38.174 125 TYR B N 1
ATOM 5744 C CA . TYR B 1 127 ? -33.626 -42.446 -0.639 1.000 38.443 125 TYR B CA 1
ATOM 5745 C C . TYR B 1 127 ? -32.193 -42.196 -0.159 1.000 36.367 125 TYR B C 1
ATOM 5746 O O . TYR B 1 127 ? -32.018 -41.702 0.961 1.000 33.243 125 TYR B O 1
ATOM 5755 N N . LEU B 1 128 ? -31.220 -42.516 -1.023 1.000 36.408 126 LEU B N 1
ATOM 5756 C CA . LEU B 1 128 ? -29.768 -42.541 -0.722 1.000 35.986 126 LEU B CA 1
ATOM 5757 C C . LEU B 1 128 ? -29.014 -41.626 -1.695 1.000 38.098 126 LEU B C 1
ATOM 5758 O O . LEU B 1 128 ? -29.018 -41.927 -2.925 1.000 38.066 126 LEU B O 1
ATOM 5763 N N . ARG B 1 129 ? -28.379 -40.576 -1.156 1.000 35.489 127 ARG B N 1
ATOM 5764 C CA . ARG B 1 129 ? -27.536 -39.601 -1.902 1.000 35.665 127 ARG B CA 1
ATOM 5765 C C . ARG B 1 129 ? -28.376 -38.995 -3.037 1.000 34.184 127 ARG B C 1
ATOM 5766 O O . ARG B 1 129 ? -27.866 -38.892 -4.165 1.000 36.721 127 ARG B O 1
ATOM 5774 N N . LYS B 1 130 ? -29.623 -38.615 -2.724 1.000 33.757 128 LYS B N 1
ATOM 5775 C CA . LYS B 1 130 ? -30.574 -37.897 -3.615 1.000 37.302 128 LYS B CA 1
ATOM 5776 C C . LYS B 1 130 ? -31.190 -38.815 -4.692 1.000 35.393 128 LYS B C 1
ATOM 5777 O O . LYS B 1 130 ? -31.978 -38.306 -5.482 1.000 41.218 128 LYS B O 1
ATOM 5783 N N . GLU B 1 131 ? -30.907 -40.119 -4.698 1.000 36.991 129 GLU B N 1
ATOM 5784 C CA . GLU B 1 131 ? -31.539 -41.087 -5.639 1.000 38.743 129 GLU B CA 1
ATOM 5785 C C . GLU B 1 131 ? -32.686 -41.819 -4.930 1.000 40.266 129 GLU B C 1
ATOM 5786 O O . GLU B 1 131 ? -32.424 -42.514 -3.937 1.000 34.225 129 GLU B O 1
ATOM 5792 N N . ARG B 1 132 ? -33.915 -41.646 -5.426 1.000 47.374 130 ARG B N 1
ATOM 5793 C CA . ARG B 1 132 ? -35.143 -42.284 -4.891 1.000 49.342 130 ARG B CA 1
ATOM 5794 C C . ARG B 1 132 ? -35.372 -43.608 -5.626 1.000 49.003 130 ARG B C 1
ATOM 5795 O O . ARG B 1 132 ? -35.876 -43.576 -6.747 1.000 52.810 130 ARG B O 1
ATOM 5803 N N . PHE B 1 133 ? -34.979 -44.724 -5.011 1.000 48.140 131 PHE B N 1
ATOM 5804 C CA . PHE B 1 133 ? -35.327 -46.100 -5.448 1.000 46.005 131 PHE B CA 1
ATOM 5805 C C . PHE B 1 133 ? -36.615 -46.568 -4.779 1.000 44.205 131 PHE B C 1
ATOM 5806 O O . PHE B 1 133 ? -37.010 -46.008 -3.729 1.000 43.978 131 PHE B O 1
ATOM 5814 N N . LYS B 1 134 ? -37.230 -47.592 -5.381 1.000 43.041 132 LYS B N 1
ATOM 5815 C CA . LYS B 1 134 ? -38.159 -48.542 -4.714 1.000 42.163 132 LYS B CA 1
ATOM 5816 C C . LYS B 1 134 ? -37.305 -49.595 -4.016 1.000 41.045 132 LYS B C 1
ATOM 5817 O O . LYS B 1 134 ? -36.206 -49.898 -4.534 1.000 43.613 132 LYS B O 1
ATOM 5823 N N . GLN B 1 135 ? -37.800 -50.168 -2.922 1.000 38.445 133 GLN B N 1
ATOM 5824 C CA . GLN B 1 135 ? -36.987 -51.103 -2.104 1.000 38.842 133 GLN B CA 1
ATOM 5825 C C . GLN B 1 135 ? -36.717 -52.377 -2.903 1.000 39.067 133 GLN B C 1
ATOM 5826 O O . GLN B 1 135 ? -35.708 -53.032 -2.608 1.000 36.631 133 GLN B O 1
ATOM 5832 N N . ASN B 1 136 ? -37.552 -52.698 -3.898 1.000 41.376 134 ASN B N 1
ATOM 5833 C CA . ASN B 1 136 ? -37.363 -53.899 -4.761 1.000 43.853 134 ASN B CA 1
ATOM 5834 C C . ASN B 1 136 ? -36.461 -53.608 -5.972 1.000 43.870 134 ASN B C 1
ATOM 5835 O O . ASN B 1 136 ? -36.424 -54.479 -6.863 1.000 38.734 134 ASN B O 1
ATOM 5840 N N . ALA B 1 137 ? -35.766 -52.457 -6.026 1.000 42.051 135 ALA B N 1
ATOM 5841 C CA . ALA B 1 137 ? -34.986 -52.024 -7.216 1.000 36.729 135 ALA B CA 1
ATOM 5842 C C . ALA B 1 137 ? -33.884 -53.041 -7.507 1.000 38.051 135 ALA B C 1
ATOM 5843 O O . ALA B 1 137 ? -33.714 -53.412 -8.670 1.000 38.613 135 ALA B O 1
ATOM 5845 N N . TRP B 1 138 ? -33.180 -53.505 -6.477 1.000 41.318 136 TRP B N 1
ATOM 5846 C CA . TRP B 1 138 ? -32.074 -54.483 -6.610 1.000 41.450 136 TRP B CA 1
ATOM 5847 C C . TRP B 1 138 ? -32.596 -55.822 -7.147 1.000 45.647 136 TRP B C 1
ATOM 5848 O O . TRP B 1 138 ? -31.884 -56.425 -7.997 1.000 41.994 136 TRP B O 1
ATOM 5859 N N . ASN B 1 139 ? -33.763 -56.277 -6.665 1.000 45.322 137 ASN B N 1
ATOM 5860 C CA . ASN B 1 139 ? -34.390 -57.561 -7.097 1.000 50.586 137 ASN B CA 1
ATOM 5861 C C . ASN B 1 139 ? -34.796 -57.436 -8.574 1.000 47.873 137 ASN B C 1
ATOM 5862 O O . ASN B 1 139 ? -34.316 -58.251 -9.374 1.000 49.148 137 ASN B O 1
ATOM 5867 N N . GLU B 1 140 ? -35.622 -56.434 -8.904 1.000 44.898 138 GLU B N 1
ATOM 5868 C CA . GLU B 1 140 ? -36.123 -56.127 -10.274 1.000 48.257 138 GLU B CA 1
ATOM 5869 C C . GLU B 1 140 ? -34.973 -56.124 -11.287 1.000 44.881 138 GLU B C 1
ATOM 5870 O O . GLU B 1 140 ? -35.106 -56.779 -12.337 1.000 46.441 138 GLU B O 1
ATOM 5876 N N . ALA B 1 141 ? -33.885 -55.425 -10.981 1.000 41.858 139 ALA B N 1
ATOM 5877 C CA . ALA B 1 141 ? -32.700 -55.319 -11.852 1.000 43.733 139 ALA B CA 1
ATOM 5878 C C . ALA B 1 141 ? -32.118 -56.713 -12.085 1.000 49.031 139 ALA B C 1
ATOM 5879 O O . ALA B 1 141 ? -31.851 -57.035 -13.255 1.000 53.836 139 ALA B O 1
ATOM 5881 N N . GLN B 1 142 ? -31.943 -57.515 -11.027 1.000 50.697 140 GLN B N 1
ATOM 5882 C CA . GLN B 1 142 ? -31.277 -58.848 -11.102 1.000 52.748 140 GLN B CA 1
ATOM 5883 C C . GLN B 1 142 ? -32.101 -59.828 -11.956 1.000 52.855 140 GLN B C 1
ATOM 5884 O O . GLN B 1 142 ? -31.476 -60.730 -12.550 1.000 48.218 140 GLN B O 1
ATOM 5890 N N . LYS B 1 143 ? -33.431 -59.655 -12.008 1.000 56.558 141 LYS B N 1
ATOM 5891 C CA . LYS B 1 143 ? -34.385 -60.474 -12.820 1.000 61.788 141 LYS B CA 1
ATOM 5892 C C . LYS B 1 143 ? -34.175 -60.214 -14.316 1.000 58.438 141 LYS B C 1
ATOM 5893 O O . LYS B 1 143 ? -34.234 -61.184 -15.095 1.000 50.112 141 LYS B O 1
ATOM 5899 N N . LYS B 1 144 ? -33.925 -58.954 -14.689 1.000 57.543 142 LYS B N 1
ATOM 5900 C CA . LYS B 1 144 ? -33.536 -58.546 -16.065 1.000 53.935 142 LYS B CA 1
ATOM 5901 C C . LYS B 1 144 ? -32.030 -58.748 -16.282 1.000 51.726 142 LYS B C 1
ATOM 5902 O O . LYS B 1 144 ? -31.498 -58.117 -17.217 1.000 58.285 142 LYS B O 1
ATOM 5908 N N . GLY B 1 145 ? -31.363 -59.567 -15.452 1.000 51.248 143 GLY B N 1
ATOM 5909 C CA . GLY B 1 145 ? -29.922 -59.906 -15.539 1.000 46.726 143 GLY B CA 1
ATOM 5910 C C . GLY B 1 145 ? -29.007 -58.688 -15.466 1.000 47.434 143 GLY B C 1
ATOM 5911 O O . GLY B 1 145 ? -27.866 -58.773 -15.958 1.000 41.066 143 GLY B O 1
ATOM 5912 N N . GLU B 1 146 ? -29.483 -57.589 -14.872 1.000 48.557 144 GLU B N 1
ATOM 5913 C CA . GLU B 1 146 ? -28.744 -56.309 -14.721 1.000 48.347 144 GLU B CA 1
ATOM 5914 C C . GLU B 1 146 ? -28.065 -56.266 -13.344 1.000 49.974 144 GLU B C 1
ATOM 5915 O O . GLU B 1 146 ? -28.427 -57.078 -12.434 1.000 46.963 144 GLU B O 1
ATOM 5921 N N . LYS B 1 147 ? -27.108 -55.346 -13.210 1.000 49.157 145 LYS B N 1
ATOM 5922 C CA . LYS B 1 147 ? -26.488 -54.920 -11.931 1.000 45.540 145 LYS B CA 1
ATOM 5923 C C . LYS B 1 147 ? -26.943 -53.483 -11.664 1.000 42.356 145 LYS B C 1
ATOM 5924 O O . LYS B 1 147 ? -26.424 -52.584 -12.339 1.000 41.402 145 LYS B O 1
ATOM 5930 N N . LEU B 1 148 ? -27.899 -53.282 -10.746 1.000 42.609 146 LEU B N 1
ATOM 5931 C CA . LEU B 1 148 ? -28.485 -51.944 -10.447 1.000 44.206 146 LEU B CA 1
ATOM 5932 C C . LEU B 1 148 ? -27.341 -51.023 -10.045 1.000 49.222 146 LEU B C 1
ATOM 5933 O O . LEU B 1 148 ? -26.552 -51.348 -9.155 1.000 42.510 146 LEU B O 1
ATOM 5938 N N . PRO B 1 149 ? -27.179 -49.882 -10.746 1.000 53.411 147 PRO B N 1
ATOM 5939 C CA . PRO B 1 149 ? -26.207 -48.873 -10.337 1.000 54.409 147 PRO B CA 1
ATOM 5940 C C . PRO B 1 149 ? -26.788 -47.973 -9.231 1.000 50.101 147 PRO B C 1
ATOM 5941 O O . PRO B 1 149 ? -27.972 -47.664 -9.277 1.000 51.543 147 PRO B O 1
ATOM 5945 N N . THR B 1 150 ? -25.937 -47.585 -8.276 1.000 47.498 148 THR B N 1
ATOM 5946 C CA . THR B 1 150 ? -26.227 -46.627 -7.169 1.000 45.863 148 THR B CA 1
ATOM 5947 C C . THR B 1 150 ? -25.109 -45.579 -7.099 1.000 41.688 148 THR B C 1
ATOM 5948 O O . THR B 1 150 ? -24.083 -45.745 -7.795 1.000 40.621 148 THR B O 1
ATOM 5952 N N . ARG B 1 151 ? -25.277 -44.555 -6.263 1.000 38.471 149 ARG B N 1
ATOM 5953 C CA . ARG B 1 151 ? -24.272 -43.472 -6.100 1.000 34.766 149 ARG B CA 1
ATOM 5954 C C . ARG B 1 151 ? -23.261 -43.811 -4.992 1.000 33.675 149 ARG B C 1
ATOM 5955 O O . ARG B 1 151 ? -22.549 -42.896 -4.542 1.000 34.148 149 ARG B O 1
ATOM 5963 N N . TYR B 1 152 ? -23.162 -45.090 -4.618 1.000 31.398 150 TYR B N 1
ATOM 5964 C CA . TYR B 1 152 ? -22.067 -45.694 -3.819 1.000 31.396 150 TYR B CA 1
ATOM 5965 C C . TYR B 1 152 ? -21.099 -46.410 -4.770 1.000 33.712 150 TYR B C 1
ATOM 5966 O O . TYR B 1 152 ? -21.548 -47.180 -5.650 1.000 34.774 150 TYR B O 1
ATOM 5975 N N . TYR B 1 153 ? -19.799 -46.180 -4.587 1.000 34.544 151 TYR B N 1
ATOM 5976 C CA . TYR B 1 153 ? -18.717 -46.728 -5.446 1.000 35.350 151 TYR B CA 1
ATOM 5977 C C . TYR B 1 153 ? -18.182 -48.007 -4.810 1.000 38.655 151 TYR B C 1
ATOM 5978 O O . TYR B 1 153 ? -17.117 -48.001 -4.143 1.000 41.401 151 TYR B O 1
ATOM 5987 N N . LEU B 1 154 ? -18.913 -49.098 -5.059 1.000 33.522 152 LEU B N 1
ATOM 5988 C CA . LEU B 1 154 ? -18.620 -50.414 -4.466 1.000 34.084 152 LEU B CA 1
ATOM 5989 C C . LEU B 1 154 ? -17.388 -50.983 -5.155 1.000 34.480 152 LEU B C 1
ATOM 5990 O O . LEU B 1 154 ? -17.081 -50.532 -6.257 1.000 32.964 152 LEU B O 1
ATOM 5995 N N . ASN B 1 155 ? -16.699 -51.921 -4.502 1.000 34.684 153 ASN B N 1
ATOM 5996 C CA . ASN B 1 155 ? -15.719 -52.809 -5.170 1.000 38.695 153 ASN B CA 1
ATOM 5997 C C . ASN B 1 155 ? -16.471 -53.481 -6.326 1.000 41.628 153 ASN B C 1
ATOM 5998 O O . ASN B 1 155 ? -17.715 -53.653 -6.181 1.000 38.695 153 ASN B O 1
ATOM 6003 N N . GLU B 1 156 ? -15.780 -53.806 -7.429 1.000 42.547 154 GLU B N 1
ATOM 6004 C CA . GLU B 1 156 ? -16.448 -54.237 -8.691 1.000 48.570 154 GLU B CA 1
ATOM 6005 C C . GLU B 1 156 ? -17.128 -55.589 -8.444 1.000 42.963 154 GLU B C 1
ATOM 6006 O O . GLU B 1 156 ? -18.261 -55.738 -8.892 1.000 42.130 154 GLU B O 1
ATOM 6012 N N . ASN B 1 157 ? -16.482 -56.493 -7.705 1.000 42.257 155 ASN B N 1
ATOM 6013 C CA . ASN B 1 157 ? -17.009 -57.847 -7.383 1.000 46.165 155 ASN B CA 1
ATOM 6014 C C . ASN B 1 157 ? -18.288 -57.764 -6.511 1.000 43.272 155 ASN B C 1
ATOM 6015 O O . ASN B 1 157 ? -18.972 -58.797 -6.406 1.000 44.245 155 ASN B O 1
ATOM 6020 N N . ASP B 1 158 ? -18.643 -56.599 -5.940 1.000 40.780 156 ASP B N 1
ATOM 6021 C CA . ASP B 1 158 ? -19.865 -56.415 -5.100 1.000 36.269 156 ASP B CA 1
ATOM 6022 C C . ASP B 1 158 ? -20.930 -55.600 -5.843 1.000 37.821 156 ASP B C 1
ATOM 6023 O O . ASP B 1 158 ? -21.973 -55.338 -5.233 1.000 41.320 156 ASP B O 1
ATOM 6028 N N . LEU B 1 159 ? -20.709 -55.195 -7.096 1.000 40.546 157 LEU B N 1
ATOM 6029 C CA . LEU B 1 159 ? -21.672 -54.301 -7.803 1.000 43.659 157 LEU B CA 1
ATOM 6030 C C . LEU B 1 159 ? -23.000 -55.041 -8.032 1.000 39.190 157 LEU B C 1
ATOM 6031 O O . LEU B 1 159 ? -22.977 -56.260 -8.313 1.000 35.170 157 LEU B O 1
ATOM 6036 N N . GLY B 1 160 ? -24.119 -54.334 -7.879 1.000 38.489 158 GLY B N 1
ATOM 6037 C CA . GLY B 1 160 ? -25.464 -54.895 -8.105 1.000 40.571 158 GLY B CA 1
ATOM 6038 C C . GLY B 1 160 ? -26.067 -55.541 -6.859 1.000 41.708 158 GLY B C 1
ATOM 6039 O O . GLY B 1 160 ? -27.313 -55.704 -6.839 1.000 44.789 158 GLY B O 1
ATOM 6040 N N . PHE B 1 161 ? -25.261 -55.918 -5.860 1.000 36.812 159 PHE B N 1
ATOM 6041 C CA . PHE B 1 161 ? -25.776 -56.500 -4.587 1.000 36.900 159 PHE B CA 1
ATOM 6042 C C . PHE B 1 161 ? -26.685 -55.488 -3.880 1.000 33.794 159 PHE B C 1
ATOM 6043 O O . PHE B 1 161 ? -26.372 -54.287 -3.897 1.000 38.710 159 PHE B O 1
ATOM 6051 N N . SER B 1 162 ? -27.803 -55.970 -3.314 1.000 35.675 160 SER B N 1
ATOM 6052 C CA . SER B 1 162 ? -28.633 -55.258 -2.300 1.000 35.726 160 SER B CA 1
ATOM 6053 C C . SER B 1 162 ? -27.906 -55.266 -0.947 1.000 34.127 160 SER B C 1
ATOM 6054 O O . SER B 1 162 ? -26.929 -56.018 -0.805 1.000 32.650 160 SER B O 1
ATOM 6057 N N . SER B 1 163 ? -28.383 -54.497 0.029 1.000 36.848 161 SER B N 1
ATOM 6058 C CA . SER B 1 163 ? -27.760 -54.433 1.377 1.000 37.042 161 SER B CA 1
ATOM 6059 C C . SER B 1 163 ? -27.857 -55.830 2.020 1.000 37.048 161 SER B C 1
ATOM 6060 O O . SER B 1 163 ? -26.809 -56.360 2.485 1.000 32.558 161 SER B O 1
ATOM 6063 N N . ASP B 1 164 ? -29.034 -56.469 1.947 1.000 37.963 162 ASP B N 1
ATOM 6064 C CA . ASP B 1 164 ? -29.256 -57.837 2.485 1.000 37.512 162 ASP B CA 1
ATOM 6065 C C . ASP B 1 164 ? -28.258 -58.805 1.851 1.000 38.133 162 ASP B C 1
ATOM 6066 O O . ASP B 1 164 ? -27.619 -59.573 2.596 1.000 41.079 162 ASP B O 1
ATOM 6071 N N . GLN B 1 165 ? -28.136 -58.779 0.523 1.000 37.382 163 GLN B N 1
ATOM 6072 C CA . GLN B 1 165 ? -27.308 -59.756 -0.234 1.000 36.990 163 GLN B CA 1
ATOM 6073 C C . GLN B 1 165 ? -25.838 -59.551 0.156 1.000 34.249 163 GLN B C 1
ATOM 6074 O O . GLN B 1 165 ? -25.152 -60.536 0.475 1.000 29.641 163 GLN B O 1
ATOM 6080 N N . LEU B 1 166 ? -25.392 -58.299 0.236 1.000 34.513 164 LEU B N 1
ATOM 6081 C CA . LEU B 1 166 ? -23.979 -57.971 0.550 1.000 30.802 164 LEU B CA 1
ATOM 6082 C C . LEU B 1 166 ? -23.625 -58.424 1.978 1.000 29.715 164 LEU B C 1
ATOM 6083 O O . LEU B 1 166 ? -22.587 -59.114 2.151 1.000 30.152 164 LEU B O 1
ATOM 6088 N N . PHE B 1 167 ? -24.466 -58.132 2.975 1.000 29.434 165 PHE B N 1
ATOM 6089 C CA . PHE B 1 167 ? -24.276 -58.658 4.354 1.000 25.732 165 PHE B CA 1
ATOM 6090 C C . PHE B 1 167 ? -24.152 -60.183 4.297 1.000 25.856 165 PHE B C 1
ATOM 6091 O O . PHE B 1 167 ? -23.214 -60.751 4.891 1.000 25.664 165 PHE B O 1
ATOM 6099 N N . ASN B 1 168 ? -25.083 -60.857 3.620 1.000 28.529 166 ASN B N 1
ATOM 6100 C CA . ASN B 1 168 ? -25.069 -62.341 3.543 1.000 28.768 166 ASN B CA 1
ATOM 6101 C C . ASN B 1 168 ? -23.716 -62.782 3.000 1.000 27.761 166 ASN B C 1
ATOM 6102 O O . ASN B 1 168 ? -23.091 -63.689 3.637 1.000 26.716 166 ASN B O 1
ATOM 6107 N N . LYS B 1 169 ? -23.230 -62.109 1.942 1.000 32.101 167 LYS B N 1
ATOM 6108 C CA . LYS B 1 169 ? -21.926 -62.430 1.285 1.000 33.672 167 LYS B CA 1
ATOM 6109 C C . LYS B 1 169 ? -20.768 -62.234 2.281 1.000 32.612 167 LYS B C 1
ATOM 6110 O O . LYS B 1 169 ? -19.909 -63.159 2.436 1.000 25.428 167 LYS B O 1
ATOM 6116 N N . ILE B 1 170 ? -20.736 -61.073 2.942 1.000 33.259 168 ILE B N 1
ATOM 6117 C CA . ILE B 1 170 ? -19.648 -60.734 3.901 1.000 30.349 168 ILE B CA 1
ATOM 6118 C C . ILE B 1 170 ? -19.583 -61.868 4.917 1.000 31.094 168 ILE B C 1
ATOM 6119 O O . ILE B 1 170 ? -18.486 -62.408 5.170 1.000 35.890 168 ILE B O 1
ATOM 6124 N N . ILE B 1 171 ? -20.735 -62.249 5.464 1.000 34.936 169 ILE B N 1
ATOM 6125 C CA . ILE B 1 171 ? -20.779 -63.195 6.615 1.000 32.822 169 ILE B CA 1
ATOM 6126 C C . ILE B 1 171 ? -20.397 -64.587 6.111 1.000 31.529 169 ILE B C 1
ATOM 6127 O O . ILE B 1 171 ? -19.536 -65.247 6.761 1.000 32.523 169 ILE B O 1
ATOM 6132 N N . TYR B 1 172 ? -20.937 -64.999 4.966 1.000 32.559 170 TYR B N 1
ATOM 6133 C CA . TYR B 1 172 ? -20.514 -66.254 4.275 1.000 32.106 170 TYR B CA 1
ATOM 6134 C C . TYR B 1 172 ? -18.983 -66.272 4.120 1.000 30.032 170 TYR B C 1
ATOM 6135 O O . TYR B 1 172 ? -18.323 -67.218 4.626 1.000 25.485 170 TYR B O 1
ATOM 6144 N N . ASP B 1 173 ? -18.414 -65.242 3.480 1.000 31.444 171 ASP B N 1
ATOM 6145 C CA . ASP B 1 173 ? -16.962 -65.203 3.152 1.000 30.209 171 ASP B CA 1
ATOM 6146 C C . ASP B 1 173 ? -16.157 -65.342 4.440 1.000 33.987 171 ASP B C 1
ATOM 6147 O O . ASP B 1 173 ? -15.190 -66.142 4.449 1.000 34.404 171 ASP B O 1
ATOM 6152 N N . VAL B 1 174 ? -16.556 -64.659 5.519 1.000 30.181 172 VAL B N 1
ATOM 6153 C CA . VAL B 1 174 ? -15.736 -64.656 6.773 1.000 28.762 172 VAL B CA 1
ATOM 6154 C C . VAL B 1 174 ? -15.805 -66.041 7.426 1.000 30.506 172 VAL B C 1
ATOM 6155 O O . VAL B 1 174 ? -14.741 -66.577 7.816 1.000 38.081 172 VAL B O 1
ATOM 6159 N N . LEU B 1 175 ? -17.010 -66.596 7.575 1.000 29.537 173 LEU B N 1
ATOM 6160 C CA . LEU B 1 175 ? -17.205 -67.947 8.176 1.000 29.733 173 LEU B CA 1
ATOM 6161 C C . LEU B 1 175 ? -16.397 -68.999 7.379 1.000 28.586 173 LEU B C 1
ATOM 6162 O O . LEU B 1 175 ? -15.695 -69.802 8.008 1.000 25.694 173 LEU B O 1
ATOM 6167 N N . MET B 1 176 ? -16.455 -68.992 6.050 1.000 30.853 174 MET B N 1
ATOM 6168 C CA . MET B 1 176 ? -15.840 -70.078 5.210 1.000 36.453 174 MET B CA 1
ATOM 6169 C C . MET B 1 176 ? -14.312 -69.973 5.151 1.000 35.966 174 MET B C 1
ATOM 6170 O O . MET B 1 176 ? -13.690 -70.988 4.801 1.000 39.784 174 MET B O 1
ATOM 6175 N N . ALA B 1 177 ? -13.722 -68.819 5.494 1.000 37.322 175 ALA B N 1
ATOM 6176 C CA . ALA B 1 177 ? -12.250 -68.651 5.518 1.000 35.884 175 ALA B CA 1
ATOM 6177 C C . ALA B 1 177 ? -11.663 -69.297 6.773 1.000 35.310 175 ALA B C 1
ATOM 6178 O O . ALA B 1 177 ? -10.463 -69.541 6.784 1.000 36.526 175 ALA B O 1
ATOM 6180 N N . ASP B 1 178 ? -12.469 -69.564 7.795 1.000 39.517 176 ASP B N 1
ATOM 6181 C CA . ASP B 1 178 ? -12.029 -70.344 8.985 1.000 44.609 176 ASP B CA 1
ATOM 6182 C C . ASP B 1 178 ? -12.148 -71.823 8.627 1.000 46.084 176 ASP B C 1
ATOM 6183 O O . ASP B 1 178 ? -13.262 -72.310 8.443 1.000 41.273 176 ASP B O 1
ATOM 6188 N N . PRO B 1 179 ? -11.021 -72.567 8.495 1.000 49.707 177 PRO B N 1
ATOM 6189 C CA . PRO B 1 179 ? -11.074 -73.974 8.100 1.000 49.893 177 PRO B CA 1
ATOM 6190 C C . PRO B 1 179 ? -12.011 -74.756 9.036 1.000 46.374 177 PRO B C 1
ATOM 6191 O O . PRO B 1 179 ? -12.852 -75.496 8.556 1.000 44.175 177 PRO B O 1
ATOM 6195 N N . TRP B 1 180 ? -11.864 -74.536 10.345 1.000 40.753 178 TRP B N 1
ATOM 6196 C CA . TRP B 1 180 ? -12.631 -75.253 11.395 1.000 45.343 178 TRP B CA 1
ATOM 6197 C C . TRP B 1 180 ? -14.130 -75.014 11.197 1.000 43.635 178 TRP B C 1
ATOM 6198 O O . TRP B 1 180 ? -14.887 -75.983 11.373 1.000 44.080 178 TRP B O 1
ATOM 6209 N N . VAL B 1 181 ? -14.547 -73.809 10.792 1.000 42.339 179 VAL B N 1
ATOM 6210 C CA . VAL B 1 181 ? -15.992 -73.467 10.611 1.000 38.519 179 VAL B CA 1
ATOM 6211 C C . VAL B 1 181 ? -16.489 -74.084 9.306 1.000 36.654 179 VAL B C 1
ATOM 6212 O O . VAL B 1 181 ? -17.550 -74.701 9.333 1.000 36.725 179 VAL B O 1
ATOM 6216 N N . ALA B 1 182 ? -15.796 -73.843 8.193 1.000 38.770 180 ALA B N 1
ATOM 6217 C CA . ALA B 1 182 ? -16.180 -74.335 6.843 1.000 45.240 180 ALA B CA 1
ATOM 6218 C C . ALA B 1 182 ? -16.393 -75.855 6.894 1.000 43.237 180 ALA B C 1
ATOM 6219 O O . ALA B 1 182 ? -17.322 -76.358 6.250 1.000 43.262 180 ALA B O 1
ATOM 6221 N N . GLU B 1 183 ? -15.537 -76.538 7.651 1.000 42.331 181 GLU B N 1
ATOM 6222 C CA . GLU B 1 183 ? -15.522 -78.006 7.836 1.000 47.302 181 GLU B CA 1
ATOM 6223 C C . GLU B 1 183 ? -16.643 -78.400 8.810 1.000 46.352 181 GLU B C 1
ATOM 6224 O O . GLU B 1 183 ? -17.466 -79.248 8.439 1.000 49.491 181 GLU B O 1
ATOM 6230 N N . THR B 1 184 ? -16.685 -77.801 10.003 1.000 41.645 182 THR B N 1
ATOM 6231 C CA . THR B 1 184 ? -17.627 -78.183 11.087 1.000 41.859 182 THR B CA 1
ATOM 6232 C C . THR B 1 184 ? -19.062 -77.771 10.720 1.000 40.179 182 THR B C 1
ATOM 6233 O O . THR B 1 184 ? -19.975 -78.543 11.072 1.000 42.926 182 THR B O 1
ATOM 6237 N N . TYR B 1 185 ? -19.278 -76.648 10.027 1.000 36.906 183 TYR B N 1
ATOM 6238 C CA . TYR B 1 185 ? -20.642 -76.113 9.768 1.000 36.382 183 TYR B CA 1
ATOM 6239 C C . TYR B 1 185 ? -20.892 -75.810 8.287 1.000 36.655 183 TYR B C 1
ATOM 6240 O O . TYR B 1 185 ? -21.919 -75.153 8.007 1.000 35.282 183 TYR B O 1
ATOM 6249 N N . GLY B 1 186 ? -20.043 -76.284 7.371 1.000 37.498 184 GLY B N 1
ATOM 6250 C CA . GLY B 1 186 ? -20.205 -76.039 5.915 1.000 42.987 184 GLY B CA 1
ATOM 6251 C C . GLY B 1 186 ? -21.603 -76.390 5.403 1.000 43.380 184 GLY B C 1
ATOM 6252 O O . GLY B 1 186 ? -22.134 -75.661 4.523 1.000 42.878 184 GLY B O 1
ATOM 6253 N N . SER B 1 187 ? -22.174 -77.469 5.945 1.000 48.500 185 SER B N 1
ATOM 6254 C CA . SER B 1 187 ? -23.569 -77.954 5.744 1.000 52.448 185 SER B CA 1
ATOM 6255 C C . SER B 1 187 ? -24.596 -76.816 5.866 1.000 50.292 185 SER B C 1
ATOM 6256 O O . SER B 1 187 ? -25.571 -76.806 5.086 1.000 49.447 185 SER B O 1
ATOM 6259 N N . LYS B 1 188 ? -24.408 -75.919 6.842 1.000 46.618 186 LYS B N 1
ATOM 6260 C CA . LYS B 1 188 ? -25.395 -74.879 7.236 1.000 44.592 186 LYS B CA 1
ATOM 6261 C C . LYS B 1 188 ? -24.964 -73.498 6.738 1.000 45.936 186 LYS B C 1
ATOM 6262 O O . LYS B 1 188 ? -25.677 -72.518 7.063 1.000 43.789 186 LYS B O 1
ATOM 6268 N N . ILE B 1 189 ? -23.859 -73.426 5.984 1.000 44.904 187 ILE B N 1
ATOM 6269 C CA . ILE B 1 189 ? -23.339 -72.167 5.372 1.000 43.504 187 ILE B CA 1
ATOM 6270 C C . ILE B 1 189 ? -23.345 -72.359 3.852 1.000 42.046 187 ILE B C 1
ATOM 6271 O O . ILE B 1 189 ? -22.435 -73.044 3.335 1.000 43.948 187 ILE B O 1
ATOM 6276 N N . ILE B 1 190 ? -24.338 -71.775 3.169 1.000 45.066 188 ILE B N 1
ATOM 6277 C CA . ILE B 1 190 ? -24.821 -72.249 1.833 1.000 46.964 188 ILE B CA 1
ATOM 6278 C C . ILE B 1 190 ? -24.745 -71.131 0.784 1.000 43.496 188 ILE B C 1
ATOM 6279 O O . ILE B 1 190 ? -25.518 -70.167 0.863 1.000 44.538 188 ILE B O 1
ATOM 6284 N N . LYS B 1 191 ? -23.859 -71.302 -0.194 1.000 43.565 189 LYS B N 1
ATOM 6285 C CA . LYS B 1 191 ? -23.815 -70.527 -1.459 1.000 49.759 189 LYS B CA 1
ATOM 6286 C C . LYS B 1 191 ? -24.804 -71.160 -2.454 1.000 49.238 189 LYS B C 1
ATOM 6287 O O . LYS B 1 191 ? -24.617 -72.342 -2.801 1.000 47.756 189 LYS B O 1
ATOM 6293 N N . GLY B 1 192 ? -25.817 -70.403 -2.886 1.000 47.482 190 GLY B N 1
ATOM 6294 C CA . GLY B 1 192 ? -26.730 -70.787 -3.980 1.000 51.281 190 GLY B CA 1
ATOM 6295 C C . GLY B 1 192 ? -26.036 -70.688 -5.325 1.000 56.990 190 GLY B C 1
ATOM 6296 O O . GLY B 1 192 ? -24.835 -70.362 -5.347 1.000 58.170 190 GLY B O 1
ATOM 6297 N N . SER B 1 193 ? -26.758 -70.948 -6.417 1.000 61.054 191 SER B N 1
ATOM 6298 C CA . SER B 1 193 ? -26.209 -70.909 -7.799 1.000 59.089 191 SER B CA 1
ATOM 6299 C C . SER B 1 193 ? -26.137 -69.460 -8.293 1.000 49.366 191 SER B C 1
ATOM 6300 O O . SER B 1 193 ? -25.121 -69.124 -8.911 1.000 47.959 191 SER B O 1
ATOM 6303 N N . SER B 1 194 ? -27.172 -68.645 -8.061 1.000 45.002 192 SER B N 1
ATOM 6304 C CA . SER B 1 194 ? -27.144 -67.177 -8.316 1.000 48.435 192 SER B CA 1
ATOM 6305 C C . SER B 1 194 ? -25.933 -66.587 -7.569 1.000 47.398 192 SER B C 1
ATOM 6306 O O . SER B 1 194 ? -25.607 -67.092 -6.482 1.000 48.685 192 SER B O 1
ATOM 6309 N N . VAL B 1 195 ? -25.258 -65.591 -8.142 1.000 51.383 193 VAL B N 1
ATOM 6310 C CA . VAL B 1 195 ? -24.049 -64.961 -7.525 1.000 51.609 193 VAL B CA 1
ATOM 6311 C C . VAL B 1 195 ? -24.433 -64.268 -6.202 1.000 47.473 193 VAL B C 1
ATOM 6312 O O . VAL B 1 195 ? -23.558 -64.174 -5.329 1.000 43.491 193 VAL B O 1
ATOM 6316 N N . TYR B 1 196 ? -25.695 -63.847 -6.052 1.000 46.873 194 TYR B N 1
ATOM 6317 C CA . TYR B 1 196 ? -26.216 -63.029 -4.924 1.000 50.904 194 TYR B CA 1
ATOM 6318 C C . TYR B 1 196 ? -26.829 -63.897 -3.815 1.000 50.629 194 TYR B C 1
ATOM 6319 O O . TYR B 1 196 ? -27.324 -63.315 -2.833 1.000 51.021 194 TYR B O 1
ATOM 6328 N N . ASP B 1 197 ? -26.810 -65.225 -3.952 1.000 47.976 195 ASP B N 1
ATOM 6329 C CA . ASP B 1 197 ? -27.656 -66.127 -3.131 1.000 50.241 195 ASP B CA 1
ATOM 6330 C C . ASP B 1 197 ? -26.781 -66.773 -2.049 1.000 47.778 195 ASP B C 1
ATOM 6331 O O . ASP B 1 197 ? -25.975 -67.668 -2.363 1.000 41.740 195 ASP B O 1
ATOM 6336 N N . TYR B 1 198 ? -26.915 -66.288 -0.816 1.000 42.031 196 TYR B N 1
ATOM 6337 C CA . TYR B 1 198 ? -26.267 -66.862 0.388 1.000 41.978 196 TYR B CA 1
ATOM 6338 C C . TYR B 1 198 ? -27.335 -66.982 1.479 1.000 40.035 196 TYR B C 1
ATOM 6339 O O . TYR B 1 198 ? -28.051 -66.013 1.710 1.000 42.203 196 TYR B O 1
ATOM 6348 N N . SER B 1 199 ? -27.432 -68.155 2.103 1.000 42.285 197 SER B N 1
ATOM 6349 C CA . SER B 1 199 ? -28.435 -68.514 3.133 1.000 44.471 197 SER B CA 1
ATOM 6350 C C . SER B 1 199 ? -27.704 -69.178 4.306 1.000 45.065 197 SER B C 1
ATOM 6351 O O . SER B 1 199 ? -26.566 -69.647 4.102 1.000 37.373 197 SER B O 1
ATOM 6354 N N . PHE B 1 200 ? -28.319 -69.215 5.492 1.000 43.502 198 PHE B N 1
ATOM 6355 C CA . PHE B 1 200 ? -27.729 -69.853 6.700 1.000 41.324 198 PHE B CA 1
ATOM 6356 C C . PHE B 1 200 ? -28.801 -70.644 7.474 1.000 38.804 198 PHE B C 1
ATOM 6357 O O . PHE B 1 200 ? -29.966 -70.230 7.532 1.000 36.763 198 PHE B O 1
ATOM 6365 N N . LYS B 1 201 ? -28.382 -71.762 8.068 1.000 41.298 199 LYS B N 1
ATOM 6366 C CA . LYS B 1 201 ? -29.209 -72.679 8.899 1.000 45.115 199 LYS B CA 1
ATOM 6367 C C . LYS B 1 201 ? -28.544 -72.813 10.273 1.000 42.265 199 LYS B C 1
ATOM 6368 O O . LYS B 1 201 ? -28.781 -73.817 10.968 1.000 42.141 199 LYS B O 1
ATOM 6374 N N . LEU B 1 202 ? -27.673 -71.866 10.613 1.000 39.694 200 LEU B N 1
ATOM 6375 C CA . LEU B 1 202 ? -26.941 -71.888 11.896 1.000 37.504 200 LEU B CA 1
ATOM 6376 C C . LEU B 1 202 ? -27.940 -71.564 13.007 1.000 35.365 200 LEU B C 1
ATOM 6377 O O . LEU B 1 202 ? -28.702 -70.578 12.875 1.000 37.505 200 LEU B O 1
ATOM 6382 N N . THR B 1 203 ? -27.997 -72.435 14.007 1.000 33.645 201 THR B N 1
ATOM 6383 C CA . THR B 1 203 ? -28.867 -72.291 15.196 1.000 35.365 201 THR B CA 1
ATOM 6384 C C . THR B 1 203 ? -28.133 -71.427 16.218 1.000 36.515 201 THR B C 1
ATOM 6385 O O . THR B 1 203 ? -26.876 -71.368 16.184 1.000 35.713 201 THR B O 1
ATOM 6389 N N . SER B 1 204 ? -28.898 -70.827 17.116 1.000 33.270 202 SER B N 1
ATOM 6390 C CA . SER B 1 204 ? -28.410 -70.156 18.337 1.000 36.134 202 SER B CA 1
ATOM 6391 C C . SER B 1 204 ? -27.266 -70.981 18.975 1.000 36.873 202 SER B C 1
ATOM 6392 O O . SER B 1 204 ? -26.217 -70.386 19.325 1.000 33.594 202 SER B O 1
ATOM 6395 N N . ARG B 1 205 ? -27.420 -72.301 19.114 1.000 35.791 203 ARG B N 1
ATOM 6396 C CA . ARG B 1 205 ? -26.399 -73.187 19.746 1.000 37.656 203 ARG B CA 1
ATOM 6397 C C . ARG B 1 205 ? -25.141 -73.251 18.865 1.000 33.684 203 ARG B C 1
ATOM 6398 O O . ARG B 1 205 ? -24.023 -73.343 19.422 1.000 28.870 203 ARG B O 1
ATOM 6406 N N . ASP B 1 206 ? -25.315 -73.255 17.544 1.000 28.049 204 ASP B N 1
ATOM 6407 C CA . ASP B 1 206 ? -24.177 -73.279 16.584 1.000 30.723 204 ASP B CA 1
ATOM 6408 C C . ASP B 1 206 ? -23.396 -71.969 16.762 1.000 32.606 204 ASP B C 1
ATOM 6409 O O . ASP B 1 206 ? -22.178 -72.018 16.996 1.000 32.198 204 ASP B O 1
ATOM 6414 N N . TRP B 1 207 ? -24.097 -70.835 16.717 1.000 33.355 205 TRP B N 1
ATOM 6415 C CA . TRP B 1 207 ? -23.513 -69.489 16.939 1.000 30.363 205 TRP B CA 1
ATOM 6416 C C . TRP B 1 207 ? -22.760 -69.476 18.278 1.000 32.577 205 TRP B C 1
ATOM 6417 O O . TRP B 1 207 ? -21.627 -68.979 18.301 1.000 29.234 205 TRP B O 1
ATOM 6428 N N . ASP B 1 208 ? -23.287 -70.078 19.348 1.000 33.206 206 ASP B N 1
ATOM 6429 C CA . ASP B 1 208 ? -22.559 -70.065 20.647 1.000 35.103 206 ASP B CA 1
ATOM 6430 C C . ASP B 1 208 ? -21.252 -70.841 20.550 1.000 35.090 206 ASP B C 1
ATOM 6431 O O . ASP B 1 208 ? -20.292 -70.505 21.284 1.000 34.960 206 ASP B O 1
ATOM 6436 N N . ASP B 1 209 ? -21.214 -71.849 19.696 1.000 37.208 207 ASP B N 1
ATOM 6437 C CA . ASP B 1 209 ? -19.963 -72.599 19.432 1.000 40.594 207 ASP B CA 1
ATOM 6438 C C . ASP B 1 209 ? -19.004 -71.718 18.614 1.000 35.644 207 ASP B C 1
ATOM 6439 O O . ASP B 1 209 ? -17.818 -71.663 18.970 1.000 34.883 207 ASP B O 1
ATOM 6444 N N . ILE B 1 210 ? -19.500 -71.051 17.570 1.000 34.465 208 ILE B N 1
ATOM 6445 C CA . ILE B 1 210 ? -18.668 -70.348 16.546 1.000 31.365 208 ILE B CA 1
ATOM 6446 C C . ILE B 1 210 ? -18.055 -69.074 17.138 1.000 32.765 208 ILE B C 1
ATOM 6447 O O . ILE B 1 210 ? -16.827 -68.897 17.023 1.000 29.847 208 ILE B O 1
ATOM 6452 N N . LYS B 1 211 ? -18.888 -68.220 17.741 1.000 33.178 209 LYS B N 1
ATOM 6453 C CA . LYS B 1 211 ? -18.562 -66.817 18.097 1.000 32.256 209 LYS B CA 1
ATOM 6454 C C . LYS B 1 211 ? -17.228 -66.740 18.826 1.000 30.237 209 LYS B C 1
ATOM 6455 O O . LYS B 1 211 ? -16.391 -65.922 18.481 1.000 30.493 209 LYS B O 1
ATOM 6461 N N . PRO B 1 212 ? -16.958 -67.559 19.860 1.000 39.137 210 PRO B N 1
ATOM 6462 C CA . PRO B 1 212 ? -15.721 -67.415 20.631 1.000 38.151 210 PRO B CA 1
ATOM 6463 C C . PRO B 1 212 ? -14.456 -67.911 19.913 1.000 40.178 210 PRO B C 1
ATOM 6464 O O . PRO B 1 212 ? -13.388 -67.565 20.372 1.000 39.725 210 PRO B O 1
ATOM 6468 N N . LYS B 1 213 ? -14.599 -68.695 18.833 1.000 38.977 211 LYS B N 1
ATOM 6469 C CA . LYS B 1 213 ? -13.480 -69.436 18.180 1.000 40.022 211 LYS B CA 1
ATOM 6470 C C . LYS B 1 213 ? -13.175 -68.860 16.795 1.000 35.106 211 LYS B C 1
ATOM 6471 O O . LYS B 1 213 ? -12.025 -68.976 16.359 1.000 36.552 211 LYS B O 1
ATOM 6477 N N . LEU B 1 214 ? -14.179 -68.284 16.125 1.000 33.438 212 LEU B N 1
ATOM 6478 C CA . LEU B 1 214 ? -14.076 -67.804 14.732 1.000 31.317 212 LEU B CA 1
ATOM 6479 C C . LEU B 1 214 ? -12.837 -66.916 14.578 1.000 34.564 212 LEU B C 1
ATOM 6480 O O . LEU B 1 214 ? -12.689 -65.961 15.347 1.000 32.466 212 LEU B O 1
ATOM 6485 N N . VAL B 1 215 ? -11.985 -67.240 13.606 1.000 35.084 213 VAL B N 1
ATOM 6486 C CA . VAL B 1 215 ? -10.754 -66.474 13.277 1.000 34.693 213 VAL B CA 1
ATOM 6487 C C . VAL B 1 215 ? -10.974 -65.787 11.931 1.000 33.698 213 VAL B C 1
ATOM 6488 O O . VAL B 1 215 ? -11.685 -66.333 11.093 1.000 33.559 213 VAL B O 1
ATOM 6492 N N . TYR B 1 216 ? -10.450 -64.572 11.788 1.000 34.633 214 TYR B N 1
ATOM 6493 C CA . TYR B 1 216 ? -10.553 -63.755 10.553 1.000 34.705 214 TYR B CA 1
ATOM 6494 C C . TYR B 1 216 ? -9.359 -64.117 9.667 1.000 36.514 214 TYR B C 1
ATOM 6495 O O . TYR B 1 216 ? -8.220 -63.813 10.055 1.000 39.080 214 TYR B O 1
ATOM 6504 N N . ASN B 1 217 ? -9.611 -64.817 8.563 1.000 39.370 215 ASN B N 1
ATOM 6505 C CA . ASN B 1 217 ? -8.562 -65.469 7.733 1.000 41.322 215 ASN B CA 1
ATOM 6506 C C . ASN B 1 217 ? -8.506 -64.736 6.395 1.000 38.779 215 ASN B C 1
ATOM 6507 O O . ASN B 1 217 ? -9.260 -65.114 5.490 1.000 37.244 215 ASN B O 1
ATOM 6512 N N . PHE B 1 218 ? -7.736 -63.647 6.342 1.000 33.682 216 PHE B N 1
ATOM 6513 C CA . PHE B 1 218 ? -7.617 -62.775 5.151 1.000 38.073 216 PHE B CA 1
ATOM 6514 C C . PHE B 1 218 ? -6.187 -62.260 5.128 1.000 39.590 216 PHE B C 1
ATOM 6515 O O . PHE B 1 218 ? -5.864 -61.323 5.849 1.000 35.856 216 PHE B O 1
ATOM 6523 N N . PRO B 1 219 ? -5.295 -62.901 4.335 1.000 40.956 217 PRO B N 1
ATOM 6524 C CA . PRO B 1 219 ? -3.848 -62.764 4.513 1.000 42.171 217 PRO B CA 1
ATOM 6525 C C . PRO B 1 219 ? -3.309 -61.323 4.455 1.000 39.801 217 PRO B C 1
ATOM 6526 O O . PRO B 1 219 ? -2.389 -60.988 5.196 1.000 42.190 217 PRO B O 1
ATOM 6530 N N . ASN B 1 220 ? -3.892 -60.472 3.615 1.000 37.940 218 ASN B N 1
ATOM 6531 C CA . ASN B 1 220 ? -3.383 -59.081 3.462 1.000 42.678 218 ASN B CA 1
ATOM 6532 C C . ASN B 1 220 ? -4.063 -58.127 4.470 1.000 40.650 218 ASN B C 1
ATOM 6533 O O . ASN B 1 220 ? -3.665 -56.954 4.487 1.000 40.482 218 ASN B O 1
ATOM 6538 N N . 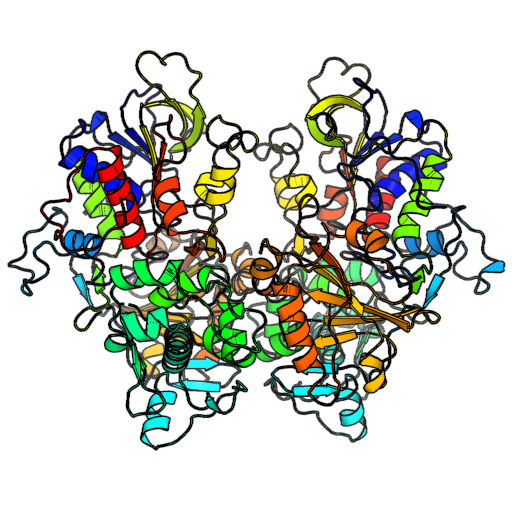SER B 1 221 ? -5.020 -58.598 5.293 1.000 37.022 219 SER B N 1
ATOM 6539 C CA . SER B 1 221 ? -5.838 -57.743 6.203 1.000 32.363 219 SER B CA 1
ATOM 6540 C C . SER B 1 221 ? -5.012 -57.304 7.401 1.000 29.697 219 SER B C 1
ATOM 6541 O O . SER B 1 221 ? -4.309 -58.096 8.024 1.000 28.141 219 SER B O 1
ATOM 6544 N N . PRO B 1 222 ? -5.185 -56.047 7.836 1.000 31.780 220 PRO B N 1
ATOM 6545 C CA . PRO B 1 222 ? -4.705 -55.640 9.154 1.000 31.167 220 PRO B CA 1
ATOM 6546 C C . PRO B 1 222 ? -5.247 -56.527 10.283 1.000 30.127 220 PRO B C 1
ATOM 6547 O O . PRO B 1 222 ? -4.592 -56.632 11.306 1.000 26.282 220 PRO B O 1
ATOM 6551 N N . TYR B 1 223 ? -6.384 -57.201 10.065 1.000 31.228 221 TYR B N 1
ATOM 6552 C CA . TYR B 1 223 ? -7.069 -58.000 11.120 1.000 32.531 221 TYR B CA 1
ATOM 6553 C C . TYR B 1 223 ? -6.806 -59.509 10.950 1.000 34.070 221 TYR B C 1
ATOM 6554 O O . TYR B 1 223 ? -7.426 -60.312 11.712 1.000 31.726 221 TYR B O 1
ATOM 6563 N N . ASP B 1 224 ? -5.906 -59.899 10.031 1.000 33.812 222 ASP B N 1
ATOM 6564 C CA . ASP B 1 224 ? -5.631 -61.328 9.722 1.000 32.668 222 ASP B CA 1
ATOM 6565 C C . ASP B 1 224 ? -5.258 -62.094 10.999 1.000 33.895 222 ASP B C 1
ATOM 6566 O O . ASP B 1 224 ? -4.403 -61.615 11.747 1.000 33.095 222 ASP B O 1
ATOM 6571 N N . GLN B 1 225 ? -5.877 -63.262 11.203 1.000 34.585 223 GLN B N 1
ATOM 6572 C CA . GLN B 1 225 ? -5.590 -64.254 12.281 1.000 39.210 223 GLN B CA 1
ATOM 6573 C C . GLN B 1 225 ? -6.071 -63.737 13.650 1.000 36.267 223 GLN B C 1
ATOM 6574 O O . GLN B 1 225 ? -5.675 -64.345 14.663 1.000 39.433 223 GLN B O 1
ATOM 6580 N N . ARG B 1 226 ? -6.864 -62.666 13.715 1.000 34.031 224 ARG B N 1
ATOM 6581 C CA . ARG B 1 226 ? -7.498 -62.236 15.000 1.000 35.603 224 ARG B CA 1
ATOM 6582 C C . ARG B 1 226 ? -8.890 -62.879 15.091 1.000 33.808 224 ARG B C 1
ATOM 6583 O O . ARG B 1 226 ? -9.563 -63.042 14.025 1.000 32.400 224 ARG B O 1
ATOM 6591 N N . LYS B 1 227 ? -9.322 -63.229 16.306 1.000 33.147 225 LYS B N 1
ATOM 6592 C CA . LYS B 1 227 ? -10.742 -63.593 16.551 1.000 33.755 225 LYS B CA 1
ATOM 6593 C C . LYS B 1 227 ? -11.635 -62.482 15.975 1.000 30.722 225 LYS B C 1
ATOM 6594 O O . LYS B 1 227 ? -11.326 -61.307 16.161 1.000 29.452 225 LYS B O 1
ATOM 6600 N N . VAL B 1 228 ? -12.694 -62.850 15.269 1.000 27.226 226 VAL B N 1
ATOM 6601 C CA . VAL B 1 228 ? -13.704 -61.908 14.714 1.000 26.463 226 VAL B CA 1
ATOM 6602 C C . VAL B 1 228 ? -14.373 -61.163 15.881 1.000 27.835 226 VAL B C 1
ATOM 6603 O O . VAL B 1 228 ? -14.775 -59.983 15.704 1.000 23.770 226 VAL B O 1
ATOM 6607 N N . ASN B 1 229 ? -14.433 -61.825 17.032 1.000 25.473 227 ASN B N 1
ATOM 6608 C CA . ASN B 1 229 ? -14.825 -61.239 18.336 1.000 26.169 227 ASN B CA 1
ATOM 6609 C C . ASN B 1 229 ? -14.052 -59.953 18.619 1.000 27.470 227 ASN B C 1
ATOM 6610 O O . ASN B 1 229 ? -14.652 -59.087 19.270 1.000 27.883 227 ASN B O 1
ATOM 6615 N N . ASP B 1 230 ? -12.804 -59.824 18.142 1.000 26.091 228 ASP B N 1
ATOM 6616 C CA . ASP B 1 230 ? -11.886 -58.725 18.552 1.000 27.713 228 ASP B CA 1
ATOM 6617 C C . ASP B 1 230 ? -11.911 -57.596 17.516 1.000 25.549 228 ASP B C 1
ATOM 6618 O O . ASP B 1 230 ? -11.134 -56.607 17.659 1.000 24.850 228 ASP B O 1
ATOM 6623 N N . ILE B 1 231 ? -12.786 -57.721 16.523 1.000 25.031 229 ILE B N 1
ATOM 6624 C CA . ILE B 1 231 ? -12.897 -56.779 15.377 1.000 25.051 229 ILE B CA 1
ATOM 6625 C C . ILE B 1 231 ? -14.255 -56.078 15.455 1.000 26.401 229 ILE B C 1
ATOM 6626 O O . ILE B 1 231 ? -15.294 -56.771 15.468 1.000 26.406 229 ILE B O 1
ATOM 6631 N N . GLY B 1 232 ? -14.241 -54.747 15.504 1.000 26.500 230 GLY B N 1
ATOM 6632 C CA . GLY B 1 232 ? -15.463 -53.940 15.389 1.000 29.331 230 GLY B CA 1
ATOM 6633 C C . GLY B 1 232 ? -16.141 -54.216 14.062 1.000 29.888 230 GLY B C 1
ATOM 6634 O O . GLY B 1 232 ? -15.451 -54.564 13.109 1.000 33.781 230 GLY B O 1
ATOM 6635 N N . PHE B 1 233 ? -17.445 -54.010 13.981 1.000 31.158 231 PHE B N 1
ATOM 6636 C CA . PHE B 1 233 ? -18.260 -54.398 12.797 1.000 30.754 231 PHE B CA 1
ATOM 6637 C C . PHE B 1 233 ? -18.025 -53.405 11.647 1.000 28.016 231 PHE B C 1
ATOM 6638 O O . PHE B 1 233 ? -18.088 -53.813 10.476 1.000 28.395 231 PHE B O 1
ATOM 6646 N N . TRP B 1 234 ? -17.821 -52.126 11.941 1.000 25.456 232 TRP B N 1
ATOM 6647 C CA . TRP B 1 234 ? -17.476 -51.154 10.874 1.000 28.177 232 TRP B CA 1
ATOM 6648 C C . TRP B 1 234 ? -16.070 -51.486 10.360 1.000 26.973 232 TRP B C 1
ATOM 6649 O O . TRP B 1 234 ? -15.923 -51.635 9.150 1.000 32.332 232 TRP B O 1
ATOM 6660 N N . ASN B 1 235 ? -15.108 -51.697 11.253 1.000 25.346 233 ASN B N 1
ATOM 6661 C CA . ASN B 1 235 ? -13.768 -52.238 10.918 1.000 26.887 233 ASN B CA 1
ATOM 6662 C C . ASN B 1 235 ? -13.933 -53.397 9.913 1.000 28.106 233 ASN B C 1
ATOM 6663 O O . ASN B 1 235 ? -13.377 -53.293 8.805 1.000 31.235 233 ASN B O 1
ATOM 6668 N N . LEU B 1 236 ? -14.687 -54.438 10.269 1.000 26.837 234 LEU B N 1
ATOM 6669 C CA . LEU B 1 236 ? -14.808 -55.682 9.461 1.000 27.745 234 LEU B CA 1
ATOM 6670 C C . LEU B 1 236 ? -15.516 -55.384 8.140 1.000 28.686 234 LEU B C 1
ATOM 6671 O O . LEU B 1 236 ? -15.034 -55.904 7.116 1.000 25.895 234 LEU B O 1
ATOM 6676 N N . ILE B 1 237 ? -16.603 -54.607 8.139 1.000 25.500 235 ILE B N 1
ATOM 6677 C CA . ILE B 1 237 ? -17.380 -54.366 6.885 1.000 26.295 235 ILE B CA 1
ATOM 6678 C C . ILE B 1 237 ? -16.492 -53.591 5.900 1.000 31.628 235 ILE B C 1
ATOM 6679 O O . ILE B 1 237 ? -16.548 -53.913 4.706 1.000 33.222 235 ILE B O 1
ATOM 6684 N N . LYS B 1 238 ? -15.756 -52.568 6.353 1.000 31.533 236 LYS B N 1
ATOM 6685 C CA . LYS B 1 238 ? -14.859 -51.772 5.479 1.000 29.495 236 LYS B CA 1
ATOM 6686 C C . LYS B 1 238 ? -13.763 -52.687 4.939 1.000 30.539 236 LYS B C 1
ATOM 6687 O O . LYS B 1 238 ? -13.519 -52.638 3.740 1.000 31.789 236 LYS B O 1
ATOM 6693 N N . ASP B 1 239 ? -13.133 -53.509 5.786 1.000 32.168 237 ASP B N 1
ATOM 6694 C CA . ASP B 1 239 ? -12.057 -54.413 5.317 1.000 32.589 237 ASP B CA 1
ATOM 6695 C C . ASP B 1 239 ? -12.605 -55.313 4.213 1.000 35.041 237 ASP B C 1
ATOM 6696 O O . ASP B 1 239 ? -11.814 -55.762 3.382 1.000 38.994 237 ASP B O 1
ATOM 6701 N N . GLN B 1 240 ? -13.907 -55.582 4.205 1.000 36.404 238 GLN B N 1
ATOM 6702 C CA . GLN B 1 240 ? -14.497 -56.621 3.332 1.000 35.542 238 GLN B CA 1
ATOM 6703 C C . GLN B 1 240 ? -15.076 -55.967 2.071 1.000 33.309 238 GLN B C 1
ATOM 6704 O O . GLN B 1 240 ? -14.894 -56.579 1.003 1.000 33.985 238 GLN B O 1
ATOM 6710 N N . VAL B 1 241 ? -15.706 -54.788 2.150 1.000 30.890 239 VAL B N 1
ATOM 6711 C CA . VAL B 1 241 ? -16.409 -54.164 0.984 1.000 30.306 239 VAL B CA 1
ATOM 6712 C C . VAL B 1 241 ? -16.019 -52.697 0.775 1.000 28.174 239 VAL B C 1
ATOM 6713 O O . VAL B 1 241 ? -16.757 -51.988 0.036 1.000 26.134 239 VAL B O 1
ATOM 6717 N N . SER B 1 242 ? -14.936 -52.234 1.399 1.000 29.384 240 SER B N 1
ATOM 6718 C CA . SER B 1 242 ? -14.447 -50.830 1.313 1.000 29.048 240 SER B CA 1
ATOM 6719 C C . SER B 1 242 ? -15.345 -49.901 2.132 1.000 32.660 240 SER B C 1
ATOM 6720 O O . SER B 1 242 ? -16.509 -50.270 2.431 1.000 31.229 240 SER B O 1
ATOM 6723 N N . GLN B 1 243 ? -14.832 -48.703 2.405 1.000 32.886 241 GLN B N 1
ATOM 6724 C CA . GLN B 1 243 ? -15.508 -47.668 3.215 1.000 31.759 241 GLN B CA 1
ATOM 6725 C C . GLN B 1 243 ? -16.759 -47.216 2.460 1.000 33.694 241 GLN B C 1
ATOM 6726 O O . GLN B 1 243 ? -17.766 -46.896 3.108 1.000 32.506 241 GLN B O 1
ATOM 6732 N N . GLU B 1 244 ? -16.718 -47.193 1.133 1.000 32.630 242 GLU B N 1
ATOM 6733 C CA . GLU B 1 244 ? -17.945 -46.884 0.342 1.000 33.981 242 GLU B CA 1
ATOM 6734 C C . GLU B 1 244 ? -18.953 -48.042 0.505 1.000 30.727 242 GLU B C 1
ATOM 6735 O O . GLU B 1 244 ? -20.151 -47.754 0.547 1.000 30.344 242 GLU B O 1
ATOM 6741 N N . GLY B 1 245 ? -18.488 -49.288 0.629 1.000 28.669 243 GLY B N 1
ATOM 6742 C CA . GLY B 1 245 ? -19.357 -50.436 0.963 1.000 31.659 243 GLY B CA 1
ATOM 6743 C C . GLY B 1 245 ? -20.028 -50.238 2.320 1.000 31.457 243 GLY B C 1
ATOM 6744 O O . GLY B 1 245 ? -21.266 -50.368 2.407 1.000 27.053 243 GLY B O 1
ATOM 6745 N N . TYR B 1 246 ? -19.249 -49.840 3.332 1.000 29.164 244 TYR B N 1
ATOM 6746 C CA . TYR B 1 246 ? -19.783 -49.537 4.674 1.000 32.002 244 TYR B CA 1
ATOM 6747 C C . TYR B 1 246 ? -20.850 -48.438 4.588 1.000 30.213 244 TYR B C 1
ATOM 6748 O O . TYR B 1 246 ? -21.896 -48.586 5.240 1.000 34.282 244 TYR B O 1
ATOM 6757 N N . GLU B 1 247 ? -20.615 -47.372 3.831 1.000 29.744 245 GLU B N 1
ATOM 6758 C CA . GLU B 1 247 ? -21.589 -46.253 3.703 1.000 30.343 245 GLU B CA 1
ATOM 6759 C C . GLU B 1 247 ? -22.910 -46.783 3.129 1.000 30.470 245 GLU B C 1
ATOM 6760 O O . GLU B 1 247 ? -24.010 -46.327 3.572 1.000 32.528 245 GLU B O 1
ATOM 6766 N N . PHE B 1 248 ? -22.827 -47.668 2.138 1.000 30.631 246 PHE B N 1
ATOM 6767 C CA . PHE B 1 248 ? -24.028 -48.285 1.510 1.000 31.268 246 PHE B CA 1
ATOM 6768 C C . PHE B 1 248 ? -24.816 -49.023 2.602 1.000 27.963 246 PHE B C 1
ATOM 6769 O O . PHE B 1 248 ? -25.996 -48.711 2.812 1.000 27.707 246 PHE B O 1
ATOM 6777 N N . LEU B 1 249 ? -24.145 -49.938 3.300 1.000 29.646 247 LEU B N 1
ATOM 6778 C CA . LEU B 1 249 ? -24.819 -50.893 4.221 1.000 31.459 247 LEU B CA 1
ATOM 6779 C C . LEU B 1 249 ? -25.340 -50.135 5.439 1.000 30.803 247 LEU B C 1
ATOM 6780 O O . LEU B 1 249 ? -26.484 -50.378 5.804 1.000 34.262 247 LEU B O 1
ATOM 6785 N N . ALA B 1 250 ? -24.556 -49.196 5.986 1.000 31.618 248 ALA B N 1
ATOM 6786 C CA . ALA B 1 250 ? -24.936 -48.394 7.169 1.000 31.909 248 ALA B CA 1
ATOM 6787 C C . ALA B 1 250 ? -26.171 -47.566 6.825 1.000 31.335 248 ALA B C 1
ATOM 6788 O O . ALA B 1 250 ? -27.114 -47.497 7.624 1.000 36.271 248 ALA B O 1
ATOM 6790 N N . ASN B 1 251 ? -26.173 -46.943 5.661 1.000 31.403 249 ASN B N 1
ATOM 6791 C CA . ASN B 1 251 ? -27.231 -45.965 5.311 1.000 30.977 249 ASN B CA 1
ATOM 6792 C C . ASN B 1 251 ? -28.503 -46.682 4.830 1.000 30.020 249 ASN B C 1
ATOM 6793 O O . ASN B 1 251 ? -29.592 -46.121 5.084 1.000 28.276 249 ASN B O 1
ATOM 6798 N N . ALA B 1 252 ? -28.385 -47.840 4.178 1.000 28.516 250 ALA B N 1
ATOM 6799 C CA . ALA B 1 252 ? -29.518 -48.571 3.554 1.000 35.238 250 ALA B CA 1
ATOM 6800 C C . ALA B 1 252 ? -30.200 -49.538 4.538 1.000 40.937 250 ALA B C 1
ATOM 6801 O O . ALA B 1 252 ? -31.194 -50.172 4.129 1.000 40.632 250 ALA B O 1
ATOM 6803 N N . GLY B 1 253 ? -29.666 -49.699 5.757 1.000 48.209 251 GLY B N 1
ATOM 6804 C CA . GLY B 1 253 ? -30.361 -50.389 6.864 1.000 54.701 251 GLY B CA 1
ATOM 6805 C C . GLY B 1 253 ? -31.169 -49.417 7.727 1.000 65.193 251 GLY B C 1
ATOM 6806 O O . GLY B 1 253 ? -30.764 -48.244 7.861 1.000 57.415 251 GLY B O 1
ATOM 6807 N N . GLY B 1 254 ? -32.287 -49.874 8.293 1.000 68.362 252 GLY B N 1
ATOM 6808 C CA . GLY B 1 254 ? -33.003 -49.195 9.391 1.000 72.573 252 GLY B CA 1
ATOM 6809 C C . GLY B 1 254 ? -33.473 -50.241 10.375 1.000 82.866 252 GLY B C 1
ATOM 6810 O O . GLY B 1 254 ? -32.771 -50.449 11.402 1.000 82.152 252 GLY B O 1
ATOM 6811 N N . TYR B 1 255 ? -34.624 -50.853 10.031 1.000 94.376 253 TYR B N 1
ATOM 6812 C CA . TYR B 1 255 ? -35.252 -52.111 10.539 1.000 100.376 253 TYR B CA 1
ATOM 6813 C C . TYR B 1 255 ? -34.272 -53.040 11.275 1.000 104.563 253 TYR B C 1
ATOM 6814 O O . TYR B 1 255 ? -33.966 -54.136 10.725 1.000 104.154 253 TYR B O 1
ATOM 6823 N N . TYR B 1 256 ? -33.852 -52.673 12.496 1.000 93.921 254 TYR B N 1
ATOM 6824 C CA . TYR B 1 256 ? -33.033 -53.525 13.404 1.000 88.597 254 TYR B CA 1
ATOM 6825 C C . TYR B 1 256 ? -31.671 -53.853 12.779 1.000 79.479 254 TYR B C 1
ATOM 6826 O O . TYR B 1 256 ? -31.097 -54.918 13.099 1.000 78.454 254 TYR B O 1
ATOM 6835 N N . SER B 1 257 ? -31.171 -52.956 11.921 1.000 66.439 255 SER B N 1
ATOM 6836 C CA . SER B 1 257 ? -29.849 -53.069 11.253 1.000 62.536 255 SER B CA 1
ATOM 6837 C C . SER B 1 257 ? -28.834 -52.248 12.048 1.000 54.900 255 SER B C 1
ATOM 6838 O O . SER B 1 257 ? -28.909 -50.997 12.018 1.000 47.868 255 SER B O 1
ATOM 6841 N N . ASN B 1 258 ? -27.912 -52.942 12.716 1.000 48.163 256 ASN B N 1
ATOM 6842 C CA . ASN B 1 258 ? -26.957 -52.353 13.683 1.000 41.904 256 ASN B CA 1
ATOM 6843 C C . ASN B 1 258 ? -25.560 -52.396 13.063 1.000 38.244 256 ASN B C 1
ATOM 6844 O O . ASN B 1 258 ? -24.908 -53.452 13.165 1.000 37.348 256 ASN B O 1
ATOM 6849 N N . THR B 1 259 ? -25.124 -51.277 12.478 1.000 35.679 257 THR B N 1
ATOM 6850 C CA . THR B 1 259 ? -23.860 -51.154 11.701 1.000 34.893 257 THR B CA 1
ATOM 6851 C C . THR B 1 259 ? -22.871 -50.247 12.442 1.000 31.398 257 THR B C 1
ATOM 6852 O O . THR B 1 259 ? -21.872 -49.826 11.836 1.000 32.250 257 THR B O 1
ATOM 6856 N N . ILE B 1 260 ? -23.110 -49.973 13.718 1.000 29.258 258 ILE B N 1
ATOM 6857 C CA . ILE B 1 260 ? -22.088 -49.296 14.573 1.000 28.990 258 ILE B CA 1
ATOM 6858 C C . ILE B 1 260 ? -20.902 -50.237 14.749 1.000 25.984 258 ILE B C 1
ATOM 6859 O O . ILE B 1 260 ? -21.004 -51.413 14.402 1.000 25.338 258 ILE B O 1
ATOM 6864 N N . ASN B 1 261 ? -19.816 -49.714 15.296 1.000 26.601 259 ASN B N 1
ATOM 6865 C CA . ASN B 1 261 ? -18.552 -50.462 15.405 1.000 26.247 259 ASN B CA 1
ATOM 6866 C C . ASN B 1 261 ? -18.610 -51.334 16.648 1.000 25.495 259 ASN B C 1
ATOM 6867 O O . ASN B 1 261 ? -17.786 -51.147 17.538 1.000 26.873 259 ASN B O 1
ATOM 6872 N N . TRP B 1 262 ? -19.521 -52.303 16.647 1.000 24.664 260 TRP B N 1
ATOM 6873 C CA . TRP B 1 262 ? -19.717 -53.232 17.784 1.000 25.382 260 TRP B CA 1
ATOM 6874 C C . TRP B 1 262 ? -19.156 -54.607 17.438 1.000 25.826 260 TRP B C 1
ATOM 6875 O O . TRP B 1 262 ? -18.512 -54.745 16.368 1.000 25.482 260 TRP B O 1
ATOM 6886 N N . ASN B 1 263 ? -19.342 -55.556 18.351 1.000 22.843 261 ASN B N 1
ATOM 6887 C CA . ASN B 1 263 ? -18.678 -56.879 18.330 1.000 22.304 261 ASN B CA 1
ATOM 6888 C C . ASN B 1 263 ? -19.143 -57.624 17.082 1.000 24.147 261 ASN B C 1
ATOM 6889 O O . ASN B 1 263 ? -20.331 -57.980 17.012 1.000 23.575 261 ASN B O 1
ATOM 6894 N N . SER B 1 264 ? -18.226 -57.846 16.134 1.000 26.030 262 SER B N 1
ATOM 6895 C CA . SER B 1 264 ? -18.506 -58.486 14.830 1.000 23.970 262 SER B CA 1
ATOM 6896 C C . SER B 1 264 ? -19.057 -59.892 15.058 1.000 23.564 262 SER B C 1
ATOM 6897 O O . SER B 1 264 ? -20.015 -60.236 14.374 1.000 27.074 262 SER B O 1
ATOM 6900 N N . ALA B 1 265 ? -18.489 -60.668 15.986 1.000 22.314 263 ALA B N 1
ATOM 6901 C CA . ALA B 1 265 ? -18.922 -62.054 16.285 1.000 22.415 263 ALA B CA 1
ATOM 6902 C C . ALA B 1 265 ? -20.390 -62.025 16.695 1.000 23.478 263 ALA B C 1
ATOM 6903 O O . ALA B 1 265 ? -21.193 -62.791 16.115 1.000 22.290 263 ALA B O 1
ATOM 6905 N N . GLU B 1 266 ? -20.742 -61.112 17.609 1.000 24.090 264 GLU B N 1
ATOM 6906 C CA . GLU B 1 266 ? -22.146 -60.903 18.065 1.000 23.226 264 GLU B CA 1
ATOM 6907 C C . GLU B 1 266 ? -22.976 -60.309 16.916 1.000 25.689 264 GLU B C 1
ATOM 6908 O O . GLU B 1 266 ? -24.197 -60.624 16.814 1.000 22.586 264 GLU B O 1
ATOM 6914 N N . ALA B 1 267 ? -22.368 -59.521 16.026 1.000 24.697 265 ALA B N 1
ATOM 6915 C CA . ALA B 1 267 ? -23.132 -58.845 14.955 1.000 26.187 265 ALA B CA 1
ATOM 6916 C C . ALA B 1 267 ? -23.624 -59.866 13.907 1.000 28.469 265 ALA B C 1
ATOM 6917 O O . ALA B 1 267 ? -24.683 -59.640 13.283 1.000 28.325 265 ALA B O 1
ATOM 6919 N N . PHE B 1 268 ? -22.886 -60.951 13.680 1.000 29.570 266 PHE B N 1
ATOM 6920 C CA . PHE B 1 268 ? -23.169 -61.925 12.589 1.000 30.716 266 PHE B CA 1
ATOM 6921 C C . PHE B 1 268 ? -24.569 -62.524 12.779 1.000 31.213 266 PHE B C 1
ATOM 6922 O O . PHE B 1 268 ? -25.464 -62.274 11.968 1.000 29.583 266 PHE B O 1
ATOM 6930 N N . PRO B 1 269 ? -24.830 -63.299 13.858 1.000 30.950 267 PRO B N 1
ATOM 6931 C CA . PRO B 1 269 ? -26.170 -63.827 14.111 1.000 35.561 267 PRO B CA 1
ATOM 6932 C C . PRO B 1 269 ? -27.251 -62.730 14.127 1.000 36.262 267 PRO B C 1
ATOM 6933 O O . PRO B 1 269 ? -28.308 -62.957 13.605 1.000 34.918 267 PRO B O 1
ATOM 6937 N N . TYR B 1 270 ? -26.936 -61.548 14.651 1.000 42.383 268 TYR B N 1
ATOM 6938 C CA . TYR B 1 270 ? -27.887 -60.408 14.755 1.000 51.438 268 TYR B CA 1
ATOM 6939 C C . TYR B 1 270 ? -28.384 -60.024 13.352 1.000 48.181 268 TYR B C 1
ATOM 6940 O O . TYR B 1 270 ? -29.467 -59.443 13.281 1.000 46.948 268 TYR B O 1
ATOM 6949 N N . MET B 1 271 ? -27.636 -60.352 12.290 1.000 47.855 269 MET B N 1
ATOM 6950 C CA . MET B 1 271 ? -27.902 -59.872 10.905 1.000 54.633 269 MET B CA 1
ATOM 6951 C C . MET B 1 271 ? -28.544 -60.967 10.044 1.000 56.558 269 MET B C 1
ATOM 6952 O O . MET B 1 271 ? -29.362 -60.601 9.175 1.000 61.573 269 MET B O 1
ATOM 6957 N N . VAL B 1 272 ? -28.209 -62.245 10.250 1.000 58.143 270 VAL B N 1
ATOM 6958 C CA . VAL B 1 272 ? -28.747 -63.361 9.408 1.000 65.155 270 VAL B CA 1
ATOM 6959 C C . VAL B 1 272 ? -29.795 -64.196 10.173 1.000 73.441 270 VAL B C 1
ATOM 6960 O O . VAL B 1 272 ? -30.421 -65.050 9.514 1.000 86.172 270 VAL B O 1
ATOM 6964 N N . GLY B 1 273 ? -30.024 -63.940 11.472 1.000 75.321 271 GLY B N 1
ATOM 6965 C CA . GLY B 1 273 ? -31.170 -64.471 12.248 1.000 69.004 271 GLY B CA 1
ATOM 6966 C C . GLY B 1 273 ? -30.835 -65.737 13.018 1.000 62.854 271 GLY B C 1
ATOM 6967 O O . GLY B 1 273 ? -29.695 -66.219 12.871 1.000 59.695 271 GLY B O 1
ATOM 6968 N N . SER B 1 276 ? -35.396 -71.137 11.208 1.000 91.612 274 SER B N 1
ATOM 6969 C CA . SER B 1 276 ? -36.229 -69.975 10.799 1.000 97.825 274 SER B CA 1
ATOM 6970 C C . SER B 1 276 ? -37.562 -70.465 10.203 1.000 95.185 274 SER B C 1
ATOM 6971 O O . SER B 1 276 ? -38.396 -70.926 11.004 1.000 94.758 274 SER B O 1
ATOM 6974 N N . ALA B 1 277 ? -37.681 -70.436 8.862 1.000 90.743 275 ALA B N 1
ATOM 6975 C CA . ALA B 1 277 ? -38.901 -70.505 8.009 1.000 83.864 275 ALA B CA 1
ATOM 6976 C C . ALA B 1 277 ? -40.193 -70.776 8.798 1.000 78.657 275 ALA B C 1
ATOM 6977 O O . ALA B 1 277 ? -40.258 -71.766 9.558 1.000 72.265 275 ALA B O 1
ATOM 6979 N N . GLY B 1 278 ? -41.219 -69.951 8.568 1.000 73.909 276 GLY B N 1
ATOM 6980 C CA . GLY B 1 278 ? -42.511 -70.017 9.280 1.000 70.921 276 GLY B CA 1
ATOM 6981 C C . GLY B 1 278 ? -42.562 -69.031 10.437 1.000 69.902 276 GLY B C 1
ATOM 6982 O O . GLY B 1 278 ? -43.673 -68.610 10.799 1.000 69.538 276 GLY B O 1
ATOM 6983 N N . THR B 1 279 ? -41.407 -68.649 10.991 1.000 65.882 277 THR B N 1
ATOM 6984 C CA . THR B 1 279 ? -41.291 -67.596 12.035 1.000 60.422 277 THR B CA 1
ATOM 6985 C C . THR B 1 279 ? -41.558 -66.241 11.369 1.000 57.945 277 THR B C 1
ATOM 6986 O O . THR B 1 279 ? -40.946 -65.962 10.312 1.000 55.492 277 THR B O 1
ATOM 6990 N N . ILE B 1 280 ? -42.480 -65.457 11.923 1.000 54.675 278 ILE B N 1
ATOM 6991 C CA . ILE B 1 280 ? -42.808 -64.094 11.414 1.000 54.565 278 ILE B CA 1
ATOM 6992 C C . ILE B 1 280 ? -42.784 -63.112 12.590 1.000 48.952 278 ILE B C 1
ATOM 6993 O O . ILE B 1 280 ? -42.764 -63.566 13.781 1.000 42.616 278 ILE B O 1
ATOM 6998 N N . TYR B 1 281 ? -42.775 -61.826 12.243 1.000 41.275 279 TYR B N 1
ATOM 6999 C CA . TYR B 1 281 ? -42.864 -60.682 13.176 1.000 40.629 279 TYR B CA 1
ATOM 7000 C C . TYR B 1 281 ? -44.335 -60.483 13.509 1.000 35.307 279 TYR B C 1
ATOM 7001 O O . TYR B 1 281 ? -45.193 -60.539 12.603 1.000 34.880 279 TYR B O 1
ATOM 7010 N N . LYS B 1 282 ? -44.614 -60.300 14.790 1.000 30.483 280 LYS B N 1
ATOM 7011 C CA . LYS B 1 282 ? -45.980 -60.046 15.283 1.000 29.680 280 LYS B CA 1
ATOM 7012 C C . LYS B 1 282 ? -45.937 -58.919 16.291 1.000 27.755 280 LYS B C 1
ATOM 7013 O O . LYS B 1 282 ? -44.857 -58.625 16.837 1.000 29.470 280 LYS B O 1
ATOM 7019 N N . THR B 1 283 ? -47.099 -58.341 16.542 1.000 29.239 281 THR B N 1
ATOM 7020 C CA . THR B 1 283 ? -47.309 -57.403 17.660 1.000 30.512 281 THR B CA 1
ATOM 7021 C C . THR B 1 283 ? -48.571 -57.834 18.390 1.000 31.392 281 THR B C 1
ATOM 7022 O O . THR B 1 283 ? -49.074 -58.923 18.085 1.000 32.300 281 THR B O 1
ATOM 7026 N N . ILE B 1 284 ? -48.997 -57.018 19.348 1.000 32.567 282 ILE B N 1
ATOM 7027 C CA . ILE B 1 284 ? -50.186 -57.247 20.219 1.000 31.907 282 ILE B CA 1
ATOM 7028 C C . ILE B 1 284 ? -51.143 -56.108 19.908 1.000 33.547 282 ILE B C 1
ATOM 7029 O O . ILE B 1 284 ? -50.703 -54.948 20.039 1.000 32.190 282 ILE B O 1
ATOM 7034 N N . GLU B 1 285 ? -52.359 -56.432 19.467 1.000 33.598 283 GLU B N 1
ATOM 7035 C CA . GLU B 1 285 ? -53.368 -55.433 19.028 1.000 37.254 283 GLU B CA 1
ATOM 7036 C C . GLU B 1 285 ? -53.610 -54.413 20.143 1.000 34.197 283 GLU B C 1
ATOM 7037 O O . GLU B 1 285 ? -53.779 -53.233 19.820 1.000 35.386 283 GLU B O 1
ATOM 7043 N N . GLU B 1 286 ? -53.565 -54.844 21.408 1.000 34.158 284 GLU B N 1
ATOM 7044 C CA . GLU B 1 286 ? -53.834 -53.963 22.578 1.000 33.542 284 GLU B CA 1
ATOM 7045 C C . GLU B 1 286 ? -52.564 -53.160 22.907 1.000 32.379 284 GLU B C 1
ATOM 7046 O O . GLU B 1 286 ? -52.556 -52.505 23.950 1.000 27.003 284 GLU B O 1
ATOM 7052 N N . GLY B 1 287 ? -51.542 -53.200 22.044 1.000 30.409 285 GLY B N 1
ATOM 7053 C CA . GLY B 1 287 ? -50.258 -52.513 22.272 1.000 32.766 285 GLY B CA 1
ATOM 7054 C C . GLY B 1 287 ? -49.242 -53.458 22.893 1.000 33.217 285 GLY B C 1
ATOM 7055 O O . GLY B 1 287 ? -49.624 -54.335 23.745 1.000 30.893 285 GLY B O 1
ATOM 7056 N N . TYR B 1 288 ? -47.985 -53.302 22.485 1.000 29.079 286 TYR B N 1
ATOM 7057 C CA . TYR B 1 288 ? -46.903 -54.264 22.787 1.000 27.394 286 TYR B CA 1
ATOM 7058 C C . TYR B 1 288 ? -46.578 -54.247 24.278 1.000 27.453 286 TYR B C 1
ATOM 7059 O O . TYR B 1 288 ? -46.141 -55.311 24.753 1.000 25.986 286 TYR B O 1
ATOM 7068 N N . ASP B 1 289 ? -46.814 -53.132 24.983 1.000 25.677 287 ASP B N 1
ATOM 7069 C CA . ASP B 1 289 ? -46.558 -53.026 26.441 1.000 26.035 287 ASP B CA 1
ATOM 7070 C C . ASP B 1 289 ? -47.560 -53.912 27.195 1.000 25.117 287 ASP B C 1
ATOM 7071 O O . ASP B 1 289 ? -47.336 -54.144 28.415 1.000 24.381 287 ASP B O 1
ATOM 7076 N N . SER B 1 290 ? -48.582 -54.436 26.505 1.000 24.960 288 SER B N 1
ATOM 7077 C CA . SER B 1 290 ? -49.578 -55.373 27.099 1.000 25.911 288 SER B CA 1
ATOM 7078 C C . SER B 1 290 ? -48.845 -56.559 27.710 1.000 25.468 288 SER B C 1
ATOM 7079 O O . SER B 1 290 ? -49.286 -57.031 28.762 1.000 25.766 288 SER B O 1
ATOM 7082 N N . ILE B 1 291 ? -47.739 -57.002 27.106 1.000 25.709 289 ILE B N 1
ATOM 7083 C CA . ILE B 1 291 ? -46.990 -58.161 27.665 1.000 25.232 289 ILE B CA 1
ATOM 7084 C C . ILE B 1 291 ? -46.411 -57.754 29.018 1.000 26.244 289 ILE B C 1
ATOM 7085 O O . ILE B 1 291 ? -46.407 -58.591 29.947 1.000 30.454 289 ILE B O 1
ATOM 7090 N N . ALA B 1 292 ? -45.920 -56.527 29.167 1.000 25.617 290 ALA B N 1
ATOM 7091 C CA . ALA B 1 292 ? -45.419 -56.082 30.495 1.000 26.547 290 ALA B CA 1
ATOM 7092 C C . ALA B 1 292 ? -46.573 -56.088 31.511 1.000 25.988 290 ALA B C 1
ATOM 7093 O O . ALA B 1 292 ? -46.336 -56.519 32.659 1.000 22.229 290 ALA B O 1
ATOM 7095 N N . TYR B 1 293 ? -47.752 -55.589 31.113 1.000 26.679 291 TYR B N 1
ATOM 7096 C CA . TYR B 1 293 ? -48.949 -55.480 31.992 1.000 28.865 291 TYR B CA 1
ATOM 7097 C C . TYR B 1 293 ? -49.450 -56.901 32.318 1.000 30.893 291 TYR B C 1
ATOM 7098 O O . TYR B 1 293 ? -49.870 -57.126 33.448 1.000 29.121 291 TYR B O 1
ATOM 7107 N N . ALA B 1 294 ? -49.324 -57.857 31.391 1.000 33.430 292 ALA B N 1
ATOM 7108 C CA . ALA B 1 294 ? -49.817 -59.236 31.609 1.000 30.964 292 ALA B CA 1
ATOM 7109 C C . ALA B 1 294 ? -48.958 -59.889 32.695 1.000 32.436 292 ALA B C 1
ATOM 7110 O O . ALA B 1 294 ? -49.543 -60.509 33.621 1.000 30.896 292 ALA B O 1
ATOM 7112 N N . VAL B 1 295 ? -47.640 -59.674 32.658 1.000 29.837 293 VAL B N 1
ATOM 7113 C CA . VAL B 1 295 ? -46.715 -60.263 33.669 1.000 27.492 293 VAL B CA 1
ATOM 7114 C C . VAL B 1 295 ? -46.911 -59.523 34.999 1.000 29.305 293 VAL B C 1
ATOM 7115 O O . VAL B 1 295 ? -46.916 -60.183 36.051 1.000 27.547 293 VAL B O 1
ATOM 7119 N N . ALA B 1 296 ? -47.044 -58.199 34.974 1.000 27.779 294 ALA B N 1
ATOM 7120 C CA . ALA B 1 296 ? -47.232 -57.404 36.204 1.000 33.008 294 ALA B CA 1
ATOM 7121 C C . ALA B 1 296 ? -48.513 -57.881 36.909 1.000 32.472 294 ALA B C 1
ATOM 7122 O O . ALA B 1 296 ? -48.472 -58.084 38.132 1.000 29.027 294 ALA B O 1
ATOM 7124 N N . ASN B 1 297 ? -49.599 -58.034 36.150 1.000 34.779 295 ASN B N 1
ATOM 7125 C CA . ASN B 1 297 ? -50.951 -58.363 36.676 1.000 35.772 295 ASN B CA 1
ATOM 7126 C C . ASN B 1 297 ? -50.902 -59.756 37.305 1.000 39.844 295 ASN B C 1
ATOM 7127 O O . ASN B 1 297 ? -51.496 -59.941 38.393 1.000 39.179 295 ASN B O 1
ATOM 7132 N N . SER B 1 298 ? -50.159 -60.677 36.688 1.000 39.213 296 SER B N 1
ATOM 7133 C CA . SER B 1 298 ? -50.026 -62.064 37.192 1.000 38.358 296 SER B CA 1
ATOM 7134 C C . SER B 1 298 ? -49.292 -62.027 38.537 1.000 38.487 296 SER B C 1
ATOM 7135 O O . SER B 1 298 ? -49.760 -62.674 39.492 1.000 40.667 296 SER B O 1
ATOM 7138 N N . TYR B 1 299 ? -48.216 -61.253 38.651 1.000 35.717 297 TYR B N 1
ATOM 7139 C CA . TYR B 1 299 ? -47.493 -61.085 39.943 1.000 34.505 297 TYR B CA 1
ATOM 7140 C C . TYR B 1 299 ? -48.471 -60.503 40.971 1.000 35.106 297 TYR B C 1
ATOM 7141 O O . TYR B 1 299 ? -48.565 -61.042 42.099 1.000 33.191 297 TYR B O 1
ATOM 7150 N N . MET B 1 300 ? -49.207 -59.465 40.570 1.000 34.863 298 MET B N 1
ATOM 7151 C CA . MET B 1 300 ? -50.030 -58.652 41.497 1.000 38.196 298 MET B CA 1
ATOM 7152 C C . MET B 1 300 ? -51.276 -59.428 41.966 1.000 40.532 298 MET B C 1
ATOM 7153 O O . MET B 1 300 ? -51.878 -58.967 42.939 1.000 43.085 298 MET B O 1
ATOM 7158 N N . GLU B 1 301 ? -51.659 -60.545 41.333 1.000 40.577 299 GLU B N 1
ATOM 7159 C CA . GLU B 1 301 ? -52.860 -61.310 41.780 1.000 45.320 299 GLU B CA 1
ATOM 7160 C C . GLU B 1 301 ? -52.488 -62.162 43.015 1.000 43.973 299 GLU B C 1
ATOM 7161 O O . GLU B 1 301 ? -53.389 -62.712 43.632 1.000 47.657 299 GLU B O 1
ATOM 7167 N N . HIS B 1 302 ? -51.211 -62.188 43.422 1.000 43.246 300 HIS B N 1
ATOM 7168 C CA . HIS B 1 302 ? -50.713 -62.782 44.689 1.000 42.795 300 HIS B CA 1
ATOM 7169 C C . HIS B 1 302 ? -50.732 -61.745 45.819 1.000 48.217 300 HIS B C 1
ATOM 7170 O O . HIS B 1 302 ? -50.062 -60.708 45.695 1.000 50.695 300 HIS B O 1
ATOM 7177 N N . GLU B 1 303 ? -51.397 -62.055 46.931 1.000 46.703 301 GLU B N 1
ATOM 7178 C CA . GLU B 1 303 ? -51.653 -61.081 48.024 1.000 46.667 301 GLU B CA 1
ATOM 7179 C C . GLU B 1 303 ? -50.306 -60.706 48.662 1.000 39.385 301 GLU B C 1
ATOM 7180 O O . GLU B 1 303 ? -49.471 -61.609 48.907 1.000 35.591 301 GLU B O 1
ATOM 7186 N N . GLY B 1 304 ? -50.079 -59.410 48.875 1.000 38.619 302 GLY B N 1
ATOM 7187 C CA . GLY B 1 304 ? -48.796 -58.865 49.363 1.000 38.800 302 GLY B CA 1
ATOM 7188 C C . GLY B 1 304 ? -47.922 -58.336 48.231 1.000 37.217 302 GLY B C 1
ATOM 7189 O O . GLY B 1 304 ? -46.977 -57.599 48.536 1.000 37.184 302 GLY B O 1
ATOM 7190 N N . ALA B 1 305 ? -48.210 -58.682 46.975 1.000 35.258 303 ALA B N 1
ATOM 7191 C CA . ALA B 1 305 ? -47.425 -58.186 45.815 1.000 35.966 303 ALA B CA 1
ATOM 7192 C C . ALA B 1 305 ? -47.608 -56.675 45.718 1.000 35.039 303 ALA B C 1
ATOM 7193 O O . ALA B 1 305 ? -48.724 -56.187 45.959 1.000 36.645 303 ALA B O 1
ATOM 7195 N N . CYS B 1 306 ? -46.555 -55.974 45.321 1.000 35.146 304 CYS B N 1
ATOM 7196 C CA . CYS B 1 306 ? -46.576 -54.505 45.195 1.000 32.946 304 CYS B CA 1
ATOM 7197 C C . CYS B 1 306 ? -45.492 -54.019 44.235 1.000 31.502 304 CYS B C 1
ATOM 7198 O O . CYS B 1 306 ? -44.322 -54.386 44.437 1.000 26.892 304 CYS B O 1
ATOM 7201 N N . ILE B 1 307 ? -45.904 -53.194 43.268 1.000 33.225 305 ILE B N 1
ATOM 7202 C CA . ILE B 1 307 ? -45.018 -52.306 42.465 1.000 36.906 305 ILE B CA 1
ATOM 7203 C C . ILE B 1 307 ? -44.990 -50.956 43.177 1.000 35.321 305 ILE B C 1
ATOM 7204 O O . ILE B 1 307 ? -46.036 -50.278 43.190 1.000 34.419 305 ILE B O 1
ATOM 7209 N N . TRP B 1 308 ? -43.841 -50.581 43.723 1.000 34.685 306 TRP B N 1
ATOM 7210 C CA . TRP B 1 308 ? -43.604 -49.215 44.251 1.000 33.237 306 TRP B CA 1
ATOM 7211 C C . TRP B 1 308 ? -43.186 -48.325 43.075 1.000 32.606 306 TRP B C 1
ATOM 7212 O O . TRP B 1 308 ? -42.156 -48.618 42.466 1.000 31.437 306 TRP B O 1
ATOM 7223 N N . SER B 1 309 ? -44.004 -47.344 42.704 1.000 29.332 307 SER B N 1
ATOM 7224 C CA . SER B 1 309 ? -43.705 -46.430 41.577 1.000 29.394 307 SER B CA 1
ATOM 7225 C C . SER B 1 309 ? -43.171 -45.113 42.154 1.000 29.888 307 SER B C 1
ATOM 7226 O O . SER B 1 309 ? -43.292 -44.918 43.368 1.000 29.107 307 SER B O 1
ATOM 7229 N N . GLU B 1 310 ? -42.588 -44.267 41.308 1.000 27.547 308 GLU B N 1
ATOM 7230 C CA . GLU B 1 310 ? -42.032 -42.946 41.689 1.000 28.181 308 GLU B CA 1
ATOM 7231 C C . GLU B 1 310 ? -41.187 -43.111 42.951 1.000 26.491 308 GLU B C 1
ATOM 7232 O O . GLU B 1 310 ? -41.196 -42.203 43.800 1.000 24.185 308 GLU B O 1
ATOM 7238 N N . ASN B 1 311 ? -40.439 -44.208 43.003 1.000 26.756 309 ASN B N 1
ATOM 7239 C CA . ASN B 1 311 ? -39.530 -44.568 44.115 1.000 26.443 309 ASN B CA 1
ATOM 7240 C C . ASN B 1 311 ? -38.183 -44.958 43.507 1.000 26.126 309 ASN B C 1
ATOM 7241 O O . ASN B 1 311 ? -38.110 -45.977 42.808 1.000 25.494 309 ASN B O 1
ATOM 7246 N N . LYS B 1 312 ? -37.168 -44.135 43.734 1.000 27.386 310 LYS B N 1
ATOM 7247 C CA . LYS B 1 312 ? -35.866 -44.219 43.034 1.000 29.388 310 LYS B CA 1
ATOM 7248 C C . LYS B 1 312 ? -34.806 -44.762 43.984 1.000 29.277 310 LYS B C 1
ATOM 7249 O O . LYS B 1 312 ? -34.545 -44.085 44.983 1.000 27.718 310 LYS B O 1
ATOM 7255 N N . LEU B 1 313 ? -34.182 -45.899 43.655 1.000 29.979 311 LEU B N 1
ATOM 7256 C CA . LEU B 1 313 ? -33.029 -46.441 44.428 1.000 28.045 311 LEU B CA 1
ATOM 7257 C C . LEU B 1 313 ? -31.855 -45.466 44.335 1.000 28.335 311 LEU B C 1
ATOM 7258 O O . LEU B 1 313 ? -31.486 -45.096 43.221 1.000 28.492 311 LEU B O 1
ATOM 7263 N N . LEU B 1 314 ? -31.288 -45.069 45.475 1.000 30.795 312 LEU B N 1
ATOM 7264 C CA . LEU B 1 314 ? -30.160 -44.106 45.543 1.000 28.715 312 LEU B CA 1
ATOM 7265 C C . LEU B 1 314 ? -28.869 -44.885 45.761 1.000 26.905 312 LEU B C 1
ATOM 7266 O O . LEU B 1 314 ? -27.872 -44.582 45.100 1.000 24.534 312 LEU B O 1
ATOM 7271 N N . THR B 1 315 ? -28.912 -45.853 46.661 1.000 27.502 313 THR B N 1
ATOM 7272 C CA . THR B 1 315 ? -27.718 -46.542 47.205 1.000 25.819 313 THR B CA 1
ATOM 7273 C C . THR B 1 315 ? -28.188 -47.747 48.018 1.000 26.126 313 THR B C 1
ATOM 7274 O O . THR B 1 315 ? -29.396 -47.873 48.278 1.000 24.385 313 THR B O 1
ATOM 7278 N N . PHE B 1 316 ? -27.247 -48.598 48.390 1.000 25.799 314 PHE B N 1
ATOM 7279 C CA . PHE B 1 316 ? -27.453 -49.738 49.303 1.000 25.577 314 PHE B CA 1
ATOM 7280 C C . PHE B 1 316 ? -26.114 -50.043 49.969 1.000 27.592 314 PHE B C 1
ATOM 7281 O O . PHE B 1 316 ? -25.049 -49.695 49.405 1.000 26.629 314 PHE B O 1
ATOM 7289 N N . THR B 1 317 ? -26.181 -50.661 51.146 1.000 27.641 315 THR B N 1
ATOM 7290 C CA . THR B 1 317 ? -25.018 -50.883 52.031 1.000 30.759 315 THR B CA 1
ATOM 7291 C C . THR B 1 317 ? -25.243 -52.152 52.860 1.000 30.740 315 THR B C 1
ATOM 7292 O O . THR B 1 317 ? -26.408 -52.546 53.032 1.000 29.659 315 THR B O 1
ATOM 7296 N N . LYS B 1 318 ? -24.144 -52.750 53.313 1.000 33.399 316 LYS B N 1
ATOM 7297 C CA . LYS B 1 318 ? -24.099 -53.877 54.275 1.000 38.662 316 LYS B CA 1
ATOM 7298 C C . LYS B 1 318 ? -23.946 -53.352 55.715 1.000 40.893 316 LYS B C 1
ATOM 7299 O O . LYS B 1 318 ? -24.001 -54.197 56.653 1.000 41.326 316 LYS B O 1
ATOM 7305 N N . ASP B 1 319 ? -23.764 -52.036 55.892 1.000 38.239 317 ASP B N 1
ATOM 7306 C CA . ASP B 1 319 ? -23.486 -51.384 57.201 1.000 38.435 317 ASP B CA 1
ATOM 7307 C C . ASP B 1 319 ? -24.767 -50.672 57.665 1.000 37.499 317 ASP B C 1
ATOM 7308 O O . ASP B 1 319 ? -25.015 -49.513 57.281 1.000 32.855 317 ASP B O 1
ATOM 7313 N N . HIS B 1 320 ? -25.582 -51.366 58.450 1.000 38.109 318 HIS B N 1
ATOM 7314 C CA . HIS B 1 320 ? -26.936 -50.907 58.851 1.000 39.392 318 HIS B CA 1
ATOM 7315 C C . HIS B 1 320 ? -27.354 -51.633 60.126 1.000 42.499 318 HIS B C 1
ATOM 7316 O O . HIS B 1 320 ? -26.767 -52.659 60.485 1.000 42.630 318 HIS B O 1
ATOM 7323 N N . PRO B 1 321 ? -28.386 -51.130 60.841 1.000 44.449 319 PRO B N 1
ATOM 7324 C CA . PRO B 1 321 ? -28.776 -51.700 62.135 1.000 47.761 319 PRO B CA 1
ATOM 7325 C C . PRO B 1 321 ? -29.413 -53.108 62.172 1.000 47.251 319 PRO B C 1
ATOM 7326 O O . PRO B 1 321 ? -29.534 -53.629 63.265 1.000 46.525 319 PRO B O 1
ATOM 7330 N N . LEU B 1 322 ? -29.785 -53.711 61.034 1.000 43.817 320 LEU B N 1
ATOM 7331 C CA . LEU B 1 322 ? -30.595 -54.961 61.012 1.000 42.569 320 LEU B CA 1
ATOM 7332 C C . LEU B 1 322 ? -29.842 -56.105 60.323 1.000 38.704 320 LEU B C 1
ATOM 7333 O O . LEU B 1 322 ? -30.541 -56.950 59.741 1.000 42.239 320 LEU B O 1
ATOM 7338 N N . THR B 1 323 ? -28.513 -56.181 60.416 1.000 37.173 321 THR B N 1
ATOM 7339 C CA . THR B 1 323 ? -27.704 -57.214 59.703 1.000 44.183 321 THR B CA 1
ATOM 7340 C C . THR B 1 323 ? -27.971 -58.612 60.277 1.000 48.227 321 THR B C 1
ATOM 7341 O O . THR B 1 323 ? -27.486 -59.598 59.680 1.000 48.910 321 THR B O 1
ATOM 7345 N N . ASN B 1 324 ? -28.735 -58.711 61.363 1.000 48.646 322 ASN B N 1
ATOM 7346 C CA . ASN B 1 324 ? -29.146 -60.015 61.947 1.000 52.444 322 ASN B CA 1
ATOM 7347 C C . ASN B 1 324 ? -30.230 -60.662 61.078 1.000 46.780 322 ASN B C 1
ATOM 7348 O O . ASN B 1 324 ? -30.217 -61.889 60.997 1.000 45.950 322 ASN B O 1
ATOM 7353 N N . THR B 1 325 ? -31.134 -59.886 60.466 1.000 42.106 323 THR B N 1
ATOM 7354 C CA . THR B 1 325 ? -32.236 -60.422 59.619 1.000 45.318 323 THR B CA 1
ATOM 7355 C C . THR B 1 325 ? -31.909 -60.243 58.125 1.000 41.825 323 THR B C 1
ATOM 7356 O O . THR B 1 325 ? -32.283 -61.131 57.334 1.000 41.966 323 THR B O 1
ATOM 7360 N N . HIS B 1 326 ? -31.231 -59.156 57.752 1.000 41.424 324 HIS B N 1
ATOM 7361 C CA . HIS B 1 326 ? -31.136 -58.678 56.344 1.000 40.601 324 HIS B CA 1
ATOM 7362 C C . HIS B 1 326 ? -29.697 -58.265 56.022 1.000 40.659 324 HIS B C 1
ATOM 7363 O O . HIS B 1 326 ? -29.139 -57.420 56.729 1.000 39.577 324 HIS B O 1
ATOM 7370 N N . LYS B 1 327 ? -29.106 -58.831 54.971 1.000 41.596 325 LYS B N 1
ATOM 7371 C CA . LYS B 1 327 ? -27.725 -58.469 54.557 1.000 39.268 325 LYS B CA 1
ATOM 7372 C C . LYS B 1 327 ? -27.666 -57.009 54.077 1.000 36.505 325 LYS B C 1
ATOM 7373 O O . LYS B 1 327 ? -26.620 -56.365 54.290 1.000 38.111 325 LYS B O 1
ATOM 7379 N N . TYR B 1 328 ? -28.729 -56.484 53.453 1.000 35.122 326 TYR B N 1
ATOM 7380 C CA . TYR B 1 328 ? -28.686 -55.194 52.713 1.000 33.780 326 TYR B CA 1
ATOM 7381 C C . TYR B 1 328 ? -29.778 -54.223 53.177 1.000 33.357 326 TYR B C 1
ATOM 7382 O O . TYR B 1 328 ? -30.979 -54.589 53.312 1.000 30.099 326 TYR B O 1
ATOM 7391 N N . GLU B 1 329 ? -29.351 -52.977 53.363 1.000 33.699 327 GLU B N 1
ATOM 7392 C CA . GLU B 1 329 ? -30.235 -51.794 53.518 1.000 36.656 327 GLU B CA 1
ATOM 7393 C C . GLU B 1 329 ? -30.199 -50.998 52.213 1.000 32.676 327 GLU B C 1
ATOM 7394 O O . GLU B 1 329 ? -29.091 -50.613 51.832 1.000 31.611 327 GLU B O 1
ATOM 7400 N N . LEU B 1 330 ? -31.365 -50.786 51.589 1.000 31.495 328 LEU B N 1
ATOM 7401 C CA . LEU B 1 330 ? -31.576 -49.961 50.371 1.000 29.848 328 LEU B CA 1
ATOM 7402 C C . LEU B 1 330 ? -32.189 -48.618 50.782 1.000 31.204 328 LEU B C 1
ATOM 7403 O O . LEU B 1 330 ? -33.142 -48.618 51.591 1.000 30.463 328 LEU B O 1
ATOM 7408 N N . THR B 1 331 ? -31.696 -47.518 50.216 1.000 28.774 329 THR B N 1
ATOM 7409 C CA . THR B 1 331 ? -32.273 -46.169 50.419 1.000 30.862 329 THR B CA 1
ATOM 7410 C C . THR B 1 331 ? -32.975 -45.748 49.131 1.000 29.244 329 THR B C 1
ATOM 7411 O O . THR B 1 331 ? -32.312 -45.735 48.062 1.000 30.508 329 THR B O 1
ATOM 7415 N N . PHE B 1 332 ? -34.252 -45.400 49.231 1.000 29.124 330 PHE B N 1
ATOM 7416 C CA . PHE B 1 332 ? -35.088 -44.929 48.099 1.000 29.517 330 PHE B CA 1
ATOM 7417 C C . PHE B 1 332 ? -35.432 -43.454 48.291 1.000 30.483 330 PHE B C 1
ATOM 7418 O O . PHE B 1 332 ? -35.607 -4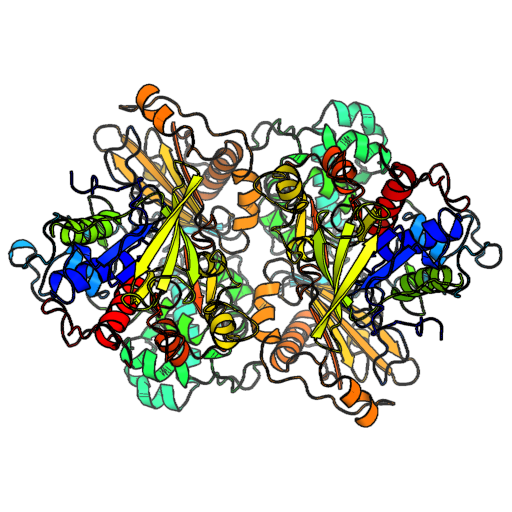2.998 49.436 1.000 34.282 330 PHE B O 1
ATOM 7426 N N . LEU B 1 333 ? -35.530 -42.730 47.181 1.000 28.750 331 LEU B N 1
ATOM 7427 C CA . LEU B 1 333 ? -36.087 -41.366 47.130 1.000 30.653 331 LEU B CA 1
ATOM 7428 C C . LEU B 1 333 ? -37.544 -41.487 46.713 1.000 30.703 331 LEU B C 1
ATOM 7429 O O . LEU B 1 333 ? -37.804 -41.894 45.550 1.000 29.830 331 LEU B O 1
ATOM 7434 N N . ASN B 1 334 ? -38.443 -41.155 47.639 1.000 30.911 332 ASN B N 1
ATOM 7435 C CA . ASN B 1 334 ? -39.899 -41.041 47.389 1.000 30.918 332 ASN B CA 1
ATOM 7436 C C . ASN B 1 334 ? -40.086 -39.716 46.659 1.000 32.247 332 ASN B C 1
ATOM 7437 O O . ASN B 1 334 ? -40.070 -38.677 47.319 1.000 31.997 332 ASN B O 1
ATOM 7442 N N . LEU B 1 335 ? -40.199 -39.764 45.337 1.000 33.483 333 LEU B N 1
ATOM 7443 C CA . LEU B 1 335 ? -40.135 -38.580 44.445 1.000 33.969 333 LEU B CA 1
ATOM 7444 C C . LEU B 1 335 ? -41.279 -37.607 44.770 1.000 35.128 333 LEU B C 1
ATOM 7445 O O . LEU B 1 335 ? -41.056 -36.393 44.682 1.000 32.666 333 LEU B O 1
ATOM 7450 N N . LYS B 1 336 ? -42.451 -38.123 45.143 1.000 35.256 334 LYS B N 1
ATOM 7451 C CA . LYS B 1 336 ? -43.650 -37.297 45.446 1.000 37.553 334 LYS B CA 1
ATOM 7452 C C . LYS B 1 336 ? -43.392 -36.373 46.634 1.000 34.122 334 LYS B C 1
ATOM 7453 O O . LYS B 1 336 ? -43.959 -35.286 46.632 1.000 33.537 334 LYS B O 1
ATOM 7459 N N . THR B 1 337 ? -42.568 -36.791 47.592 1.000 33.834 335 THR B N 1
ATOM 7460 C CA . THR B 1 337 ? -42.323 -36.063 48.861 1.000 34.733 335 THR B CA 1
ATOM 7461 C C . THR B 1 337 ? -40.886 -35.527 48.941 1.000 36.911 335 THR B C 1
ATOM 7462 O O . THR B 1 337 ? -40.667 -34.631 49.757 1.000 37.727 335 THR B O 1
ATOM 7466 N N . ASN B 1 338 ? -39.963 -36.038 48.117 1.000 37.406 336 ASN B N 1
ATOM 7467 C CA . ASN B 1 338 ? -38.499 -35.780 48.174 1.000 36.952 336 ASN B CA 1
ATOM 7468 C C . ASN B 1 338 ? -37.946 -36.185 49.550 1.000 33.534 336 ASN B C 1
ATOM 7469 O O . ASN B 1 338 ? -37.016 -35.522 50.028 1.000 31.011 336 ASN B O 1
ATOM 7474 N N . THR B 1 339 ? -38.481 -37.260 50.129 1.000 32.368 337 THR B N 1
ATOM 7475 C CA . THR B 1 339 ? -38.020 -37.865 51.402 1.000 32.796 337 THR B CA 1
ATOM 7476 C C . THR B 1 339 ? -37.369 -39.218 51.103 1.000 32.079 337 THR B C 1
ATOM 7477 O O . THR B 1 339 ? -37.881 -39.942 50.189 1.000 32.999 337 THR B O 1
ATOM 7481 N N . GLN B 1 340 ? -36.335 -39.585 51.864 1.000 31.018 338 GLN B N 1
ATOM 7482 C CA . GLN B 1 340 ? -35.650 -40.892 51.743 1.000 32.160 338 GLN B CA 1
ATOM 7483 C C . GLN B 1 340 ? -36.277 -41.900 52.716 1.000 37.680 338 GLN B C 1
ATOM 7484 O O . GLN B 1 340 ? -36.751 -41.484 53.781 1.000 37.771 338 GLN B O 1
ATOM 7490 N N . TRP B 1 341 ? -36.315 -43.172 52.326 1.000 36.648 339 TRP B N 1
ATOM 7491 C CA . TRP B 1 341 ? -36.755 -44.294 53.189 1.000 34.437 339 TRP B CA 1
ATOM 7492 C C . TRP B 1 341 ? -35.924 -45.542 52.913 1.000 34.827 339 TRP B C 1
ATOM 7493 O O . TRP B 1 341 ? -35.490 -45.733 51.755 1.000 32.481 339 TRP B O 1
ATOM 7504 N N . LYS B 1 342 ? -35.743 -46.346 53.961 1.000 33.475 340 LYS B N 1
ATOM 7505 C CA . LYS B 1 342 ? -34.928 -47.582 53.963 1.000 31.820 340 LYS B CA 1
ATOM 7506 C C . LYS B 1 342 ? -35.831 -48.785 53.676 1.000 34.183 340 LYS B C 1
ATOM 7507 O O . LYS B 1 342 ? -36.977 -48.818 54.194 1.000 32.691 340 LYS B O 1
ATOM 7513 N N . VAL B 1 343 ? -35.305 -49.745 52.913 1.000 30.710 341 VAL B N 1
ATOM 7514 C CA . VAL B 1 343 ? -35.880 -51.103 52.691 1.000 31.864 341 VAL B CA 1
ATOM 7515 C C . VAL B 1 343 ? -34.789 -52.141 53.000 1.000 34.022 341 VAL B C 1
ATOM 7516 O O . VAL B 1 343 ? -33.601 -51.915 52.630 1.000 34.557 341 VAL B O 1
ATOM 7520 N N . TYR B 1 344 ? -35.177 -53.248 53.640 1.000 34.581 342 TYR B N 1
ATOM 7521 C CA . TYR B 1 344 ? -34.245 -54.289 54.137 1.000 35.899 342 TYR B CA 1
ATOM 7522 C C . TYR B 1 344 ? -34.500 -55.551 53.312 1.000 35.606 342 TYR B C 1
ATOM 7523 O O . TYR B 1 344 ? -35.673 -55.894 53.084 1.000 37.233 342 TYR B O 1
ATOM 7532 N N . ALA B 1 345 ? -33.435 -56.177 52.812 1.000 37.590 343 ALA B N 1
ATOM 7533 C CA . ALA B 1 345 ? -33.537 -57.314 51.868 1.000 37.482 343 ALA B CA 1
ATOM 7534 C C . ALA B 1 345 ? -32.274 -58.173 51.945 1.000 33.429 343 ALA B C 1
ATOM 7535 O O . ALA B 1 345 ? -31.258 -57.695 52.453 1.000 33.529 343 ALA B O 1
ATOM 7537 N N . ASN B 1 346 ? -32.363 -59.403 51.442 1.000 34.493 344 ASN B N 1
ATOM 7538 C CA . ASN B 1 346 ? -31.256 -60.396 51.452 1.000 36.995 344 ASN B CA 1
ATOM 7539 C C . ASN B 1 346 ? -30.760 -60.662 50.022 1.000 37.227 344 ASN B C 1
ATOM 7540 O O . ASN B 1 346 ? -29.643 -61.212 49.886 1.000 34.091 344 ASN B O 1
ATOM 7545 N N . SER B 1 347 ? -31.576 -60.334 49.008 1.000 36.684 345 SER B N 1
ATOM 7546 C CA . SER B 1 347 ? -31.211 -60.358 47.567 1.000 34.473 345 SER B CA 1
ATOM 7547 C C . SER B 1 347 ? -31.606 -59.028 46.910 1.000 32.738 345 SER B C 1
ATOM 7548 O O . SER B 1 347 ? -32.745 -58.583 47.139 1.000 32.046 345 SER B O 1
ATOM 7551 N N . ILE B 1 348 ? -30.700 -58.427 46.127 1.000 30.752 346 ILE B N 1
ATOM 7552 C CA . ILE B 1 348 ? -31.003 -57.269 45.242 1.000 29.854 346 ILE B CA 1
ATOM 7553 C C . ILE B 1 348 ? -30.888 -57.696 43.777 1.000 28.628 346 ILE B C 1
ATOM 7554 O O . ILE B 1 348 ? -29.827 -58.188 43.385 1.000 25.929 346 ILE B O 1
ATOM 7559 N N . VAL B 1 349 ? -31.977 -57.537 43.027 1.000 26.596 347 VAL B N 1
ATOM 7560 C CA . VAL B 1 349 ? -32.001 -57.720 41.553 1.000 25.861 347 VAL B CA 1
ATOM 7561 C C . VAL B 1 349 ? -32.080 -56.342 40.910 1.000 24.303 347 VAL B C 1
ATOM 7562 O O . VAL B 1 349 ? -33.111 -55.668 41.109 1.000 24.143 347 VAL B O 1
ATOM 7566 N N . LEU B 1 350 ? -31.011 -55.942 40.202 1.000 23.348 348 LEU B N 1
ATOM 7567 C CA . LEU B 1 350 ? -30.955 -54.694 39.399 1.000 23.173 348 LEU B CA 1
ATOM 7568 C C . LEU B 1 350 ? -31.387 -55.036 37.970 1.000 23.656 348 LEU B C 1
ATOM 7569 O O . LEU B 1 350 ? -30.550 -55.506 37.149 1.000 25.680 348 LEU B O 1
ATOM 7574 N N . ALA B 1 351 ? -32.668 -54.856 37.687 1.000 23.084 349 ALA B N 1
ATOM 7575 C CA . ALA B 1 351 ? -33.306 -55.183 36.392 1.000 23.112 349 ALA B CA 1
ATOM 7576 C C . ALA B 1 351 ? -33.295 -53.913 35.524 1.000 22.062 349 ALA B C 1
ATOM 7577 O O . ALA B 1 351 ? -34.322 -53.303 35.301 1.000 24.370 349 ALA B O 1
ATOM 7579 N N . MET B 1 352 ? -32.121 -53.471 35.121 1.000 22.016 350 MET B N 1
ATOM 7580 C CA . MET B 1 352 ? -31.942 -52.082 34.654 1.000 22.093 350 MET B CA 1
ATOM 7581 C C . MET B 1 352 ? -30.707 -52.019 33.765 1.000 19.726 350 MET B C 1
ATOM 7582 O O . MET B 1 352 ? -29.816 -52.829 33.926 1.000 19.053 350 MET B O 1
ATOM 7587 N N . PRO B 1 353 ? -30.677 -51.117 32.760 1.000 20.715 351 PRO B N 1
ATOM 7588 C CA . PRO B 1 353 ? -29.561 -51.043 31.804 1.000 20.513 351 PRO B CA 1
ATOM 7589 C C . PRO B 1 353 ? -28.314 -50.304 32.319 1.000 20.675 351 PRO B C 1
ATOM 7590 O O . PRO B 1 353 ? -28.286 -49.837 33.442 1.000 19.611 351 PRO B O 1
ATOM 7594 N N . ARG B 1 354 ? -27.298 -50.226 31.467 1.000 20.905 352 ARG B N 1
ATOM 7595 C CA . ARG B 1 354 ? -25.971 -49.681 31.822 1.000 20.071 352 ARG B CA 1
ATOM 7596 C C . ARG B 1 354 ? -26.133 -48.302 32.484 1.000 20.266 352 ARG B C 1
ATOM 7597 O O . ARG B 1 354 ? -25.528 -48.067 33.544 1.000 20.982 352 ARG B O 1
ATOM 7605 N N . LYS B 1 355 ? -26.859 -47.390 31.865 1.000 20.347 353 LYS B N 1
ATOM 7606 C CA . LYS B 1 355 ? -26.942 -45.994 32.350 1.000 21.968 353 LYS B CA 1
ATOM 7607 C C . LYS B 1 355 ? -27.591 -45.993 33.747 1.000 22.280 353 LYS B C 1
ATOM 7608 O O . LYS B 1 355 ? -27.156 -45.222 34.626 1.000 23.371 353 LYS B O 1
ATOM 7614 N N . SER B 1 356 ? -28.585 -46.836 33.961 1.000 21.135 354 SER B N 1
ATOM 7615 C CA . SER B 1 356 ? -29.303 -46.963 35.259 1.000 20.870 354 SER B CA 1
ATOM 7616 C C . SER B 1 356 ? -28.331 -47.423 36.344 1.000 22.885 354 SER B C 1
ATOM 7617 O O . SER B 1 356 ? -28.370 -46.837 37.451 1.000 24.383 354 SER B O 1
ATOM 7620 N N . LEU B 1 357 ? -27.442 -48.377 36.028 1.000 23.882 355 LEU B N 1
ATOM 7621 C CA . LEU B 1 357 ? -26.406 -48.848 36.976 1.000 22.875 355 LEU B CA 1
ATOM 7622 C C . LEU B 1 357 ? -25.465 -47.680 37.322 1.000 23.247 355 LEU B C 1
ATOM 7623 O O . LEU B 1 357 ? -25.084 -47.523 38.527 1.000 24.058 355 LEU B O 1
ATOM 7628 N N . GLU B 1 358 ? -25.046 -46.915 36.315 1.000 22.431 356 GLU B N 1
ATOM 7629 C CA . GLU B 1 358 ? -24.041 -45.834 36.486 1.000 23.518 356 GLU B CA 1
ATOM 7630 C C . GLU B 1 358 ? -24.631 -44.693 37.323 1.000 23.633 356 GLU B C 1
ATOM 7631 O O . GLU B 1 358 ? -23.828 -43.952 37.977 1.000 23.265 356 GLU B O 1
ATOM 7637 N N . LEU B 1 359 ? -25.952 -44.511 37.282 1.000 25.111 357 LEU B N 1
ATOM 7638 C CA . LEU B 1 359 ? -26.645 -43.434 38.045 1.000 27.290 357 LEU B CA 1
ATOM 7639 C C . LEU B 1 359 ? -26.823 -43.828 39.508 1.000 26.405 357 LEU B C 1
ATOM 7640 O O . LEU B 1 359 ? -27.262 -42.966 40.271 1.000 27.661 357 LEU B O 1
ATOM 7645 N N . LEU B 1 360 ? -26.526 -45.074 39.881 1.000 27.215 358 LEU B N 1
ATOM 7646 C CA . LEU B 1 360 ? -26.577 -45.491 41.309 1.000 28.572 358 LEU B CA 1
ATOM 7647 C C . LEU B 1 360 ? -25.334 -44.922 42.006 1.000 26.994 358 LEU B C 1
ATOM 7648 O O . LEU B 1 360 ? -24.353 -44.576 41.304 1.000 21.273 358 LEU B O 1
ATOM 7653 N N . ASP B 1 361 ? -25.390 -44.784 43.327 1.000 26.757 359 ASP B N 1
ATOM 7654 C CA . ASP B 1 361 ? -24.226 -44.371 44.165 1.000 26.578 359 ASP B CA 1
ATOM 7655 C C . ASP B 1 361 ? -23.043 -45.285 43.844 1.000 25.287 359 ASP B C 1
ATOM 7656 O O . ASP B 1 361 ? -23.121 -46.488 44.185 1.000 26.328 359 ASP B O 1
ATOM 7661 N N . GLN B 1 362 ? -22.013 -44.753 43.186 1.000 25.500 360 GLN B N 1
ATOM 7662 C CA . GLN B 1 362 ? -20.828 -45.519 42.720 1.000 26.416 360 GLN B CA 1
ATOM 7663 C C . GLN B 1 362 ? -19.841 -45.754 43.888 1.000 29.189 360 GLN B C 1
ATOM 7664 O O . GLN B 1 362 ? -18.870 -46.517 43.690 1.000 26.616 360 GLN B O 1
ATOM 7670 N N . ASN B 1 363 ? -20.059 -45.114 45.048 1.000 30.086 361 ASN B N 1
ATOM 7671 C CA . ASN B 1 363 ? -19.119 -45.086 46.210 1.000 33.901 361 ASN B CA 1
ATOM 7672 C C . ASN B 1 363 ? -19.422 -46.208 47.203 1.000 32.395 361 ASN B C 1
ATOM 7673 O O . ASN B 1 363 ? -18.677 -46.332 48.187 1.000 36.516 361 ASN B O 1
ATOM 7678 N N . ASN B 1 364 ? -20.476 -46.994 46.985 1.000 31.148 362 ASN B N 1
ATOM 7679 C CA . ASN B 1 364 ? -20.849 -48.064 47.943 1.000 29.532 362 ASN B CA 1
ATOM 7680 C C . ASN B 1 364 ? -19.919 -49.261 47.726 1.000 30.091 362 ASN B C 1
ATOM 7681 O O . ASN B 1 364 ? -19.055 -49.194 46.806 1.000 28.954 362 ASN B O 1
ATOM 7686 N N . PHE B 1 365 ? -20.078 -50.291 48.555 1.000 26.174 363 PHE B N 1
ATOM 7687 C CA . PHE B 1 365 ? -19.245 -51.521 48.548 1.000 31.652 363 PHE B CA 1
ATOM 7688 C C . PHE B 1 365 ? -19.360 -52.243 47.198 1.000 30.685 363 PHE B C 1
ATOM 7689 O O . PHE B 1 365 ? -18.380 -52.855 46.785 1.000 35.161 363 PHE B O 1
ATOM 7697 N N . PHE B 1 366 ? -20.516 -52.175 46.531 1.000 33.101 364 PHE B N 1
ATOM 7698 C CA . PHE B 1 366 ? -20.772 -52.939 45.276 1.000 31.867 364 PHE B CA 1
ATOM 7699 C C . PHE B 1 366 ? -20.005 -52.288 44.117 1.000 28.983 364 PHE B C 1
ATOM 7700 O O . PHE B 1 366 ? -19.196 -52.961 43.472 1.000 27.175 364 PHE B O 1
ATOM 7708 N N . PHE B 1 367 ? -20.207 -50.990 43.904 1.000 30.136 365 PHE B N 1
ATOM 7709 C CA . PHE B 1 367 ? -19.731 -50.263 42.699 1.000 28.473 365 PHE B CA 1
ATOM 7710 C C . PHE B 1 367 ? -18.323 -49.715 42.892 1.000 26.628 365 PHE B C 1
ATOM 7711 O O . PHE B 1 367 ? -17.694 -49.410 41.882 1.000 27.259 365 PHE B O 1
ATOM 7719 N N . ASN B 1 368 ? -17.854 -49.610 44.129 1.000 27.093 366 ASN B N 1
ATOM 7720 C CA . ASN B 1 368 ? -16.497 -49.116 44.463 1.000 32.023 366 ASN B CA 1
ATOM 7721 C C . ASN B 1 368 ? -15.494 -49.569 43.389 1.000 31.818 366 ASN B C 1
ATOM 7722 O O . ASN B 1 368 ? -15.213 -50.770 43.300 1.000 28.524 366 ASN B O 1
ATOM 7727 N N . ILE B 1 369 ? -14.963 -48.619 42.618 1.000 34.959 367 ILE B N 1
ATOM 7728 C CA . ILE B 1 369 ? -14.008 -48.872 41.492 1.000 36.505 367 ILE B CA 1
ATOM 7729 C C . ILE B 1 369 ? -12.665 -49.372 42.051 1.000 34.290 367 ILE B C 1
ATOM 7730 O O . ILE B 1 369 ? -11.997 -50.152 41.355 1.000 35.725 367 ILE B O 1
ATOM 7735 N N . ASN B 1 370 ? -12.268 -48.936 43.244 1.000 34.617 368 ASN B N 1
ATOM 7736 C CA . ASN B 1 370 ? -10.936 -49.257 43.827 1.000 36.578 368 ASN B CA 1
ATOM 7737 C C . ASN B 1 370 ? -10.845 -50.758 44.133 1.000 36.285 368 ASN B C 1
ATOM 7738 O O . ASN B 1 370 ? -9.724 -51.297 44.097 1.000 40.288 368 ASN B O 1
ATOM 7743 N N . LYS B 1 371 ? -11.978 -51.406 44.426 1.000 35.585 369 LYS B N 1
ATOM 7744 C CA . LYS B 1 371 ? -12.035 -52.864 44.720 1.000 33.572 369 LYS B CA 1
ATOM 7745 C C . LYS B 1 371 ? -12.607 -53.645 43.533 1.000 31.661 369 LYS B C 1
ATOM 7746 O O . LYS B 1 371 ? -11.982 -54.643 43.124 1.000 31.546 369 LYS B O 1
ATOM 7752 N N . ASN B 1 372 ? -13.718 -53.205 42.949 1.000 31.817 370 ASN B N 1
ATOM 7753 C CA . ASN B 1 372 ? -14.487 -54.004 41.946 1.000 31.172 370 ASN B CA 1
ATOM 7754 C C . ASN B 1 372 ? -14.232 -53.449 40.538 1.000 30.349 370 ASN B C 1
ATOM 7755 O O . ASN B 1 372 ? -15.185 -53.100 39.865 1.000 31.100 370 ASN B O 1
ATOM 7760 N N . SER B 1 373 ? -12.971 -53.400 40.132 1.000 31.140 371 SER B N 1
ATOM 7761 C CA . SER B 1 373 ? -12.481 -52.946 38.809 1.000 33.384 371 SER B CA 1
ATOM 7762 C C . SER B 1 373 ? -13.065 -53.834 37.697 1.000 31.497 371 SER B C 1
ATOM 7763 O O . SER B 1 373 ? -13.284 -53.304 36.626 1.000 29.874 371 SER B O 1
ATOM 7766 N N . VAL B 1 374 ? -13.316 -55.127 37.937 1.000 30.693 372 VAL B N 1
ATOM 7767 C CA . VAL B 1 374 ? -13.854 -56.039 36.886 1.000 27.935 372 VAL B CA 1
ATOM 7768 C C . VAL B 1 374 ? -15.336 -55.729 36.685 1.000 24.895 372 VAL B C 1
ATOM 7769 O O . VAL B 1 374 ? -15.768 -55.665 35.524 1.000 23.528 372 VAL B O 1
ATOM 7773 N N . LEU B 1 375 ? -16.093 -55.512 37.754 1.000 23.581 373 LEU B N 1
ATOM 7774 C CA . LEU B 1 375 ? -17.515 -55.088 37.637 1.000 24.751 373 LEU B CA 1
ATOM 7775 C C . LEU B 1 375 ? -17.588 -53.868 36.723 1.000 24.566 373 LEU B C 1
ATOM 7776 O O . LEU B 1 375 ? -18.400 -53.869 35.781 1.000 23.098 373 LEU B O 1
ATOM 7781 N N . ASN B 1 376 ? -16.761 -52.874 37.016 1.000 24.477 374 ASN B N 1
ATOM 7782 C CA . ASN B 1 376 ? -16.760 -51.561 36.338 1.000 27.626 374 ASN B CA 1
ATOM 7783 C C . ASN B 1 376 ? -16.401 -51.752 34.869 1.000 26.471 374 ASN B C 1
ATOM 7784 O O . ASN B 1 376 ? -17.100 -51.153 34.033 1.000 28.168 374 ASN B O 1
ATOM 7789 N N . ASN B 1 377 ? -15.385 -52.559 34.562 1.000 26.902 375 ASN B N 1
ATOM 7790 C CA . ASN B 1 377 ? -15.030 -52.908 33.155 1.000 28.308 375 ASN B CA 1
ATOM 7791 C C . ASN B 1 377 ? -16.223 -53.583 32.456 1.000 26.430 375 ASN B C 1
ATOM 7792 O O . ASN B 1 377 ? -16.476 -53.256 31.296 1.000 26.627 375 ASN B O 1
ATOM 7797 N N . ASN B 1 378 ? -16.920 -54.510 33.129 1.000 25.843 376 ASN B N 1
ATOM 7798 C CA . ASN B 1 378 ? -18.015 -55.303 32.516 1.000 25.414 376 ASN B CA 1
ATOM 7799 C C . ASN B 1 378 ? -19.255 -54.420 32.339 1.000 24.976 376 ASN B C 1
ATOM 7800 O O . ASN B 1 378 ? -19.966 -54.614 31.348 1.000 24.093 376 ASN B O 1
ATOM 7805 N N . ILE B 1 379 ? -19.508 -53.476 33.239 1.000 24.447 377 ILE B N 1
ATOM 7806 C CA . ILE B 1 379 ? -20.653 -52.529 33.094 1.000 24.447 377 ILE B CA 1
ATOM 7807 C C . ILE B 1 379 ? -20.437 -51.768 31.776 1.000 25.432 377 ILE B C 1
ATOM 7808 O O . ILE B 1 379 ? -21.416 -51.539 31.019 1.000 23.553 377 ILE B O 1
ATOM 7813 N N . ARG B 1 380 ? -19.175 -51.461 31.485 1.000 23.020 378 ARG B N 1
ATOM 7814 C CA . ARG B 1 380 ? -18.761 -50.703 30.286 1.000 25.243 378 ARG B CA 1
ATOM 7815 C C . ARG B 1 380 ? -18.480 -51.636 29.101 1.000 23.307 378 ARG B C 1
ATOM 7816 O O . ARG B 1 380 ? -17.945 -51.141 28.122 1.000 24.217 378 ARG B O 1
ATOM 7824 N N . SER B 1 381 ? -18.912 -52.904 29.140 1.000 24.467 379 SER B N 1
ATOM 7825 C CA . SER B 1 381 ? -18.689 -53.882 28.048 1.000 22.533 379 SER B CA 1
ATOM 7826 C C . SER B 1 381 ? -19.672 -53.645 26.889 1.000 23.266 379 SER B C 1
ATOM 7827 O O . SER B 1 381 ? -19.520 -54.323 25.852 1.000 23.538 379 SER B O 1
ATOM 7830 N N . VAL B 1 382 ? -20.630 -52.734 27.019 1.000 21.176 380 VAL B N 1
ATOM 7831 C CA . VAL B 1 382 ? -21.658 -52.524 25.960 1.000 22.270 380 VAL B CA 1
ATOM 7832 C C . VAL B 1 382 ? -21.793 -51.047 25.634 1.000 22.817 380 VAL B C 1
ATOM 7833 O O . VAL B 1 382 ? -21.636 -50.198 26.534 1.000 24.821 380 VAL B O 1
ATOM 7837 N N . ILE B 1 383 ? -22.148 -50.798 24.384 1.000 23.084 381 ILE B N 1
ATOM 7838 C CA . ILE B 1 383 ? -22.406 -49.454 23.817 1.000 21.779 381 ILE B CA 1
ATOM 7839 C C . ILE B 1 383 ? -23.863 -49.096 24.108 1.000 22.376 381 ILE B C 1
ATOM 7840 O O . ILE B 1 383 ? -24.745 -49.921 23.838 1.000 22.389 381 ILE B O 1
ATOM 7845 N N . MET B 1 384 ? -24.083 -47.888 24.617 1.000 23.142 382 MET B N 1
ATOM 7846 C CA . MET B 1 384 ? -25.439 -47.318 24.787 1.000 23.528 382 MET B CA 1
ATOM 7847 C C . MET B 1 384 ? -25.849 -46.677 23.458 1.000 22.953 382 MET B C 1
ATOM 7848 O O . MET B 1 384 ? -25.383 -45.583 23.176 1.000 23.875 382 MET B O 1
ATOM 7853 N N . GLU B 1 385 ? -26.649 -47.383 22.657 1.000 25.014 383 GLU B N 1
ATOM 7854 C CA . GLU B 1 385 ? -27.151 -46.887 21.341 1.000 25.452 383 GLU B CA 1
ATOM 7855 C C . GLU B 1 385 ? -28.300 -45.912 21.588 1.000 25.473 383 GLU B C 1
ATOM 7856 O O . GLU B 1 385 ? -29.270 -46.261 22.255 1.000 23.002 383 GLU B O 1
ATOM 7862 N N . PRO B 1 386 ? -28.232 -44.647 21.118 1.000 25.055 384 PRO B N 1
ATOM 7863 C CA . PRO B 1 386 ? -29.366 -43.741 21.282 1.000 25.949 384 PRO B CA 1
ATOM 7864 C C . PRO B 1 386 ? -30.550 -44.163 20.395 1.000 26.306 384 PRO B C 1
ATOM 7865 O O . PRO B 1 386 ? -30.378 -44.818 19.387 1.000 25.461 384 PRO B O 1
ATOM 7869 N N . ALA B 1 387 ? -31.752 -43.862 20.857 1.000 23.935 385 ALA B N 1
ATOM 7870 C CA . ALA B 1 387 ? -32.975 -44.030 20.058 1.000 26.710 385 ALA B CA 1
ATOM 7871 C C . ALA B 1 387 ? -33.945 -42.916 20.437 1.000 27.989 385 ALA B C 1
ATOM 7872 O O . ALA B 1 387 ? -34.008 -42.527 21.619 1.000 25.839 385 ALA B O 1
ATOM 7874 N N . PHE B 1 388 ? -34.627 -42.405 19.425 1.000 31.381 386 PHE B N 1
ATOM 7875 C CA . PHE B 1 388 ? -35.652 -41.347 19.529 1.000 34.574 386 PHE B CA 1
ATOM 7876 C C . PHE B 1 388 ? -36.836 -41.805 18.674 1.000 35.576 386 PHE B C 1
ATOM 7877 O O . PHE B 1 388 ? -36.628 -42.410 17.593 1.000 34.018 386 PHE B O 1
ATOM 7885 N N . LYS B 1 389 ? -38.044 -41.559 19.163 1.000 33.779 387 LYS B N 1
ATOM 7886 C CA . LYS B 1 389 ? -39.280 -41.851 18.409 1.000 37.421 387 LYS B CA 1
ATOM 7887 C C . LYS B 1 389 ? -40.180 -40.622 18.436 1.000 35.328 387 LYS B C 1
ATOM 7888 O O . LYS B 1 389 ? -40.319 -39.994 19.484 1.000 36.271 387 LYS B O 1
ATOM 7894 N N . ILE B 1 390 ? -40.721 -40.294 17.280 1.000 35.494 388 ILE B N 1
ATOM 7895 C CA . ILE B 1 390 ? -41.723 -39.212 17.103 1.000 38.211 388 ILE B CA 1
ATOM 7896 C C . ILE B 1 390 ? -42.926 -39.844 16.399 1.000 37.770 388 ILE B C 1
ATOM 7897 O O . ILE B 1 390 ? -42.743 -40.461 15.322 1.000 34.367 388 ILE B O 1
ATOM 7902 N N . LEU B 1 391 ? -44.061 -39.857 17.098 1.000 35.852 389 LEU B N 1
ATOM 7903 C CA . LEU B 1 391 ? -45.379 -40.198 16.515 1.000 39.976 389 LEU B CA 1
ATOM 7904 C C . LEU B 1 391 ? -46.010 -38.903 16.015 1.000 40.506 389 LEU B C 1
ATOM 7905 O O . LEU B 1 391 ? -45.874 -37.857 16.686 1.000 43.593 389 LEU B O 1
ATOM 7910 N N . MET B 1 392 ? -46.634 -38.977 14.852 1.000 39.661 390 MET B N 1
ATOM 7911 C CA . MET B 1 392 ? -47.255 -37.808 14.200 1.000 41.142 390 MET B CA 1
ATOM 7912 C C . MET B 1 392 ? -48.588 -38.239 13.603 1.000 40.884 390 MET B C 1
ATOM 7913 O O . MET B 1 392 ? -48.597 -39.208 12.821 1.000 36.107 390 MET B O 1
ATOM 7918 N N . GLY B 1 393 ? -49.649 -37.543 14.027 1.000 43.953 391 GLY B N 1
ATOM 7919 C CA . GLY B 1 393 ? -51.038 -37.739 13.586 1.000 45.078 391 GLY B CA 1
ATOM 7920 C C . GLY B 1 393 ? -51.403 -36.748 12.496 1.000 45.039 391 GLY B C 1
ATOM 7921 O O . GLY B 1 393 ? -51.258 -35.541 12.714 1.000 43.429 391 GLY B O 1
ATOM 7922 N N . PHE B 1 394 ? -51.847 -37.272 11.358 1.000 44.282 392 PHE B N 1
ATOM 7923 C CA . PHE B 1 394 ? -52.299 -36.529 10.163 1.000 44.263 392 PHE B CA 1
ATOM 7924 C C . PHE B 1 394 ? -53.799 -36.782 10.007 1.000 46.713 392 PHE B C 1
ATOM 7925 O O . PHE B 1 394 ? -54.244 -37.861 10.454 1.000 44.776 392 PHE B O 1
ATOM 7933 N N . GLU B 1 395 ? -54.532 -35.844 9.394 1.000 46.315 393 GLU B N 1
ATOM 7934 C CA . GLU B 1 395 ? -56.010 -35.924 9.202 1.000 47.263 393 GLU B CA 1
ATOM 7935 C C . GLU B 1 395 ? -56.344 -36.981 8.159 1.000 44.206 393 GLU B C 1
ATOM 7936 O O . GLU B 1 395 ? -57.521 -37.353 8.086 1.000 49.276 393 GLU B O 1
ATOM 7942 N N . TYR B 1 396 ? -55.359 -37.438 7.388 1.000 42.706 394 TYR B N 1
ATOM 7943 C CA . TYR B 1 396 ? -55.540 -38.498 6.368 1.000 41.232 394 TYR B CA 1
ATOM 7944 C C . TYR B 1 396 ? -54.191 -39.124 6.051 1.000 38.995 394 TYR B C 1
ATOM 7945 O O . TYR B 1 396 ? -53.164 -38.486 6.241 1.000 43.194 394 TYR B O 1
ATOM 7954 N N . PRO B 1 397 ? -54.163 -40.369 5.527 1.000 36.420 395 PRO B N 1
ATOM 7955 C CA . PRO B 1 397 ? -52.920 -41.057 5.204 1.000 36.573 395 PRO B CA 1
ATOM 7956 C C . PRO B 1 397 ? -52.353 -40.634 3.846 1.000 35.703 395 PRO B C 1
ATOM 7957 O O . PRO B 1 397 ? -52.527 -41.351 2.877 1.000 34.469 395 PRO B O 1
ATOM 7961 N N . TRP B 1 398 ? -51.664 -39.499 3.822 1.000 34.819 396 TRP B N 1
ATOM 7962 C CA . TRP B 1 398 ? -51.079 -38.924 2.586 1.000 36.118 396 TRP B CA 1
ATOM 7963 C C . TRP B 1 398 ? -50.212 -39.954 1.859 1.000 35.551 396 TRP B C 1
ATOM 7964 O O . TRP B 1 398 ? -50.039 -39.790 0.658 1.000 39.504 396 TRP B O 1
ATOM 7975 N N . TRP B 1 399 ? -49.660 -40.954 2.550 1.000 38.076 397 TRP B N 1
ATOM 7976 C CA . TRP B 1 399 ? -48.746 -41.970 1.956 1.000 36.504 397 TRP B CA 1
ATOM 7977 C C . TRP B 1 399 ? -49.509 -42.919 1.019 1.000 42.324 397 TRP B C 1
ATOM 7978 O O . TRP B 1 399 ? -48.847 -43.563 0.178 1.000 41.160 397 TRP B O 1
ATOM 7989 N N . LYS B 1 400 ? -50.834 -43.036 1.139 1.000 45.944 398 LYS B N 1
ATOM 7990 C CA . LYS B 1 400 ? -51.614 -43.998 0.305 1.000 49.582 398 LYS B CA 1
ATOM 7991 C C . LYS B 1 400 ? -51.585 -43.555 -1.164 1.000 50.159 398 LYS B C 1
ATOM 7992 O O . LYS B 1 400 ? -51.659 -44.442 -2.050 1.000 46.317 398 LYS B O 1
ATOM 7998 N N . GLU B 1 401 ? -51.379 -42.259 -1.418 1.000 46.194 399 GLU B N 1
ATOM 7999 C CA . GLU B 1 401 ? -51.286 -41.688 -2.789 1.000 47.883 399 GLU B CA 1
ATOM 8000 C C . GLU B 1 401 ? -50.124 -42.310 -3.580 1.000 49.426 399 GLU B C 1
ATOM 8001 O O . GLU B 1 401 ? -50.163 -42.223 -4.811 1.000 48.116 399 GLU B O 1
ATOM 8007 N N . LEU B 1 402 ? -49.123 -42.902 -2.911 1.000 48.154 400 LEU B N 1
ATOM 8008 C CA . LEU B 1 402 ? -47.980 -43.605 -3.562 1.000 49.523 400 LEU B CA 1
ATOM 8009 C C . LEU B 1 402 ? -48.161 -45.118 -3.441 1.000 44.453 400 LEU B C 1
ATOM 8010 O O . LEU B 1 402 ? -47.194 -45.838 -3.727 1.000 47.594 400 LEU B O 1
ATOM 8015 N N . GLY B 1 403 ? -49.366 -45.548 -3.050 1.000 44.294 401 GLY B N 1
ATOM 8016 C CA . GLY B 1 403 ? -49.768 -46.949 -2.827 1.000 40.477 401 GLY B CA 1
ATOM 8017 C C . GLY B 1 403 ? -49.087 -47.552 -1.609 1.000 41.741 401 GLY B C 1
ATOM 8018 O O . GLY B 1 403 ? -48.835 -48.788 -1.608 1.000 40.543 401 GLY B O 1
ATOM 8019 N N . ILE B 1 404 ? -48.766 -46.728 -0.604 1.000 42.749 402 ILE B N 1
ATOM 8020 C CA . ILE B 1 404 ? -48.130 -47.195 0.667 1.000 37.593 402 ILE B CA 1
ATOM 8021 C C . ILE B 1 404 ? -49.253 -47.402 1.688 1.000 33.371 402 ILE B C 1
ATOM 8022 O O . ILE B 1 404 ? -49.978 -46.447 1.943 1.000 30.712 402 ILE B O 1
ATOM 8027 N N . ASP B 1 405 ? -49.409 -48.639 2.161 1.000 36.403 403 ASP B N 1
ATOM 8028 C CA . ASP B 1 405 ? -50.386 -49.094 3.186 1.000 43.643 403 ASP B CA 1
ATOM 8029 C C . ASP B 1 405 ? -49.769 -49.083 4.588 1.000 44.298 403 ASP B C 1
ATOM 8030 O O . ASP B 1 405 ? -50.517 -48.861 5.576 1.000 43.740 403 ASP B O 1
ATOM 8035 N N . SER B 1 406 ? -48.469 -49.379 4.660 1.000 40.656 404 SER B N 1
ATOM 8036 C CA . SER B 1 406 ? -47.814 -49.978 5.843 1.000 40.582 404 SER B CA 1
ATOM 8037 C C . SER B 1 406 ? -46.329 -50.185 5.561 1.000 39.385 404 SER B C 1
ATOM 8038 O O . SER B 1 406 ? -45.931 -50.034 4.407 1.000 42.820 404 SER B O 1
ATOM 8041 N N . GLY B 1 407 ? -45.568 -50.611 6.567 1.000 38.623 405 GLY B N 1
ATOM 8042 C CA . GLY B 1 407 ? -44.111 -50.785 6.457 1.000 39.464 405 GLY B CA 1
ATOM 8043 C C . GLY B 1 407 ? -43.411 -49.457 6.652 1.000 33.114 405 GLY B C 1
ATOM 8044 O O . GLY B 1 407 ? -44.015 -48.535 7.242 1.000 34.600 405 GLY B O 1
ATOM 8045 N N . HIS B 1 408 ? -42.188 -49.355 6.157 1.000 36.003 406 HIS B N 1
ATOM 8046 C CA . HIS B 1 408 ? -41.300 -48.197 6.431 1.000 40.164 406 HIS B CA 1
ATOM 8047 C C . HIS B 1 408 ? -40.404 -47.888 5.237 1.000 35.299 406 HIS B C 1
ATOM 8048 O O . HIS B 1 408 ? -39.966 -48.825 4.517 1.000 33.732 406 HIS B O 1
ATOM 8055 N N . SER B 1 409 ? -40.134 -46.598 5.063 1.000 34.193 407 SER B N 1
ATOM 8056 C CA . SER B 1 409 ? -39.147 -46.079 4.096 1.000 33.799 407 SER B CA 1
ATOM 8057 C C . SER B 1 409 ? -37.864 -45.748 4.865 1.000 34.818 407 SER B C 1
ATOM 8058 O O . SER B 1 409 ? -37.940 -45.394 6.069 1.000 33.976 407 SER B O 1
ATOM 8061 N N . ILE B 1 410 ? -36.738 -45.919 4.183 1.000 33.315 408 ILE B N 1
ATOM 8062 C CA . ILE B 1 410 ? -35.361 -45.724 4.695 1.000 36.147 408 ILE B CA 1
ATOM 8063 C C . ILE B 1 410 ? -34.698 -44.608 3.876 1.000 34.708 408 ILE B C 1
ATOM 8064 O O . ILE B 1 410 ? -34.934 -44.566 2.651 1.000 34.737 408 ILE B O 1
ATOM 8069 N N . THR B 1 411 ? -33.871 -43.773 4.513 1.000 29.033 409 THR B N 1
ATOM 8070 C CA . THR B 1 411 ? -33.093 -42.707 3.832 1.000 30.149 409 THR B CA 1
ATOM 8071 C C . THR B 1 411 ? -31.804 -42.359 4.592 1.000 32.442 409 THR B C 1
ATOM 8072 O O . THR B 1 411 ? -31.714 -42.645 5.805 1.000 32.183 409 THR B O 1
ATOM 8076 N N . ASP B 1 412 ? -30.844 -41.754 3.886 1.000 33.513 410 ASP B N 1
ATOM 8077 C CA . ASP B 1 412 ? -29.602 -41.215 4.494 1.000 32.325 410 ASP B CA 1
ATOM 8078 C C . ASP B 1 412 ? -29.853 -39.773 4.936 1.000 29.954 410 ASP B C 1
ATOM 8079 O O . ASP B 1 412 ? -28.936 -39.202 5.515 1.000 28.209 410 ASP B O 1
ATOM 8084 N N . LEU B 1 413 ? -31.045 -39.207 4.698 1.000 30.280 411 LEU B N 1
ATOM 8085 C CA . LEU B 1 413 ? -31.445 -37.950 5.381 1.000 30.490 411 LEU B CA 1
ATOM 8086 C C . LEU B 1 413 ? -31.394 -38.212 6.887 1.000 32.690 411 LEU B C 1
ATOM 8087 O O . LEU B 1 413 ? -31.592 -39.345 7.322 1.000 29.845 411 LEU B O 1
ATOM 8092 N N . PRO B 1 414 ? -31.119 -37.208 7.744 1.000 30.220 412 PRO B N 1
ATOM 8093 C CA . PRO B 1 414 ? -31.090 -37.428 9.193 1.000 31.249 412 PRO B CA 1
ATOM 8094 C C . PRO B 1 414 ? -32.324 -38.076 9.845 1.000 32.258 412 PRO B C 1
ATOM 8095 O O . PRO B 1 414 ? -32.162 -38.668 10.900 1.000 24.985 412 PRO B O 1
ATOM 8099 N N . MET B 1 415 ? -33.504 -37.987 9.228 1.000 30.447 413 MET B N 1
ATOM 8100 C CA . MET B 1 415 ? -34.746 -38.609 9.776 1.000 30.635 413 MET B CA 1
ATOM 8101 C C . MET B 1 415 ? -34.590 -40.134 9.788 1.000 28.559 413 MET B C 1
ATOM 8102 O O . MET B 1 415 ? -35.261 -40.789 10.612 1.000 31.056 413 MET B O 1
ATOM 8107 N N . ARG B 1 416 ? -33.770 -40.665 8.882 1.000 29.501 414 ARG B N 1
ATOM 8108 C CA . ARG B 1 416 ? -33.362 -42.096 8.719 1.000 30.650 414 ARG B CA 1
ATOM 8109 C C . ARG B 1 416 ? -34.519 -43.013 8.298 1.000 28.249 414 ARG B C 1
ATOM 8110 O O . ARG B 1 416 ? -34.306 -43.888 7.426 1.000 26.974 414 ARG B O 1
ATOM 8118 N N . GLN B 1 417 ? -35.680 -42.931 8.933 1.000 31.133 415 GLN B N 1
ATOM 8119 C CA . GLN B 1 417 ? -36.720 -43.989 8.755 1.000 33.541 415 GLN B CA 1
ATOM 8120 C C . GLN B 1 417 ? -38.090 -43.451 9.153 1.000 30.587 415 GLN B C 1
ATOM 8121 O O . GLN B 1 417 ? -38.147 -42.755 10.176 1.000 29.748 415 GLN B O 1
ATOM 8127 N N . CYS B 1 418 ? -39.141 -43.753 8.379 1.000 28.580 416 CYS B N 1
ATOM 8128 C CA . CYS B 1 418 ? -40.541 -43.471 8.800 1.000 31.320 416 CYS B CA 1
ATOM 8129 C C . CYS B 1 418 ? -41.371 -44.750 8.631 1.000 31.436 416 CYS B C 1
ATOM 8130 O O . CYS B 1 418 ? -41.248 -45.419 7.593 1.000 36.601 416 CYS B O 1
ATOM 8133 N N . TYR B 1 419 ? -42.132 -45.103 9.654 1.000 31.160 417 TYR B N 1
ATOM 8134 C CA . TYR B 1 419 ? -43.088 -46.228 9.620 1.000 35.358 417 TYR B CA 1
ATOM 8135 C C . TYR B 1 419 ? -44.467 -45.615 9.397 1.000 33.996 417 TYR B C 1
ATOM 8136 O O . TYR B 1 419 ? -44.848 -44.685 10.137 1.000 35.387 417 TYR B O 1
ATOM 8145 N N . TYR B 1 420 ? -45.163 -46.098 8.371 1.000 32.306 418 TYR B N 1
ATOM 8146 C CA . TYR B 1 420 ? -46.567 -45.724 8.076 1.000 35.911 418 TYR B CA 1
ATOM 8147 C C . TYR B 1 420 ? -47.445 -46.648 8.932 1.000 34.943 418 TYR B C 1
ATOM 8148 O O . TYR B 1 420 ? -47.678 -47.791 8.537 1.000 34.975 418 TYR B O 1
ATOM 8157 N N . PHE B 1 421 ? -47.840 -46.192 10.116 1.000 39.654 419 PHE B N 1
ATOM 8158 C CA . PHE B 1 421 ? -48.198 -47.109 11.224 1.000 49.182 419 PHE B CA 1
ATOM 8159 C C . PHE B 1 421 ? -49.686 -47.459 11.184 1.000 50.654 419 PHE B C 1
ATOM 8160 O O . PHE B 1 421 ? -50.011 -48.536 11.735 1.000 55.517 419 PHE B O 1
ATOM 8168 N N . GLY B 1 422 ? -50.547 -46.631 10.593 1.000 46.105 420 GLY B N 1
ATOM 8169 C CA . GLY B 1 422 ? -51.952 -47.042 10.416 1.000 47.242 420 GLY B CA 1
ATOM 8170 C C . GLY B 1 422 ? -52.923 -45.892 10.313 1.000 44.068 420 GLY B C 1
ATOM 8171 O O . GLY B 1 422 ? -52.565 -44.751 10.665 1.000 42.537 420 GLY B O 1
ATOM 8172 N N . THR B 1 423 ? -54.135 -46.219 9.863 1.000 47.321 421 THR B N 1
ATOM 8173 C CA . THR B 1 423 ? -55.263 -45.286 9.615 1.000 43.901 421 THR B CA 1
ATOM 8174 C C . THR B 1 423 ? -56.501 -45.778 10.368 1.000 43.847 421 THR B C 1
ATOM 8175 O O . THR B 1 423 ? -56.906 -46.933 10.091 1.000 41.423 421 THR B O 1
ATOM 8179 N N . ASP B 1 424 ? -57.056 -44.941 11.263 1.000 43.180 422 ASP B N 1
ATOM 8180 C CA . ASP B 1 424 ? -58.364 -45.161 11.939 1.000 48.495 422 ASP B CA 1
ATOM 8181 C C . ASP B 1 424 ? -59.440 -45.224 10.850 1.000 56.060 422 ASP B C 1
ATOM 8182 O O . ASP B 1 424 ? -59.682 -44.224 10.168 1.000 50.948 422 ASP B O 1
ATOM 8187 N N . PRO B 1 425 ? -60.112 -46.390 10.654 1.000 59.584 423 PRO B N 1
ATOM 8188 C CA . PRO B 1 425 ? -61.029 -46.577 9.527 1.000 59.644 423 PRO B CA 1
ATOM 8189 C C . PRO B 1 425 ? -62.298 -45.709 9.582 1.000 61.370 423 PRO B C 1
ATOM 8190 O O . PRO B 1 425 ? -62.955 -45.633 8.559 1.000 61.694 423 PRO B O 1
ATOM 8194 N N . GLU B 1 426 ? -62.582 -45.074 10.729 1.000 62.196 424 GLU B N 1
ATOM 8195 C CA . GLU B 1 426 ? -63.764 -44.197 10.964 1.000 66.690 424 GLU B CA 1
ATOM 8196 C C . GLU B 1 426 ? -63.417 -42.714 10.748 1.000 69.459 424 GLU B C 1
ATOM 8197 O O . GLU B 1 426 ? -64.204 -42.031 10.052 1.000 79.334 424 GLU B O 1
ATOM 8203 N N . THR B 1 427 ? -62.298 -42.237 11.316 1.000 63.043 425 THR B N 1
ATOM 8204 C CA . THR B 1 427 ? -61.874 -40.803 11.321 1.000 52.543 425 THR B CA 1
ATOM 8205 C C . THR B 1 427 ? -60.872 -40.520 10.192 1.000 49.247 425 THR B C 1
ATOM 8206 O O . THR B 1 427 ? -60.695 -39.334 9.822 1.000 48.321 425 THR B O 1
ATOM 8210 N N . ASN B 1 428 ? -60.215 -41.563 9.682 1.000 49.821 426 ASN B N 1
ATOM 8211 C CA . ASN B 1 428 ? -59.185 -41.478 8.612 1.000 51.215 426 ASN B CA 1
ATOM 8212 C C . ASN B 1 428 ? -57.874 -40.920 9.195 1.000 46.846 426 ASN B C 1
ATOM 8213 O O . ASN B 1 428 ? -56.873 -40.938 8.477 1.000 38.786 426 ASN B O 1
ATOM 8218 N N . ASN B 1 429 ? -57.879 -40.457 10.454 1.000 44.345 427 ASN B N 1
ATOM 8219 C CA . ASN B 1 429 ? -56.665 -39.962 11.153 1.000 47.500 427 ASN B CA 1
ATOM 8220 C C . ASN B 1 429 ? -55.624 -41.091 11.140 1.000 44.905 427 ASN B C 1
ATOM 8221 O O . ASN B 1 429 ? -55.991 -42.241 11.420 1.000 42.855 427 ASN B O 1
ATOM 8226 N N . SER B 1 430 ? -54.389 -40.756 10.766 1.000 42.328 428 SER B N 1
ATOM 8227 C CA . SER B 1 430 ? -53.332 -41.691 10.317 1.000 40.467 428 SER B CA 1
ATOM 8228 C C . SER B 1 430 ? -51.996 -41.365 11.002 1.000 41.512 428 SER B C 1
ATOM 8229 O O . SER B 1 430 ? -51.622 -40.175 11.079 1.000 41.382 428 SER B O 1
ATOM 8232 N N . MET B 1 431 ? -51.315 -42.392 11.519 1.000 40.341 429 MET B N 1
ATOM 8233 C CA . MET B 1 431 ? -50.113 -42.219 12.377 1.000 39.258 429 MET B CA 1
ATOM 8234 C C . MET B 1 431 ? -48.857 -42.560 11.568 1.000 37.862 429 MET B C 1
ATOM 8235 O O . MET B 1 431 ? -48.842 -43.626 10.891 1.000 35.258 429 MET B O 1
ATOM 8240 N N . LEU B 1 432 ? -47.887 -41.646 11.576 1.000 32.186 430 LEU B N 1
ATOM 8241 C CA . LEU B 1 432 ? -46.512 -41.906 11.098 1.000 34.928 430 LEU B CA 1
ATOM 8242 C C . LEU B 1 432 ? -45.603 -41.939 12.321 1.000 31.429 430 LEU B C 1
ATOM 8243 O O . LEU B 1 432 ? -45.847 -41.148 13.240 1.000 32.982 430 LEU B O 1
ATOM 8248 N N . LEU B 1 433 ? -44.599 -42.807 12.329 1.000 31.700 431 LEU B N 1
ATOM 8249 C CA . LEU B 1 433 ? -43.534 -42.708 13.354 1.000 37.189 431 LEU B CA 1
ATOM 8250 C C . LEU B 1 433 ? -42.156 -42.605 12.686 1.000 34.452 431 LEU B C 1
ATOM 8251 O O . LEU B 1 433 ? -41.878 -43.359 11.718 1.000 36.204 431 LEU B O 1
ATOM 8256 N N . GLY B 1 434 ? -41.421 -41.579 13.112 1.000 31.912 432 GLY B N 1
ATOM 8257 C CA . GLY B 1 434 ? -40.021 -41.294 12.755 1.000 33.873 432 GLY B CA 1
ATOM 8258 C C . GLY B 1 434 ? -39.090 -41.870 13.802 1.000 33.280 432 GLY B C 1
ATOM 8259 O O . GLY B 1 434 ? -39.363 -41.764 15.000 1.000 33.600 432 GLY B O 1
ATOM 8260 N N . SER B 1 435 ? -38.028 -42.502 13.341 1.000 35.948 433 SER B N 1
ATOM 8261 C CA . SER B 1 435 ? -37.094 -43.313 14.146 1.000 37.766 433 SER B CA 1
ATOM 8262 C C . SER B 1 435 ? -35.689 -42.982 13.643 1.000 36.137 433 SER B C 1
ATOM 8263 O O . SER B 1 435 ? -35.376 -43.354 12.499 1.000 34.262 433 SER B O 1
ATOM 8266 N N . TYR B 1 436 ? -34.919 -42.236 14.442 1.000 35.537 434 TYR B N 1
ATOM 8267 C CA . TYR B 1 436 ? -33.525 -41.833 14.107 1.000 38.716 434 TYR B CA 1
ATOM 8268 C C . TYR B 1 436 ? -32.622 -42.120 15.320 1.000 38.501 434 TYR B C 1
ATOM 8269 O O . TYR B 1 436 ? -33.105 -42.698 16.329 1.000 33.395 434 TYR B O 1
ATOM 8278 N N . GLY B 1 437 ? -31.344 -41.747 15.210 1.000 41.249 435 GLY B N 1
ATOM 8279 C CA . GLY B 1 437 ? -30.360 -41.838 16.314 1.000 42.082 435 GLY B CA 1
ATOM 8280 C C . GLY B 1 437 ? -28.977 -42.244 15.841 1.000 40.378 435 GLY B C 1
ATOM 8281 O O . GLY B 1 437 ? -27.990 -41.721 16.392 1.000 44.315 435 GLY B O 1
ATOM 8282 N N . ASP B 1 438 ? -28.886 -43.135 14.851 1.000 40.186 436 ASP B N 1
ATOM 8283 C CA . ASP B 1 438 ? -27.586 -43.666 14.371 1.000 41.311 436 ASP B CA 1
ATOM 8284 C C . ASP B 1 438 ? -26.949 -42.687 13.370 1.000 43.692 436 ASP B C 1
ATOM 8285 O O . ASP B 1 438 ? -27.627 -41.747 12.910 1.000 40.799 436 ASP B O 1
ATOM 8290 N N . MET B 1 439 ? -25.667 -42.902 13.063 1.000 48.136 437 MET B N 1
ATOM 8291 C CA . MET B 1 439 ? -24.879 -42.106 12.082 1.000 50.622 437 MET B CA 1
ATOM 8292 C C . MET B 1 439 ? -24.894 -40.618 12.460 1.000 50.861 437 MET B C 1
ATOM 8293 O O . MET B 1 439 ? -25.033 -39.775 11.544 1.000 53.152 437 MET B O 1
ATOM 8298 N N . GLU B 1 440 ? -24.762 -40.319 13.756 1.000 44.700 438 GLU B N 1
ATOM 8299 C CA . GLU B 1 440 ? -24.652 -38.944 14.320 1.000 43.562 438 GLU B CA 1
ATOM 8300 C C . GLU B 1 440 ? -25.993 -38.211 14.255 1.000 36.643 438 GLU B C 1
ATOM 8301 O O . GLU B 1 440 ? -26.039 -37.060 14.691 1.000 36.187 438 GLU B O 1
ATOM 8307 N N . THR B 1 441 ? -27.061 -38.841 13.779 1.000 33.335 439 THR B N 1
ATOM 8308 C CA . THR B 1 441 ? -28.375 -38.170 13.629 1.000 34.544 439 THR B CA 1
ATOM 8309 C C . THR B 1 441 ? -28.892 -37.733 15.008 1.000 32.119 439 THR B C 1
ATOM 8310 O O . THR B 1 441 ? -29.632 -36.742 15.073 1.000 30.422 439 THR B O 1
ATOM 8314 N N . GLU B 1 442 ? -28.476 -38.394 16.083 1.000 32.314 440 GLU B N 1
ATOM 8315 C CA . GLU B 1 442 ? -28.695 -37.893 17.467 1.000 33.168 440 GLU B CA 1
ATOM 8316 C C . GLU B 1 442 ? -28.285 -36.416 17.538 1.000 26.366 440 GLU B C 1
ATOM 8317 O O . GLU B 1 442 ? -29.058 -35.629 18.117 1.000 23.617 440 GLU B O 1
ATOM 8323 N N . THR B 1 443 ? -27.122 -36.038 16.991 1.000 26.624 441 THR B N 1
ATOM 8324 C CA . THR B 1 443 ? -26.565 -34.657 17.174 1.000 27.412 441 THR B CA 1
ATOM 8325 C C . THR B 1 443 ? -27.295 -33.695 16.221 1.000 29.542 441 THR B C 1
ATOM 8326 O O . THR B 1 443 ? -27.525 -32.531 16.623 1.000 24.958 441 THR B O 1
ATOM 8330 N N . PHE B 1 444 ? -27.702 -34.160 15.031 1.000 28.610 442 PHE B N 1
ATOM 8331 C CA . PHE B 1 444 ? -28.539 -33.344 14.110 1.000 27.738 442 PHE B CA 1
ATOM 8332 C C . PHE B 1 444 ? -29.808 -32.894 14.844 1.000 27.396 442 PHE B C 1
ATOM 8333 O O . PHE B 1 444 ? -30.078 -31.681 14.885 1.000 27.828 442 PHE B O 1
ATOM 8341 N N . TRP B 1 445 ? -30.534 -33.833 15.465 1.000 28.575 443 TRP B N 1
ATOM 8342 C CA . TRP B 1 445 ? -31.892 -33.600 16.035 1.000 28.860 443 TRP B CA 1
ATOM 8343 C C . TRP B 1 445 ? -31.827 -32.956 17.433 1.000 32.834 443 TRP B C 1
ATOM 8344 O O . TRP B 1 445 ? -32.809 -32.254 17.812 1.000 32.700 443 TRP B O 1
ATOM 8355 N N . LYS B 1 446 ? -30.733 -33.139 18.188 1.000 35.454 444 LYS B N 1
ATOM 8356 C CA . LYS B 1 446 ? -30.668 -32.724 19.621 1.000 33.410 444 LYS B CA 1
ATOM 8357 C C . LYS B 1 446 ? -30.953 -31.224 19.765 1.000 31.117 444 LYS B C 1
ATOM 8358 O O . LYS B 1 446 ? -31.759 -30.860 20.645 1.000 27.415 444 LYS B O 1
ATOM 8364 N N . ALA B 1 447 ? -30.274 -30.387 18.979 1.000 29.136 445 ALA B N 1
ATOM 8365 C CA . ALA B 1 447 ? -30.452 -28.919 18.971 1.000 33.075 445 ALA B CA 1
ATOM 8366 C C . ALA B 1 447 ? -31.934 -28.584 18.752 1.000 34.210 445 ALA B C 1
ATOM 8367 O O . ALA B 1 447 ? -32.430 -27.665 19.426 1.000 35.587 445 ALA B O 1
ATOM 8369 N N . LEU B 1 448 ? -32.628 -29.321 17.880 1.000 33.315 446 LEU B N 1
ATOM 8370 C CA . LEU B 1 448 ? -34.054 -29.064 17.550 1.000 33.888 446 LEU B CA 1
ATOM 8371 C C . LEU B 1 448 ? -34.941 -29.530 18.712 1.000 33.713 446 LEU B C 1
ATOM 8372 O O . LEU B 1 448 ? -35.824 -28.759 19.129 1.000 35.555 446 LEU B O 1
ATOM 8377 N N . SER B 1 449 ? -34.679 -30.725 19.249 1.000 35.237 447 SER B N 1
ATOM 8378 C CA . SER B 1 449 ? -35.465 -31.352 20.343 1.000 38.238 447 SER B CA 1
ATOM 8379 C C . SER B 1 449 ? -35.264 -30.578 21.657 1.000 35.133 447 SER B C 1
ATOM 8380 O O . SER B 1 449 ? -36.173 -30.607 22.500 1.000 35.135 447 SER B O 1
ATOM 8383 N N . ASP B 1 450 ? -34.122 -29.907 21.828 1.000 35.225 448 ASP B N 1
ATOM 8384 C CA . ASP B 1 450 ? -33.803 -29.136 23.063 1.000 38.629 448 ASP B CA 1
ATOM 8385 C C . ASP B 1 450 ? -34.437 -27.737 22.995 1.000 40.738 448 ASP B C 1
ATOM 8386 O O . ASP B 1 450 ? -34.497 -27.094 24.044 1.000 39.882 448 ASP B O 1
ATOM 8391 N N . ASP B 1 451 ? -34.858 -27.261 21.815 1.000 44.337 449 ASP B N 1
ATOM 8392 C CA . ASP B 1 451 ? -35.470 -25.908 21.670 1.000 46.492 449 ASP B CA 1
ATOM 8393 C C . ASP B 1 451 ? -36.724 -25.849 22.546 1.000 43.928 449 ASP B C 1
ATOM 8394 O O . ASP B 1 451 ? -37.326 -26.908 22.771 1.000 44.255 449 ASP B O 1
ATOM 8399 N N . LYS B 1 452 ? -37.106 -24.678 23.048 1.000 49.669 450 LYS B N 1
ATOM 8400 C CA . LYS B 1 452 ? -38.133 -24.593 24.124 1.000 51.937 450 LYS B CA 1
ATOM 8401 C C . LYS B 1 452 ? -39.534 -24.466 23.521 1.000 47.467 450 LYS B C 1
ATOM 8402 O O . LYS B 1 452 ? -40.476 -24.860 24.200 1.000 46.619 450 LYS B O 1
ATOM 8408 N N . VAL B 1 453 ? -39.674 -23.978 22.290 1.000 47.245 451 VAL B N 1
ATOM 8409 C CA . VAL B 1 453 ? -41.020 -23.675 21.716 1.000 47.444 451 VAL B CA 1
ATOM 8410 C C . VAL B 1 453 ? -41.599 -24.963 21.112 1.000 41.739 451 VAL B C 1
ATOM 8411 O O . VAL B 1 453 ? -41.045 -25.505 20.114 1.000 36.088 451 VAL B O 1
ATOM 8415 N N . LEU B 1 454 ? -42.692 -25.418 21.720 1.000 39.666 452 LEU B N 1
ATOM 8416 C CA . LEU B 1 454 ? -43.332 -26.726 21.469 1.000 42.326 452 LEU B CA 1
ATOM 8417 C C . LEU B 1 454 ? -44.373 -26.592 20.364 1.000 45.180 452 LEU B C 1
ATOM 8418 O O . LEU B 1 454 ? -45.016 -25.527 20.265 1.000 45.395 452 LEU B O 1
ATOM 8423 N N . PHE B 1 455 ? -44.502 -27.650 19.562 1.000 47.625 453 PHE B N 1
ATOM 8424 C CA . PHE B 1 455 ? -45.581 -27.822 18.564 1.000 47.663 453 PHE B CA 1
ATOM 8425 C C . PHE B 1 455 ? -46.920 -27.640 19.281 1.000 49.427 453 PHE B C 1
ATOM 8426 O O . PHE B 1 455 ? -47.121 -28.234 20.366 1.000 46.257 453 PHE B O 1
ATOM 8434 N N . GLU B 1 456 ? -47.794 -26.822 18.679 1.000 50.657 454 GLU B N 1
ATOM 8435 C CA . GLU B 1 456 ? -49.162 -26.533 19.171 1.000 51.495 454 GLU B CA 1
ATOM 8436 C C . GLU B 1 456 ? -50.121 -27.552 18.555 1.000 44.270 454 GLU B C 1
ATOM 8437 O O . GLU B 1 456 ? -50.149 -27.639 17.301 1.000 42.719 454 GLU B O 1
ATOM 8443 N N . VAL B 1 457 ? -50.867 -28.281 19.394 1.000 41.337 455 VAL B N 1
ATOM 8444 C CA . VAL B 1 457 ? -51.934 -29.215 18.933 1.000 46.998 455 VAL B CA 1
ATOM 8445 C C . VAL B 1 457 ? -52.987 -28.402 18.174 1.000 50.352 455 VAL B C 1
ATOM 8446 O O . VAL B 1 457 ? -53.094 -27.179 18.383 1.000 55.002 455 VAL B O 1
ATOM 8450 N N . LYS B 1 458 ? -53.723 -29.085 17.311 1.000 52.625 456 LYS B N 1
ATOM 8451 C CA . LYS B 1 458 ? -54.732 -28.514 16.391 1.000 55.817 456 LYS B CA 1
ATOM 8452 C C . LYS B 1 458 ? -55.863 -29.551 16.301 1.000 57.529 456 LYS B C 1
ATOM 8453 O O . LYS B 1 458 ? -55.559 -30.765 16.102 1.000 48.691 456 LYS B O 1
ATOM 8459 N N . ALA B 1 459 ? -57.108 -29.110 16.522 1.000 51.327 457 ALA B N 1
ATOM 8460 C CA . ALA B 1 459 ? -58.330 -29.946 16.440 1.000 50.576 457 ALA B CA 1
ATOM 8461 C C . ALA B 1 459 ? -58.338 -30.739 15.124 1.000 44.974 457 ALA B C 1
ATOM 8462 O O . ALA B 1 459 ? -57.748 -30.296 14.125 1.000 41.612 457 ALA B O 1
ATOM 8464 N N . ALA B 1 460 ? -58.964 -31.905 15.147 1.000 43.561 458 ALA B N 1
ATOM 8465 C CA . ALA B 1 460 ? -59.156 -32.782 13.975 1.000 47.591 458 ALA B CA 1
ATOM 8466 C C . ALA B 1 460 ? -60.369 -33.665 14.239 1.000 49.016 458 ALA B C 1
ATOM 8467 O O . ALA B 1 460 ? -60.880 -33.627 15.382 1.000 50.344 458 ALA B O 1
ATOM 8469 N N . LYS B 1 461 ? -60.756 -34.465 13.239 1.000 54.091 459 LYS B N 1
ATOM 8470 C CA . LYS B 1 461 ? -61.849 -35.469 13.325 1.000 56.580 459 LYS B CA 1
ATOM 8471 C C . LYS B 1 461 ? -61.715 -36.264 14.632 1.000 59.596 459 LYS B C 1
ATOM 8472 O O . LYS B 1 461 ? -60.684 -36.931 14.806 1.000 62.247 459 LYS B O 1
ATOM 8478 N N . SER B 1 462 ? -62.693 -36.152 15.533 1.000 54.874 460 SER B N 1
ATOM 8479 C CA . SER B 1 462 ? -62.832 -36.979 16.761 1.000 53.597 460 SER B CA 1
ATOM 8480 C C . SER B 1 462 ? -61.697 -36.689 17.757 1.000 52.906 460 SER B C 1
ATOM 8481 O O . SER B 1 462 ? -61.413 -37.553 18.614 1.000 43.208 460 SER B O 1
ATOM 8484 N N . ALA B 1 463 ? -61.083 -35.506 17.651 1.000 50.823 461 ALA B N 1
ATOM 8485 C CA . ALA B 1 463 ? -59.975 -35.060 18.522 1.000 55.164 461 ALA B CA 1
ATOM 8486 C C . ALA B 1 463 ? -60.172 -33.583 18.864 1.000 56.673 461 ALA B C 1
ATOM 8487 O O . ALA B 1 463 ? -59.733 -32.707 18.079 1.000 47.641 461 ALA B O 1
ATOM 8489 N N . SER B 1 464 ? -60.824 -33.330 20.000 1.000 61.259 462 SER B N 1
ATOM 8490 C CA . SER B 1 464 ? -61.066 -31.974 20.557 1.000 65.366 462 SER B CA 1
ATOM 8491 C C . SER B 1 464 ? -59.761 -31.432 21.159 1.000 65.722 462 SER B C 1
ATOM 8492 O O . SER B 1 464 ? -58.897 -32.242 21.561 1.000 61.439 462 SER B O 1
ATOM 8495 N N . LEU B 1 465 ? -59.624 -30.105 21.209 1.000 66.262 463 LEU B N 1
ATOM 8496 C CA . LEU B 1 465 ? -58.498 -29.417 21.890 1.000 65.759 463 LEU B CA 1
ATOM 8497 C C . LEU B 1 465 ? -58.489 -29.799 23.376 1.000 68.214 463 LEU B C 1
ATOM 8498 O O . LEU B 1 465 ? -57.392 -29.893 23.937 1.000 72.408 463 LEU B O 1
ATOM 8503 N N . ARG B 1 466 ? -59.659 -30.026 23.978 1.000 71.139 464 ARG B N 1
ATOM 8504 C CA . ARG B 1 466 ? -59.824 -30.616 25.338 1.000 73.630 464 ARG B CA 1
ATOM 8505 C C . ARG B 1 466 ? -58.879 -31.809 25.515 1.000 68.245 464 ARG B C 1
ATOM 8506 O O . ARG B 1 466 ? -58.073 -31.801 26.479 1.000 66.263 464 ARG B O 1
ATOM 8514 N N . GLU B 1 467 ? -59.014 -32.803 24.624 1.000 65.703 465 GLU B N 1
ATOM 8515 C CA . GLU B 1 467 ? -58.340 -34.131 24.697 1.000 64.661 465 GLU B CA 1
ATOM 8516 C C . GLU B 1 467 ? -56.857 -33.958 24.344 1.000 58.712 465 GLU B C 1
ATOM 8517 O O . GLU B 1 467 ? -56.010 -34.619 24.969 1.000 58.016 465 GLU B O 1
ATOM 8523 N N . LEU B 1 468 ? -56.561 -33.090 23.378 1.000 52.722 466 LEU B N 1
ATOM 8524 C CA . LEU B 1 468 ? -55.206 -32.943 22.789 1.000 50.945 466 LEU B CA 1
ATOM 8525 C C . LEU B 1 468 ? -54.285 -32.141 23.725 1.000 55.493 466 LEU B C 1
ATOM 8526 O O . LEU B 1 468 ? -53.075 -32.496 23.787 1.000 50.515 466 LEU B O 1
ATOM 8531 N N . HIS B 1 469 ? -54.811 -31.138 24.452 1.000 51.957 467 HIS B N 1
ATOM 8532 C CA . HIS B 1 469 ? -54.041 -30.316 25.438 1.000 52.713 467 HIS B CA 1
ATOM 8533 C C . HIS B 1 469 ? -53.570 -31.198 26.614 1.000 51.584 467 HIS B C 1
ATOM 8534 O O . HIS B 1 469 ? -52.640 -30.780 27.342 1.000 48.511 467 HIS B O 1
ATOM 8541 N N . GLN B 1 470 ? -54.151 -32.389 26.789 1.000 51.811 468 GLN B N 1
ATOM 8542 C CA . GLN B 1 470 ? -53.653 -33.404 27.759 1.000 55.032 468 GLN B CA 1
ATOM 8543 C C . GLN B 1 470 ? -52.237 -33.855 27.371 1.000 53.665 468 GLN B C 1
ATOM 8544 O O . GLN B 1 470 ? -51.524 -34.289 28.288 1.000 49.373 468 GLN B O 1
ATOM 8550 N N . LEU B 1 471 ? -51.862 -33.781 26.081 1.000 48.578 469 LEU B N 1
ATOM 8551 C CA . LEU B 1 471 ? -50.518 -34.177 25.568 1.000 46.357 469 LEU B CA 1
ATOM 8552 C C . LEU B 1 471 ? -49.655 -32.935 25.252 1.000 48.600 469 LEU B C 1
ATOM 8553 O O . LEU B 1 471 ? -48.684 -33.067 24.488 1.000 46.250 469 LEU B O 1
ATOM 8558 N N . ASP B 1 472 ? -49.969 -31.758 25.798 1.000 52.104 470 ASP B N 1
ATOM 8559 C CA . ASP B 1 472 ? -49.221 -30.503 25.497 1.000 50.152 470 ASP B CA 1
ATOM 8560 C C . ASP B 1 472 ? -47.724 -30.713 25.763 1.000 49.125 470 ASP B C 1
ATOM 8561 O O . ASP B 1 472 ? -46.925 -30.331 24.892 1.000 50.079 470 ASP B O 1
ATOM 8566 N N . ASP B 1 473 ? -47.369 -31.322 26.902 1.000 47.007 471 ASP B N 1
ATOM 8567 C CA . ASP B 1 473 ? -45.980 -31.412 27.423 1.000 47.145 471 ASP B CA 1
ATOM 8568 C C . ASP B 1 473 ? -45.158 -32.506 26.732 1.000 45.572 471 ASP B C 1
ATOM 8569 O O . ASP B 1 473 ? -43.959 -32.591 27.048 1.000 48.941 471 ASP B O 1
ATOM 8574 N N . VAL B 1 474 ? -45.759 -33.320 25.861 1.000 38.322 472 VAL B N 1
ATOM 8575 C CA . VAL B 1 474 ? -45.044 -34.424 25.161 1.000 37.962 472 VAL B CA 1
ATOM 8576 C C . VAL B 1 474 ? -44.986 -34.118 23.667 1.000 38.439 472 VAL B C 1
ATOM 8577 O O . VAL B 1 474 ? -44.440 -34.953 22.930 1.000 38.228 472 VAL B O 1
ATOM 8581 N N . GLN B 1 475 ? -45.484 -32.955 23.236 1.000 38.600 473 GLN B N 1
ATOM 8582 C CA . GLN B 1 475 ? -45.391 -32.547 21.811 1.000 39.682 473 GLN B CA 1
ATOM 8583 C C . GLN B 1 475 ? -43.920 -32.367 21.467 1.000 36.631 473 GLN B C 1
ATOM 8584 O O . GLN B 1 475 ? -43.160 -31.853 22.309 1.000 34.412 473 GLN B O 1
ATOM 8590 N N . ALA B 1 476 ? -43.551 -32.757 20.256 1.000 37.026 474 ALA B N 1
ATOM 8591 C CA . ALA B 1 476 ? -42.235 -32.422 19.677 1.000 41.866 474 ALA B CA 1
ATOM 8592 C C . ALA B 1 476 ? -42.108 -30.896 19.600 1.000 41.448 474 ALA B C 1
ATOM 8593 O O . ALA B 1 476 ? -43.152 -30.200 19.705 1.000 38.551 474 ALA B O 1
ATOM 8595 N N . THR B 1 477 ? -40.893 -30.386 19.408 1.000 38.974 475 THR B N 1
ATOM 8596 C CA . THR B 1 477 ? -40.639 -28.931 19.232 1.000 39.639 475 THR B CA 1
ATOM 8597 C C . THR B 1 477 ? -41.096 -28.527 17.825 1.000 39.221 475 THR B C 1
ATOM 8598 O O . THR B 1 477 ? -41.066 -29.411 16.920 1.000 44.926 475 THR B O 1
ATOM 8602 N N . LYS B 1 478 ? -41.475 -27.260 17.634 1.000 39.643 476 LYS B N 1
ATOM 8603 C CA . LYS B 1 478 ? -41.864 -26.731 16.298 1.000 45.545 476 LYS B CA 1
ATOM 8604 C C . LYS B 1 478 ? -40.717 -26.965 15.311 1.000 44.858 476 LYS B C 1
ATOM 8605 O O . LYS B 1 478 ? -41.010 -27.434 14.189 1.000 40.904 476 LYS B O 1
ATOM 8611 N N . LEU B 1 479 ? -39.470 -26.669 15.713 1.000 40.109 477 LEU B N 1
ATOM 8612 C CA . LEU B 1 479 ? -38.280 -26.806 14.828 1.000 40.034 477 LEU B CA 1
ATOM 8613 C C . LEU B 1 479 ? -38.135 -28.258 14.362 1.000 37.827 477 LEU B C 1
ATOM 8614 O O . LEU B 1 479 ? -37.810 -28.464 13.169 1.000 40.029 477 LEU B O 1
ATOM 8619 N N . MET B 1 480 ? -38.318 -29.228 15.267 1.000 36.148 478 MET B N 1
ATOM 8620 C CA . MET B 1 480 ? -38.140 -30.669 14.917 1.000 34.844 478 MET B CA 1
ATOM 8621 C C . MET B 1 480 ? -39.248 -31.075 13.930 1.000 33.681 478 MET B C 1
ATOM 8622 O O . MET B 1 480 ? -38.925 -31.701 12.909 1.000 32.889 478 MET B O 1
ATOM 8627 N N . VAL B 1 481 ? -40.502 -30.722 14.215 1.000 33.784 479 VAL B N 1
ATOM 8628 C CA . VAL B 1 481 ? -41.658 -31.034 13.322 1.000 37.834 479 VAL B CA 1
ATOM 8629 C C . VAL B 1 481 ? -41.424 -30.337 11.986 1.000 38.196 479 VAL B C 1
ATOM 8630 O O . VAL B 1 481 ? -41.505 -31.006 10.954 1.000 42.242 479 VAL B O 1
ATOM 8634 N N . GLY B 1 482 ? -41.090 -29.048 12.023 1.000 38.988 480 GLY B N 1
ATOM 8635 C CA . GLY B 1 482 ? -40.719 -28.280 10.823 1.000 38.678 480 GLY B CA 1
ATOM 8636 C C . GLY B 1 482 ? -39.732 -29.042 9.971 1.000 37.413 480 GLY B C 1
ATOM 8637 O O . GLY B 1 482 ? -40.027 -29.279 8.780 1.000 42.059 480 GLY B O 1
ATOM 8638 N N . GLU B 1 483 ? -38.588 -29.425 10.542 1.000 36.160 481 GLU B N 1
ATOM 8639 C CA . GLU B 1 483 ? -37.474 -30.029 9.755 1.000 32.836 481 GLU B CA 1
ATOM 8640 C C . GLU B 1 483 ? -37.858 -31.442 9.311 1.000 30.637 481 GLU B C 1
ATOM 8641 O O . GLU B 1 483 ? -37.433 -31.860 8.212 1.000 30.545 481 GLU B O 1
ATOM 8647 N N . LEU B 1 484 ? -38.617 -32.167 10.129 1.000 31.822 482 LEU B N 1
ATOM 8648 C CA . LEU B 1 484 ? -39.054 -33.541 9.784 1.000 32.571 482 LEU B CA 1
ATOM 8649 C C . LEU B 1 484 ? -40.029 -33.462 8.593 1.000 35.197 482 LEU B C 1
ATOM 8650 O O . LEU B 1 484 ? -39.870 -34.233 7.605 1.000 33.551 482 LEU B O 1
ATOM 8655 N N . MET B 1 485 ? -40.978 -32.525 8.626 1.000 35.895 483 MET B N 1
ATOM 8656 C CA . MET B 1 485 ? -41.867 -32.239 7.466 1.000 35.977 483 MET B CA 1
ATOM 8657 C C . MET B 1 485 ? -41.008 -31.937 6.227 1.000 36.664 483 MET B C 1
ATOM 8658 O O . MET B 1 485 ? -41.290 -32.508 5.151 1.000 34.598 483 MET B O 1
ATOM 8663 N N . ASN B 1 486 ? -39.946 -31.136 6.371 1.000 36.701 484 ASN B N 1
ATOM 8664 C CA . ASN B 1 486 ? -39.066 -30.759 5.234 1.000 34.825 484 ASN B CA 1
ATOM 8665 C C . ASN B 1 486 ? -38.394 -32.018 4.674 1.000 32.430 484 ASN B C 1
ATOM 8666 O O . ASN B 1 486 ? -38.360 -32.192 3.425 1.000 28.863 484 ASN B O 1
ATOM 8671 N N . GLN B 1 487 ? -37.920 -32.901 5.556 1.000 30.599 485 GLN B N 1
ATOM 8672 C CA . GLN B 1 487 ? -37.234 -34.139 5.131 1.000 29.171 485 GLN B CA 1
ATOM 8673 C C . GLN B 1 487 ? -38.267 -35.141 4.579 1.000 29.059 485 GLN B C 1
ATOM 8674 O O . GLN B 1 487 ? -37.890 -35.910 3.671 1.000 25.740 485 GLN B O 1
ATOM 8680 N N . LEU B 1 488 ? -39.490 -35.176 5.114 1.000 25.916 486 LEU B N 1
ATOM 8681 C CA . LEU B 1 488 ? -40.546 -36.098 4.586 1.000 30.252 486 LEU B CA 1
ATOM 8682 C C . LEU B 1 488 ? -40.915 -35.670 3.153 1.000 31.087 486 LEU B C 1
ATOM 8683 O O . LEU B 1 488 ? -41.126 -36.562 2.294 1.000 32.245 486 LEU B O 1
ATOM 8688 N N . ARG B 1 489 ? -40.936 -34.365 2.860 1.000 34.787 487 ARG B N 1
ATOM 8689 C CA . ARG B 1 489 ? -41.246 -33.884 1.480 1.000 33.041 487 ARG B CA 1
ATOM 8690 C C . ARG B 1 489 ? -40.107 -34.288 0.537 1.000 33.889 487 ARG B C 1
ATOM 8691 O O . ARG B 1 489 ? -40.399 -34.756 -0.566 1.000 38.293 487 ARG B O 1
ATOM 8699 N N . GLU B 1 490 ? -38.851 -34.193 0.961 1.000 32.767 488 GLU B N 1
ATOM 8700 C CA . GLU B 1 490 ? -37.713 -34.505 0.061 1.000 31.567 488 GLU B CA 1
ATOM 8701 C C . GLU B 1 490 ? -37.701 -36.021 -0.146 1.000 32.188 488 GLU B C 1
ATOM 8702 O O . GLU B 1 490 ? -37.474 -36.470 -1.295 1.000 26.869 488 GLU B O 1
ATOM 8708 N N . LEU B 1 491 ? -37.980 -36.774 0.917 1.000 32.293 489 LEU B N 1
ATOM 8709 C CA . LEU B 1 491 ? -38.030 -38.260 0.877 1.000 33.237 489 LEU B CA 1
ATOM 8710 C C . LEU B 1 491 ? -39.042 -38.734 -0.186 1.000 32.181 489 LEU B C 1
ATOM 8711 O O . LEU B 1 491 ? -38.663 -39.533 -1.069 1.000 31.492 489 LEU B O 1
ATOM 8716 N N . HIS B 1 492 ? -40.283 -38.265 -0.107 1.000 34.455 490 HIS B N 1
ATOM 8717 C CA . HIS B 1 492 ? -41.411 -38.792 -0.928 1.000 39.723 490 HIS B CA 1
ATOM 8718 C C . HIS B 1 492 ? -41.407 -38.128 -2.318 1.000 43.303 490 HIS B C 1
ATOM 8719 O O . HIS B 1 492 ? -41.851 -38.777 -3.281 1.000 43.447 490 HIS B O 1
ATOM 8726 N N . GLY B 1 493 ? -40.898 -36.896 -2.429 1.000 44.488 491 GLY B N 1
ATOM 8727 C CA . GLY B 1 493 ? -40.849 -36.162 -3.707 1.000 47.687 491 GLY B CA 1
ATOM 8728 C C . GLY B 1 493 ? -42.040 -35.232 -3.861 1.000 43.020 491 GLY B C 1
ATOM 8729 O O . GLY B 1 493 ? -42.872 -35.155 -2.927 1.000 39.306 491 GLY B O 1
ATOM 8730 N N . ASP B 1 494 ? -42.113 -34.538 -4.999 1.000 47.592 492 ASP B N 1
ATOM 8731 C CA . ASP B 1 494 ? -43.046 -33.400 -5.205 1.000 53.297 492 ASP B CA 1
ATOM 8732 C C . ASP B 1 494 ? -44.449 -33.905 -5.588 1.000 52.775 492 ASP B C 1
ATOM 8733 O O . ASP B 1 494 ? -45.397 -33.108 -5.434 1.000 51.585 492 ASP B O 1
ATOM 8738 N N . THR B 1 495 ? -44.593 -35.168 -6.025 1.000 53.668 493 THR B N 1
ATOM 8739 C CA . THR B 1 495 ? -45.876 -35.726 -6.545 1.000 56.186 493 THR B CA 1
ATOM 8740 C C . THR B 1 495 ? -46.903 -35.891 -5.422 1.000 56.757 493 THR B C 1
ATOM 8741 O O . THR B 1 495 ? -48.067 -36.159 -5.764 1.000 58.438 493 THR B O 1
ATOM 87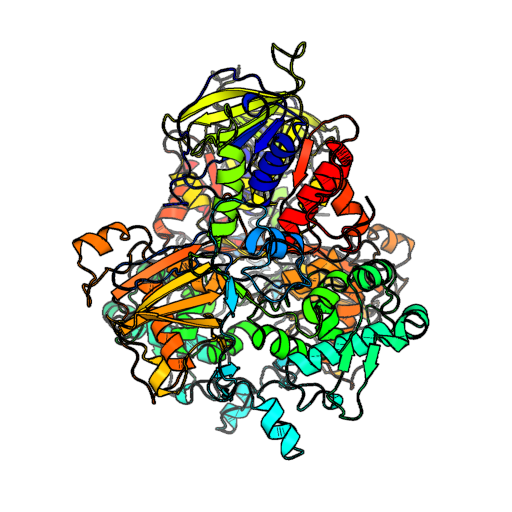45 N N . VAL B 1 496 ? -46.519 -35.761 -4.146 1.000 54.070 494 VAL B N 1
ATOM 8746 C CA . VAL B 1 496 ? -47.500 -35.861 -3.021 1.000 53.003 494 VAL B CA 1
ATOM 8747 C C . VAL B 1 496 ? -47.383 -34.634 -2.127 1.000 48.034 494 VAL B C 1
ATOM 8748 O O . VAL B 1 496 ? -46.302 -34.388 -1.599 1.000 53.977 494 VAL B O 1
ATOM 8752 N N . THR B 1 497 ? -48.484 -33.913 -1.952 1.000 46.330 495 THR B N 1
ATOM 8753 C CA . THR B 1 497 ? -48.636 -32.872 -0.908 1.000 47.392 495 THR B CA 1
ATOM 8754 C C . THR B 1 497 ? -48.708 -33.579 0.447 1.000 47.764 495 THR B C 1
ATOM 8755 O O . THR B 1 497 ? -49.424 -34.590 0.538 1.000 50.120 495 THR B O 1
ATOM 8759 N N . ILE B 1 498 ? -47.981 -33.078 1.448 1.000 42.750 496 ILE B N 1
ATOM 8760 C CA . ILE B 1 498 ? -48.034 -33.578 2.845 1.000 41.672 496 ILE B CA 1
ATOM 8761 C C . ILE B 1 498 ? -48.611 -32.475 3.725 1.000 39.323 496 ILE B C 1
ATOM 8762 O O . ILE B 1 498 ? -48.004 -31.422 3.907 1.000 41.860 496 ILE B O 1
ATOM 8767 N N . PRO B 1 499 ? -49.778 -32.703 4.362 1.000 42.183 497 PRO B N 1
ATOM 8768 C CA . PRO B 1 499 ? -50.364 -31.700 5.246 1.000 40.395 497 PRO B CA 1
ATOM 8769 C C . PRO B 1 499 ? -49.577 -31.646 6.565 1.000 42.721 497 PRO B C 1
ATOM 8770 O O . PRO B 1 499 ? -48.775 -32.537 6.810 1.000 42.808 497 PRO B O 1
ATOM 8774 N N . GLU B 1 500 ? -49.821 -30.619 7.379 1.000 42.455 498 GLU B N 1
ATOM 8775 C CA . GLU B 1 500 ? -49.223 -30.493 8.728 1.000 44.121 498 GLU B CA 1
ATOM 8776 C C . GLU B 1 500 ? -49.925 -31.505 9.631 1.000 41.682 498 GLU B C 1
ATOM 8777 O O . GLU B 1 500 ? -51.073 -31.856 9.405 1.000 40.458 498 GLU B O 1
ATOM 8783 N N . PRO B 1 501 ? -49.229 -32.073 10.633 1.000 42.443 499 PRO B N 1
ATOM 8784 C CA . PRO B 1 501 ? -49.883 -32.954 11.593 1.000 40.177 499 PRO B CA 1
ATOM 8785 C C . PRO B 1 501 ? -50.765 -32.140 12.540 1.000 38.226 499 PRO B C 1
ATOM 8786 O O . PRO B 1 501 ? -50.533 -30.964 12.661 1.000 39.542 499 PRO B O 1
ATOM 8790 N N . TYR B 1 502 ? -51.728 -32.786 13.194 1.000 37.941 500 TYR B N 1
ATOM 8791 C CA . TYR B 1 502 ? -52.595 -32.155 14.220 1.000 39.242 500 TYR B CA 1
ATOM 8792 C C . TYR B 1 502 ? -52.052 -32.438 15.627 1.000 39.909 500 TYR B C 1
ATOM 8793 O O . TYR B 1 502 ? -52.344 -31.666 16.571 1.000 43.059 500 TYR B O 1
ATOM 8802 N N . VAL B 1 503 ? -51.284 -33.516 15.785 1.000 38.388 501 VAL B N 1
ATOM 8803 C CA . VAL B 1 503 ? -50.781 -33.954 17.115 1.000 36.824 501 VAL B CA 1
ATOM 8804 C C . VAL B 1 503 ? -49.436 -34.662 16.893 1.000 40.427 501 VAL B C 1
ATOM 8805 O O . VAL B 1 503 ? -49.247 -35.278 15.820 1.000 37.181 501 VAL B O 1
ATOM 8809 N N . THR B 1 504 ? -48.520 -34.548 17.852 1.000 36.287 502 THR B N 1
ATOM 8810 C CA . THR B 1 504 ? -47.271 -35.337 17.877 1.000 36.506 502 THR B CA 1
ATOM 8811 C C . THR B 1 504 ? -47.102 -35.946 19.265 1.000 37.042 502 THR B C 1
ATOM 8812 O O . THR B 1 504 ? -47.820 -35.538 20.195 1.000 37.579 502 THR B O 1
ATOM 8816 N N . TYR B 1 505 ? -46.149 -36.869 19.379 1.000 37.292 503 TYR B N 1
ATOM 8817 C CA . TYR B 1 505 ? -45.677 -37.471 20.653 1.000 35.604 503 TYR B CA 1
ATOM 8818 C C . TYR B 1 505 ? -44.185 -37.761 20.477 1.000 36.380 503 TYR B C 1
ATOM 8819 O O . TYR B 1 505 ? -43.851 -38.575 19.608 1.000 36.641 503 TYR B O 1
ATOM 8828 N N . PHE B 1 506 ? -43.322 -37.030 21.191 1.000 37.075 504 PHE B N 1
ATOM 8829 C CA . PHE B 1 506 ? -41.848 -37.186 21.122 1.000 36.170 504 PHE B CA 1
ATOM 8830 C C . PHE B 1 506 ? -41.366 -38.029 22.304 1.000 33.533 504 PHE B C 1
ATOM 8831 O O . PHE B 1 506 ? -41.730 -37.736 23.448 1.000 33.180 504 PHE B O 1
ATOM 8839 N N . LYS B 1 507 ? -40.531 -39.025 22.034 1.000 34.005 505 LYS B N 1
ATOM 8840 C CA . LYS B 1 507 ? -39.897 -39.863 23.092 1.000 34.680 505 LYS B CA 1
ATOM 8841 C C . LYS B 1 507 ? -38.395 -39.948 22.835 1.000 31.188 505 LYS B C 1
ATOM 8842 O O . LYS B 1 507 ? -37.999 -40.373 21.742 1.000 30.471 505 LYS B O 1
ATOM 8848 N N . ASP B 1 508 ? -37.608 -39.611 23.845 1.000 28.596 506 ASP B N 1
ATOM 8849 C CA . ASP B 1 508 ? -36.129 -39.643 23.804 1.000 31.079 506 ASP B CA 1
ATOM 8850 C C . ASP B 1 508 ? -35.650 -40.703 24.797 1.000 28.281 506 ASP B C 1
ATOM 8851 O O . ASP B 1 508 ? -35.671 -40.433 25.979 1.000 26.157 506 ASP B O 1
ATOM 8856 N N . TRP B 1 509 ? -35.183 -41.845 24.315 1.000 26.564 507 TRP B N 1
ATOM 8857 C CA . TRP B 1 509 ? -34.759 -42.961 25.188 1.000 25.731 507 TRP B CA 1
ATOM 8858 C C . TRP B 1 509 ? -33.349 -42.734 25.739 1.000 24.843 507 TRP B C 1
ATOM 8859 O O . TRP B 1 509 ? -32.928 -43.556 26.571 1.000 23.773 507 TRP B O 1
ATOM 8870 N N . THR B 1 510 ? -32.648 -41.684 25.304 1.000 24.440 508 THR B N 1
ATOM 8871 C CA . THR B 1 510 ? -31.331 -41.287 25.854 1.000 24.898 508 THR B CA 1
ATOM 8872 C C . THR B 1 510 ? -31.544 -40.579 27.180 1.000 24.691 508 THR B C 1
ATOM 8873 O O . THR B 1 510 ? -30.563 -40.458 27.907 1.000 26.158 508 THR B O 1
ATOM 8877 N N . ASP B 1 511 ? -32.767 -40.149 27.491 1.000 26.205 509 ASP B N 1
ATOM 8878 C CA . ASP B 1 511 ? -33.129 -39.585 28.817 1.000 28.048 509 ASP B CA 1
ATOM 8879 C C . ASP B 1 511 ? -32.732 -40.567 29.935 1.000 28.024 509 ASP B C 1
ATOM 8880 O O . ASP B 1 511 ? -32.914 -41.789 29.779 1.000 25.877 509 ASP B O 1
ATOM 8885 N N . GLU B 1 512 ? -32.288 -40.035 31.065 1.000 26.384 510 GLU B N 1
ATOM 8886 C CA . GLU B 1 512 ? -32.109 -40.795 32.319 1.000 28.002 510 GLU B CA 1
ATOM 8887 C C . GLU B 1 512 ? -33.468 -41.352 32.700 1.000 27.124 510 GLU B C 1
ATOM 8888 O O . GLU B 1 512 ? -34.468 -40.685 32.462 1.000 30.686 510 GLU B O 1
ATOM 8894 N N . PRO B 1 513 ? -33.559 -42.570 33.275 1.000 25.108 511 PRO B N 1
ATOM 8895 C CA . PRO B 1 513 ? -32.394 -43.403 33.588 1.000 23.176 511 PRO B CA 1
ATOM 8896 C C . PRO B 1 513 ? -31.940 -44.386 32.489 1.000 24.677 511 PRO B C 1
ATOM 8897 O O . PRO B 1 513 ? -31.025 -45.129 32.754 1.000 20.692 511 PRO B O 1
ATOM 8901 N N . PHE B 1 514 ? -32.602 -44.408 31.325 1.000 23.284 512 PHE B N 1
ATOM 8902 C CA . PHE B 1 514 ? -32.387 -45.397 30.234 1.000 24.239 512 PHE B CA 1
ATOM 8903 C C . PHE B 1 514 ? -31.032 -45.175 29.547 1.000 25.919 512 PHE B C 1
ATOM 8904 O O . PHE B 1 514 ? -30.287 -46.155 29.350 1.000 27.727 512 PHE B O 1
ATOM 8912 N N . GLY B 1 515 ? -30.740 -43.931 29.154 1.000 27.147 513 GLY B N 1
ATOM 8913 C CA . GLY B 1 515 ? -29.463 -43.553 28.510 1.000 27.031 513 GLY B CA 1
ATOM 8914 C C . GLY B 1 515 ? -29.238 -44.249 27.173 1.000 26.572 513 GLY B C 1
ATOM 8915 O O . GLY B 1 515 ? -28.137 -44.102 26.613 1.000 28.771 513 GLY B O 1
ATOM 8916 N N . ALA B 1 516 ? -30.234 -44.972 26.654 1.000 26.187 514 ALA B N 1
ATOM 8917 C CA . ALA B 1 516 ? -30.095 -45.767 25.414 1.000 27.634 514 ALA B CA 1
ATOM 8918 C C . ALA B 1 516 ? -31.437 -46.368 25.025 1.000 25.413 514 ALA B C 1
ATOM 8919 O O . ALA B 1 516 ? -32.266 -46.643 25.919 1.000 26.039 514 ALA B O 1
ATOM 8921 N N . GLY B 1 517 ? -31.611 -46.605 23.736 1.000 23.450 515 GLY B N 1
ATOM 8922 C CA . GLY B 1 517 ? -32.723 -47.414 23.225 1.000 23.459 515 GLY B CA 1
ATOM 8923 C C . GLY B 1 517 ? -32.426 -48.882 23.446 1.000 23.438 515 GLY B C 1
ATOM 8924 O O . GLY B 1 517 ? -33.332 -49.672 23.828 1.000 24.160 515 GLY B O 1
ATOM 8925 N N . TYR B 1 518 ? -31.173 -49.244 23.241 1.000 26.326 516 TYR B N 1
ATOM 8926 C CA . TYR B 1 518 ? -30.708 -50.649 23.279 1.000 28.152 516 TYR B CA 1
ATOM 8927 C C . TYR B 1 518 ? -29.180 -50.660 23.364 1.000 27.430 516 TYR B C 1
ATOM 8928 O O . TYR B 1 518 ? -28.550 -49.589 23.238 1.000 29.365 516 TYR B O 1
ATOM 8937 N N . HIS B 1 519 ? -28.586 -51.829 23.592 1.000 23.883 517 HIS B N 1
ATOM 8938 C CA . HIS B 1 519 ? -27.136 -51.939 23.882 1.000 23.414 517 HIS B CA 1
ATOM 8939 C C . HIS B 1 519 ? -26.478 -52.877 22.869 1.000 24.500 517 HIS B C 1
ATOM 8940 O O . HIS B 1 519 ? -27.176 -53.620 22.178 1.000 21.432 51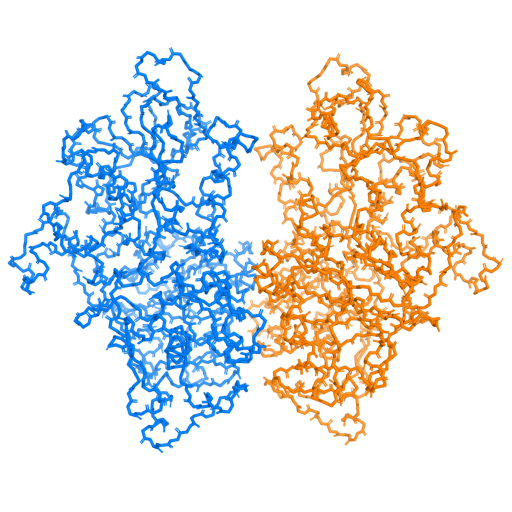7 HIS B O 1
ATOM 8947 N N . ALA B 1 520 ? -25.160 -52.798 22.751 1.000 26.656 518 ALA B N 1
ATOM 8948 C CA . ALA B 1 520 ? -24.420 -53.592 21.758 1.000 24.616 518 ALA B CA 1
ATOM 8949 C C . ALA B 1 520 ? -23.082 -53.971 22.361 1.000 25.439 518 ALA B C 1
ATOM 8950 O O . ALA B 1 520 ? -22.346 -53.058 22.795 1.000 24.006 518 ALA B O 1
ATOM 8952 N N . TRP B 1 521 ? -22.792 -55.268 22.398 1.000 22.420 519 TRP B N 1
ATOM 8953 C CA . TRP B 1 521 ? -21.489 -55.774 22.894 1.000 22.340 519 TRP B CA 1
ATOM 8954 C C . TRP B 1 521 ? -20.360 -55.070 22.148 1.000 21.411 519 TRP B C 1
ATOM 8955 O O . TRP B 1 521 ? -20.480 -54.909 20.944 1.000 19.577 519 TRP B O 1
ATOM 8966 N N . LYS B 1 522 ? -19.333 -54.660 22.874 1.000 20.925 520 LYS B N 1
ATOM 8967 C CA . LYS B 1 522 ? -18.082 -54.136 22.293 1.000 23.522 520 LYS B CA 1
ATOM 8968 C C . LYS B 1 522 ? -17.244 -55.315 21.777 1.000 22.888 520 LYS B C 1
ATOM 8969 O O . LYS B 1 522 ? -17.334 -56.452 22.346 1.000 20.524 520 LYS B O 1
ATOM 8975 N N . ALA B 1 523 ? -16.452 -55.057 20.742 1.000 22.002 521 ALA B N 1
ATOM 8976 C CA . ALA B 1 523 ? -15.369 -55.957 20.294 1.000 22.563 521 ALA B CA 1
ATOM 8977 C C . ALA B 1 523 ? -14.446 -56.260 21.478 1.000 23.604 521 ALA B C 1
ATOM 8978 O O . ALA B 1 523 ? -14.231 -55.374 22.300 1.000 23.300 521 ALA B O 1
ATOM 8980 N N . GLY B 1 524 ? -13.862 -57.452 21.531 1.000 24.705 522 GLY B N 1
ATOM 8981 C CA . GLY B 1 524 ? -12.724 -57.732 22.427 1.000 27.053 522 GLY B CA 1
ATOM 8982 C C . GLY B 1 524 ? -13.147 -58.186 23.811 1.000 30.240 522 GLY B C 1
ATOM 8983 O O . GLY B 1 524 ? -12.250 -58.496 24.592 1.000 37.736 522 GLY B O 1
ATOM 8984 N N . PHE B 1 525 ? -14.449 -58.245 24.108 1.000 28.016 523 PHE B N 1
ATOM 8985 C CA . PHE B 1 525 ? -14.995 -58.771 25.386 1.000 29.302 523 PHE B CA 1
ATOM 8986 C C . PHE B 1 525 ? -15.419 -60.221 25.167 1.000 30.776 523 PHE B C 1
ATOM 8987 O O . PHE B 1 525 ? -15.984 -60.498 24.106 1.000 34.247 523 PHE B O 1
ATOM 8995 N N . SER B 1 526 ? -15.138 -61.099 26.134 1.000 34.126 524 SER B N 1
ATOM 8996 C CA . SER B 1 526 ? -15.671 -62.484 26.181 1.000 36.117 524 SER B CA 1
ATOM 8997 C C . SER B 1 526 ? -17.109 -62.440 26.684 1.000 33.797 524 SER B C 1
ATOM 8998 O O . SER B 1 526 ? -17.324 -62.586 27.907 1.000 35.075 524 SER B O 1
ATOM 9001 N N . VAL B 1 527 ? -18.047 -62.287 25.747 1.000 31.470 525 VAL B N 1
ATOM 9002 C CA . VAL B 1 527 ? -19.504 -62.163 26.026 1.000 31.676 525 VAL B CA 1
ATOM 9003 C C . VAL B 1 527 ? -19.997 -63.422 26.758 1.000 30.540 525 VAL B C 1
ATOM 9004 O O . VAL B 1 527 ? -20.761 -63.279 27.725 1.000 28.750 525 VAL B O 1
ATOM 9008 N N . GLU B 1 528 ? -19.551 -64.598 26.332 1.000 29.825 526 GLU B N 1
ATOM 9009 C CA . GLU B 1 528 ? -19.842 -65.900 26.995 1.000 32.610 526 GLU B CA 1
ATOM 9010 C C . GLU B 1 528 ? -19.420 -65.853 28.473 1.000 28.566 526 GLU B C 1
ATOM 9011 O O . GLU B 1 528 ? -20.059 -66.571 29.248 1.000 28.959 526 GLU B O 1
ATOM 9017 N N . ASN B 1 529 ? -18.414 -65.055 28.847 1.000 27.954 527 ASN B N 1
ATOM 9018 C CA . ASN B 1 529 ? -17.917 -64.935 30.255 1.000 31.352 527 ASN B CA 1
ATOM 9019 C C . ASN B 1 529 ? -18.524 -63.700 30.955 1.000 31.035 527 ASN B C 1
ATOM 9020 O O . ASN B 1 529 ? -18.720 -63.756 32.188 1.000 30.207 527 ASN B O 1
ATOM 9025 N N . VAL B 1 530 ? -18.866 -62.632 30.226 1.000 28.016 528 VAL B N 1
ATOM 9026 C CA . VAL B 1 530 ? -19.435 -61.402 30.850 1.000 25.543 528 VAL B CA 1
ATOM 9027 C C . VAL B 1 530 ? -20.876 -61.679 31.307 1.000 25.498 528 VAL B C 1
ATOM 9028 O O . VAL B 1 530 ? -21.209 -61.258 32.418 1.000 22.752 528 VAL B O 1
ATOM 9032 N N . MET B 1 531 ? -21.706 -62.343 30.489 1.000 23.534 529 MET B N 1
ATOM 9033 C CA . MET B 1 531 ? -23.136 -62.571 30.804 1.000 23.357 529 MET B CA 1
ATOM 9034 C C . MET B 1 531 ? -23.256 -63.291 32.150 1.000 23.480 529 MET B C 1
ATOM 9035 O O . MET B 1 531 ? -23.898 -62.751 33.057 1.000 20.919 529 MET B O 1
ATOM 9040 N N . PRO B 1 532 ? -22.656 -64.491 32.355 1.000 22.186 530 PRO B N 1
ATOM 9041 C CA . PRO B 1 532 ? -22.780 -65.191 33.636 1.000 23.169 530 PRO B CA 1
ATOM 9042 C C . PRO B 1 532 ? -22.228 -64.366 34.801 1.000 22.745 530 PRO B C 1
ATOM 9043 O O . PRO B 1 532 ? -22.725 -64.475 35.897 1.000 24.225 530 PRO B O 1
ATOM 9047 N N . TYR B 1 533 ? -21.207 -63.569 34.546 1.000 21.905 531 TYR B N 1
ATOM 9048 C CA . TYR B 1 533 ? -20.653 -62.651 35.553 1.000 22.305 531 TYR B CA 1
ATOM 9049 C C . TYR B 1 533 ? -21.729 -61.620 35.949 1.000 24.145 531 TYR B C 1
ATOM 9050 O O . TYR B 1 533 ? -21.898 -61.383 37.157 1.000 18.480 531 TYR B O 1
ATOM 9059 N N . MET B 1 534 ? -22.441 -61.001 34.989 1.000 22.193 532 MET B N 1
ATOM 9060 C CA . MET B 1 534 ? -23.355 -59.870 35.298 1.000 20.669 532 MET B CA 1
ATOM 9061 C C . MET B 1 534 ? -24.548 -60.384 36.118 1.000 25.540 532 MET B C 1
ATOM 9062 O O . MET B 1 534 ? -25.054 -59.633 36.974 1.000 25.794 532 MET B O 1
ATOM 9067 N N . ARG B 1 535 ? -24.991 -61.623 35.874 1.000 25.475 533 ARG B N 1
ATOM 9068 C CA . ARG B 1 535 ? -26.096 -62.251 36.624 1.000 26.967 533 ARG B CA 1
ATOM 9069 C C . ARG B 1 535 ? -25.738 -62.429 38.113 1.000 27.247 533 ARG B C 1
ATOM 9070 O O . ARG B 1 535 ? -26.673 -62.647 38.894 1.000 27.834 533 ARG B O 1
ATOM 9078 N N . LYS B 1 536 ? -24.467 -62.329 38.503 1.000 27.111 534 LYS B N 1
ATOM 9079 C CA . LYS B 1 536 ? -24.034 -62.333 39.927 1.000 29.922 534 LYS B CA 1
ATOM 9080 C C . LYS B 1 536 ? -22.560 -61.930 40.015 1.000 27.390 534 LYS B C 1
ATOM 9081 O O . LYS B 1 536 ? -21.681 -62.781 40.015 1.000 28.368 534 LYS B O 1
ATOM 9087 N N . PRO B 1 537 ? -22.241 -60.622 39.990 1.000 27.405 535 PRO B N 1
ATOM 9088 C CA . PRO B 1 537 ? -20.857 -60.159 39.844 1.000 29.967 535 PRO B CA 1
ATOM 9089 C C . PRO B 1 537 ? -19.855 -60.579 40.939 1.000 30.018 535 PRO B C 1
ATOM 9090 O O . PRO B 1 537 ? -18.728 -60.902 40.606 1.000 27.474 535 PRO B O 1
ATOM 9094 N N . LEU B 1 538 ? -20.286 -60.572 42.194 1.000 28.397 536 LEU B N 1
ATOM 9095 C CA . LEU B 1 538 ? -19.429 -60.898 43.367 1.000 31.821 536 LEU B CA 1
ATOM 9096 C C . LEU B 1 538 ? -19.889 -62.226 43.983 1.000 32.888 536 LEU B C 1
ATOM 9097 O O . LEU B 1 538 ? -21.108 -62.360 44.256 1.000 27.239 536 LEU B O 1
ATOM 9102 N N . THR B 1 539 ? -18.949 -63.150 44.227 1.000 36.833 537 THR B N 1
ATOM 9103 C CA . THR B 1 539 ? -19.220 -64.533 44.713 1.000 40.576 537 THR B CA 1
ATOM 9104 C C . THR B 1 539 ? -19.895 -64.491 46.101 1.000 41.407 537 THR B C 1
ATOM 9105 O O . THR B 1 539 ? -20.689 -65.399 46.381 1.000 36.305 537 THR B O 1
ATOM 9109 N N . ASP B 1 540 ? -19.631 -63.461 46.913 1.000 38.374 538 ASP B N 1
ATOM 9110 C CA . ASP B 1 540 ? -20.076 -63.402 48.331 1.000 42.640 538 ASP B CA 1
ATOM 9111 C C . ASP B 1 540 ? -21.281 -62.464 48.497 1.000 43.054 538 ASP B C 1
ATOM 9112 O O . ASP B 1 540 ? -21.676 -62.247 49.656 1.000 43.897 538 ASP B O 1
ATOM 9117 N N . GLU B 1 541 ? -21.894 -61.973 47.407 1.000 38.315 539 GLU B N 1
ATOM 9118 C CA . GLU B 1 541 ? -23.051 -61.036 47.476 1.000 35.234 539 GLU B CA 1
ATOM 9119 C C . GLU B 1 541 ? -24.242 -61.584 46.672 1.000 35.615 539 GLU B C 1
ATOM 9120 O O . GLU B 1 541 ? -24.048 -62.105 45.548 1.000 31.606 539 GLU B O 1
ATOM 9126 N N . GLN B 1 542 ? -25.450 -61.427 47.220 1.000 34.998 540 GLN B N 1
ATOM 9127 C CA . GLN B 1 542 ? -26.721 -61.815 46.562 1.000 35.168 540 GLN B CA 1
ATOM 9128 C C . GLN B 1 542 ? -27.268 -60.588 45.819 1.000 32.522 540 GLN B C 1
ATOM 9129 O O . GLN B 1 542 ? -28.352 -60.090 46.158 1.000 31.826 540 GLN B O 1
ATOM 9135 N N . ILE B 1 543 ? -26.488 -60.129 44.839 1.000 32.083 541 ILE B N 1
ATOM 9136 C CA . ILE B 1 543 ? -26.781 -58.970 43.959 1.000 30.942 541 ILE B CA 1
ATOM 9137 C C . ILE B 1 543 ? -26.569 -59.445 42.525 1.000 28.655 541 ILE B C 1
ATOM 9138 O O . ILE B 1 543 ? -25.498 -60.003 42.232 1.000 29.403 541 ILE B O 1
ATOM 9143 N N . HIS B 1 544 ? -27.592 -59.234 41.703 1.000 25.578 542 HIS B N 1
ATOM 9144 C CA . HIS B 1 544 ? -27.755 -59.764 40.332 1.000 25.606 542 HIS B CA 1
ATOM 9145 C C . HIS B 1 544 ? -28.124 -58.608 39.419 1.000 24.691 542 HIS B C 1
ATOM 9146 O O . HIS B 1 544 ? -28.880 -57.710 39.871 1.000 21.537 542 HIS B O 1
ATOM 9153 N N . ILE B 1 545 ? -27.620 -58.633 38.187 1.000 22.052 543 ILE B N 1
ATOM 9154 C CA . ILE B 1 545 ? -28.052 -57.701 37.107 1.000 20.724 543 ILE B CA 1
ATOM 9155 C C . ILE B 1 545 ? -28.742 -58.539 36.043 1.000 21.285 543 ILE B C 1
ATOM 9156 O O . ILE B 1 545 ? -28.227 -59.630 35.692 1.000 23.703 543 ILE B O 1
ATOM 9161 N N . CYS B 1 546 ? -29.886 -58.079 35.566 1.000 20.283 544 CYS B N 1
ATOM 9162 C CA . CYS B 1 546 ? -30.627 -58.727 34.462 1.000 21.349 544 CYS B CA 1
ATOM 9163 C C . CYS B 1 546 ? -31.282 -57.635 33.627 1.000 19.971 544 CYS B C 1
ATOM 9164 O O . CYS B 1 546 ? -31.256 -56.474 34.055 1.000 22.682 544 CYS B O 1
ATOM 9167 N N . GLY B 1 547 ? -31.835 -58.007 32.485 1.000 20.356 545 GLY B N 1
ATOM 9168 C CA . GLY B 1 547 ? -32.413 -57.083 31.496 1.000 18.590 545 GLY B CA 1
ATOM 9169 C C . GLY B 1 547 ? -31.751 -57.258 30.150 1.000 18.543 545 GLY B C 1
ATOM 9170 O O . GLY B 1 547 ? -30.877 -58.161 30.008 1.000 15.376 545 GLY B O 1
ATOM 9171 N N . GLU B 1 548 ? -32.160 -56.429 29.181 1.000 18.339 546 GLU B N 1
ATOM 9172 C CA . GLU B 1 548 ? -31.714 -56.524 27.762 1.000 18.745 546 GLU B CA 1
ATOM 9173 C C . GLU B 1 548 ? -30.229 -56.156 27.596 1.000 19.634 546 GLU B C 1
ATOM 9174 O O . GLU B 1 548 ? -29.588 -56.742 26.688 1.000 20.670 546 GLU B O 1
ATOM 9180 N N . ALA B 1 549 ? -29.709 -55.211 28.389 1.000 19.050 547 ALA B N 1
ATOM 9181 C CA . ALA B 1 549 ? -28.407 -54.541 28.159 1.000 19.568 547 ALA B CA 1
ATOM 9182 C C . ALA B 1 549 ? -27.265 -55.558 28.055 1.000 21.046 547 ALA B C 1
ATOM 9183 O O . ALA B 1 549 ? -26.405 -55.341 27.188 1.000 22.581 547 ALA B O 1
ATOM 9185 N N . TYR B 1 550 ? -27.177 -56.541 28.956 1.000 21.015 548 TYR B N 1
ATOM 9186 C CA . TYR B 1 550 ? -26.082 -57.555 28.971 1.000 20.117 548 TYR B CA 1
ATOM 9187 C C . TYR B 1 550 ? -26.641 -58.930 28.587 1.000 19.278 548 TYR B C 1
ATOM 9188 O O . TYR B 1 550 ? -26.084 -59.931 29.056 1.000 22.301 548 TYR B O 1
ATOM 9197 N N . SER B 1 551 ? -27.658 -58.968 27.717 1.000 18.280 549 SER B N 1
ATOM 9198 C CA . SER B 1 551 ? -28.215 -60.194 27.094 1.000 21.032 549 SER B CA 1
ATOM 9199 C C . SER B 1 551 ? -27.454 -60.490 25.790 1.000 23.599 549 SER B C 1
ATOM 9200 O O . SER B 1 551 ? -26.691 -59.611 25.333 1.000 20.918 549 SER B O 1
ATOM 9203 N N . ASP B 1 552 ? -27.660 -61.670 25.198 1.000 24.336 550 ASP B N 1
ATOM 9204 C CA . ASP B 1 552 ? -27.118 -61.958 23.842 1.000 27.091 550 ASP B CA 1
ATOM 9205 C C . ASP B 1 552 ? -28.256 -61.838 22.833 1.000 25.326 550 ASP B C 1
ATOM 9206 O O . ASP B 1 552 ? -28.046 -62.243 21.694 1.000 24.601 550 ASP B O 1
ATOM 9211 N N . GLN B 1 553 ? -29.388 -61.237 23.229 1.000 24.908 551 GLN B N 1
ATOM 9212 C CA . GLN B 1 553 ? -30.452 -60.827 22.266 1.000 24.394 551 GLN B CA 1
ATOM 9213 C C . GLN B 1 553 ? -30.778 -59.361 22.527 1.000 24.667 551 GLN B C 1
ATOM 9214 O O . GLN B 1 553 ? -31.947 -59.031 22.836 1.000 23.468 551 GLN B O 1
ATOM 9220 N N . GLN B 1 554 ? -29.747 -58.529 22.421 1.000 24.147 552 GLN B N 1
ATOM 9221 C CA . GLN B 1 554 ? -29.857 -57.074 22.630 1.000 23.865 552 GLN B CA 1
ATOM 9222 C C . GLN B 1 554 ? -30.887 -56.538 21.639 1.000 21.472 552 GLN B C 1
ATOM 9223 O O . GLN B 1 554 ? -30.996 -57.094 20.568 1.000 23.169 552 GLN B O 1
ATOM 9229 N N . GLY B 1 555 ? -31.644 -55.530 22.064 1.000 20.769 553 GLY B N 1
ATOM 9230 C CA . GLY B 1 555 ? -32.668 -54.840 21.263 1.000 21.246 553 GLY B CA 1
ATOM 9231 C C . GLY B 1 555 ? -33.993 -55.558 21.326 1.000 22.890 553 GLY B C 1
ATOM 9232 O O . GLY B 1 555 ? -34.884 -55.147 20.581 1.000 24.112 553 GLY B O 1
ATOM 9233 N N . TRP B 1 556 ? -34.139 -56.563 22.208 1.000 23.649 554 TRP B N 1
ATOM 9234 C CA . TRP B 1 556 ? -35.355 -57.416 22.267 1.000 23.440 554 TRP B CA 1
ATOM 9235 C C . TRP B 1 556 ? -35.804 -57.672 23.706 1.000 22.937 554 TRP B C 1
ATOM 9236 O O . TRP B 1 556 ? -34.955 -57.919 24.608 1.000 23.117 554 TRP B O 1
ATOM 9247 N N . VAL B 1 557 ? -37.108 -57.779 23.884 1.000 23.810 555 VAL B N 1
ATOM 9248 C CA . VAL B 1 557 ? -37.701 -58.244 25.170 1.000 23.961 555 VAL B CA 1
ATOM 9249 C C . VAL B 1 557 ? -37.136 -59.635 25.484 1.000 23.150 555 VAL B C 1
ATOM 9250 O O . VAL B 1 557 ? -36.750 -59.884 26.647 1.000 21.293 555 VAL B O 1
ATOM 9254 N N . GLU B 1 558 ? -37.018 -60.500 24.480 1.000 22.948 556 GLU B N 1
ATOM 9255 C CA . GLU B 1 558 ? -36.520 -61.885 24.706 1.000 24.275 556 GLU B CA 1
ATOM 9256 C C . GLU B 1 558 ? -35.187 -61.847 25.456 1.000 24.285 556 GLU B C 1
ATOM 9257 O O . GLU B 1 558 ? -34.966 -62.704 26.328 1.000 25.432 556 GLU B O 1
ATOM 9263 N N . GLY B 1 559 ? -34.306 -60.914 25.116 1.000 26.559 557 GLY B N 1
ATOM 9264 C CA . GLY B 1 559 ? -33.016 -60.796 25.810 1.000 25.753 557 GLY B CA 1
ATOM 9265 C C . GLY B 1 559 ? -33.221 -60.549 27.295 1.000 24.129 557 GLY B C 1
ATOM 9266 O O . GLY B 1 559 ? -32.512 -61.161 28.117 1.000 26.315 557 GLY B O 1
ATOM 9267 N N . ALA B 1 560 ? -34.130 -59.647 27.644 1.000 22.662 558 ALA B N 1
ATOM 9268 C CA . ALA B 1 560 ? -34.420 -59.284 29.044 1.000 22.408 558 ALA B CA 1
ATOM 9269 C C . ALA B 1 560 ? -34.999 -60.519 29.764 1.000 21.011 558 ALA B C 1
ATOM 9270 O O . ALA B 1 560 ? -34.479 -60.901 30.832 1.000 19.942 558 ALA B O 1
ATOM 9272 N N . PHE B 1 561 ? -35.996 -61.170 29.173 1.000 19.118 559 PHE B N 1
ATOM 9273 C CA . PHE B 1 561 ? -36.601 -62.391 29.764 1.000 20.010 559 PHE B CA 1
ATOM 9274 C C . PHE B 1 561 ? -35.530 -63.479 29.951 1.000 21.910 559 PHE B C 1
ATOM 9275 O O . PHE B 1 561 ? -35.538 -64.149 31.003 1.000 23.841 559 PHE B O 1
ATOM 9283 N N . CYS B 1 562 ? -34.641 -63.689 28.960 1.000 23.410 560 CYS B N 1
ATOM 9284 C CA . CYS B 1 562 ? -33.691 -64.832 28.948 1.000 21.846 560 CYS B CA 1
ATOM 9285 C C . CYS B 1 562 ? -32.659 -64.632 30.066 1.000 23.656 560 CYS B C 1
ATOM 9286 O O . CYS B 1 562 ? -32.390 -65.612 30.796 1.000 23.329 560 CYS B O 1
ATOM 9289 N N . GLU B 1 563 ? -32.118 -63.417 30.231 1.000 21.584 561 GLU B N 1
ATOM 9290 C CA . GLU B 1 563 ? -31.114 -63.172 31.291 1.000 22.181 561 GLU B CA 1
ATOM 9291 C C . GLU B 1 563 ? -31.779 -63.380 32.649 1.000 21.709 561 GLU B C 1
ATOM 9292 O O . GLU B 1 563 ? -31.127 -64.000 33.521 1.000 18.439 561 GLU B O 1
ATOM 9298 N N . ALA B 1 564 ? -32.993 -62.867 32.828 1.000 21.343 562 ALA B N 1
ATOM 9299 C CA . ALA B 1 564 ? -33.742 -63.050 34.096 1.000 25.283 562 ALA B CA 1
ATOM 9300 C C . ALA B 1 564 ? -33.929 -64.554 34.344 1.000 24.874 562 ALA B C 1
ATOM 9301 O O . ALA B 1 564 ? -33.634 -65.002 35.453 1.000 23.827 562 ALA B O 1
ATOM 9303 N N . GLU B 1 565 ? -34.309 -65.309 33.311 1.000 26.135 563 GLU B N 1
ATOM 9304 C CA . GLU B 1 565 ? -34.595 -66.765 33.436 1.000 27.272 563 GLU B CA 1
ATOM 9305 C C . GLU B 1 565 ? -33.308 -67.496 33.833 1.000 27.735 563 GLU B C 1
ATOM 9306 O O . GLU B 1 565 ? -33.357 -68.299 34.769 1.000 27.856 563 GLU B O 1
ATOM 9312 N N . LYS B 1 566 ? -32.181 -67.185 33.200 1.000 26.435 564 LYS B N 1
ATOM 9313 C CA . LYS B 1 566 ? -30.884 -67.815 33.566 1.000 28.571 564 LYS B CA 1
ATOM 9314 C C . LYS B 1 566 ? -30.589 -67.476 35.031 1.000 28.886 564 LYS B C 1
ATOM 9315 O O . LYS B 1 566 ? -30.321 -68.388 35.798 1.000 31.388 564 LYS B O 1
ATOM 9321 N N . MET B 1 567 ? -30.668 -66.194 35.393 1.000 27.328 565 MET B N 1
ATOM 9322 C CA . MET B 1 567 ? -30.453 -65.714 36.780 1.000 26.917 565 MET B CA 1
ATOM 9323 C C . MET B 1 567 ? -31.318 -66.551 37.728 1.000 26.418 565 MET B C 1
ATOM 9324 O O . MET B 1 567 ? -30.766 -67.042 38.727 1.000 26.786 565 MET B O 1
ATOM 9329 N N . LEU B 1 568 ? -32.596 -66.752 37.391 1.000 26.904 566 LEU B N 1
ATOM 9330 C CA . LEU B 1 568 ? -33.562 -67.482 38.258 1.000 29.444 566 LEU B CA 1
ATOM 9331 C C . LEU B 1 568 ? -33.123 -68.940 38.442 1.000 30.097 566 LEU B C 1
ATOM 9332 O O . LEU B 1 568 ? -33.194 -69.428 39.583 1.000 33.896 566 LEU B O 1
ATOM 9337 N N . GLN B 1 569 ? -32.676 -69.624 37.388 1.000 31.084 567 GLN B N 1
ATOM 9338 C CA . GLN B 1 569 ? -32.311 -71.065 37.481 1.000 29.653 567 GLN B CA 1
ATOM 9339 C C . GLN B 1 569 ? -30.965 -71.177 38.192 1.000 27.398 567 GLN B C 1
ATOM 9340 O O . GLN B 1 569 ? -30.789 -72.070 39.013 1.000 28.392 567 GLN B O 1
ATOM 9346 N N . GLU B 1 570 ? -30.065 -70.246 37.927 1.000 27.413 568 GLU B N 1
ATOM 9347 C CA . GLU B 1 570 ? -28.712 -70.249 38.523 1.000 28.108 568 GLU B CA 1
ATOM 9348 C C . GLU B 1 570 ? -28.768 -69.995 40.033 1.000 27.567 568 GLU B C 1
ATOM 9349 O O . GLU B 1 570 ? -28.013 -70.664 40.747 1.000 24.725 568 GLU B O 1
ATOM 9355 N N . TYR B 1 571 ? -29.531 -69.007 40.500 1.000 28.187 569 TYR B N 1
ATOM 9356 C CA . TYR B 1 571 ? -29.342 -68.474 41.876 1.000 31.445 569 TYR B CA 1
ATOM 9357 C C . TYR B 1 571 ? -30.641 -68.495 42.694 1.000 30.906 569 TYR B C 1
ATOM 9358 O O . TYR B 1 571 ? -30.517 -68.353 43.911 1.000 34.876 569 TYR B O 1
ATOM 9367 N N . PHE B 1 572 ? -31.818 -68.698 42.098 1.000 31.543 570 PHE B N 1
ATOM 9368 C CA . PHE B 1 572 ? -33.113 -68.667 42.846 1.000 33.303 570 PHE B CA 1
ATOM 9369 C C . PHE B 1 572 ? -33.767 -70.053 42.874 1.000 33.596 570 PHE B C 1
ATOM 9370 O O . PHE B 1 572 ? -34.900 -70.141 43.377 1.000 36.517 570 PHE B O 1
ATOM 9378 N N . GLY B 1 573 ? -33.051 -71.080 42.403 1.000 35.570 571 GLY B N 1
ATOM 9379 C CA . GLY B 1 573 ? -33.406 -72.501 42.564 1.000 35.539 571 GLY B CA 1
ATOM 9380 C C . GLY B 1 573 ? -34.633 -72.881 41.761 1.000 34.073 571 GLY B C 1
ATOM 9381 O O . GLY B 1 573 ? -35.244 -73.901 42.088 1.000 31.018 571 GLY B O 1
ATOM 9382 N N . LEU B 1 574 ? -34.962 -72.114 40.721 1.000 31.343 572 LEU B N 1
ATOM 9383 C CA . LEU B 1 574 ? -36.126 -72.397 39.857 1.000 31.647 572 LEU B CA 1
ATOM 9384 C C . LEU B 1 574 ? -35.743 -73.410 38.782 1.000 33.799 572 LEU B C 1
ATOM 9385 O O . LEU B 1 574 ? -34.588 -73.386 38.297 1.000 32.600 572 LEU B O 1
ATOM 9390 N N . ASP B 1 575 ? -36.711 -74.268 38.464 1.000 34.141 573 ASP B N 1
ATOM 9391 C CA . ASP B 1 575 ? -36.715 -75.160 37.289 1.000 36.078 573 ASP B CA 1
ATOM 9392 C C . ASP B 1 575 ? -37.209 -74.347 36.079 1.000 36.094 573 ASP B C 1
ATOM 9393 O O . ASP B 1 575 ? -38.014 -73.383 36.266 1.000 30.876 573 ASP B O 1
ATOM 9398 N N . ARG B 1 576 ? -36.778 -74.740 34.882 1.000 37.283 574 ARG B N 1
ATOM 9399 C CA . ARG B 1 576 ? -37.392 -74.303 33.602 1.000 38.244 574 ARG B CA 1
ATOM 9400 C C . ARG B 1 576 ? -38.895 -74.261 33.829 1.000 34.944 574 ARG B C 1
ATOM 9401 O O . ARG B 1 576 ? -39.442 -75.171 34.440 1.000 37.272 574 ARG B O 1
ATOM 9409 N N . PRO B 1 577 ? -39.602 -73.202 33.381 1.000 33.924 575 PRO B N 1
ATOM 9410 C CA . PRO B 1 577 ? -41.060 -73.227 33.367 1.000 34.185 575 PRO B CA 1
ATOM 9411 C C . PRO B 1 577 ? -41.595 -74.435 32.582 1.000 32.103 575 PRO B C 1
ATOM 9412 O O . PRO B 1 577 ? -41.035 -74.766 31.551 1.000 28.411 575 PRO B O 1
ATOM 9416 N N . TYR B 1 578 ? -42.679 -75.044 33.071 1.000 30.334 576 TYR B N 1
ATOM 9417 C CA . TYR B 1 578 ? -43.387 -76.166 32.407 1.000 29.783 576 TYR B CA 1
ATOM 9418 C C . TYR B 1 578 ? -43.857 -75.710 31.023 1.000 30.382 576 TYR B C 1
ATOM 9419 O O . TYR B 1 578 ? -43.855 -76.556 30.157 1.000 29.768 576 TYR B O 1
ATOM 9428 N N . TRP B 1 579 ? -44.217 -74.430 30.835 1.000 30.285 577 TRP B N 1
ATOM 9429 C CA . TRP B 1 579 ? -44.701 -73.892 29.529 1.000 32.104 577 TRP B CA 1
ATOM 9430 C C . TRP B 1 579 ? -43.543 -73.651 28.549 1.000 30.846 577 TRP B C 1
ATOM 9431 O O . TRP B 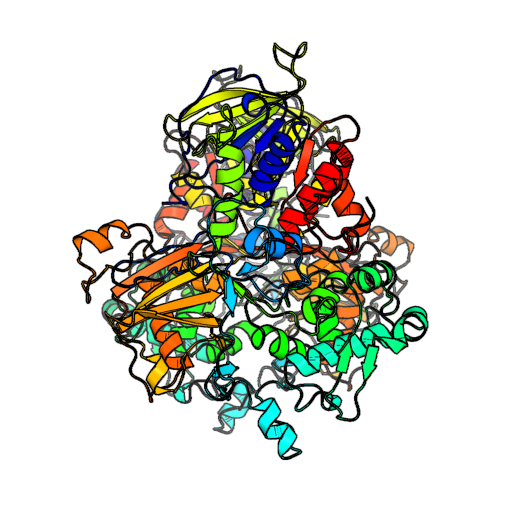1 579 ? -43.827 -73.347 27.388 1.000 29.968 577 TRP B O 1
ATOM 9442 N N . LEU B 1 580 ? -42.291 -73.780 28.978 1.000 29.997 578 LEU B N 1
ATOM 9443 C CA . LEU B 1 580 ? -41.135 -73.519 28.084 1.000 29.485 578 LEU B CA 1
ATOM 9444 C C . LEU B 1 580 ? -40.469 -74.843 27.667 1.000 29.895 578 LEU B C 1
ATOM 9445 O O . LEU B 1 580 ? -39.965 -75.584 28.560 1.000 32.266 578 LEU B O 1
ATOM 9450 N N . SER B 1 581 ? -40.441 -75.120 26.363 1.000 33.949 579 SER B N 1
ATOM 9451 C CA . SER B 1 581 ? -39.812 -76.321 25.741 1.000 33.939 579 SER B CA 1
ATOM 9452 C C . SER B 1 581 ? -38.420 -76.536 26.320 1.000 35.716 579 SER B C 1
ATOM 9453 O O . SER B 1 581 ? -37.600 -75.621 26.309 1.000 35.258 579 SER B O 1
ATOM 9456 N N . PRO B 1 582 ? -38.098 -77.734 26.856 1.000 40.970 580 PRO B N 1
ATOM 9457 C CA . PRO B 1 582 ? -36.715 -78.060 27.208 1.000 40.507 580 PRO B CA 1
ATOM 9458 C C . PRO B 1 582 ? -35.683 -77.844 26.079 1.000 40.477 580 PRO B C 1
ATOM 9459 O O . PRO B 1 582 ? -34.510 -77.771 26.403 1.000 35.999 580 PRO B O 1
ATOM 9463 N N . ASP B 1 583 ? -36.110 -77.711 24.815 1.000 37.634 581 ASP B N 1
ATOM 9464 C CA . ASP B 1 583 ? -35.183 -77.638 23.650 1.000 44.337 581 ASP B CA 1
ATOM 9465 C C . ASP B 1 583 ? -34.917 -76.184 23.233 1.000 43.755 581 ASP B C 1
ATOM 9466 O O . ASP B 1 583 ? -34.059 -76.003 22.355 1.000 38.792 581 ASP B O 1
ATOM 9471 N N . TYR B 1 584 ? -35.581 -75.191 23.847 1.000 37.716 582 TYR B N 1
ATOM 9472 C CA . TYR B 1 584 ? -35.262 -73.757 23.628 1.000 35.271 582 TYR B CA 1
ATOM 9473 C C . TYR B 1 584 ? -33.930 -73.456 24.308 1.000 36.417 582 TYR B C 1
ATOM 9474 O O . TYR B 1 584 ? -33.812 -73.594 25.529 1.000 34.149 582 TYR B O 1
ATOM 9483 N N . TYR B 1 585 ? -32.943 -73.054 23.519 1.000 35.390 583 TYR B N 1
ATOM 9484 C CA . TYR B 1 585 ? -31.537 -72.975 23.958 1.000 38.410 583 TYR B CA 1
ATOM 9485 C C . TYR B 1 585 ? -31.370 -71.670 24.719 1.000 38.174 583 TYR B C 1
ATOM 9486 O O . TYR B 1 585 ? -31.758 -70.626 24.172 1.000 38.890 583 TYR B O 1
ATOM 9495 N N . LEU B 1 586 ? -30.834 -71.746 25.935 1.000 39.516 584 LEU B N 1
ATOM 9496 C CA . LEU B 1 586 ? -30.786 -70.597 26.859 1.000 46.590 584 LEU B CA 1
ATOM 9497 C C . LEU B 1 586 ? -29.342 -70.104 26.990 1.000 56.665 584 LEU B C 1
ATOM 9498 O O . LEU B 1 586 ? -29.135 -68.912 26.713 1.000 69.575 584 LEU B O 1
ATOM 9503 N N . GLY B 1 587 ? -28.386 -70.972 27.334 1.000 56.041 585 GLY B N 1
ATOM 9504 C CA . GLY B 1 587 ? -26.977 -70.575 27.529 1.000 60.984 585 GLY B CA 1
ATOM 9505 C C . GLY B 1 587 ? -26.209 -71.669 28.238 1.000 66.890 585 GLY B C 1
ATOM 9506 O O . GLY B 1 587 ? -26.758 -72.780 28.344 1.000 64.304 585 GLY B O 1
ATOM 9507 N N . TRP B 1 588 ? -25.001 -71.380 28.728 1.000 73.777 586 TRP B N 1
ATOM 9508 C CA . TRP B 1 588 ? -24.141 -72.400 29.386 1.000 80.282 586 TRP B CA 1
ATOM 9509 C C . TRP B 1 588 ? -24.703 -72.755 30.776 1.000 80.346 586 TRP B C 1
ATOM 9510 O O . TRP B 1 588 ? -24.754 -73.973 31.078 1.000 87.410 586 TRP B O 1
ATOM 9521 N N . GLU B 1 589 ? -25.118 -71.762 31.578 1.000 67.624 587 GLU B N 1
ATOM 9522 C CA . GLU B 1 589 ? -25.581 -71.948 32.988 1.000 68.333 587 GLU B CA 1
ATOM 9523 C C . GLU B 1 589 ? -24.377 -72.172 33.919 1.000 74.189 587 GLU B C 1
ATOM 9524 O O . GLU B 1 589 ? -24.358 -71.950 35.138 1.000 71.097 587 GLU B O 1
#

Secondary structure (DSSP, 8-state):
-TT----B-S--TTEE-SEEEE--SHHHHHHHHHHHHTTSS-GGGEEEE-SSSSS-TT--EE--TT--S-EESS---EETT-HHHHHHHH-B-SS---GGGSB-SSSS---EEE-----TTT-EEEETTEEEETTHHHHHHHTT-----SS---GGGTT--HHHHHHHHHHHHHHHSHHHHHHHGGGEEE-SSTT-EEE---HHHHHHHTTT-B---TTSTTTTSBGGGSBHHHHHHHHHHHHHHHHHHHH--TT---SS-BHHHHHHHHH-S--SS--EEEETT-TTHHHHHHHHHHHTSTT--EE-SEEEEEEES-STTTTT-SEEEEEEETTTTEEEEEEESEEEEES-HHHHHTS-TTSTTT-TTT-HHHHHHHTTEEEE--EEEEEEESS-GGGGGT--SSEEEESSTT-EEEEEEE-TTT--EEEEEEE-TTTHHHHHHHHHT-S-BPPP--BTTB-HHHHGGGGGGPPBHHHHHHHHHHHHHHH-TTS--PPPSEEEEEETTSTTT--SEEEEPTT--HHHHHHHHTSSSTT--EEEESSTTSSSTTSHHHHHHHHHHHHHHHS-----TTS-TTS-----/-TT----B-S--TTEE-SEEEE--SHHHHHHHHHHHHTTSS-GGGEEEE-SSSSS-TT--EE--TT--S-EESS---EETTSHHHHHHHH-B-SS---GGG-B-SSSS---EEE-----TTT-EEEETTEEEETTHHHHHHHTT-----SS---GGGTT--HHHHHHHHHHHHHHHSHHHHHHHGGGEEE-SSTT-EEE---HHHHHHHTTT-B---TTSTTTTSBGGGSBHHHHHHHHHHHHHHHHHHHH--TT---SS-BHHHHHHHHH---S--EEEETT-TTHHHHHHHHHHHTSTT--EE-SEEEEEEES-STTTTT-SEEEEEEETTTTEEEEEEESEEEEE--HHHHHTS-TTSTTT-TTT-HHHHHHHTTEEEE--EEEEEEESS-GGGGGT--SSEEEESSTT-EEEEEEE-TTT--EEEEEEE-TTTHHHHHHHHHT-S-BPPP--BTTB-HHHHGGGGGGPPBHHHHHHHHHHHHHHH-TTS--PPPSEEEEEETTSTTT--SEEEEPTTS-HHHHHHHHTS-STT--EEEESSTTSSSTTSHHHHHHHHHHHHHHHS-----TTS-TTS-----

Solvent-accessible surface area: 46066 Å² total; per-residue (Å²): 100,73,51,114,10,93,61,60,27,32,87,96,75,66,22,107,1,53,0,0,0,9,10,0,16,14,4,0,0,0,0,0,8,6,0,5,58,63,167,98,52,137,2,102,30,0,7,0,0,21,61,49,86,72,5,1,16,50,8,13,11,17,96,4,25,9,6,131,49,68,0,5,0,8,30,13,31,0,35,29,42,10,41,0,0,3,2,2,11,29,1,56,68,56,100,49,198,64,109,142,145,38,66,65,11,4,144,21,150,19,59,50,42,94,30,73,157,26,63,70,46,76,5,0,15,9,1,6,58,48,104,17,86,43,28,17,12,87,69,6,36,161,150,71,93,105,30,97,29,59,10,74,24,48,132,112,2,63,2,8,17,22,102,27,0,14,37,24,1,0,38,45,0,0,61,30,9,96,83,0,29,149,64,22,20,99,70,4,64,81,19,122,62,84,24,69,26,48,18,89,2,57,40,140,17,4,44,52,0,23,42,112,1,43,0,54,45,114,144,18,26,0,41,107,53,101,0,17,25,0,0,0,10,1,0,0,10,40,38,3,15,13,7,0,4,33,0,0,1,15,3,5,9,77,89,11,3,7,24,11,4,0,0,2,13,0,0,15,59,42,36,39,67,93,61,85,75,41,87,78,40,22,3,109,58,0,4,6,8,0,1,23,1,1,0,29,15,0,43,112,61,172,39,13,20,1,15,3,42,2,66,8,47,35,0,37,71,126,24,115,54,82,159,88,14,76,0,16,0,7,0,31,2,75,137,80,116,51,113,7,73,0,7,0,35,10,0,0,0,8,18,13,20,60,10,0,54,78,12,49,64,126,16,34,0,1,40,105,141,120,16,57,88,0,18,88,16,5,126,0,0,44,53,14,23,9,4,16,1,0,0,0,0,77,76,13,0,1,100,112,39,39,2,102,21,4,29,0,5,0,26,4,1,2,10,3,0,5,4,49,19,34,8,130,155,17,68,0,0,1,0,0,1,7,16,4,37,41,41,4,51,60,0,2,69,20,0,25,83,20,182,62,70,23,127,13,90,56,20,134,82,3,50,81,216,80,0,94,153,33,54,134,46,7,1,6,92,5,1,3,22,1,4,2,49,0,0,100,44,0,5,14,146,121,6,109,4,32,83,1,0,0,0,22,40,40,11,7,30,76,114,25,27,13,0,11,15,1,0,2,56,17,40,56,56,6,96,94,8,16,47,48,2,6,42,10,24,133,103,5,87,0,4,2,6,9,11,2,10,0,40,46,7,29,59,16,0,0,5,1,3,4,0,0,3,0,0,42,39,92,10,63,12,117,73,8,169,14,3,46,113,122,24,54,13,17,246,92,99,73,50,115,10,92,60,60,26,33,83,97,77,66,23,112,1,53,0,0,0,10,10,0,15,16,3,0,0,0,0,0,7,6,0,3,58,64,157,97,52,133,2,101,31,0,6,0,0,21,61,48,88,77,5,1,16,50,8,15,10,19,95,5,23,9,6,132,49,69,0,5,0,8,26,15,20,0,36,30,54,11,41,0,0,1,2,2,11,28,1,59,68,58,99,47,196,64,108,141,145,36,66,62,11,4,137,23,153,20,60,46,40,94,27,76,155,26,60,70,44,77,5,2,12,8,1,7,56,47,106,14,92,40,28,16,12,83,65,6,35,160,146,72,93,112,31,99,29,61,10,75,25,48,157,107,2,72,2,8,16,13,88,27,0,13,34,26,2,0,36,44,0,0,62,30,10,93,82,0,28,150,65,22,21,97,67,4,61,80,20,121,62,87,24,69,24,51,37,138,16,68,68,136,16,8,44,51,0,23,40,110,1,42,0,51,46,113,144,17,26,0,41,106,55,88,0,12,21,0,0,0,9,0,0,0,9,41,37,3,14,13,7,0,5,33,1,0,2,15,1,3,22,74,74,19,3,6,23,9,4,0,0,1,13,0,0,25,48,45,37,79,136,105,75,46,82,82,39,20,3,107,59,0,4,7,8,0,0,23,1,1,0,28,14,0,44,118,54,164,32,14,21,1,16,4,41,1,66,8,46,36,1,36,77,126,23,114,54,81,160,88,13,77,0,13,0,6,0,30,2,74,137,78,117,54,114,7,74,0,6,0,35,11,0,0,0,8,19,12,22,61,11,0,52,81,14,50,65,128,14,53,0,1,32,104,139,172,26,56,84,0,18,87,15,5,130,0,0,45,52,13,23,24,3,23,1,0,0,0,0,73,77,12,0,0,99,113,41,39,2,101,20,4,19,0,1,0,26,4,1,1,10,11,0,12,4,49,19,34,8,130,152,14,64,0,0,1,0,0,1,27,15,4,37,41,43,4,53,62,0,2,70,20,0,23,83,21,176,66,71,24,129,14,90,55,18,129,85,3,52,78,218,79,0,95,152,34,53,133,46,8,2,6,93,7,1,3,23,1,4,2,52,0,0,100,48,0,4,14,146,119,6,113,4,32,83,1,0,0,0,24,38,39,11,8,30,77,115,26,28,12,0,15,54,2,0,2,57,15,39,57,54,4,92,93,9,16,24,49,2,5,42,10,29,134,103,7,88,0,4,3,5,9,10,2,8,0,43,52,5,13,33,16,0,0,4,1,4,4,0,0,3,0,0,41,40,93,9,62,13,118,72,9,170,15,3,47,112,122,24,54,12,17,207,76

Sequence (1174 aa):
GNKNTPLNSGKHPDLKIEVAIIGAGTSGLYTAYRLVTDKKFKAHDVQIFDMNNKLGGRLESVIMPGMNFWGELGGMRYLTSQQIVTTLIEGYPLSEKDPNKRTPVLKDKMTPVPFPMGDPSKLLMYLRKERFKQNAWNEAQKKGEKLPTRYYLNENDLGFSSDQLFNKIIYDVLMADPWVAETYGSKIIKGSSVYDYSFKLTSRDWDDIKPKLVYNFPNSPYDQRKVNDIGFWNLIKDQVSQEGYEFLANAGGYYSNTINWNSAEAFPYMVGDFSAGTIYKTIEEGYDSIAYAVANSYMEHEGACIWSENKLLTFTKDHPLTNTHKYELTFLNLKTNTQWKVYANSIVLAMPRKSLELLDQNNFFFNINKNSVLNNNIRSVIMEPAFKILMGFEYPWWKELGIDSGHSITDLPMRQCYYFGTDPETNNSMLLGSYGDMETETFWKALSDDKVLFEVKAAKSASLRELHQLDDVQATKLMVGELMNQLRELHGDTVTIPEPYVTYFKDWTDEPFGAGYHAWKAGFSVENVMPYMRKPLTDEQIHICGEAYSDQQGWVEGAFCEAEKMLQEYFGLDRPYWLSPDYYLGWEGNKNTPLNSGKHPDLKIEVAIIGAGTSGLYTAYRLVTDKKFKAHDVQIFDMNNKLGGRLESVIMPGMNFWGELGGMRYLTSQQIVTTLIEGYPLSEKDPNKRTPVLKDKMTPVPFPMGDPSKLLMYLRKERFKQNAWNEAQKKGEKLPTRYYLNENDLGFSSDQLFNKIIYDVLMADPWVAETYGSKIIKGSSVYDYSFKLTSRDWDDIKPKLVYNFPNSPYDQRKVNDIGFWNLIKDQVSQEGYEFLANAGGYYSNTINWNSAEAFPYMVGSAGTIYKTIEEGYDSIAYAVANSYMEHEGACIWSENKLLTFTKDHPLTNTHKYELTFLNLKTNTQWKVYANSIVLAMPRKSLELLDQNNFFFNINKNSVLNNNIRSVIMEPAFKILMGFEYPWWKELGIDSGHSITDLPMRQCYYFGTDPETNNSMLLGSYGDMETETFWKALSDDKVLFEVKAAKSASLRELHQLDDVQATKLMVGELMNQLRELHGDTVTIPEPYVTYFKDWTDEPFGAGYHAWKAGFSVENVMPYMRKPLTDEQIHICGEAYSDQQGWVEGAFCEAEKMLQEYFGLDRPYWLSPDYYLGWE

B-factor: mean 40.61, std 15.15, range [13.95, 123.09]